Protein 5CXX (pdb70)

Sequence (818 aa):
KLQISSNTTCPDKYRTKQEGVEYPTTAKKKITTYYSKVTETEERKMNVILPVGYDENKKYPVVYYLHGLMSYEDSMLEDDSTLAIPTNLLKEGRAKEMIIVLPDVYAPKKPGTAVTPDFNPEYYKGYDNFINELIEVIMMPYMEEHYSSILTGRENTALCGFSSMGARTSSLYIGYMRSSDLIGYVVGAFAPAPGITPGEDSFSGKHEGLISEDEFRAEIQPIVSLIDCGTNDSVVGQFPKSYHEILTRNNQEHIWFEVPGADHHDWNAISAGFYNFIQTTFGALNMSKLQISSNTTCPDKYRTTKQEGVEYPTTAKKITYYSKVTETEERKMNVILPVGYDENKKYPVVVYYLHGLLMSYEDSMLEDDSTLAIPTNLLKEGRAKEMIIVLPDVYAPKPGTAVTPDFNPEYYKGYDNFINELIEVIMPYMEEHYSILTGRENTALCGFSMGARTSLYIGYMRSDLIGYVGAFAPAPGITPGEDSFSGKHEGLISEDEFRRAEIQQPIVSLIDCGTNDSVVGQFPKKSYHEILTRNNQEHIWFEVPGADHDWNAISAGFYNFIQTTFGALNKLQIISSNTCPDKYRTTKQEGVEYPTTAKKITYYSKVTETERKMNVILPVGYDENKKYPVVVYYLHGLMSYEDSMLEDDSTLAIPTNLLKEGRAKEMIIVLPDVYAPKPGTAVTTPDFNPEYYKGYDNFINELIEVIMPYMEEHYSILTGRENTALCGFSMGARTSLYIGYMRSDLIGYVGAFAPAPGITPGEDSFSGKHEGLISEDEFRRAEIQPIVSLIDCGTNDSVVGQFPKSYHEILTRNNQEHIWFEVPGADHDWNAISAGFYNFIQTTFGALN

InterPro domains:
  IPR000801 Esterase-like [PF00756] (33-182)
  IPR029058 Alpha/Beta hydrolase fold [G3DSA:3.40.50.1820] (1-275)
  IPR029058 Alpha/Beta hydrolase fold [SSF53474] (17-270)
  IPR050583 Mycobacterial A85 antigen [PTHR48098] (16-271)

Radius of gyration: 31.28 Å; Cα contacts (8 Å, |Δi|>4): 1938; chains: 3; bounding box: 72×88×72 Å

Foldseek 3Di:
DADADLWDPPQQQDDDPPFDWWDWDKDWDAFPQQRGIFIKIKTAGVVADQVDAFFEEEEEEAFPDFRCVVPPGSNVGRNQRVCVVVLLFDGHMYMRGGQQRDHPPQDDHTFLEDSSLVSNLSSLCCVPVPVVVVCVVPGRHDFWQLRYAYEYEACSLLSQQLNCAVPVRRHQAGFHQLYAPACAWDADDRYGTRHHPDHLLSSGHPDARNAHEYEYACAAPHRHCRSVVNVVSCVVNVHDYYYDYNYPDYSDVRSVSSRVNSRRSPGNPSVD/DPPFDADLWDDPQQQDDDPPFDWWDWDKDWDAFPQQRGIFIKTKTAGDVADQVDAFFEEEEEEAFPDFRCVVPPGRRVGRNQRSCVVVLLFDGHMYMRGGQQRDHPPQDDHTAPEPSSLVSNLSSLCVVPVPVVVVCVVPGRYDFWQLRYAYEYAACSLLSQQLNCAVPVRGHQAGFHQLYAPACAWDADDRYGTRHHPDHLLSSGHPDARNAAEYEYACAAPHRHCRSVVNVVSCVVNVRDYHYDYNYPDYSDPRSVSSRVNSRRSPGSNSVD/DDDADLWDPPQQQDDDPPDDWWDWDKDWAAFPQQRGIFIKTKTAFVVADQVDAFFEEEEEEAFPDFRCVVPPGSNVGRNQRVCVVVLLFDGHMYMRGGQQRDHPPQDDDGFPEDSSLVSNLSSLCVVPPPVVVVCVVPGRYDFWQLRYAYEYAACSLLSQQLSCAVPVRGHQAGFHQLYAPACAWDADDRYGTRHHPDHLLSSHHPNAHNAHEYEYACAAPHRHCRSVVNVVSCVVNVHDYHYDYNYPDYSDPRSVSSRVNRRRSPGNPSVD

Secondary structure (DSSP, 8-state):
-----SS--HHHHSPPTT-----EEEEEEEETTTTEEEEEEEEPPTT--TTS-B-EEEEE--TT--TTGGGSSTHHHHHHHHHHHTT-S---EEEEE----PPTT----SSSSHHHHHHHHTHHHHIIIIIHHHHHHHS-B--SGGGEEEEEETHHHHHHHHHHHHTTTT-SEEEEESPPS-SSSEEETTTEEE--SS-GGG---SSPPSEEEEEEETT-TTTTTHHHHHHHHHHHTT---EEEEETT--SSHHHHHHHHHHHHTTGGGTT-/-TTS---SS--HHHHSPPTT-----EEEEEEEETTTTEEEEEEEEPPTT--TTS-B-EEEEE--TT--TTGGGSSTHHHHHHHHHHHTT-S---EEEEE----PPTT----SSSSHHHHHHHHTHHHHIIIIIHHHHHHHS-B--SGGGEEEEEETHHHHHHHHHHHHTTTT-SEEEEESPPS-SSSEEETTTEEE--SS-GGG---SS--SEEEEEEETT-TTTTTHHHHHHHHHHHTT---EEEEETT--SSHHHHHHHHHHHHTTGGGTT-/-----SS--HHHHSPPTT-----EEEEEEEETTTTEEEEEEEEPPTT--TTS-B-EEEEE--TT--TTGGGSSTHHHHHHHHHHHTT-S---EEEEE----PPTT----SSSSHHHHHHHHTHHHHIIIIIHHHHHHHS-B--SGGGEEEEEETHHHHHHHHHHHHTTTT-SEEEEESPPTTSSSEEETTTEEE--SS-GGGS--SS--SEEEEEEETT-TTTTTHHHHHHHHHHHTT---EEEEETT--SSHHHHHHHHHHHHTTGGGTT-

CATH classification: 3.40.50.1820

Organism: NCBI:txid994854

Nearest PDB structures (foldseek):
  5cxx-assembly3_C  TM=1.002E+00  e=7.641E-62  Anaeromyces mucronatus
  5cxu-assembly1_A  TM=9.981E-01  e=9.807E-58  Anaeromyces mucronatus
  1jjf-assembly1_A  TM=9.128E-01  e=1.621E-24  Acetivibrio thermocellus
  1jt2-assembly1_A  TM=8.853E-01  e=1.621E-24  Acetivibrio thermocellus
  6mou-assembly1_A  TM=7.798E-01  e=1.838E-18  Bacteroides intestinalis DSM 17393

Structure (mmCIF, N/CA/C/O backbone):
data_5CXX
#
_entry.id   5CXX
#
_cell.length_a   99.790
_cell.length_b   152.650
_cell.length_c   154.120
_cell.angle_alpha   90.00
_cell.angle_beta   90.00
_cell.angle_gamma   90.00
#
_symmetry.spac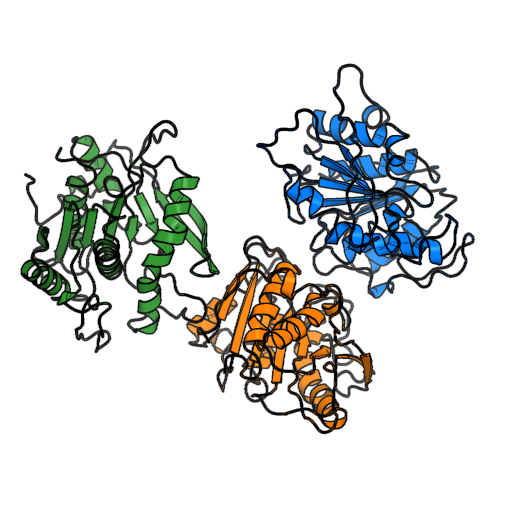e_group_name_H-M   'I 2 2 2'
#
loop_
_entity.id
_entity.type
_entity.pdbx_description
1 polymer 'ferulic acid esterase, AmCE1/Fae1A'
2 non-polymer '3-(4-HYDROXY-3-METHOXYPHENYL)-2-PROPENOIC ACID'
3 non-polymer 'SULFATE ION'
4 non-polymer GLYCEROL
5 water water
#
loop_
_atom_site.group_PDB
_atom_site.id
_atom_site.type_symbol
_atom_site.label_atom_id
_atom_site.label_alt_id
_atom_site.label_comp_id
_atom_site.label_asym_id
_atom_site.label_entity_id
_atom_site.label_seq_id
_atom_site.pdbx_PDB_ins_code
_atom_site.Cartn_x
_atom_site.Cartn_y
_atom_site.Cartn_z
_atom_site.occupancy
_atom_site.B_iso_or_equiv
_atom_site.auth_seq_id
_atom_site.auth_comp_id
_atom_site.auth_asym_id
_atom_site.auth_atom_id
_atom_site.pdbx_PDB_model_num
ATOM 1 N N . LYS A 1 3 ? 112.115 47.177 19.826 1.00 84.37 3 LYS A N 1
ATOM 2 C CA . LYS A 1 3 ? 113.583 46.975 19.829 1.00 77.74 3 LYS A CA 1
ATOM 3 C C . LYS A 1 3 ? 113.952 45.488 19.852 1.00 68.87 3 LYS A C 1
ATOM 4 O O . LYS A 1 3 ? 114.780 45.054 20.652 1.00 69.66 3 LYS A O 1
ATOM 10 N N . LEU A 1 4 ? 113.334 44.731 18.981 1.00 84.90 4 LEU A N 1
ATOM 11 C CA . LEU A 1 4 ? 113.361 43.289 19.019 1.00 75.06 4 LEU A CA 1
ATOM 12 C C . LEU A 1 4 ? 114.673 42.731 18.504 1.00 63.29 4 LEU A C 1
ATOM 13 O O . LEU A 1 4 ? 114.979 42.901 17.366 1.00 63.71 4 LEU A O 1
ATOM 18 N N . GLN A 1 5 ? 115.442 42.055 19.329 1.00 52.26 5 GLN A N 1
ATOM 19 C CA . GLN A 1 5 ? 116.675 41.399 18.837 1.00 47.73 5 GLN A CA 1
ATOM 20 C C . GLN A 1 5 ? 116.648 39.869 19.069 1.00 36.07 5 GLN A C 1
ATOM 21 O O . GLN A 1 5 ? 116.994 39.406 20.127 1.00 43.75 5 GLN A O 1
ATOM 27 N N . ILE A 1 6 ? 116.197 39.128 18.064 1.00 29.67 6 ILE A N 1
ATOM 28 C CA . ILE A 1 6 ? 116.010 37.697 18.224 1.00 24.12 6 ILE A CA 1
ATOM 29 C C . ILE A 1 6 ? 117.372 37.020 18.278 1.00 23.56 6 ILE A C 1
ATOM 30 O O . ILE A 1 6 ? 118.252 37.337 17.438 1.00 27.46 6 ILE A O 1
ATOM 35 N N . SER A 1 7 ? 117.527 36.100 19.236 1.00 23.93 7 SER A N 1
ATOM 36 C CA A SER A 1 7 ? 118.766 35.349 19.310 0.58 26.61 7 SER A CA 1
ATOM 37 C CA B SER A 1 7 ? 118.746 35.325 19.481 0.42 26.87 7 SER A CA 1
ATOM 38 C C . SER A 1 7 ? 118.464 33.880 19.113 1.00 25.48 7 SER A C 1
ATOM 39 O O . SER A 1 7 ? 117.412 33.395 19.492 1.00 28.16 7 SER A O 1
ATOM 44 N N . ASN A 1 8 ? 119.399 33.195 18.483 1.00 22.52 8 ASN A N 1
ATOM 45 C CA . ASN A 1 8 ? 119.095 31.802 18.143 1.00 22.45 8 ASN A CA 1
ATOM 46 C C . ASN A 1 8 ? 119.463 30.821 19.234 1.00 26.69 8 ASN A C 1
ATOM 47 O O . ASN A 1 8 ? 119.311 29.640 19.031 1.00 24.56 8 ASN A O 1
ATOM 52 N N . THR A 1 9 ? 119.917 31.326 20.365 1.00 23.94 9 THR A N 1
ATOM 53 C CA A THR A 1 9 ? 120.092 30.486 21.558 0.64 23.65 9 THR A CA 1
ATOM 54 C CA B THR A 1 9 ? 120.190 30.518 21.554 0.36 23.98 9 THR A CA 1
ATOM 55 C C . THR A 1 9 ? 119.748 31.272 22.812 1.00 24.00 9 THR A C 1
ATOM 56 O O . THR A 1 9 ? 119.678 32.506 22.808 1.00 26.26 9 THR A O 1
ATOM 63 N N . CYS A 1 10 ? 119.506 30.532 23.913 1.00 22.56 10 CYS A N 1
ATOM 64 C CA . CYS A 1 10 ? 119.304 31.176 25.190 1.00 23.47 10 CYS A CA 1
ATOM 65 C C . CYS A 1 10 ? 120.653 31.143 25.944 1.00 25.43 10 CYS A C 1
ATOM 66 O O . CYS A 1 10 ? 121.169 30.064 26.209 1.00 25.39 10 CYS A O 1
ATOM 69 N N . PRO A 1 11 ? 121.207 32.293 26.294 1.00 24.66 11 PRO A N 1
ATOM 70 C CA . PRO A 1 11 ? 122.456 32.278 27.065 1.00 26.04 11 PRO A CA 1
ATOM 71 C C . PRO A 1 11 ? 122.275 31.507 28.354 1.00 26.46 11 PRO A C 1
ATOM 72 O O . PRO A 1 11 ? 121.206 31.546 29.002 1.00 24.34 11 PRO A O 1
ATOM 76 N N . ASP A 1 12 ? 123.316 30.783 28.754 1.00 26.93 12 ASP A N 1
ATOM 77 C CA . ASP A 1 12 ? 123.165 29.994 29.966 1.00 30.21 12 ASP A CA 1
ATOM 78 C C . ASP A 1 12 ? 122.726 30.810 31.158 1.00 27.21 12 ASP A C 1
ATOM 79 O O . ASP A 1 12 ? 121.964 30.331 31.991 1.00 30.77 12 ASP A O 1
ATOM 84 N N . LYS A 1 13 ? 123.184 32.054 31.283 1.00 30.60 13 LYS A N 1
ATOM 85 C CA . LYS A 1 13 ? 122.834 32.782 32.467 1.00 31.22 13 LYS A CA 1
ATOM 86 C C . LYS A 1 13 ? 121.352 33.170 32.591 1.00 35.86 13 LYS A C 1
ATOM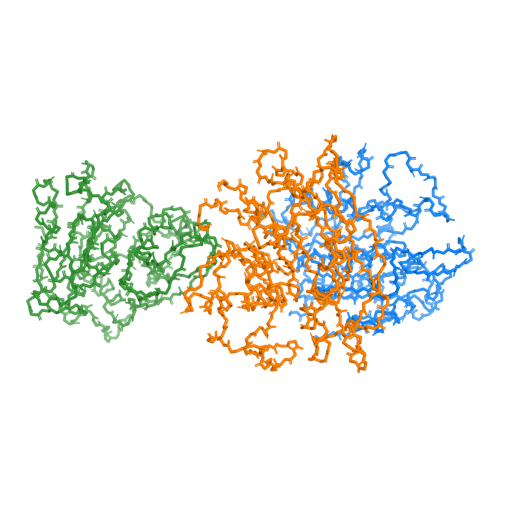 87 O O . LYS A 1 13 ? 120.902 33.500 33.695 1.00 38.09 13 LYS A O 1
ATOM 93 N N . TYR A 1 14 ? 120.569 33.132 31.509 1.00 23.25 14 TYR A N 1
ATOM 94 C CA . TYR A 1 14 ? 119.167 33.434 31.654 1.00 22.33 14 TYR A CA 1
ATOM 95 C C . TYR A 1 14 ? 118.372 32.157 31.952 1.00 21.41 14 TYR A C 1
ATOM 96 O O . TYR A 1 14 ? 117.321 32.234 32.607 1.00 21.83 14 TYR A O 1
ATOM 105 N N . ARG A 1 15 ? 118.849 30.972 31.531 1.00 21.12 15 ARG A N 1
ATOM 106 C CA . ARG A 1 15 ? 118.069 29.756 31.792 1.00 21.69 15 ARG A CA 1
ATOM 107 C C . ARG A 1 15 ? 118.483 29.018 33.061 1.00 20.54 15 ARG A C 1
ATOM 108 O O . ARG A 1 15 ? 117.956 27.954 33.374 1.00 22.43 15 ARG A O 1
ATOM 116 N N . THR A 1 16 ? 119.448 29.600 33.782 1.00 20.39 16 THR A N 1
ATOM 117 C CA . THR A 1 16 ? 120.013 29.036 35.027 1.00 22.17 16 THR A CA 1
ATOM 118 C C . THR A 1 16 ? 119.574 29.917 36.209 1.00 21.02 16 THR A C 1
ATOM 119 O O . THR A 1 16 ? 119.615 31.182 36.112 1.00 21.64 16 THR A O 1
ATOM 123 N N . LYS A 1 17 ? 119.227 29.285 37.335 1.00 21.62 17 LYS A N 1
ATOM 124 C CA . LYS A 1 17 ? 119.025 30.054 38.560 1.00 20.24 17 LYS A CA 1
ATOM 125 C C . LYS A 1 17 ? 120.349 30.621 39.048 1.00 23.84 17 LYS A C 1
ATOM 126 O O . LYS A 1 17 ? 121.327 29.897 39.177 1.00 27.04 17 LYS A O 1
ATOM 132 N N . GLN A 1 18 ? 120.384 31.937 39.240 1.00 20.57 18 GLN A N 1
ATOM 133 C CA . GLN A 1 18 ? 121.578 32.597 39.752 1.00 21.39 18 GLN A CA 1
ATOM 134 C C . GLN A 1 18 ? 121.614 32.692 41.279 1.00 22.16 18 GLN A C 1
ATOM 135 O O . GLN A 1 18 ? 120.581 32.909 41.932 1.00 24.38 18 GLN A O 1
ATOM 141 N N . GLU A 1 19 ? 122.786 32.501 41.854 1.00 23.09 19 GLU A N 1
ATOM 142 C CA . GLU A 1 19 ? 122.910 32.515 43.320 1.00 23.99 19 GLU A CA 1
ATOM 143 C C . GLU A 1 19 ? 122.508 33.892 43.836 1.00 24.46 19 GLU A C 1
ATOM 144 O O . GLU A 1 19 ? 122.903 34.920 43.218 1.00 26.24 19 GLU A O 1
ATOM 150 N N . GLY A 1 20 ? 121.761 33.951 44.938 1.00 24.80 20 GLY A N 1
ATOM 151 C CA . GLY A 1 20 ? 121.398 35.258 45.514 1.00 25.48 20 GLY A CA 1
ATOM 152 C C . GLY A 1 20 ? 120.124 35.874 44.887 1.00 24.67 20 GLY A C 1
ATOM 153 O O . GLY A 1 20 ? 119.703 36.917 45.337 1.00 29.58 20 GLY A O 1
ATOM 154 N N . VAL A 1 21 ? 119.529 35.264 43.864 1.00 23.45 21 VAL A N 1
ATOM 155 C CA . VAL A 1 21 ? 118.294 35.748 43.238 1.00 22.69 21 VAL A CA 1
ATOM 156 C C . VAL A 1 21 ? 117.154 34.847 43.690 1.00 26.90 21 VAL A C 1
ATOM 157 O O . VAL A 1 21 ? 117.315 33.610 43.661 1.00 24.87 21 VAL A O 1
ATOM 161 N N . GLU A 1 22 ? 116.027 35.422 44.112 1.00 25.46 22 GLU A N 1
ATOM 162 C CA . GLU A 1 22 ? 114.831 34.610 44.433 1.00 23.45 22 GLU A CA 1
ATOM 163 C C . GLU A 1 22 ? 114.066 34.205 43.200 1.00 24.44 22 GLU A C 1
ATOM 164 O O . GLU A 1 22 ? 113.830 35.048 42.312 1.00 24.09 22 GLU A O 1
ATOM 170 N N . TYR A 1 23 ? 113.651 32.945 43.155 1.00 23.40 23 TYR A N 1
ATOM 171 C CA . TYR A 1 23 ? 112.807 32.453 42.055 1.00 22.48 23 TYR A CA 1
ATOM 172 C C . TYR A 1 23 ? 111.435 32.049 42.557 1.00 21.64 23 TYR A C 1
ATOM 173 O O . TYR A 1 23 ? 111.280 31.659 43.712 1.00 23.02 23 TYR A O 1
ATOM 182 N N . PRO A 1 24 ? 110.422 32.088 41.672 1.00 21.43 24 PRO A N 1
ATOM 183 C CA . PRO A 1 24 ? 109.094 31.656 42.098 1.00 22.96 24 PRO A CA 1
ATOM 184 C C . PRO A 1 24 ? 109.045 30.153 42.214 1.00 23.58 24 PRO A C 1
ATOM 185 O O . PRO A 1 24 ? 109.945 29.460 41.731 1.00 23.54 24 PRO A O 1
ATOM 189 N N . THR A 1 25 ? 108.034 29.688 42.917 1.00 24.80 25 THR A N 1
ATOM 190 C CA A THR A 1 25 ? 107.810 28.263 43.148 0.22 25.74 25 THR A CA 1
ATOM 191 C CA B THR A 1 25 ? 107.840 28.245 43.063 0.78 25.40 25 THR A CA 1
ATOM 192 C C . THR A 1 25 ? 106.481 27.840 42.524 1.00 24.57 25 THR A C 1
ATOM 193 O O . THR A 1 25 ? 105.526 28.621 42.477 1.00 25.92 25 THR A O 1
ATOM 200 N N . ALA A 1 26 ? 106.401 26.599 42.057 1.00 22.39 26 ALA A N 1
ATOM 201 C CA . ALA A 1 26 ? 105.144 26.073 41.563 1.00 22.64 26 ALA A CA 1
ATOM 202 C C . ALA A 1 26 ? 104.322 25.477 42.700 1.00 23.76 26 ALA A C 1
ATOM 203 O O . ALA A 1 26 ? 104.856 24.851 43.636 1.00 25.52 26 ALA A O 1
ATOM 205 N N . LYS A 1 27 ? 103.008 25.690 42.605 1.00 20.99 27 LYS A N 1
ATOM 206 C CA A LYS A 1 27 ? 102.045 25.045 43.496 0.50 22.01 27 LYS A CA 1
ATOM 207 C CA B LYS A 1 27 ? 102.053 25.040 43.490 0.50 22.01 27 LYS A CA 1
ATOM 208 C C . LYS A 1 27 ? 101.082 24.242 42.653 1.00 20.37 27 LYS A C 1
ATOM 209 O O . LYS A 1 27 ? 100.492 24.798 41.694 1.00 19.38 27 LYS A O 1
ATOM 220 N N . LYS A 1 28 ? 100.899 22.958 42.990 1.00 20.43 28 LYS A N 1
ATOM 221 C CA . LYS A 1 28 ? 99.986 22.151 42.195 1.00 19.83 28 LYS A CA 1
ATOM 222 C C . LYS A 1 28 ? 98.550 22.270 42.686 1.00 20.07 28 LYS A C 1
ATOM 223 O O . LYS A 1 28 ? 98.252 22.074 43.901 1.00 21.92 28 LYS A O 1
ATOM 229 N N . ILE A 1 29 ? 97.701 22.698 41.764 1.00 19.46 29 ILE A N 1
ATOM 230 C CA . ILE A 1 29 ? 96.306 22.946 42.029 1.00 21.73 29 ILE A CA 1
ATOM 231 C C . ILE A 1 29 ? 95.445 21.840 41.449 1.00 21.09 29 ILE A C 1
ATOM 232 O O . ILE A 1 29 ? 95.639 21.425 40.284 1.00 21.44 29 ILE A O 1
ATOM 237 N N . THR A 1 30 ? 94.474 21.344 42.227 1.00 21.39 30 THR A N 1
ATOM 238 C CA A THR A 1 30 ? 93.500 20.355 41.788 0.78 20.14 30 THR A CA 1
ATOM 239 C CA B THR A 1 30 ? 93.505 20.366 41.735 0.22 20.58 30 THR A CA 1
ATOM 240 C C . THR A 1 30 ? 92.167 21.065 41.612 1.00 22.65 30 THR A C 1
ATOM 241 O O . THR A 1 30 ? 91.742 21.804 42.541 1.00 25.34 30 THR A O 1
ATOM 248 N N . TYR A 1 31 ? 91.510 20.867 40.474 1.00 19.91 31 TYR A N 1
ATOM 249 C CA . TYR A 1 31 ? 90.293 21.635 40.174 1.00 19.61 31 TYR A CA 1
ATOM 250 C C . TYR A 1 31 ? 89.372 20.768 39.306 1.00 18.94 31 TYR A C 1
ATOM 251 O O . TYR A 1 31 ? 89.828 19.829 38.601 1.00 21.67 31 TYR A O 1
ATOM 260 N N . TYR A 1 32 ? 88.072 21.019 39.362 1.00 19.58 32 TYR A N 1
ATOM 261 C CA . TYR A 1 32 ? 87.168 20.152 38.595 1.00 19.03 32 TYR A CA 1
ATOM 262 C C . TYR A 1 32 ? 86.916 20.729 37.199 1.00 18.70 32 TYR A C 1
ATOM 263 O O . TYR A 1 32 ? 86.597 21.899 37.107 1.00 20.89 32 TYR A O 1
ATOM 272 N N . SER A 1 33 ? 86.975 19.870 36.189 1.00 19.96 33 SER A N 1
ATOM 273 C CA . SER A 1 33 ? 86.710 20.298 34.787 1.00 20.15 33 SER A CA 1
ATOM 274 C C . SER A 1 33 ? 85.397 19.699 34.274 1.00 17.66 33 SER A C 1
ATOM 275 O O . SER A 1 33 ? 85.254 18.482 34.142 1.00 19.76 33 SER A O 1
ATOM 278 N N . LYS A 1 34 ? 84.458 20.594 33.942 1.00 20.17 34 LYS A N 1
ATOM 279 C CA . LYS A 1 34 ? 83.262 20.140 33.242 1.00 19.46 34 LYS A CA 1
ATOM 280 C C . LYS A 1 34 ? 83.546 19.633 31.802 1.00 20.08 34 LYS A C 1
ATOM 281 O O . LYS A 1 34 ? 82.646 19.035 31.205 1.00 22.31 34 LYS A O 1
ATOM 287 N N . VAL A 1 35 ? 84.728 19.944 31.264 1.00 19.13 35 VAL A N 1
ATOM 288 C CA . VAL A 1 35 ? 85.068 19.524 29.908 1.00 18.50 35 VAL A CA 1
ATOM 289 C C . VAL A 1 35 ? 85.479 18.045 29.906 1.00 21.50 35 VAL A C 1
ATOM 290 O O . VAL A 1 35 ? 84.949 17.246 29.112 1.00 20.31 35 VAL A O 1
ATOM 294 N N . THR A 1 36 ? 86.371 17.689 30.808 1.00 18.60 36 THR A N 1
ATOM 295 C CA . THR A 1 36 ? 86.758 16.244 30.945 1.00 18.71 36 THR A CA 1
ATOM 296 C C . THR A 1 36 ? 85.837 15.467 31.880 1.00 20.91 36 THR A C 1
ATOM 297 O O . THR A 1 36 ? 85.849 14.232 31.920 1.00 19.99 36 THR A O 1
ATOM 301 N N . GLU A 1 37 ? 85.011 16.181 32.618 1.00 19.76 37 GLU A N 1
ATOM 302 C CA . GLU A 1 37 ? 84.164 15.627 33.708 1.00 19.54 37 GLU A CA 1
ATOM 303 C C . GLU A 1 37 ? 85.006 14.891 34.742 1.00 19.61 37 GLU A C 1
ATOM 304 O O . GLU A 1 37 ? 84.559 13.909 35.328 1.00 20.86 37 GLU A O 1
ATOM 310 N N . THR A 1 38 ? 86.182 15.441 35.031 1.00 19.57 38 THR A N 1
ATOM 311 C CA . THR A 1 38 ? 87.053 14.875 36.051 1.00 20.77 38 THR A CA 1
ATOM 312 C C . THR A 1 38 ? 87.795 15.979 36.787 1.00 20.71 38 THR A C 1
ATOM 313 O O . THR A 1 38 ? 87.862 17.107 36.321 1.00 19.92 38 THR A O 1
ATOM 317 N N . GLU A 1 39 ? 88.316 15.584 37.946 1.00 20.82 39 GLU A N 1
ATOM 318 C CA A GLU A 1 39 ? 89.301 16.394 38.634 0.42 19.09 39 GLU A CA 1
ATOM 319 C CA B GLU A 1 39 ? 89.313 16.427 38.630 0.58 18.50 39 GLU A CA 1
ATOM 320 C C . GLU A 1 39 ? 90.644 16.395 37.901 1.00 21.00 39 GLU A C 1
ATOM 321 O O . GLU A 1 39 ? 91.116 15.322 37.494 1.00 23.07 39 GLU A O 1
ATOM 332 N N . ARG A 1 40 ? 91.196 17.576 37.643 1.00 19.52 40 ARG A N 1
ATOM 333 C CA . ARG A 1 40 ? 92.455 17.699 36.918 1.00 17.31 40 ARG A CA 1
ATOM 334 C C . ARG A 1 40 ? 93.475 18.480 37.742 1.00 19.90 40 ARG A C 1
ATOM 335 O O . ARG A 1 40 ? 93.144 19.030 38.791 1.00 20.45 40 ARG A O 1
ATOM 343 N N . LYS A 1 41 ? 94.715 18.525 37.264 1.00 18.07 41 LYS A N 1
ATOM 344 C CA . LYS A 1 41 ? 95.779 19.262 37.965 1.00 20.19 41 LYS A CA 1
ATOM 345 C C . LYS A 1 41 ? 96.448 20.260 37.041 1.00 18.47 41 LYS A C 1
ATOM 346 O O . LYS A 1 41 ? 96.541 20.029 35.827 1.00 18.40 41 LYS A O 1
ATOM 352 N N . MET A 1 42 ? 96.912 21.366 37.635 1.00 19.34 42 MET A N 1
ATOM 353 C CA . MET A 1 42 ? 97.774 22.314 36.895 1.00 16.63 42 MET A CA 1
ATOM 354 C C . MET A 1 42 ? 98.748 22.905 37.927 1.00 18.37 42 MET A C 1
ATOM 355 O O . MET A 1 42 ? 98.421 22.976 39.116 1.00 22.02 42 MET A O 1
ATOM 360 N N . ASN A 1 43 ? 99.935 23.351 37.470 1.00 17.21 43 ASN A N 1
ATOM 361 C CA . ASN A 1 43 ? 100.779 24.151 38.353 1.00 17.06 43 ASN A CA 1
ATOM 362 C C . ASN A 1 43 ? 100.499 25.610 38.139 1.00 18.20 43 ASN A C 1
ATOM 363 O O . ASN A 1 43 ? 100.428 26.103 36.998 1.00 18.46 43 ASN A O 1
ATOM 368 N N . VAL A 1 44 ? 100.377 26.308 39.254 1.00 17.85 44 VAL A N 1
ATOM 369 C CA . VAL A 1 44 ? 100.335 27.760 39.233 1.00 18.12 44 VAL A CA 1
ATOM 370 C C . VAL A 1 44 ? 101.614 28.295 39.878 1.00 18.67 44 VAL A C 1
ATOM 371 O O . VAL A 1 44 ? 101.923 27.960 41.023 1.00 19.62 44 VAL A O 1
ATOM 375 N N . ILE A 1 45 ? 102.293 29.171 39.149 1.00 18.55 45 ILE A N 1
ATOM 376 C CA . ILE A 1 45 ? 103.562 29.757 39.605 1.00 18.60 45 ILE A CA 1
ATOM 377 C C . ILE A 1 45 ? 103.337 31.269 39.760 1.00 19.36 45 ILE A C 1
ATOM 378 O O . ILE A 1 45 ? 103.304 32.008 38.758 1.00 19.14 45 ILE A O 1
ATOM 383 N N . LEU A 1 46 ? 103.122 31.699 40.994 1.00 20.70 46 LEU A N 1
ATOM 384 C CA . LEU A 1 46 ? 102.936 33.130 41.272 1.00 21.37 46 LEU A CA 1
ATOM 385 C C . LEU A 1 46 ? 104.268 33.847 41.278 1.00 21.75 46 LEU A C 1
ATOM 386 O O . LEU A 1 46 ? 105.264 33.267 41.652 1.00 24.93 46 LEU A O 1
ATOM 391 N N . PRO A 1 47 ? 104.275 35.126 40.885 1.00 22.87 47 PRO A N 1
ATOM 392 C CA . PRO A 1 47 ? 105.543 35.853 40.822 1.00 24.36 47 PRO A CA 1
ATOM 393 C C . PRO A 1 47 ? 106.098 36.069 42.236 1.00 26.40 47 PRO A C 1
ATOM 394 O O . PRO A 1 47 ? 105.368 36.048 43.212 1.00 26.30 47 PRO A O 1
ATOM 398 N N . VAL A 1 48 ? 107.401 36.261 42.307 1.00 25.85 48 VAL A N 1
ATOM 399 C CA . VAL A 1 48 ? 108.034 36.600 43.570 1.00 25.98 48 VAL A CA 1
ATOM 400 C C . VAL A 1 48 ? 107.367 37.855 44.112 1.00 28.93 48 VAL A C 1
ATOM 401 O O . VAL A 1 48 ? 107.226 38.831 43.365 1.00 29.35 48 VAL A O 1
ATOM 405 N N . GLY A 1 49 ? 106.983 37.857 45.401 1.00 29.91 49 GLY A N 1
ATOM 406 C CA . GLY A 1 49 ? 106.360 39.045 45.964 1.00 31.75 49 GLY A CA 1
ATOM 407 C C . GLY A 1 49 ? 104.923 39.272 45.546 1.00 34.89 49 GLY A C 1
ATOM 408 O O . GLY A 1 49 ? 104.398 40.364 45.733 1.00 36.04 49 GLY A O 1
ATOM 409 N N . TYR A 1 50 ? 104.285 38.247 44.998 1.00 30.10 50 TYR A N 1
ATOM 410 C CA . TYR A 1 50 ? 102.860 38.298 44.596 1.00 27.95 50 TYR A CA 1
ATOM 411 C C . TYR A 1 50 ? 102.042 39.011 45.645 1.00 32.29 50 TYR A C 1
ATOM 412 O O . TYR A 1 50 ? 102.100 38.661 46.830 1.00 33.22 50 TYR A O 1
ATOM 421 N N . ASP A 1 51 ? 101.309 40.028 45.197 1.00 31.97 51 ASP A N 1
ATOM 422 C CA . ASP A 1 51 ? 100.518 40.914 46.062 1.00 32.76 51 ASP A CA 1
ATOM 423 C C . ASP A 1 51 ? 99.102 40.899 45.516 1.00 35.33 51 ASP A C 1
ATOM 424 O O . ASP A 1 51 ? 98.891 41.265 44.358 1.00 33.13 51 ASP A O 1
ATOM 429 N N . GLU A 1 52 ? 98.159 40.367 46.282 1.00 34.86 52 GLU A N 1
ATOM 430 C CA . GLU A 1 52 ? 96.769 40.244 45.826 1.00 37.74 52 GLU A CA 1
ATOM 431 C C . GLU A 1 52 ? 96.124 41.554 45.467 1.00 37.84 52 GLU A C 1
ATOM 432 O O . GLU A 1 52 ? 95.079 41.570 44.826 1.00 42.63 52 GLU A O 1
ATOM 438 N N . ASN A 1 53 ? 96.700 42.641 45.954 1.00 35.32 53 ASN A N 1
ATOM 439 C CA . ASN A 1 53 ? 96.210 43.972 45.634 1.00 41.23 53 ASN A CA 1
ATOM 440 C C . ASN A 1 53 ? 96.788 44.532 44.333 1.00 41.81 53 ASN A C 1
ATOM 441 O O . ASN A 1 53 ? 96.461 45.666 43.962 1.00 41.68 53 ASN A O 1
ATOM 446 N N . LYS A 1 54 ? 97.682 43.770 43.698 1.00 34.37 54 LYS A N 1
ATOM 447 C CA . LYS A 1 54 ? 98.137 44.058 42.326 1.00 31.56 54 LYS A CA 1
ATOM 448 C C . LYS A 1 54 ? 97.447 43.069 41.389 1.00 31.65 54 LYS A C 1
ATOM 449 O O . LYS A 1 54 ? 96.917 42.069 41.862 1.00 36.22 54 LYS A O 1
ATOM 455 N N . LYS A 1 55 ? 97.504 43.307 40.078 1.00 28.47 55 LYS A N 1
ATOM 456 C CA . LYS A 1 55 ? 97.018 42.315 39.118 1.00 25.90 55 LYS A CA 1
ATOM 457 C C . LYS A 1 55 ? 98.147 41.994 38.129 1.00 23.39 55 LYS A C 1
ATOM 458 O O . LYS A 1 55 ? 98.953 42.911 37.768 1.00 27.62 55 LYS A O 1
ATOM 464 N N . TYR A 1 56 ? 98.194 40.741 37.683 1.00 23.54 56 TYR A N 1
ATOM 465 C CA . TYR A 1 56 ? 99.292 40.277 36.869 1.00 22.34 56 TYR A CA 1
ATOM 466 C C . TYR A 1 56 ? 98.783 39.618 35.577 1.00 22.30 56 TYR A C 1
ATOM 467 O O . TYR A 1 56 ? 97.773 38.917 35.569 1.00 22.13 56 TYR A O 1
ATOM 476 N N . PRO A 1 57 ? 99.549 39.767 34.504 1.00 22.18 57 PRO A N 1
ATOM 477 C CA . PRO A 1 57 ? 99.235 39.053 33.266 1.00 19.75 57 PRO A CA 1
ATOM 478 C C . PRO A 1 57 ? 99.615 37.585 33.436 1.00 20.13 57 PRO A C 1
ATOM 479 O O . PRO A 1 57 ? 100.342 37.215 34.370 1.00 19.80 57 PRO A O 1
ATOM 483 N N . VAL A 1 58 ? 99.089 36.740 32.556 1.00 18.57 58 VAL A N 1
ATOM 484 C CA . VAL A 1 58 ? 99.235 35.270 32.710 1.00 18.57 58 VAL A CA 1
ATOM 485 C C . VAL A 1 58 ? 99.815 34.647 31.435 1.00 19.68 58 VAL A C 1
ATOM 486 O O . VAL A 1 58 ? 99.322 34.965 30.338 1.00 19.39 58 VAL A O 1
ATOM 490 N N . VAL A 1 59 ? 100.827 33.788 31.602 1.00 18.02 59 VAL A N 1
ATOM 491 C CA . VAL A 1 59 ? 101.262 32.916 30.501 1.00 16.85 59 VAL A CA 1
ATOM 492 C C . VAL A 1 59 ? 100.860 31.474 30.795 1.00 16.91 59 VAL A C 1
ATOM 493 O O . VAL A 1 59 ? 101.140 30.966 31.879 1.00 18.13 59 VAL A O 1
ATOM 497 N N . TYR A 1 60 ? 100.141 30.866 29.850 1.00 15.53 60 TYR A N 1
ATOM 498 C CA . TYR A 1 60 ? 99.860 29.422 29.924 1.00 15.35 60 TYR A CA 1
ATOM 499 C C . TYR A 1 60 ? 100.871 28.687 29.079 1.00 17.54 60 TYR A C 1
ATOM 500 O O . TYR A 1 60 ? 101.008 29.030 27.897 1.00 17.01 60 TYR A O 1
ATOM 509 N N . TYR A 1 61 ? 101.607 27.735 29.672 1.00 15.79 61 TYR A N 1
ATOM 510 C CA . TYR A 1 61 ? 102.742 27.077 28.986 1.00 14.89 61 TYR A CA 1
ATOM 511 C C . TYR A 1 61 ? 102.465 25.575 28.906 1.00 15.44 61 TYR A C 1
ATOM 512 O O . TYR A 1 61 ? 102.341 24.915 29.963 1.00 16.40 61 TYR A O 1
ATOM 521 N N . LEU A 1 62 ? 102.345 25.064 27.683 1.00 14.80 62 LEU A N 1
ATOM 522 C CA . LEU A 1 62 ? 101.801 23.725 27.414 1.00 15.30 62 LEU A CA 1
ATOM 523 C C . LEU A 1 62 ? 102.900 22.720 27.101 1.00 16.62 62 LEU A C 1
ATOM 524 O O . LEU A 1 62 ? 103.670 22.905 26.162 1.00 17.70 62 LEU A O 1
ATOM 529 N N . HIS A 1 63 ? 102.927 21.587 27.848 1.00 15.11 63 HIS A N 1
ATOM 530 C CA . HIS A 1 63 ? 103.841 20.511 27.529 1.00 14.14 63 HIS A CA 1
ATOM 531 C C . HIS A 1 63 ? 103.522 19.756 26.257 1.00 16.38 63 HIS A C 1
ATOM 532 O O . HIS A 1 63 ? 102.497 19.980 25.600 1.00 17.49 63 HIS A O 1
ATOM 539 N N . GLY A 1 64 ? 104.408 18.828 25.920 1.00 16.82 64 GLY A N 1
ATOM 540 C CA . GLY A 1 64 ? 104.260 18.033 24.716 1.00 18.38 64 GLY A CA 1
ATOM 541 C C . GLY A 1 64 ? 103.551 16.694 24.908 1.00 19.42 64 GLY A C 1
ATOM 542 O O . GLY A 1 64 ? 102.958 16.383 25.975 1.00 17.55 64 GLY A O 1
ATOM 543 N N . LEU A 1 65 ? 103.596 15.897 23.854 1.00 17.74 65 LEU A N 1
ATOM 544 C CA . LEU A 1 65 ? 102.891 14.635 23.856 1.00 18.97 65 LEU A CA 1
ATOM 545 C C . LEU A 1 65 ? 103.459 13.754 24.969 1.00 21.65 65 LEU A C 1
ATOM 546 O O . LEU A 1 65 ? 104.666 13.743 25.234 1.00 23.57 65 LEU A O 1
ATOM 551 N N . MET A 1 66 ? 102.601 12.986 25.594 1.00 22.51 66 MET A N 1
ATOM 552 C CA . MET A 1 66 ? 103.054 11.978 26.583 1.00 22.86 66 MET A CA 1
ATOM 553 C C . MET A 1 66 ? 103.695 12.586 27.848 1.00 28.15 66 MET A C 1
ATOM 554 O O . MET A 1 66 ? 104.347 11.905 28.628 1.00 27.87 66 MET A O 1
ATOM 559 N N . SER A 1 67 ? 103.491 13.887 28.042 1.00 20.55 67 SER A N 1
ATOM 560 C CA . SER A 1 67 ? 103.981 14.637 29.234 1.00 18.37 67 SER A CA 1
ATOM 561 C C . SER A 1 67 ? 102.810 15.044 30.104 1.00 19.85 67 SER A C 1
ATOM 562 O O . SER A 1 67 ? 101.662 14.652 29.794 1.00 19.08 67 SER A O 1
ATOM 565 N N . TYR A 1 68 ? 103.089 15.833 31.160 1.00 17.64 68 TYR A N 1
ATOM 566 C CA . TYR A 1 68 ? 102.016 16.239 32.089 1.00 16.53 68 TYR A CA 1
ATOM 567 C C . TYR A 1 68 ? 102.430 17.547 32.751 1.00 16.92 68 TYR A C 1
ATOM 568 O O . TYR A 1 68 ? 103.426 18.123 32.348 1.00 17.46 68 TYR A O 1
ATOM 577 N N . GLU A 1 69 ? 101.674 17.966 33.746 1.00 18.65 69 GLU A N 1
ATOM 578 C CA . GLU A 1 69 ? 101.789 19.366 34.196 1.00 17.00 69 GLU A CA 1
ATOM 579 C C . GLU A 1 69 ? 103.133 19.676 34.847 1.00 19.10 69 GLU A C 1
ATOM 580 O O . GLU A 1 69 ? 103.517 20.841 34.886 1.00 18.08 69 GLU A O 1
ATOM 586 N N . ASP A 1 70 ? 103.901 18.661 35.306 1.00 17.53 70 ASP A N 1
ATOM 587 C CA . ASP A 1 70 ? 105.219 18.982 35.853 1.00 17.27 70 ASP A CA 1
ATOM 588 C C . ASP A 1 70 ? 106.341 18.987 34.820 1.00 17.34 70 ASP A C 1
ATOM 589 O O . ASP A 1 70 ? 107.506 19.312 35.155 1.00 18.09 70 ASP A O 1
ATOM 594 N N . SER A 1 71 ? 106.035 18.562 33.572 1.00 17.49 71 SER A N 1
ATOM 595 C CA . SER A 1 71 ? 107.104 18.290 32.654 1.00 18.82 71 SER A CA 1
ATOM 596 C C . SER A 1 71 ? 107.919 19.537 32.268 1.00 18.25 71 SER A C 1
ATOM 597 O O . SER A 1 71 ? 109.138 19.418 32.114 1.00 19.38 71 SER A O 1
ATOM 600 N N . MET A 1 72 ? 107.281 20.706 32.202 1.00 17.15 72 MET A N 1
ATOM 601 C CA . MET A 1 72 ? 108.076 21.890 31.835 1.00 17.17 72 MET A CA 1
ATOM 602 C C . MET A 1 72 ? 108.919 22.406 33.016 1.00 18.28 72 MET A C 1
ATOM 603 O O . MET A 1 72 ? 109.691 23.337 32.829 1.00 19.05 72 MET A O 1
ATOM 608 N N . LEU A 1 73 ? 108.834 21.722 34.173 1.00 17.97 73 LEU A N 1
ATOM 609 C CA . LEU A 1 73 ? 109.698 22.106 35.313 1.00 17.61 73 LEU A CA 1
ATOM 610 C C . LEU A 1 73 ? 110.939 21.247 35.378 1.00 18.69 73 LEU A C 1
ATOM 611 O O . LEU A 1 73 ? 111.783 21.427 36.287 1.00 20.94 73 LEU A O 1
ATOM 616 N N . GLU A 1 74 ? 111.076 20.273 34.458 1.00 18.26 74 GLU A N 1
ATOM 617 C CA . GLU A 1 74 ? 112.232 19.392 34.526 1.00 19.82 74 GLU A CA 1
ATOM 618 C C . GLU A 1 74 ? 113.549 20.001 34.103 1.00 19.56 74 GLU A C 1
ATOM 619 O O . GLU A 1 74 ? 114.594 19.352 34.278 1.00 21.14 74 GLU A O 1
ATOM 625 N N . ASP A 1 75 ? 113.537 21.233 33.571 1.00 18.97 75 ASP A N 1
ATOM 626 C CA . ASP A 1 75 ? 114.740 22.027 33.325 1.00 18.91 75 ASP A CA 1
ATOM 627 C C . ASP A 1 75 ? 114.439 23.393 33.950 1.00 19.29 75 ASP A C 1
ATOM 628 O O . ASP A 1 75 ? 113.288 23.851 33.865 1.00 18.88 75 ASP A O 1
ATOM 633 N N . ASP A 1 76 ? 115.437 24.046 34.509 1.00 19.44 76 ASP A N 1
ATOM 634 C CA . ASP A 1 76 ? 115.175 25.310 35.246 1.00 18.81 76 ASP A CA 1
ATOM 635 C C . ASP A 1 76 ? 114.859 26.497 34.319 1.00 22.18 76 ASP A C 1
ATOM 636 O O . ASP A 1 76 ? 114.552 27.577 34.837 1.00 21.26 76 ASP A O 1
ATOM 641 N N . SER A 1 77 ? 114.899 26.346 32.980 1.00 19.65 77 SER A N 1
ATOM 642 C CA . SER A 1 77 ? 114.612 27.505 32.139 1.00 19.14 77 SER A CA 1
ATOM 643 C C . SER A 1 77 ? 113.231 28.084 32.396 1.00 20.41 77 SER A C 1
ATOM 644 O O . SER A 1 77 ? 113.080 29.284 32.287 1.00 19.04 77 SER A O 1
ATOM 647 N N . THR A 1 78 ? 112.230 27.260 32.709 1.00 18.79 78 THR A N 1
ATOM 648 C CA . THR A 1 78 ? 110.866 27.790 32.811 1.00 19.37 78 THR A CA 1
ATOM 649 C C . THR A 1 78 ? 110.769 28.785 33.953 1.00 18.59 78 THR A C 1
ATOM 650 O O . THR A 1 78 ? 110.171 29.878 33.822 1.00 19.85 78 THR A O 1
ATOM 654 N N . LEU A 1 79 ? 111.282 28.373 35.114 1.00 18.52 79 LEU A N 1
ATOM 655 C CA . LEU A 1 79 ? 111.277 29.276 36.280 1.00 18.58 79 LEU A CA 1
ATOM 656 C C . LEU A 1 79 ? 112.341 30.352 36.198 1.00 22.74 79 LEU A C 1
ATOM 657 O O . LEU A 1 79 ? 112.149 31.430 36.781 1.00 22.22 79 LEU A O 1
ATOM 662 N N . ALA A 1 80 ? 113.472 30.092 35.547 1.00 19.43 80 ALA A N 1
ATOM 663 C CA . ALA A 1 80 ? 114.574 31.080 35.638 1.00 20.02 80 ALA A CA 1
ATOM 664 C C . ALA A 1 80 ? 114.433 32.218 34.637 1.00 19.55 80 ALA A C 1
ATOM 665 O O . ALA A 1 80 ? 114.766 33.361 34.959 1.00 20.84 80 ALA A O 1
ATOM 667 N N . ILE A 1 81 ? 113.988 31.916 33.427 1.00 18.09 81 ILE A N 1
ATOM 668 C CA . ILE A 1 81 ? 114.015 32.934 32.367 1.00 18.93 81 ILE A CA 1
ATOM 669 C C . ILE A 1 81 ? 113.180 34.192 32.668 1.00 19.99 81 ILE A C 1
ATOM 670 O O . ILE A 1 81 ? 113.707 35.322 32.530 1.00 20.62 81 ILE A O 1
ATOM 675 N N . PRO A 1 82 ? 111.916 34.032 33.122 1.00 19.61 82 PRO A N 1
ATOM 676 C CA . PRO A 1 82 ? 111.162 35.301 33.317 1.00 22.15 82 PRO A CA 1
ATOM 677 C C . PRO A 1 82 ? 111.723 36.133 34.462 1.00 20.97 82 PRO A C 1
ATOM 678 O O . PRO A 1 82 ? 111.776 37.369 34.328 1.00 21.20 82 PRO A O 1
ATOM 682 N N . THR A 1 83 ? 112.198 35.504 35.540 1.00 21.16 83 THR A N 1
ATOM 683 C CA . THR A 1 83 ? 112.843 36.261 36.639 1.00 22.12 83 THR A CA 1
ATOM 684 C C . THR A 1 83 ? 114.140 36.921 36.207 1.00 20.73 83 THR A C 1
ATOM 685 O O . THR A 1 83 ? 114.408 38.071 36.512 1.00 23.79 83 THR A O 1
ATOM 689 N N . ASN A 1 84 ? 114.957 36.169 35.484 1.00 21.57 84 ASN A N 1
ATOM 690 C CA . ASN A 1 84 ? 116.255 36.698 35.093 1.00 22.25 84 ASN A CA 1
ATOM 691 C C . ASN A 1 84 ? 116.073 37.844 34.101 1.00 23.74 84 ASN A C 1
ATOM 692 O O . ASN A 1 84 ? 116.852 38.804 34.143 1.00 26.25 84 ASN A O 1
ATOM 697 N N . LEU A 1 85 ? 115.060 37.747 33.231 1.00 21.71 85 LEU A N 1
ATOM 698 C CA . LEU A 1 85 ? 114.770 38.900 32.341 1.00 21.28 85 LEU A CA 1
ATOM 699 C C . LEU A 1 85 ? 114.197 40.056 33.135 1.00 25.46 85 LEU A C 1
ATOM 700 O O . LEU A 1 85 ? 114.539 41.233 32.877 1.00 27.02 85 LEU A O 1
ATOM 705 N N . LEU A 1 86 ? 113.318 39.751 34.092 1.00 23.73 86 LEU A N 1
ATOM 706 C CA . LEU A 1 86 ? 112.718 40.830 34.914 1.00 24.99 86 LEU A CA 1
ATOM 707 C C . LEU A 1 86 ? 113.784 41.669 35.612 1.00 29.22 86 LEU A C 1
ATOM 708 O O . LEU A 1 86 ? 113.698 42.916 35.717 1.00 30.09 86 LEU A O 1
ATOM 713 N N . LYS A 1 87 ? 114.799 40.989 36.115 1.00 28.55 87 LYS A N 1
ATOM 714 C CA . LYS A 1 87 ? 115.869 41.649 36.897 1.00 31.68 87 LYS A CA 1
ATOM 715 C C . LYS A 1 87 ? 116.648 42.639 36.030 1.00 32.60 87 LYS A C 1
ATOM 716 O O . LYS A 1 87 ? 117.250 43.582 36.558 1.00 34.63 87 LYS A O 1
ATOM 722 N N . GLU A 1 88 ? 116.621 42.446 34.709 1.00 31.48 88 GLU A N 1
ATOM 723 C CA . GLU A 1 88 ? 117.276 43.352 33.767 1.00 31.26 88 GLU A CA 1
ATOM 724 C C . GLU A 1 88 ? 116.281 44.319 33.112 1.00 31.65 88 GLU A C 1
ATOM 725 O O . GLU A 1 88 ? 116.640 45.128 32.224 1.00 34.09 88 GLU A O 1
ATOM 731 N N . GLY A 1 89 ? 115.058 44.335 33.627 1.00 32.60 89 GLY A N 1
ATOM 732 C CA . GLY A 1 89 ? 114.030 45.188 33.064 1.00 33.06 89 GLY A CA 1
ATOM 733 C C . GLY A 1 89 ? 113.598 44.751 31.676 1.00 31.78 89 GLY A C 1
ATOM 734 O O . GLY A 1 89 ? 113.064 45.586 30.936 1.00 31.57 89 GLY A O 1
ATOM 735 N N . ARG A 1 90 ? 113.744 43.447 31.362 1.00 27.70 90 ARG A N 1
ATOM 736 C CA . ARG A 1 90 ? 113.423 42.936 30.030 1.00 28.41 90 ARG A CA 1
ATOM 737 C C . ARG A 1 90 ? 112.194 42.025 29.978 1.00 24.69 90 ARG A C 1
ATOM 738 O O . ARG A 1 90 ? 111.933 41.429 28.946 1.00 27.40 90 ARG A O 1
ATOM 746 N N . ALA A 1 91 ? 111.484 41.902 31.099 1.00 25.49 91 ALA A N 1
ATOM 747 C CA . ALA A 1 91 ? 110.218 41.195 31.107 1.00 23.35 91 ALA A CA 1
ATOM 748 C C . ALA A 1 91 ? 109.343 41.830 32.153 1.00 25.57 91 ALA A C 1
ATOM 749 O O . ALA A 1 91 ? 109.864 42.542 33.027 1.00 27.68 91 ALA A O 1
ATOM 751 N N . LYS A 1 92 ? 108.036 41.570 32.060 1.00 24.08 92 LYS A N 1
ATOM 752 C CA . LYS A 1 92 ? 107.091 42.016 33.087 1.00 25.05 92 LYS A CA 1
ATOM 753 C C . LYS A 1 92 ? 106.916 40.934 34.156 1.00 23.76 92 LYS A C 1
ATOM 754 O O . LYS A 1 92 ? 107.070 39.721 33.852 1.00 24.66 92 LYS A O 1
ATOM 760 N N . GLU A 1 93 ? 106.537 41.354 35.371 1.00 25.21 93 GLU A N 1
ATOM 761 C CA . GLU A 1 93 ? 106.061 40.368 36.367 1.00 23.64 93 GLU A CA 1
ATOM 762 C C . GLU A 1 93 ? 104.847 39.624 35.857 1.00 22.46 93 GLU A C 1
ATOM 763 O O . GLU A 1 93 ? 103.975 40.216 35.238 1.00 23.65 93 GLU A O 1
ATOM 769 N N . MET A 1 94 ? 104.797 38.320 36.072 1.00 20.73 94 MET A N 1
ATOM 770 C CA . MET A 1 94 ? 103.691 37.583 35.504 1.00 19.21 94 MET A CA 1
ATOM 771 C C . MET A 1 94 ? 103.401 36.347 36.337 1.00 21.39 94 MET A C 1
ATOM 772 O O . MET A 1 94 ? 104.214 35.929 37.131 1.00 20.43 94 MET A O 1
ATOM 777 N N . ILE A 1 95 ? 102.216 35.770 36.097 1.00 18.34 95 ILE A N 1
ATOM 778 C CA . ILE A 1 95 ? 101.832 34.445 36.626 1.00 17.31 95 ILE A CA 1
ATOM 779 C C . ILE A 1 95 ? 102.054 33.409 35.522 1.00 19.76 95 ILE A C 1
ATOM 780 O O . ILE A 1 95 ? 101.679 33.678 34.365 1.00 19.62 95 ILE A O 1
ATOM 785 N N . ILE A 1 96 ? 102.667 32.275 35.840 1.00 17.62 96 ILE A N 1
ATOM 786 C CA . ILE A 1 96 ? 102.873 31.218 34.848 1.00 16.34 96 ILE A CA 1
ATOM 787 C C . ILE A 1 96 ? 102.010 30.020 35.257 1.00 15.42 96 ILE A C 1
ATOM 788 O O . ILE A 1 96 ? 102.021 29.594 36.430 1.00 16.94 96 ILE A O 1
ATOM 793 N N . VAL A 1 97 ? 101.223 29.511 34.310 1.00 15.42 97 VAL A N 1
ATOM 794 C CA . VAL A 1 97 ? 100.375 28.327 34.552 1.00 16.01 97 VAL A CA 1
ATOM 795 C C . VAL A 1 97 ? 100.846 27.188 33.658 1.00 16.41 97 VAL A C 1
ATOM 796 O O . VAL A 1 97 ? 100.989 27.368 32.449 1.00 16.00 97 VAL A O 1
ATOM 800 N N . LEU A 1 98 ? 101.079 26.026 34.256 1.00 16.63 98 LEU A N 1
ATOM 801 C CA . LEU A 1 98 ? 101.463 24.803 33.491 1.00 15.64 98 LEU A CA 1
ATOM 802 C C . LEU A 1 98 ? 100.295 23.827 33.583 1.00 15.36 98 LEU A C 1
ATOM 803 O O . LEU A 1 98 ? 100.113 23.120 34.598 1.00 16.30 98 LEU A O 1
ATOM 808 N N . PRO A 1 99 ? 99.461 23.770 32.542 1.00 15.62 99 PRO A N 1
ATOM 809 C CA . PRO A 1 99 ? 98.333 22.825 32.568 1.00 16.10 99 PRO A CA 1
ATOM 810 C C . PRO A 1 99 ? 98.785 21.397 32.248 1.00 15.58 99 PRO A C 1
ATOM 811 O O . PRO A 1 99 ? 99.876 21.157 31.753 1.00 17.67 99 PRO A O 1
ATOM 815 N N . ASP A 1 100 ? 97.864 20.478 32.565 1.00 16.01 100 ASP A N 1
ATOM 816 C CA . ASP A 1 100 ? 97.873 19.159 31.920 1.00 15.05 100 ASP A CA 1
ATOM 817 C C . ASP A 1 100 ? 97.089 19.292 30.628 1.00 16.45 100 ASP A C 1
ATOM 818 O O . ASP A 1 100 ? 95.887 19.628 30.655 1.00 17.09 100 ASP A O 1
ATOM 823 N N . VAL A 1 101 ? 97.778 19.187 29.497 1.00 15.52 101 VAL A N 1
ATOM 824 C CA . VAL A 1 101 ? 97.191 19.539 28.197 1.00 15.79 101 VAL A CA 1
ATOM 825 C C . VAL A 1 101 ? 96.339 18.397 27.625 1.00 18.30 101 VAL A C 1
ATOM 826 O O . VAL A 1 101 ? 95.543 18.621 26.710 1.00 18.48 101 VAL A O 1
ATOM 830 N N . TYR A 1 102 ? 96.459 17.205 28.213 1.00 17.15 102 TYR A N 1
ATOM 831 C CA . TYR A 1 102 ? 95.691 16.068 27.646 1.00 18.26 102 TYR A CA 1
ATOM 832 C C . TYR A 1 102 ? 94.329 16.059 28.322 1.00 17.45 102 TYR A C 1
ATOM 833 O O . TYR A 1 102 ? 94.164 15.603 29.462 1.00 16.82 102 TYR A O 1
ATOM 842 N N . ALA A 1 103 ? 93.326 16.596 27.601 1.00 17.47 103 ALA A N 1
ATOM 843 C CA . ALA A 1 103 ? 91.998 16.810 28.183 1.00 17.53 103 ALA A CA 1
ATOM 844 C C . ALA A 1 103 ? 90.893 16.149 27.375 1.00 18.25 103 ALA A C 1
ATOM 845 O O . ALA A 1 103 ? 90.029 16.810 26.824 1.00 18.70 103 ALA A O 1
ATOM 847 N N . PRO A 1 104 ? 90.880 14.829 27.289 1.00 20.15 104 PRO A N 1
ATOM 848 C CA . PRO A 1 104 ? 89.869 14.115 26.501 1.00 19.97 104 PRO A CA 1
ATOM 849 C C . PRO A 1 104 ? 88.482 14.202 27.112 1.00 20.41 104 PRO A C 1
ATOM 850 O O . PRO A 1 104 ? 88.306 14.155 28.361 1.00 20.30 104 PRO A O 1
ATOM 854 N N . LYS A 1 105 ? 87.471 14.251 26.232 1.00 22.16 105 LYS A N 1
ATOM 855 C CA A LYS A 1 105 ? 86.120 14.123 26.784 0.45 21.90 105 LYS A CA 1
ATOM 856 C CA B LYS A 1 105 ? 86.073 14.058 26.621 0.55 21.75 105 LYS A CA 1
ATOM 857 C C . LYS A 1 105 ? 85.909 12.669 27.259 1.00 22.15 105 LYS A C 1
ATOM 858 O O . LYS A 1 105 ? 86.581 11.762 26.806 1.00 22.15 105 LYS A O 1
ATOM 869 N N . PRO A 1 106 ? 84.986 12.464 28.203 1.00 23.01 106 PRO A N 1
ATOM 870 C CA . PRO A 1 106 ? 84.804 11.077 28.704 1.00 22.67 106 PRO A CA 1
ATOM 871 C C . PRO A 1 106 ? 84.488 10.090 27.620 1.00 25.28 106 PRO A C 1
ATOM 872 O O . PRO A 1 106 ? 83.754 10.406 26.654 1.00 26.91 106 PRO A O 1
ATOM 876 N N . GLY A 1 107 ? 85.053 8.894 27.761 1.00 24.33 107 GLY A N 1
ATOM 877 C CA . GLY A 1 107 ? 84.867 7.827 26.800 1.00 26.44 107 GLY A CA 1
ATOM 878 C C . GLY A 1 107 ? 85.985 7.879 25.758 1.00 27.75 107 GLY A C 1
ATOM 879 O O . GLY A 1 107 ? 86.116 6.897 24.988 1.00 31.49 107 GLY A O 1
ATOM 880 N N . THR A 1 108 ? 86.820 8.922 25.751 1.00 23.58 108 THR A N 1
ATOM 881 C CA . THR A 1 108 ? 87.838 8.994 24.707 1.00 22.98 108 THR A CA 1
ATOM 882 C C . THR A 1 108 ? 89.240 9.021 25.233 1.00 26.93 108 THR A C 1
ATOM 883 O O . THR A 1 108 ? 90.182 9.150 24.435 1.00 27.04 108 THR A O 1
ATOM 887 N N . ALA A 1 109 ? 89.434 8.771 26.526 1.00 24.13 109 ALA A N 1
ATOM 888 C CA . ALA A 1 109 ? 90.799 8.769 27.056 1.00 23.95 109 ALA A CA 1
ATOM 889 C C . ALA A 1 109 ? 91.492 7.463 26.664 1.00 27.07 109 ALA A C 1
ATOM 890 O O . ALA A 1 109 ? 90.898 6.342 26.811 1.00 29.03 109 ALA A O 1
ATOM 892 N N . VAL A 1 110 ? 92.703 7.580 26.107 1.00 22.86 110 VAL A N 1
ATOM 893 C CA . VAL A 1 110 ? 93.453 6.419 25.697 1.00 22.48 110 VAL A CA 1
ATOM 894 C C . VAL A 1 110 ? 94.909 6.600 26.153 1.00 22.40 110 VAL A C 1
ATOM 895 O O . VAL A 1 110 ? 95.327 7.694 26.573 1.00 25.71 110 VAL A O 1
ATOM 899 N N . THR A 1 111 ? 95.645 5.495 26.077 1.00 26.47 111 THR A N 1
ATOM 900 C CA . THR A 1 111 ? 97.009 5.527 26.553 1.00 29.45 111 THR A CA 1
ATOM 901 C C . THR A 1 111 ? 97.907 6.320 25.584 1.00 29.08 111 THR A C 1
ATOM 902 O O . THR A 1 111 ? 97.609 6.394 24.384 1.00 29.04 111 THR A O 1
ATOM 906 N N . PRO A 1 112 ? 98.925 7.029 26.112 1.00 26.75 112 PRO A N 1
ATOM 907 C CA . PRO A 1 112 ? 99.730 7.856 25.195 1.00 25.12 112 PRO A CA 1
ATOM 908 C C . PRO A 1 112 ? 100.395 7.029 24.093 1.00 27.97 112 PRO A C 1
ATOM 909 O O . PRO A 1 112 ? 100.901 5.950 24.341 1.00 31.01 112 PRO A O 1
ATOM 913 N N . ASP A 1 113 ? 100.405 7.588 22.877 1.00 26.97 113 ASP A N 1
ATOM 914 C CA . ASP A 1 113 ? 101.027 6.898 21.763 1.00 25.70 113 ASP A CA 1
ATOM 915 C C . ASP A 1 113 ? 100.856 7.904 20.603 1.00 26.17 113 ASP A C 1
ATOM 916 O O . ASP A 1 113 ? 100.131 8.903 20.721 1.00 25.66 113 ASP A O 1
ATOM 921 N N . PHE A 1 114 ? 101.580 7.624 19.525 1.00 28.18 114 PHE A N 1
ATOM 922 C CA . PHE A 1 114 ? 101.424 8.397 18.284 1.00 26.56 114 PHE A CA 1
ATOM 923 C C . PHE A 1 114 ? 100.210 7.846 17.509 1.00 28.32 114 PHE A C 1
ATOM 924 O O . PHE A 1 114 ? 100.341 7.046 16.557 1.00 28.91 114 PHE A O 1
ATOM 932 N N . ASN A 1 115 ? 99.014 8.264 17.929 1.00 27.23 115 ASN A N 1
ATOM 933 C CA . ASN A 1 115 ? 97.843 7.912 17.154 1.00 31.67 115 ASN A CA 1
ATOM 934 C C . ASN A 1 115 ? 96.792 8.984 17.299 1.00 28.00 115 ASN A C 1
ATOM 935 O O . ASN A 1 115 ? 96.752 9.746 18.299 1.00 24.06 115 ASN A O 1
ATOM 940 N N . PRO A 1 116 ? 95.937 9.067 16.297 1.00 25.10 116 PRO A N 1
ATOM 941 C CA . PRO A 1 116 ? 94.976 10.144 16.196 1.00 25.20 116 PRO A CA 1
ATOM 942 C C . PRO A 1 116 ? 94.055 10.204 17.375 1.00 24.79 116 PRO A C 1
ATOM 943 O O . PRO A 1 116 ? 93.629 11.284 17.717 1.00 23.99 116 PRO A O 1
ATOM 947 N N . GLU A 1 117 ? 93.664 9.054 17.916 1.00 23.79 117 GLU A N 1
ATOM 948 C CA . GLU A 1 117 ? 92.753 9.127 19.046 1.00 23.78 117 GLU A CA 1
ATOM 949 C C . GLU A 1 117 ? 93.387 9.793 20.235 1.00 23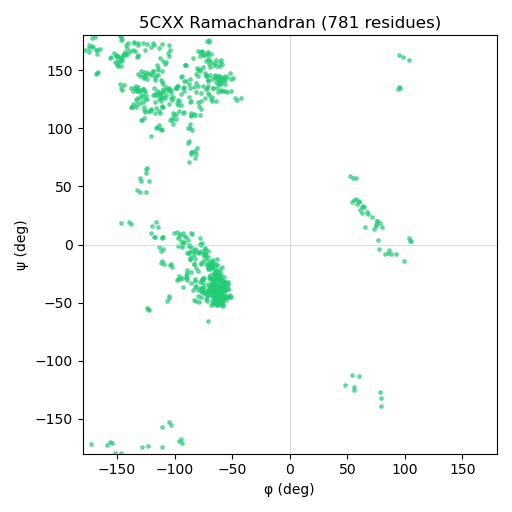.10 117 GLU A C 1
ATOM 950 O O . GLU A 1 117 ? 92.731 10.560 20.924 1.00 24.73 117 GLU A O 1
ATOM 956 N N . TYR A 1 118 ? 94.668 9.538 20.487 1.00 22.50 118 TYR A N 1
ATOM 957 C CA . TYR A 1 118 ? 95.314 10.238 21.611 1.00 20.81 118 TYR A CA 1
ATOM 958 C C . TYR A 1 118 ? 95.440 11.765 21.334 1.00 20.16 118 TYR A C 1
ATOM 959 O O . TYR A 1 118 ? 95.233 12.625 22.209 1.00 19.38 118 TYR A O 1
ATOM 968 N N . TYR A 1 119 ? 95.755 12.129 20.069 1.00 19.17 119 TYR A N 1
ATOM 969 C CA . TYR A 1 119 ? 95.837 13.549 19.771 1.00 17.99 119 TYR A CA 1
ATOM 970 C C . TYR A 1 119 ? 94.568 14.325 20.054 1.00 18.97 119 TYR A C 1
ATOM 971 O O . TYR A 1 119 ? 94.672 15.531 20.370 1.00 19.01 119 TYR A O 1
ATOM 980 N N . LYS A 1 120 ? 93.404 13.688 19.859 1.00 19.98 120 LYS A N 1
ATOM 981 C CA . LYS A 1 120 ? 92.120 14.404 20.065 1.00 21.50 120 LYS A CA 1
ATOM 982 C C . LYS A 1 120 ? 92.028 15.057 21.453 1.00 19.01 120 LYS A C 1
ATOM 983 O O . LYS A 1 120 ? 91.399 16.099 21.622 1.00 19.39 120 LYS A O 1
ATOM 989 N N . GLY A 1 121 ? 92.627 14.416 22.463 1.00 20.52 121 GLY A N 1
ATOM 990 C CA . GLY A 1 121 ? 92.621 14.987 23.811 1.00 18.64 121 GLY A CA 1
ATOM 991 C C . GLY A 1 121 ? 93.404 16.279 23.945 1.00 18.80 121 GLY A C 1
ATOM 992 O O . GLY A 1 121 ? 92.999 17.176 24.718 1.00 18.57 121 GLY A O 1
ATOM 993 N N . TYR A 1 122 ? 94.447 16.431 23.144 1.00 18.33 122 TYR A N 1
ATOM 994 C CA . TYR A 1 122 ? 95.162 17.684 23.088 1.00 18.47 122 TYR A CA 1
ATOM 995 C C . TYR A 1 122 ? 94.346 18.732 22.329 1.00 18.54 122 TYR A C 1
ATOM 996 O O . TYR A 1 122 ? 94.314 19.925 22.698 1.00 18.85 122 TYR A O 1
ATOM 1005 N N . ASP A 1 123 ? 93.712 18.288 21.242 1.00 18.29 123 ASP A N 1
ATOM 1006 C CA . ASP A 1 123 ? 92.847 19.229 20.500 1.00 19.90 123 ASP A CA 1
ATOM 1007 C C . ASP A 1 123 ? 91.757 19.777 21.396 1.00 22.82 123 ASP A C 1
ATOM 1008 O O . ASP A 1 123 ? 91.386 20.968 21.319 1.00 20.25 123 ASP A O 1
ATOM 1013 N N . ASN A 1 124 ? 91.235 18.947 22.304 1.00 18.44 124 ASN A N 1
ATOM 1014 C CA . ASN A 1 124 ? 90.137 19.368 23.140 1.00 17.90 124 ASN A CA 1
ATOM 1015 C C . ASN A 1 124 ? 90.557 20.352 24.211 1.00 18.03 124 ASN A C 1
ATOM 1016 O O . ASN A 1 124 ? 89.701 20.944 24.899 1.00 18.03 124 ASN A O 1
ATOM 1021 N N . PHE A 1 125 ? 91.863 20.547 24.368 1.00 16.96 125 PHE A N 1
ATOM 1022 C CA . PHE A 1 125 ? 92.375 21.490 25.334 1.00 16.78 125 PHE A CA 1
ATOM 1023 C C . PHE A 1 125 ? 91.892 22.926 25.047 1.00 16.04 125 PHE A C 1
ATOM 1024 O O . PHE A 1 125 ? 91.790 23.709 25.997 1.00 17.72 125 PHE A O 1
ATOM 1032 N N . ILE A 1 126 ? 91.525 23.224 23.798 1.00 15.91 126 ILE A N 1
ATOM 1033 C CA . ILE A 1 126 ? 90.942 24.558 23.550 1.00 16.65 126 ILE A CA 1
ATOM 1034 C C . ILE A 1 126 ? 89.705 24.780 24.430 1.00 18.61 126 ILE A C 1
ATOM 1035 O O . ILE A 1 126 ? 89.525 25.851 24.998 1.00 17.63 126 ILE A O 1
ATOM 1040 N N . ASN A 1 127 ? 88.911 23.747 24.670 1.00 16.86 127 ASN A N 1
ATOM 1041 C CA . ASN A 1 127 ? 87.749 23.863 25.510 1.00 17.36 127 ASN A CA 1
ATOM 1042 C C . ASN A 1 127 ? 88.124 23.905 27.016 1.00 18.26 127 ASN A C 1
ATOM 1043 O O . ASN A 1 127 ? 87.566 24.707 27.777 1.00 17.64 127 ASN A O 1
ATOM 1048 N N . GLU A 1 128 ? 89.100 23.074 27.401 1.00 17.86 128 GLU A N 1
ATOM 1049 C CA . GLU A 1 128 ? 89.603 23.079 28.805 1.00 17.46 128 GLU A CA 1
ATOM 1050 C C . GLU A 1 128 ? 90.142 24.454 29.169 1.00 16.81 128 GLU A C 1
ATOM 1051 O O . GLU A 1 128 ? 89.790 24.995 30.218 1.00 16.55 128 GLU A O 1
ATOM 1057 N N . LEU A 1 129 ? 90.918 25.039 28.255 1.00 15.95 129 LEU A N 1
ATOM 1058 C CA . LEU A 1 129 ? 91.544 26.331 28.583 1.00 15.78 129 LEU A CA 1
ATOM 1059 C C . LEU A 1 129 ? 90.450 27.423 28.719 1.00 16.35 129 LEU A C 1
ATOM 1060 O O . LEU A 1 129 ? 90.425 28.188 29.685 1.00 17.31 129 LEU A O 1
ATOM 1065 N N . ILE A 1 130 ? 89.575 27.512 27.700 1.00 17.10 130 ILE A N 1
ATOM 1066 C CA . ILE A 1 130 ? 88.659 28.675 27.615 1.00 17.03 130 ILE A CA 1
ATOM 1067 C C . ILE A 1 130 ? 87.485 28.540 28.569 1.00 17.82 130 ILE A C 1
ATOM 1068 O O . ILE A 1 130 ? 87.075 29.532 29.200 1.00 19.82 130 ILE A O 1
ATOM 1073 N N . GLU A 1 131 ? 86.973 27.299 28.720 1.00 18.67 131 GLU A N 1
ATOM 1074 C CA . GLU A 1 131 ? 85.774 27.084 29.534 1.00 19.60 131 GLU A CA 1
ATOM 1075 C C . GLU A 1 131 ? 86.077 26.828 31.014 1.00 18.36 131 GLU A C 1
ATOM 1076 O O . GLU A 1 131 ? 85.188 27.023 31.844 1.00 21.37 131 GLU A O 1
ATOM 1082 N N . VAL A 1 132 ? 87.283 26.337 31.318 1.00 19.36 132 VAL A N 1
ATOM 1083 C CA . VAL A 1 132 ? 87.557 25.888 32.707 1.00 18.74 132 VAL A CA 1
ATOM 1084 C C . VAL A 1 132 ? 88.753 26.612 33.308 1.00 19.18 132 VAL A C 1
ATOM 1085 O O . VAL A 1 132 ? 88.602 27.205 34.396 1.00 19.14 132 VAL A O 1
ATOM 1089 N N . ILE A 1 133 ? 89.910 26.557 32.657 1.00 17.28 133 ILE A N 1
ATOM 1090 C CA . ILE A 1 133 ? 91.108 27.087 33.305 1.00 17.30 133 ILE A CA 1
ATOM 1091 C C . ILE A 1 133 ? 91.123 28.618 33.385 1.00 19.41 133 ILE A C 1
ATOM 1092 O O . ILE A 1 133 ? 91.405 29.198 34.462 1.00 18.55 133 ILE A O 1
ATOM 1097 N N . MET A 1 134 ? 90.782 29.282 32.312 1.00 17.95 134 MET A N 1
ATOM 1098 C CA A MET A 1 134 ? 90.852 30.729 32.355 0.27 17.53 134 MET A CA 1
ATOM 1099 C CA B MET A 1 134 ? 90.781 30.739 32.347 0.73 17.06 134 MET A CA 1
ATOM 1100 C C . MET A 1 134 ? 89.794 31.291 33.365 1.00 21.16 134 MET A C 1
ATOM 1101 O O . MET A 1 134 ? 90.140 32.180 34.163 1.00 21.62 134 MET A O 1
ATOM 1110 N N . PRO A 1 135 ? 88.539 30.753 33.418 1.00 19.15 135 PRO A N 1
ATOM 1111 C CA . PRO A 1 135 ? 87.652 31.238 34.498 1.00 22.17 135 PRO A CA 1
ATOM 1112 C C . PRO A 1 135 ? 88.191 30.892 35.900 1.00 20.99 135 PRO A C 1
ATOM 1113 O O . PRO A 1 135 ? 88.040 31.681 36.835 1.00 23.37 135 PRO A O 1
ATOM 1117 N N . TYR A 1 136 ? 88.817 29.725 36.065 1.00 20.10 136 TYR A N 1
ATOM 1118 C CA . TYR A 1 136 ? 89.370 29.396 37.384 1.00 22.33 136 TYR A CA 1
ATOM 1119 C C . TYR A 1 136 ? 90.393 30.456 37.816 1.00 21.13 136 TYR A C 1
ATOM 1120 O O . TYR A 1 136 ? 90.400 30.939 38.940 1.00 20.73 136 TYR A O 1
ATOM 1129 N N . MET A 1 137 ? 91.293 30.784 36.891 1.00 20.28 137 MET A N 1
ATOM 1130 C CA . MET A 1 137 ? 92.346 31.759 37.217 1.00 20.62 137 MET A CA 1
ATOM 1131 C C . MET A 1 137 ? 91.747 33.087 37.582 1.00 23.54 137 MET A C 1
ATOM 1132 O O . MET A 1 137 ? 92.228 33.722 38.532 1.00 23.41 137 MET A O 1
ATOM 1137 N N . GLU A 1 138 ? 90.714 33.504 36.837 1.00 21.06 138 GLU A N 1
ATOM 1138 C CA . GLU A 1 138 ? 90.058 34.824 37.134 1.00 22.40 138 GLU A CA 1
ATOM 1139 C C . GLU A 1 138 ? 89.391 34.819 38.509 1.00 24.63 138 GLU A C 1
ATOM 1140 O O . GLU A 1 138 ? 89.402 35.819 39.259 1.00 27.17 138 GLU A O 1
ATOM 1146 N N . GLU A 1 139 ? 88.835 33.675 38.885 1.00 22.23 139 GLU A N 1
ATOM 1147 C CA . GLU A 1 139 ? 88.132 33.585 40.173 1.00 24.41 139 GLU A CA 1
ATOM 1148 C C . GLU A 1 139 ? 89.075 33.495 41.364 1.00 26.37 139 GLU A C 1
ATOM 1149 O O . GLU A 1 139 ? 88.715 33.946 42.470 1.00 32.34 139 GLU A O 1
ATOM 1155 N N . HIS A 1 140 ? 90.262 32.909 41.187 1.00 23.25 140 HIS A N 1
ATOM 1156 C CA . HIS A 1 140 ? 91.089 32.515 42.331 1.00 22.94 140 HIS A CA 1
ATOM 1157 C C . HIS A 1 140 ? 92.361 33.323 42.497 1.00 25.35 140 HIS A C 1
ATOM 1158 O O . HIS A 1 140 ? 92.979 33.234 43.566 1.00 26.68 140 HIS A O 1
ATOM 1165 N N . TYR A 1 141 ? 92.746 34.072 41.463 1.00 22.11 141 TYR A N 1
ATOM 1166 C CA . TYR A 1 141 ? 93.998 34.831 41.499 1.00 24.13 141 TYR A CA 1
ATOM 1167 C C . TYR A 1 141 ? 93.785 36.246 41.032 1.00 24.14 141 TYR A C 1
ATOM 1168 O O . TYR A 1 141 ? 92.786 36.562 40.374 1.00 26.40 141 TYR A O 1
ATOM 1177 N N . SER A 1 142 ? 94.726 37.114 41.382 1.00 23.26 142 SER A N 1
ATOM 1178 C CA A SER A 1 142 ? 94.582 38.525 41.009 0.59 22.63 142 SER A CA 1
ATOM 1179 C CA B SER A 1 142 ? 94.625 38.532 41.009 0.41 23.08 142 SER A CA 1
ATOM 1180 C C . SER A 1 142 ? 95.240 38.731 39.644 1.00 24.15 142 SER A C 1
ATOM 1181 O O . SER A 1 142 ? 96.411 39.080 39.532 1.00 25.21 142 SER A O 1
ATOM 1186 N N . ILE A 1 143 ? 94.472 38.466 38.603 1.00 23.60 143 ILE A N 1
ATOM 1187 C CA . ILE A 1 143 ? 95.001 38.520 37.243 1.00 22.21 143 ILE A CA 1
ATOM 1188 C C . ILE A 1 143 ? 94.492 39.745 36.479 1.00 26.22 143 ILE A C 1
ATOM 1189 O O . ILE A 1 143 ? 93.469 40.343 36.808 1.00 27.19 143 ILE A O 1
ATOM 1194 N N . LEU A 1 144 ? 95.260 40.118 35.470 1.00 23.08 144 LEU A N 1
ATOM 1195 C CA . LEU A 1 144 ? 94.809 41.041 34.426 1.00 25.87 144 LEU A CA 1
ATOM 1196 C C . LEU A 1 144 ? 94.124 40.202 33.363 1.00 24.31 144 LEU A C 1
ATOM 1197 O O . LEU A 1 144 ? 94.620 39.150 32.981 1.00 25.97 144 LEU A O 1
ATOM 1202 N N . THR A 1 145 ? 92.968 40.658 32.906 1.00 26.32 145 THR A N 1
ATOM 1203 C CA . THR A 1 145 ? 92.276 39.925 31.842 1.00 25.25 145 THR A CA 1
ATOM 1204 C C . THR A 1 145 ? 92.438 40.685 30.520 1.00 24.70 145 THR A C 1
ATOM 1205 O O . THR A 1 145 ? 92.908 41.824 30.488 1.00 27.70 145 THR A O 1
ATOM 1209 N N . GLY A 1 146 ? 92.002 40.027 29.452 1.00 25.95 146 GLY A N 1
ATOM 1210 C CA . GLY A 1 146 ? 92.043 40.662 28.134 1.00 25.11 146 GLY A CA 1
ATOM 1211 C C . GLY A 1 146 ? 93.219 40.082 27.346 1.00 23.00 146 GLY A C 1
ATOM 1212 O O . GLY A 1 146 ? 94.223 39.628 27.916 1.00 22.57 146 GLY A O 1
ATOM 1213 N N . ARG A 1 147 ? 93.164 40.198 26.013 1.00 22.23 147 ARG A N 1
ATOM 1214 C CA . ARG A 1 147 ? 94.192 39.530 25.209 1.00 21.30 147 ARG A CA 1
ATOM 1215 C C . ARG A 1 147 ? 95.603 40.153 25.421 1.00 22.03 147 ARG A C 1
ATOM 1216 O O . ARG A 1 147 ? 96.610 39.438 25.311 1.00 21.73 147 ARG A O 1
ATOM 1224 N N . GLU A 1 148 ? 95.688 41.422 25.734 1.00 21.37 148 GLU A N 1
ATOM 1225 C CA . GLU A 1 148 ? 96.965 42.031 25.952 1.00 21.86 148 GLU A CA 1
ATOM 1226 C C . GLU A 1 148 ? 97.688 41.510 27.181 1.00 21.31 148 GLU A C 1
ATOM 1227 O O . GLU A 1 148 ? 98.822 41.758 27.365 1.00 23.10 148 GLU A O 1
ATOM 1233 N N . ASN A 1 149 ? 96.960 40.802 28.016 1.00 20.95 149 ASN A N 1
ATOM 1234 C CA . ASN A 1 149 ? 97.456 40.250 29.304 1.00 21.79 149 ASN A CA 1
ATOM 1235 C C . ASN A 1 149 ? 97.477 38.764 29.305 1.00 20.16 149 ASN A C 1
ATOM 1236 O O . ASN A 1 149 ? 97.606 38.167 30.363 1.00 20.36 149 ASN A O 1
ATOM 1241 N N . THR A 1 150 ? 97.374 38.136 28.140 1.00 18.52 150 THR A N 1
ATOM 1242 C CA . THR A 1 150 ? 97.208 36.679 28.077 1.00 17.72 150 THR A CA 1
ATOM 1243 C C . THR A 1 150 ? 98.171 36.102 27.032 1.00 18.74 150 THR A C 1
ATOM 1244 O O . THR A 1 150 ? 98.079 36.438 25.833 1.00 20.11 150 THR A O 1
ATOM 1248 N N . ALA A 1 151 ? 99.102 35.237 27.458 1.00 17.87 151 ALA A N 1
ATOM 1249 C CA . ALA A 1 151 ? 100.028 34.550 26.538 1.00 16.74 151 ALA A CA 1
ATOM 1250 C C . ALA A 1 151 ? 99.846 33.061 26.596 1.00 16.92 151 ALA A C 1
ATOM 1251 O O . ALA A 1 151 ? 99.438 32.508 27.629 1.00 17.77 151 ALA A O 1
ATOM 1253 N N . LEU A 1 152 ? 100.110 32.413 25.454 1.00 15.90 152 LEU A N 1
ATOM 1254 C CA . LEU A 1 152 ? 99.939 30.959 25.351 1.00 15.41 152 LEU A CA 1
ATOM 1255 C C . LEU A 1 152 ? 101.120 30.422 24.582 1.00 18.33 152 LEU A C 1
ATOM 1256 O O . LEU A 1 152 ? 101.347 30.848 23.415 1.00 17.59 152 LEU A O 1
ATOM 1261 N N . CYS A 1 153 ? 101.923 29.549 25.208 1.00 15.91 153 CYS A N 1
ATOM 1262 C CA . CYS A 1 153 ? 103.050 28.992 24.493 1.00 15.28 153 CYS A CA 1
ATOM 1263 C C . CYS A 1 153 ? 103.218 27.513 24.876 1.00 16.65 153 CYS A C 1
ATOM 1264 O O . CYS A 1 153 ? 102.524 27.027 25.749 1.00 17.11 153 CYS A O 1
ATOM 1267 N N . GLY A 1 154 ? 104.074 26.818 24.132 1.00 15.75 154 GLY A N 1
ATOM 1268 C CA . GLY A 1 154 ? 104.142 25.375 24.358 1.00 15.72 154 GLY A CA 1
ATOM 1269 C C . GLY A 1 154 ? 105.304 24.752 23.608 1.00 15.19 154 GLY A C 1
ATOM 1270 O O . GLY A 1 154 ? 105.927 25.390 22.768 1.00 16.06 154 GLY A O 1
ATOM 1271 N N . PHE A 1 155 ? 105.544 23.482 23.945 1.00 17.01 155 PHE A N 1
ATOM 1272 C CA . PHE A 1 155 ? 106.535 22.691 23.261 1.00 15.87 155 PHE A CA 1
ATOM 1273 C C . PHE A 1 155 ? 105.884 21.535 22.518 1.00 16.52 155 PHE A C 1
ATOM 1274 O O . PHE A 1 155 ? 105.040 20.853 23.088 1.00 16.41 155 PHE A O 1
ATOM 1282 N N . SER A 1 156 ? 106.276 21.369 21.252 1.00 16.14 156 SER A N 1
ATOM 1283 C CA A SER A 1 156 ? 105.952 20.183 20.431 0.57 15.77 156 SER A CA 1
ATOM 1284 C CA B SER A 1 156 ? 105.958 20.165 20.458 0.43 16.79 156 SER A CA 1
ATOM 1285 C C . SER A 1 156 ? 104.444 20.048 20.348 1.00 16.09 156 SER A C 1
ATOM 1286 O O . SER A 1 156 ? 103.807 20.942 19.748 1.00 16.45 156 SER A O 1
ATOM 1291 N N . MET A 1 157 ? 103.826 18.965 20.840 1.00 17.46 157 MET A N 1
ATOM 1292 C CA . MET A 1 157 ? 102.385 18.949 20.723 1.00 16.25 157 MET A CA 1
ATOM 1293 C C . MET A 1 157 ? 101.732 20.174 21.398 1.00 17.62 157 MET A C 1
ATOM 1294 O O . MET A 1 157 ? 100.683 20.652 20.965 1.00 16.68 157 MET A O 1
ATOM 1299 N N . GLY A 1 158 ? 102.332 20.646 22.491 1.00 15.46 158 GLY A N 1
ATOM 1300 C CA . GLY A 1 158 ? 101.794 21.826 23.211 1.00 15.35 158 GLY A CA 1
ATOM 1301 C C . GLY A 1 158 ? 101.984 23.103 22.371 1.00 15.63 158 GLY A C 1
ATOM 1302 O O . GLY A 1 158 ? 101.205 24.049 22.530 1.00 15.97 158 GLY A O 1
ATOM 1303 N N . ALA A 1 159 ? 102.982 23.094 21.500 1.00 15.92 159 ALA A N 1
ATOM 1304 C CA . ALA A 1 159 ? 103.205 24.215 20.580 1.00 15.29 159 ALA A CA 1
ATOM 1305 C C . ALA A 1 159 ? 102.195 24.173 19.393 1.00 16.05 159 ALA A C 1
ATOM 1306 O O . ALA A 1 159 ? 101.730 25.228 18.940 1.00 17.95 159 ALA A O 1
ATOM 1308 N N . ARG A 1 160 ? 101.909 22.982 18.875 1.00 15.95 160 ARG A N 1
ATOM 1309 C CA . ARG A 1 160 ? 100.814 22.830 17.935 1.00 16.38 160 ARG A CA 1
ATOM 1310 C C . ARG A 1 160 ? 99.512 23.345 18.542 1.00 16.17 160 ARG A C 1
ATOM 1311 O O . ARG A 1 160 ? 98.753 24.102 17.897 1.00 17.05 160 ARG A O 1
ATOM 1319 N N . THR A 1 161 ? 99.283 22.979 19.817 1.00 16.26 161 THR A N 1
ATOM 1320 C CA . THR A 1 161 ? 98.029 23.347 20.438 1.00 15.42 161 THR A CA 1
ATOM 1321 C C . THR A 1 161 ? 98.007 24.859 20.683 1.00 15.47 161 THR A C 1
ATOM 1322 O O . THR A 1 161 ? 96.960 25.512 20.505 1.00 17.11 161 THR A O 1
ATOM 1326 N N . SER A 1 162 ? 99.148 25.430 21.067 1.00 15.60 162 SER A N 1
ATOM 1327 C CA A SER A 1 162 ? 99.219 26.895 21.268 0.77 16.22 162 SER A CA 1
ATOM 1328 C CA B SER A 1 162 ? 99.197 26.883 21.281 0.23 16.29 162 SER A CA 1
ATOM 1329 C C . SER A 1 162 ? 98.935 27.659 19.980 1.00 17.84 162 SER A C 1
ATOM 1330 O O . SER A 1 162 ? 98.230 28.679 19.990 1.00 17.62 162 SER A O 1
ATOM 1335 N N . LEU A 1 163 ? 99.481 27.178 18.852 1.00 15.45 163 LEU A N 1
ATOM 1336 C CA . LEU A 1 163 ? 99.237 27.883 17.592 1.00 17.20 163 LEU A CA 1
ATOM 1337 C C . LEU A 1 163 ? 97.767 27.759 17.166 1.00 16.82 163 LEU A C 1
ATOM 1338 O O . LEU A 1 163 ? 97.165 28.728 16.689 1.00 18.69 163 LEU A O 1
ATOM 1343 N N . TYR A 1 164 ? 97.202 26.558 17.356 1.00 17.42 164 TYR A N 1
ATOM 1344 C CA . TYR A 1 164 ? 95.805 26.345 16.977 1.00 18.24 164 TYR A CA 1
ATOM 1345 C C . TYR A 1 164 ? 94.902 27.297 17.773 1.00 19.17 164 TYR A C 1
ATOM 1346 O O . TYR A 1 164 ? 94.020 27.975 17.220 1.00 18.68 164 TYR A O 1
ATOM 1355 N N . ILE A 1 165 ? 95.084 27.288 19.098 1.00 16.74 165 ILE A N 1
ATOM 1356 C CA . ILE A 1 165 ? 94.210 28.104 19.924 1.00 17.70 165 ILE A CA 1
ATOM 1357 C C . ILE A 1 165 ? 94.483 29.578 19.675 1.00 19.56 165 ILE A C 1
ATOM 1358 O O . ILE A 1 165 ? 93.558 30.429 19.596 1.00 19.36 165 ILE A O 1
ATOM 1363 N N . GLY A 1 166 ? 95.767 29.953 19.586 1.00 16.84 166 GLY A N 1
ATOM 1364 C CA . GLY A 1 166 ? 96.153 31.368 19.428 1.00 16.95 166 GLY A CA 1
ATOM 1365 C C . GLY A 1 166 ? 95.646 31.960 18.118 1.00 17.82 166 GLY A C 1
ATOM 1366 O O . GLY A 1 166 ? 95.401 33.186 18.079 1.00 22.65 166 GLY A O 1
ATOM 1367 N N . TYR A 1 167 ? 95.500 31.140 17.066 1.00 18.00 167 TYR A N 1
ATOM 1368 C CA . TYR A 1 167 ? 94.976 31.697 15.825 1.00 20.61 167 TYR A CA 1
ATOM 1369 C C . TYR A 1 167 ? 93.454 31.540 15.768 1.00 22.81 167 TYR A C 1
ATOM 1370 O O . TYR A 1 167 ? 92.774 32.512 15.296 1.00 26.63 167 TYR A O 1
ATOM 1379 N N . MET A 1 168 ? 92.892 30.443 16.279 1.00 19.01 168 MET A N 1
ATOM 1380 C CA . MET A 1 168 ? 91.428 30.333 16.154 1.00 19.41 168 MET A CA 1
ATOM 1381 C C . MET A 1 168 ? 90.738 31.272 17.136 1.00 20.38 168 MET A C 1
ATOM 1382 O O . MET A 1 168 ? 89.596 31.702 16.827 1.00 22.85 168 MET A O 1
ATOM 1387 N N . ARG A 1 169 ? 91.403 31.558 18.268 1.00 17.83 169 ARG A N 1
ATOM 1388 C CA . ARG A 1 169 ? 90.819 32.443 19.289 1.00 15.64 169 ARG A CA 1
ATOM 1389 C C . ARG A 1 169 ? 91.829 33.529 19.648 1.00 17.93 169 ARG A C 1
ATOM 1390 O O . ARG A 1 169 ? 92.112 33.800 20.853 1.00 18.21 169 ARG A O 1
ATOM 1398 N N . SER A 1 170 ? 92.273 34.216 18.600 1.00 18.09 170 SER A N 1
ATOM 1399 C CA A SER A 1 170 ? 93.195 35.329 18.761 0.77 17.83 170 SER A CA 1
ATOM 1400 C CA B SER A 1 170 ? 93.202 35.317 18.788 0.23 17.96 170 SER A CA 1
ATOM 1401 C C . SER A 1 170 ? 92.542 36.484 19.523 1.00 18.70 170 SER A C 1
ATOM 1402 O O . SER A 1 170 ? 93.223 37.374 20.013 1.00 21.20 170 SER A O 1
ATOM 1407 N N . ASP A 1 171 ? 91.211 36.478 19.582 1.00 17.24 171 ASP A N 1
ATOM 1408 C CA . ASP A 1 171 ? 90.534 37.496 20.421 1.00 17.73 171 ASP A CA 1
ATOM 1409 C C . ASP A 1 171 ? 90.826 37.333 21.912 1.00 17.61 171 ASP A C 1
ATOM 1410 O O . ASP A 1 171 ? 90.708 38.337 22.656 1.00 19.13 171 ASP A O 1
ATOM 1415 N N . LEU A 1 172 ? 91.171 36.102 22.358 1.00 16.88 172 LEU A N 1
ATOM 1416 C CA . LEU A 1 172 ? 91.482 35.848 23.770 1.00 16.89 172 LEU A CA 1
ATOM 1417 C C . LEU A 1 172 ? 92.980 35.874 24.070 1.00 19.32 172 LEU A C 1
ATOM 1418 O O . LEU A 1 172 ? 93.374 36.160 25.236 1.00 21.42 172 LEU A O 1
ATOM 1423 N N . ILE A 1 173 ? 93.798 35.512 23.067 1.00 18.66 173 ILE A N 1
ATOM 1424 C CA . ILE A 1 173 ? 95.224 35.257 23.253 1.00 19.33 173 ILE A CA 1
ATOM 1425 C C . ILE A 1 173 ? 96.013 36.339 22.521 1.00 21.85 173 ILE A C 1
ATOM 1426 O O . ILE A 1 173 ? 96.011 36.365 21.268 1.00 20.22 173 ILE A O 1
ATOM 1431 N N . GLY A 1 174 ? 96.714 37.181 23.265 1.00 20.10 174 GLY A N 1
ATOM 1432 C CA . GLY A 1 174 ? 97.484 38.285 22.640 1.00 20.37 174 GLY A CA 1
ATOM 1433 C C . GLY A 1 174 ? 98.845 37.794 22.120 1.00 22.07 174 GLY A C 1
ATOM 1434 O O . GLY A 1 174 ? 99.359 38.338 21.150 1.00 21.62 174 GLY A O 1
ATOM 1435 N N . TYR A 1 175 ? 99.466 36.789 22.760 1.00 20.38 175 TYR A N 1
ATOM 1436 C CA . TYR A 1 175 ? 100.858 36.413 22.492 1.00 18.57 175 TYR A CA 1
ATOM 1437 C C . TYR A 1 175 ? 100.904 34.905 22.341 1.00 19.15 175 TYR A C 1
ATOM 1438 O O . TYR A 1 175 ? 100.436 34.200 23.268 1.00 18.79 175 TYR A O 1
ATOM 1447 N N . VAL A 1 176 ? 101.445 34.394 21.236 1.00 17.08 176 VAL A N 1
ATOM 1448 C CA A VAL A 1 176 ? 101.491 32.978 20.938 0.75 16.27 176 VAL A CA 1
ATOM 1449 C CA B VAL A 1 176 ? 101.505 32.962 21.023 0.25 16.41 176 VAL A CA 1
ATOM 1450 C C . VAL A 1 176 ? 102.926 32.541 20.720 1.00 18.00 176 VAL A C 1
ATOM 1451 O O . VAL A 1 176 ? 103.621 33.143 19.903 1.00 19.63 176 VAL A O 1
ATOM 1458 N N . GLY A 1 177 ? 103.365 31.479 21.412 1.00 17.83 177 GLY A N 1
ATOM 1459 C CA . GLY A 1 177 ? 104.726 30.997 21.287 1.00 18.83 177 GLY A CA 1
ATOM 1460 C C . GLY A 1 177 ? 104.713 29.516 21.009 1.00 19.52 177 GLY A C 1
ATOM 1461 O O . GLY A 1 177 ? 104.121 28.706 21.730 1.00 19.37 177 GLY A O 1
ATOM 1462 N N . ALA A 1 178 ? 105.431 29.105 19.976 1.00 15.64 178 ALA A N 1
ATOM 1463 C CA . ALA A 1 178 ? 105.376 27.714 19.563 1.00 15.74 178 ALA A CA 1
ATOM 1464 C C . ALA A 1 178 ? 106.797 27.193 19.437 1.00 16.67 178 ALA A C 1
ATOM 1465 O O . ALA A 1 178 ? 107.498 27.564 18.463 1.00 17.00 178 ALA A O 1
ATOM 1467 N N . PHE A 1 179 ? 107.242 26.349 20.374 1.00 16.92 179 PHE A N 1
ATOM 1468 C CA . PHE A 1 179 ? 108.621 25.850 20.341 1.00 16.35 179 PHE A CA 1
ATOM 1469 C C . PHE A 1 179 ? 108.593 24.440 19.804 1.00 16.57 179 PHE A C 1
ATOM 1470 O O . PHE A 1 179 ? 108.077 23.527 20.464 1.00 17.24 179 PHE A O 1
ATOM 1478 N N . ALA A 1 180 ? 109.065 24.301 18.562 1.00 16.65 180 ALA A N 1
ATOM 1479 C CA . ALA A 1 180 ? 109.100 23.016 17.834 1.00 16.50 180 ALA A CA 1
ATOM 1480 C C . ALA A 1 180 ? 107.715 22.391 17.715 1.00 17.20 180 ALA A C 1
ATOM 1481 O O . ALA A 1 180 ? 107.533 21.220 18.089 1.00 18.21 180 ALA A O 1
ATOM 1483 N N . PRO A 1 181 ? 106.749 23.104 17.136 1.00 17.00 181 PRO A N 1
ATOM 1484 C CA . PRO A 1 181 ? 105.388 22.550 17.033 1.00 17.56 181 PRO A CA 1
ATOM 1485 C C . PRO A 1 181 ? 105.268 21.276 16.166 1.00 20.93 181 PRO A C 1
ATOM 1486 O O . PRO A 1 181 ? 105.924 21.083 15.147 1.00 19.88 181 PRO A O 1
ATOM 1490 N N . ALA A 1 182 ? 104.403 20.386 16.659 1.00 17.54 182 ALA A N 1
ATOM 1491 C CA . ALA A 1 182 ? 104.147 19.090 16.048 1.00 17.49 182 ALA A CA 1
ATOM 1492 C C . ALA A 1 182 ? 103.364 19.202 14.729 1.00 17.11 182 ALA A C 1
ATOM 1493 O O . ALA A 1 182 ? 102.614 20.185 14.538 1.00 18.89 182 ALA A O 1
ATOM 1495 N N . PRO A 1 183 ? 103.440 18.166 13.894 1.00 19.03 183 PRO A N 1
ATOM 1496 C CA . PRO A 1 183 ? 102.612 18.126 12.675 1.00 19.36 183 PRO A CA 1
ATOM 1497 C C . PRO A 1 183 ? 101.136 18.073 12.981 1.00 19.76 183 PRO A C 1
ATOM 1498 O O . PRO A 1 183 ? 100.712 17.643 14.071 1.00 19.45 183 PRO A O 1
ATOM 1502 N N . GLY A 1 184 ? 100.342 18.483 11.986 1.00 18.89 184 GLY A N 1
ATOM 1503 C CA . GLY A 1 184 ? 98.910 18.240 11.971 1.00 19.35 184 GLY A CA 1
ATOM 1504 C C . GLY A 1 184 ? 98.010 19.420 12.287 1.00 20.37 184 GLY A C 1
ATOM 1505 O O . GLY A 1 184 ? 96.757 19.240 12.329 1.00 21.28 184 GLY A O 1
ATOM 1506 N N . ILE A 1 185 ? 98.577 20.612 12.489 1.00 18.07 185 ILE A N 1
ATOM 1507 C CA . ILE A 1 185 ? 97.657 21.768 12.564 1.00 20.05 185 ILE A CA 1
ATOM 1508 C C . ILE A 1 185 ? 96.895 21.800 11.228 1.00 21.10 185 ILE A C 1
ATOM 1509 O O . ILE A 1 185 ? 95.675 21.992 11.181 1.00 20.57 185 ILE A O 1
ATOM 1514 N N . THR A 1 186 ? 97.664 21.651 10.156 1.00 19.94 186 THR A N 1
ATOM 1515 C CA . THR A 1 186 ? 97.146 21.639 8.775 1.00 18.80 186 THR A CA 1
ATOM 1516 C C . THR A 1 186 ? 97.490 20.234 8.192 1.00 20.34 186 THR A C 1
ATOM 1517 O O . THR A 1 186 ? 98.180 19.435 8.859 1.00 22.15 186 THR A O 1
ATOM 1521 N N . PRO A 1 187 ? 96.992 19.881 7.015 1.00 22.19 187 PRO A N 1
ATOM 1522 C CA . PRO A 1 187 ? 97.231 18.512 6.537 1.00 23.54 187 PRO A CA 1
ATOM 1523 C C . PRO A 1 187 ? 98.698 18.213 6.342 1.00 23.89 187 PRO A C 1
ATOM 1524 O O . PRO A 1 187 ? 99.491 19.052 5.848 1.00 25.87 187 PRO A O 1
ATOM 1528 N N . GLY A 1 188 ? 99.054 16.957 6.633 1.00 24.25 188 GLY A N 1
ATOM 1529 C CA . GLY A 1 188 ? 100.463 16.580 6.481 1.00 26.83 188 GLY A CA 1
ATOM 1530 C C . GLY A 1 188 ? 100.632 15.081 6.653 1.00 28.19 188 GLY A C 1
ATOM 1531 O O . GLY A 1 188 ? 99.659 14.372 6.833 1.00 30.52 188 GLY A O 1
ATOM 1532 N N . GLU A 1 189 ? 101.864 14.600 6.493 1.00 25.00 189 GLU A N 1
ATOM 1533 C CA . GLU A 1 189 ? 102.137 13.155 6.571 1.00 24.10 189 GLU A CA 1
ATOM 1534 C C . GLU A 1 189 ? 103.496 12.987 7.243 1.00 25.62 189 GLU A C 1
ATOM 1535 O O . GLU A 1 189 ? 104.413 13.737 6.948 1.00 25.84 189 GLU A O 1
ATOM 1541 N N . ASP A 1 190 ? 103.639 12.035 8.172 1.00 23.15 190 ASP A N 1
ATOM 1542 C CA . ASP A 1 190 ? 104.974 11.792 8.747 1.00 23.27 190 ASP A CA 1
ATOM 1543 C C . ASP A 1 190 ? 105.168 10.337 9.110 1.00 26.20 190 ASP A C 1
ATOM 1544 O O . ASP A 1 190 ? 104.284 9.492 8.921 1.00 27.71 190 ASP A O 1
ATOM 1549 N N . SER A 1 191 ? 106.357 10.040 9.633 1.00 24.63 191 SER A N 1
ATOM 1550 C CA . SER A 1 191 ? 106.724 8.659 9.894 1.00 29.17 191 SER A CA 1
ATOM 1551 C C . SER A 1 191 ? 106.147 8.127 11.222 1.00 29.68 191 SER A C 1
ATOM 1552 O O . SER A 1 191 ? 106.098 6.940 11.426 1.00 32.23 191 SER A O 1
ATOM 1555 N N . PHE A 1 192 ? 105.783 9.009 12.129 1.00 27.96 192 PHE A N 1
ATOM 1556 C CA . PHE A 1 192 ? 105.258 8.590 13.435 1.00 25.97 192 PHE A CA 1
ATOM 1557 C C . PHE A 1 192 ? 103.821 8.127 13.364 1.00 28.34 192 PHE A C 1
ATOM 1558 O O . PHE A 1 192 ? 103.467 7.111 13.998 1.00 30.05 192 PHE A O 1
ATOM 1566 N N . SER A 1 193 ? 102.948 8.877 12.663 1.00 25.15 193 SER A N 1
ATOM 1567 C CA . SER A 1 193 ? 101.577 8.369 12.567 1.00 25.73 193 SER A CA 1
ATOM 1568 C C . SER A 1 193 ? 100.922 8.533 11.191 1.00 26.77 193 SER A C 1
ATOM 1569 O O . SER A 1 193 ? 99.706 8.365 11.061 1.00 28.54 193 SER A O 1
ATOM 1572 N N . GLY A 1 194 ? 101.722 8.721 10.158 1.00 26.77 194 GLY A N 1
ATOM 1573 C CA . GLY A 1 194 ? 101.110 8.603 8.836 1.00 24.79 194 GLY A CA 1
ATOM 1574 C C . GLY A 1 194 ? 100.355 9.874 8.497 1.00 26.95 194 GLY A C 1
ATOM 1575 O O . GLY A 1 194 ? 100.857 10.980 8.724 1.00 26.69 194 GLY A O 1
ATOM 1576 N N . LYS A 1 195 ? 99.171 9.712 7.900 1.00 26.09 195 LYS A N 1
ATOM 1577 C CA . LYS A 1 195 ? 98.373 10.871 7.474 1.00 27.93 195 LYS A CA 1
ATOM 1578 C C . LYS A 1 195 ? 97.899 11.660 8.654 1.00 26.14 195 LYS A C 1
ATOM 1579 O O . LYS A 1 195 ? 97.425 11.052 9.630 1.00 28.55 195 LYS A O 1
ATOM 1585 N N . HIS A 1 196 ? 98.024 12.990 8.576 1.00 23.02 196 HIS A N 1
ATOM 1586 C CA . HIS A 1 196 ? 97.391 13.896 9.511 1.00 21.83 196 HIS A CA 1
ATOM 1587 C C . HIS A 1 196 ? 96.346 14.677 8.722 1.00 25.00 196 HIS A C 1
ATOM 1588 O O . HIS A 1 196 ? 96.733 15.393 7.803 1.00 26.32 196 HIS A O 1
ATOM 1595 N N . GLU A 1 197 ? 95.058 14.521 9.010 1.00 22.53 197 GLU A N 1
ATOM 1596 C CA . GLU A 1 197 ? 94.058 15.209 8.191 1.00 27.84 197 GLU A CA 1
ATOM 1597 C C . GLU A 1 197 ? 94.105 16.731 8.292 1.00 23.76 197 GLU A C 1
ATOM 1598 O O . GLU A 1 197 ? 93.694 17.425 7.317 1.00 25.50 197 GLU A O 1
ATOM 1604 N N . GLY A 1 198 ? 94.621 17.230 9.419 1.00 25.09 198 GLY A N 1
ATOM 1605 C CA . GLY A 1 198 ? 94.702 18.660 9.665 1.00 23.05 198 GLY A CA 1
ATOM 1606 C C . GLY A 1 198 ? 93.493 19.117 10.497 1.00 23.56 198 GLY A C 1
ATOM 1607 O O . GLY A 1 198 ? 92.339 18.746 10.197 1.00 25.83 198 GLY A O 1
ATOM 1608 N N . LEU A 1 199 ? 93.747 19.938 11.515 1.00 21.53 199 LEU A N 1
ATOM 1609 C CA . LEU A 1 199 ? 92.642 20.566 12.190 1.00 21.38 199 LEU A CA 1
ATOM 1610 C C . LEU A 1 199 ? 91.907 21.569 11.325 1.00 23.67 199 LEU A C 1
ATOM 1611 O O . LEU A 1 199 ? 90.693 21.752 11.453 1.00 23.79 199 LEU A O 1
ATOM 1616 N N . ILE A 1 200 ? 92.673 22.228 10.454 1.00 21.54 200 ILE A N 1
ATOM 1617 C CA . ILE A 1 200 ? 92.160 23.263 9.574 1.00 20.07 200 ILE A CA 1
ATOM 1618 C C . ILE A 1 200 ? 92.894 23.116 8.242 1.00 23.26 200 ILE A C 1
ATOM 1619 O O . ILE A 1 200 ? 93.948 22.474 8.198 1.00 22.42 200 ILE A O 1
ATOM 1624 N N . SER A 1 201 ? 92.400 23.762 7.189 1.00 21.66 201 SER A N 1
ATOM 1625 C CA . SER A 1 201 ? 93.182 23.830 5.971 1.00 24.06 201 SER A CA 1
ATOM 1626 C C . SER A 1 201 ? 94.321 24.871 6.106 1.00 22.76 201 SER A C 1
ATOM 1627 O O . SER A 1 201 ? 94.299 25.739 6.973 1.00 21.79 201 SER A O 1
ATOM 1630 N N . GLU A 1 202 ? 95.283 24.834 5.194 1.00 22.76 202 GLU A N 1
ATOM 1631 C CA . GLU A 1 202 ? 96.319 25.851 5.206 1.00 21.40 202 GLU A CA 1
ATOM 1632 C C . GLU A 1 202 ? 95.745 27.280 5.063 1.00 24.47 202 GLU A C 1
ATOM 1633 O O . GLU A 1 202 ? 96.142 28.169 5.780 1.00 22.98 202 GLU A O 1
ATOM 1639 N N . ASP A 1 203 ? 94.797 27.478 4.138 1.00 24.26 203 ASP A N 1
ATOM 1640 C CA . ASP A 1 203 ? 94.220 28.830 3.948 1.00 25.54 203 ASP A CA 1
ATOM 1641 C C . ASP A 1 203 ? 93.492 29.320 5.179 1.00 24.04 203 ASP A C 1
ATOM 1642 O O . ASP A 1 203 ? 93.339 30.542 5.360 1.00 27.88 203 ASP A O 1
ATOM 1647 N N . GLU A 1 204 ? 93.051 28.395 6.033 1.00 20.84 204 GLU A N 1
ATOM 1648 C CA . GLU A 1 204 ? 92.342 28.746 7.268 1.00 21.06 204 GLU A CA 1
ATOM 1649 C C . GLU A 1 204 ? 93.287 29.057 8.411 1.00 23.12 204 GLU A C 1
ATOM 1650 O O . GLU A 1 204 ? 92.814 29.470 9.492 1.00 24.28 204 GLU A O 1
ATOM 1656 N N . PHE A 1 205 ? 94.600 28.867 8.209 1.00 21.97 205 PHE A N 1
ATOM 1657 C CA . PHE A 1 205 ? 95.564 29.049 9.330 1.00 21.88 205 PHE A CA 1
ATOM 1658 C C . PHE A 1 205 ? 95.909 30.547 9.370 1.00 20.37 205 PHE A C 1
ATOM 1659 O O . PHE A 1 205 ? 96.926 31.001 8.807 1.00 22.81 205 PHE A O 1
ATOM 1667 N N . ARG A 1 206 ? 95.012 31.325 9.964 1.00 23.09 206 ARG A N 1
ATOM 1668 C CA . ARG A 1 206 ? 95.082 32.797 9.977 1.00 21.47 206 ARG A CA 1
ATOM 1669 C C . ARG A 1 206 ? 94.107 33.289 11.070 1.00 23.10 206 ARG A C 1
ATOM 1670 O O . ARG A 1 206 ? 93.276 32.513 11.583 1.00 22.52 206 ARG A O 1
ATOM 1678 N N . ALA A 1 207 ? 94.189 34.558 11.409 1.00 24.07 207 ALA A N 1
ATOM 1679 C CA . ALA A 1 207 ? 93.336 35.145 12.443 1.00 24.77 207 ALA A CA 1
ATOM 1680 C C . ALA A 1 207 ? 92.762 36.405 11.898 1.00 28.14 207 ALA A C 1
ATOM 1681 O O . ALA A 1 207 ? 93.447 37.108 11.154 1.00 30.78 207 ALA A O 1
ATOM 1683 N N . GLU A 1 208 ? 91.546 36.729 12.294 1.00 35.98 208 GLU A N 1
ATOM 1684 C CA . GLU A 1 208 ? 91.027 38.018 11.919 1.00 38.00 208 GLU A CA 1
ATOM 1685 C C . GLU A 1 208 ? 91.796 39.071 12.722 1.00 39.86 208 GLU A C 1
ATOM 1686 O O . GLU A 1 208 ? 92.555 39.805 12.060 1.00 45.19 208 GLU A O 1
ATOM 1692 N N . ILE A 1 209 ? 91.673 39.136 14.073 1.00 31.33 209 ILE A N 1
ATOM 1693 C CA . ILE A 1 209 ? 92.528 40.051 14.891 1.00 26.76 209 ILE A CA 1
ATOM 1694 C C . ILE A 1 209 ? 93.903 39.427 15.088 1.00 25.28 209 ILE A C 1
ATOM 1695 O O . ILE A 1 209 ? 93.997 38.276 15.544 1.00 26.80 209 ILE A O 1
ATOM 1700 N N . GLN A 1 210 ? 94.970 40.129 14.670 1.00 26.54 210 GLN A N 1
ATOM 1701 C CA . GLN A 1 210 ? 96.313 39.514 14.636 1.00 27.91 210 GLN A CA 1
ATOM 1702 C C . GLN A 1 210 ? 96.863 39.309 16.038 1.00 23.72 210 GLN A C 1
ATOM 1703 O O . GLN A 1 210 ? 96.711 40.204 16.880 1.00 25.90 210 GLN A O 1
ATOM 1709 N N . PRO A 1 211 ? 97.554 38.176 16.285 1.00 24.10 211 PRO A N 1
ATOM 1710 C CA . PRO A 1 211 ? 98.348 38.142 17.524 1.00 23.15 211 PRO A CA 1
ATOM 1711 C C . PRO A 1 211 ?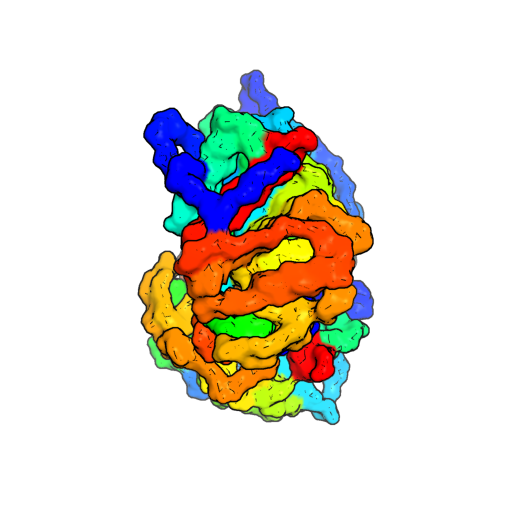 99.216 39.370 17.678 1.00 24.14 211 PRO A C 1
ATOM 1712 O O . PRO A 1 211 ? 99.781 39.923 16.684 1.00 25.63 211 PRO A O 1
ATOM 1716 N N . ILE A 1 212 ? 99.375 39.854 18.909 1.00 22.37 212 ILE A N 1
ATOM 1717 C CA . ILE A 1 212 ? 100.309 40.934 19.166 1.00 22.54 212 ILE A CA 1
ATOM 1718 C C . ILE A 1 212 ? 101.749 40.454 18.861 1.00 24.29 212 ILE A C 1
ATOM 1719 O O . ILE A 1 212 ? 102.555 41.177 18.274 1.00 25.20 212 ILE A O 1
ATOM 1724 N N . VAL A 1 213 ? 102.047 39.229 19.294 1.00 23.19 213 VAL A N 1
ATOM 1725 C CA . VAL A 1 213 ? 103.305 38.549 18.952 1.00 20.70 213 VAL A CA 1
ATOM 1726 C C . VAL A 1 213 ? 102.949 37.095 18.624 1.00 23.85 213 VAL A C 1
ATOM 1727 O O . VAL A 1 213 ? 102.144 36.443 19.357 1.00 22.41 213 VAL A O 1
ATOM 1731 N N . SER A 1 214 ? 103.494 36.548 17.529 1.00 19.04 214 SER A N 1
ATOM 1732 C CA . SER A 1 214 ? 103.399 35.122 17.184 1.00 19.08 214 SER A CA 1
ATOM 1733 C C . SER A 1 214 ? 104.821 34.695 16.947 1.00 19.44 214 SER A C 1
ATOM 1734 O O . SER A 1 214 ? 105.514 35.347 16.161 1.00 22.13 214 SER A O 1
ATOM 1737 N N . LEU A 1 215 ? 105.314 33.686 17.683 1.00 18.77 215 LEU A N 1
ATOM 1738 C CA . LEU A 1 215 ? 106.728 33.316 17.544 1.00 18.19 215 LEU A CA 1
ATOM 1739 C C . LEU A 1 215 ? 106.819 31.838 17.413 1.00 20.57 215 LEU A C 1
ATOM 1740 O O . LEU A 1 215 ? 106.200 31.120 18.209 1.00 19.86 215 LEU A O 1
ATOM 1745 N N . ILE A 1 216 ? 107.650 31.368 16.487 1.00 18.15 216 ILE A N 1
ATOM 1746 C CA . ILE A 1 216 ? 107.832 29.942 16.261 1.00 17.28 216 ILE A CA 1
ATOM 1747 C C . ILE A 1 216 ? 109.331 29.682 16.168 1.00 18.41 216 ILE A C 1
ATOM 1748 O O . ILE A 1 216 ? 110.058 30.441 15.489 1.00 18.18 216 ILE A O 1
ATOM 1753 N N . ASP A 1 217 ? 109.814 28.626 16.868 1.00 18.47 217 ASP A N 1
ATOM 1754 C CA . ASP A 1 217 ? 111.198 28.187 16.629 1.00 18.64 217 ASP A CA 1
ATOM 1755 C C . ASP A 1 217 ? 111.277 26.692 16.503 1.00 18.46 217 ASP A C 1
ATOM 1756 O O . ASP A 1 217 ? 110.264 25.964 16.676 1.00 18.07 217 ASP A O 1
ATOM 1761 N N . CYS A 1 218 ? 112.468 26.244 16.145 1.00 18.22 218 CYS A N 1
ATOM 1762 C CA . CYS A 1 218 ? 112.741 24.804 16.064 1.00 18.11 218 CYS A CA 1
ATOM 1763 C C . CYS A 1 218 ? 114.231 24.591 15.926 1.00 18.15 218 CYS A C 1
ATOM 1764 O O . CYS A 1 218 ? 114.906 25.415 15.294 1.00 19.42 218 CYS A O 1
ATOM 1767 N N . GLY A 1 219 ? 114.774 23.496 16.489 1.00 19.78 219 GLY A N 1
ATOM 1768 C CA . GLY A 1 219 ? 116.119 23.078 16.156 1.00 19.99 219 GLY A CA 1
ATOM 1769 C C . GLY A 1 219 ? 116.250 22.796 14.649 1.00 23.58 219 GLY A C 1
ATOM 1770 O O . GLY A 1 219 ? 115.293 22.403 13.973 1.00 22.30 219 GLY A O 1
ATOM 1771 N N . THR A 1 220 ? 117.459 22.903 14.127 1.00 21.05 220 THR A N 1
ATOM 1772 C CA . THR A 1 220 ? 117.685 22.560 12.699 1.00 21.47 220 THR A CA 1
ATOM 1773 C C . THR A 1 220 ? 117.673 21.021 12.522 1.00 25.54 220 THR A C 1
ATOM 1774 O O . THR A 1 220 ? 117.531 20.532 11.412 1.00 27.68 220 THR A O 1
ATOM 1778 N N . ASN A 1 221 ? 117.762 20.272 13.629 1.00 23.77 221 ASN A N 1
ATOM 1779 C CA . ASN A 1 221 ? 117.945 18.817 13.537 1.00 23.37 221 ASN A CA 1
ATOM 1780 C C . ASN A 1 221 ? 116.973 18.119 14.471 1.00 21.91 221 ASN A C 1
ATOM 1781 O O . ASN A 1 221 ? 117.363 17.215 15.221 1.00 25.18 221 ASN A O 1
ATOM 1786 N N . ASP A 1 222 ? 115.711 18.552 14.417 1.00 21.01 222 ASP A N 1
ATOM 1787 C CA . ASP A 1 222 ? 114.700 18.008 15.325 1.00 21.31 222 ASP A CA 1
ATOM 1788 C C . ASP A 1 222 ? 114.198 16.694 14.697 1.00 24.80 222 ASP A C 1
ATOM 1789 O O . ASP A 1 222 ? 113.492 16.717 13.684 1.00 23.61 222 ASP A O 1
ATOM 1794 N N . SER A 1 223 ? 114.528 15.585 15.365 1.00 22.29 223 SER A N 1
ATOM 1795 C CA . SER A 1 223 ? 114.240 14.236 14.876 1.00 26.28 223 SER A CA 1
ATOM 1796 C C . SER A 1 223 ? 112.752 13.834 15.125 1.00 25.98 223 SER A C 1
ATOM 1797 O O . SER A 1 223 ? 112.299 12.770 14.599 1.00 29.45 223 SER A O 1
ATOM 1800 N N . VAL A 1 224 ? 111.990 14.659 15.840 1.00 22.37 224 VAL A N 1
ATOM 1801 C CA . VAL A 1 224 ? 110.620 14.290 16.214 1.00 20.47 224 VAL A CA 1
ATOM 1802 C C . VAL A 1 224 ? 109.612 15.069 15.353 1.00 22.63 224 VAL A C 1
ATOM 1803 O O . VAL A 1 224 ? 108.666 14.435 14.841 1.00 23.15 224 VAL A O 1
ATOM 1807 N N . VAL A 1 225 ? 109.820 16.387 15.195 1.00 19.20 225 VAL A N 1
ATOM 1808 C CA . VAL A 1 225 ? 108.854 17.141 14.389 1.00 20.72 225 VAL A CA 1
ATOM 1809 C C . VAL A 1 225 ? 109.451 17.638 13.058 1.00 22.49 225 VAL A C 1
ATOM 1810 O O . VAL A 1 225 ? 108.730 18.211 12.277 1.00 19.65 225 VAL A O 1
ATOM 1814 N N . GLY A 1 226 ? 110.753 17.436 12.837 1.00 20.67 226 GLY A N 1
ATOM 1815 C CA . GLY A 1 226 ? 111.353 17.643 11.517 1.00 19.71 226 GLY A CA 1
ATOM 1816 C C . GLY A 1 226 ? 111.123 19.028 10.955 1.00 22.62 226 GLY A C 1
ATOM 1817 O O . GLY A 1 226 ? 111.428 20.031 11.619 1.00 21.27 226 GLY A O 1
ATOM 1818 N N . GLN A 1 227 ? 110.505 19.037 9.768 1.00 21.28 227 GLN A N 1
ATOM 1819 C CA . GLN A 1 227 ? 110.298 20.284 9.029 1.00 22.79 227 GLN A CA 1
ATOM 1820 C C . GLN A 1 227 ? 108.913 20.831 9.257 1.00 19.73 227 GLN A C 1
ATOM 1821 O O . GLN A 1 227 ? 108.515 21.802 8.544 1.00 21.08 227 GLN A O 1
ATOM 1827 N N . PHE A 1 228 ? 108.158 20.291 10.205 1.00 19.01 228 PHE A N 1
ATOM 1828 C CA . PHE A 1 228 ? 106.801 20.841 10.378 1.00 19.52 228 PHE A CA 1
ATOM 1829 C C . PHE A 1 228 ? 106.780 22.263 10.898 1.00 19.90 228 PHE A C 1
ATOM 1830 O O . PHE A 1 228 ? 106.002 23.065 10.368 1.00 20.32 228 PHE A O 1
ATOM 1838 N N . PRO A 1 229 ? 107.631 22.632 11.849 1.00 19.63 229 PRO A N 1
ATOM 1839 C CA . PRO A 1 229 ? 107.604 24.054 12.254 1.00 17.77 229 PRO A CA 1
ATOM 1840 C C . PRO A 1 229 ? 107.918 24.976 11.085 1.00 18.38 229 PRO A C 1
ATOM 1841 O O . PRO A 1 229 ? 107.252 25.998 10.910 1.00 20.00 229 PRO A O 1
ATOM 1845 N N . LYS A 1 230 ? 108.916 24.616 10.284 1.00 18.04 230 LYS A N 1
ATOM 1846 C CA . LYS A 1 230 ? 109.195 25.415 9.090 1.00 19.73 230 LYS A CA 1
ATOM 1847 C C . LYS A 1 230 ? 107.966 25.485 8.148 1.00 20.89 230 LYS A C 1
ATOM 1848 O O . LYS A 1 230 ? 107.697 26.550 7.549 1.00 21.24 230 LYS A O 1
ATOM 1854 N N . SER A 1 231 ? 107.242 24.384 8.029 1.00 21.99 231 SER A N 1
ATOM 1855 C CA . SER A 1 231 ? 106.033 24.394 7.180 1.00 22.08 231 SER A CA 1
ATOM 1856 C C . SER A 1 231 ? 105.005 25.405 7.709 1.00 23.85 231 SER A C 1
ATOM 1857 O O . SER A 1 231 ? 104.385 26.118 6.895 1.00 21.39 231 SER A O 1
ATOM 1860 N N . TYR A 1 232 ? 104.873 25.503 9.026 1.00 19.89 232 TYR A N 1
ATOM 1861 C CA . TYR A 1 232 ? 103.935 26.485 9.606 1.00 18.58 232 TYR A CA 1
ATOM 1862 C C . TYR A 1 232 ? 104.420 27.908 9.329 1.00 21.21 232 TYR A C 1
ATOM 1863 O O . TYR A 1 232 ? 103.605 28.803 9.045 1.00 21.41 232 TYR A O 1
ATOM 1872 N N . HIS A 1 233 ? 105.724 28.133 9.488 1.00 19.96 233 HIS A N 1
ATOM 1873 C CA . HIS A 1 233 ? 106.279 29.456 9.112 1.00 20.31 233 HIS A CA 1
ATOM 1874 C C . HIS A 1 233 ? 105.891 29.803 7.684 1.00 22.16 233 HIS A C 1
ATOM 1875 O O . HIS A 1 233 ? 105.496 30.942 7.369 1.00 23.21 233 HIS A O 1
ATOM 1882 N N . GLU A 1 234 ? 106.039 28.833 6.815 1.00 20.66 234 GLU A N 1
ATOM 1883 C CA . GLU A 1 234 ? 105.767 29.090 5.404 1.00 22.51 234 GLU A CA 1
ATOM 1884 C C . GLU A 1 234 ? 104.281 29.389 5.128 1.00 22.54 234 GLU A C 1
ATOM 1885 O O . GLU A 1 234 ? 103.959 30.261 4.341 1.00 25.43 234 GLU A O 1
ATOM 1891 N N . ILE A 1 235 ? 103.383 28.643 5.771 1.00 21.82 235 ILE A N 1
ATOM 1892 C CA . ILE A 1 235 ? 101.959 28.845 5.574 1.00 22.45 235 ILE A CA 1
ATOM 1893 C C . ILE A 1 235 ? 101.531 30.201 6.149 1.00 21.10 235 ILE A C 1
ATOM 1894 O O . ILE A 1 235 ? 100.864 30.933 5.480 1.00 21.49 235 ILE A O 1
ATOM 1899 N N . LEU A 1 236 ? 102.009 30.540 7.350 1.00 21.94 236 LEU A N 1
ATOM 1900 C CA . LEU A 1 236 ? 101.656 31.835 7.980 1.00 21.13 236 LEU A CA 1
ATOM 1901 C C . LEU A 1 236 ? 102.147 32.964 7.093 1.00 22.71 236 LEU A C 1
ATOM 1902 O O . LEU A 1 236 ? 101.451 33.988 6.889 1.00 23.11 236 LEU A O 1
ATOM 1907 N N . THR A 1 237 ? 103.352 32.794 6.536 1.00 20.66 237 THR A N 1
ATOM 1908 C CA . THR A 1 237 ? 103.912 33.821 5.650 1.00 21.06 237 THR A CA 1
ATOM 1909 C C . THR A 1 237 ? 103.050 33.984 4.401 1.00 25.92 237 THR A C 1
ATOM 1910 O O . THR A 1 237 ? 102.724 35.097 3.979 1.00 25.61 237 THR A O 1
ATOM 1914 N N . ARG A 1 238 ? 102.685 32.877 3.777 1.00 24.41 238 ARG A N 1
ATOM 1915 C CA . ARG A 1 238 ? 101.791 32.883 2.576 1.00 25.50 238 ARG A CA 1
ATOM 1916 C C . ARG A 1 238 ? 100.461 33.589 2.918 1.00 25.53 238 ARG A C 1
ATOM 1917 O O . ARG A 1 238 ? 99.855 34.297 2.046 1.00 26.99 238 ARG A O 1
ATOM 1925 N N . ASN A 1 239 ? 100.038 33.452 4.174 1.00 23.77 239 ASN A N 1
ATOM 1926 C CA . ASN A 1 239 ? 98.752 33.984 4.595 1.00 21.14 239 ASN A CA 1
ATOM 1927 C C . ASN A 1 239 ? 98.848 35.365 5.155 1.00 24.81 239 ASN A C 1
ATOM 1928 O O . ASN A 1 239 ? 97.885 35.853 5.694 1.00 25.32 239 ASN A O 1
ATOM 1933 N N . ASN A 1 240 ? 100.017 36.003 5.015 1.00 24.48 240 ASN A N 1
ATOM 1934 C CA . ASN A 1 240 ? 100.208 37.368 5.495 1.00 25.25 240 ASN A CA 1
ATOM 1935 C C . ASN A 1 240 ? 99.996 37.545 6.982 1.00 22.36 240 ASN A C 1
ATOM 1936 O O . ASN A 1 240 ? 99.444 38.582 7.425 1.00 25.82 240 ASN A O 1
ATOM 1941 N N . GLN A 1 241 ? 100.399 36.542 7.760 1.00 21.53 241 GLN A N 1
ATOM 1942 C CA . GLN A 1 241 ? 100.240 36.573 9.221 1.00 18.69 241 GLN A CA 1
ATOM 1943 C C . GLN A 1 241 ? 101.604 36.945 9.785 1.00 23.72 241 GLN A C 1
ATOM 1944 O O . GLN A 1 241 ? 102.542 36.144 9.642 1.00 27.43 241 GLN A O 1
ATOM 1950 N N . GLU A 1 242 ? 101.732 38.116 10.395 1.00 25.61 242 GLU A N 1
ATOM 1951 C CA . GLU A 1 242 ? 103.032 38.570 10.925 1.00 29.84 242 GLU A CA 1
ATOM 1952 C C . GLU A 1 242 ? 103.458 37.670 12.081 1.00 25.31 242 GLU A C 1
ATOM 1953 O O . GLU A 1 242 ? 102.638 37.331 12.952 1.00 24.94 242 GLU A O 1
ATOM 1959 N N . HIS A 1 243 ? 104.732 37.265 12.066 1.00 24.43 243 HIS A N 1
ATOM 1960 C CA . HIS A 1 243 ? 105.253 36.378 13.096 1.00 22.11 243 HIS A CA 1
ATOM 1961 C C . HIS A 1 243 ? 106.756 36.343 13.019 1.00 20.76 243 HIS A C 1
ATOM 1962 O O . HIS A 1 243 ? 107.401 36.879 12.063 1.00 24.19 243 HIS A O 1
ATOM 1969 N N . ILE A 1 244 ? 107.349 35.788 14.054 1.00 22.55 244 ILE A N 1
ATOM 1970 C CA . ILE A 1 244 ? 108.769 35.615 14.134 1.00 20.15 244 ILE A CA 1
ATOM 1971 C C . ILE A 1 244 ? 109.097 34.149 13.956 1.00 21.48 244 ILE A C 1
ATOM 1972 O O . ILE A 1 244 ? 108.428 33.308 14.597 1.00 20.88 244 ILE A O 1
ATOM 1977 N N . TRP A 1 245 ? 110.111 33.855 13.156 1.00 24.04 245 TRP A N 1
ATOM 1978 C CA . TRP A 1 245 ? 110.552 32.484 12.962 1.00 18.79 245 TRP A CA 1
ATOM 1979 C C . TRP A 1 245 ? 112.075 32.426 13.032 1.00 17.84 245 TRP A C 1
ATOM 1980 O O . TRP A 1 245 ? 112.730 33.285 12.418 1.00 22.27 245 TRP A O 1
ATOM 1991 N N . PHE A 1 246 ? 112.593 31.421 13.785 1.00 19.30 246 PHE A N 1
ATOM 1992 C CA . PHE A 1 246 ? 114.040 31.202 13.717 1.00 20.61 246 PHE A CA 1
ATOM 1993 C C . PHE A 1 246 ? 114.368 29.773 14.074 1.00 20.67 246 PHE A C 1
ATOM 1994 O O . PHE A 1 246 ? 113.550 29.076 14.698 1.00 20.48 246 PHE A O 1
ATOM 2002 N N . GLU A 1 247 ? 115.577 29.364 13.684 1.00 19.09 247 GLU A N 1
ATOM 2003 C CA . GLU A 1 247 ? 116.029 27.963 13.946 1.00 19.58 247 GLU A CA 1
ATOM 2004 C C . GLU A 1 247 ? 117.221 27.971 14.862 1.00 21.64 247 GLU A C 1
ATOM 2005 O O . GLU A 1 247 ? 118.095 28.820 14.772 1.00 21.85 247 GLU A O 1
ATOM 2011 N N . VAL A 1 248 ? 117.276 26.979 15.751 1.00 19.61 248 VAL A N 1
ATOM 2012 C CA . VAL A 1 248 ? 118.361 26.893 16.720 1.00 19.68 248 VAL A CA 1
ATOM 2013 C C . VAL A 1 248 ? 119.406 25.945 16.169 1.00 22.37 248 VAL A C 1
ATOM 2014 O O . VAL A 1 248 ? 119.096 24.773 15.916 1.00 21.99 248 VAL A O 1
ATOM 2018 N N . PRO A 1 249 ? 120.617 26.446 15.870 1.00 22.46 249 PRO A N 1
ATOM 2019 C CA . PRO A 1 249 ? 121.535 25.634 15.070 1.00 21.37 249 PRO A CA 1
ATOM 2020 C C . PRO A 1 249 ? 122.046 24.364 15.801 1.00 23.19 249 PRO A C 1
ATOM 2021 O O . PRO A 1 249 ? 122.530 24.501 16.936 1.00 25.39 249 PRO A O 1
ATOM 2025 N N . GLY A 1 250 ? 121.890 23.211 15.146 1.00 25.78 250 GLY A N 1
ATOM 2026 C CA . GLY A 1 250 ? 122.322 21.937 15.679 1.00 27.37 250 GLY A CA 1
ATOM 2027 C C . GLY A 1 250 ? 121.394 21.361 16.745 1.00 27.12 250 GLY A C 1
ATOM 2028 O O . GLY A 1 250 ? 121.634 20.240 17.198 1.00 28.88 250 GLY A O 1
ATOM 2029 N N . ALA A 1 251 ? 120.344 22.084 17.147 1.00 22.42 251 ALA A N 1
ATOM 2030 C CA . ALA A 1 251 ? 119.454 21.565 18.177 1.00 21.95 251 ALA A CA 1
ATOM 2031 C C . ALA A 1 251 ? 118.448 20.547 17.677 1.00 21.33 251 ALA A C 1
ATOM 2032 O O . ALA A 1 251 ? 118.065 20.505 16.515 1.00 22.98 251 ALA A O 1
ATOM 2034 N N . ASP A 1 252 ? 118.090 19.655 18.596 1.00 23.68 252 ASP A N 1
ATOM 2035 C CA . ASP A 1 252 ? 117.141 18.582 18.328 1.00 24.15 252 ASP A CA 1
ATOM 2036 C C . ASP A 1 252 ? 115.876 18.903 19.124 1.00 21.06 252 ASP A C 1
ATOM 2037 O O . ASP A 1 252 ? 115.619 20.061 19.471 1.00 22.40 252 ASP A O 1
ATOM 2042 N N . HIS A 1 253 ? 115.073 17.875 19.417 1.00 20.45 253 HIS A N 1
ATOM 2043 C CA A HIS A 1 253 ? 113.840 18.013 20.203 0.57 21.38 253 HIS A CA 1
ATOM 2044 C CA B HIS A 1 253 ? 113.831 18.015 20.210 0.43 21.28 253 HIS A CA 1
ATOM 2045 C C . HIS A 1 253 ? 114.267 18.100 21.688 1.00 21.44 253 HIS A C 1
ATOM 2046 O O . HIS A 1 253 ? 114.254 17.104 22.425 1.00 26.54 253 HIS A O 1
ATOM 2059 N N . ASP A 1 254 ? 114.740 19.278 22.096 1.00 19.84 254 ASP A N 1
ATOM 2060 C CA . ASP A 1 254 ? 115.467 19.339 23.365 1.00 22.88 254 ASP A CA 1
ATOM 2061 C C . ASP A 1 254 ? 115.354 20.702 24.050 1.00 20.12 254 ASP A C 1
ATOM 2062 O O . ASP A 1 254 ? 114.692 21.648 23.544 1.00 19.88 254 ASP A O 1
ATOM 2067 N N . TRP A 1 255 ? 116.028 20.790 25.205 1.00 20.12 255 TRP A N 1
ATOM 2068 C CA . TRP A 1 255 ? 115.857 21.982 26.029 1.00 19.09 255 TRP A CA 1
ATOM 2069 C C . TRP A 1 255 ? 116.640 23.168 25.469 1.00 19.97 255 TRP A C 1
ATOM 2070 O O . TRP A 1 255 ? 116.368 24.305 25.877 1.00 19.46 255 TRP A O 1
ATOM 2081 N N . ASN A 1 256 ? 117.614 22.922 24.570 1.00 19.89 256 ASN A N 1
ATOM 2082 C CA . ASN A 1 256 ? 118.207 24.071 23.855 1.00 20.55 256 ASN A CA 1
ATOM 2083 C C . ASN A 1 256 ? 117.165 24.756 22.971 1.00 21.83 256 ASN A C 1
ATOM 2084 O O . ASN A 1 256 ? 117.098 26.003 22.980 1.00 21.24 256 ASN A O 1
ATOM 2089 N N . ALA A 1 257 ? 116.366 23.977 22.228 1.00 19.46 257 ALA A N 1
ATOM 2090 C CA . ALA A 1 257 ? 115.337 24.582 21.354 1.00 18.85 257 ALA A CA 1
ATOM 2091 C C . ALA A 1 257 ? 114.240 25.229 22.207 1.00 18.77 257 ALA A C 1
ATOM 2092 O O . ALA A 1 257 ? 113.775 26.335 21.894 1.00 20.04 257 ALA A O 1
ATOM 2094 N N . ILE A 1 258 ? 113.864 24.573 23.310 1.00 17.53 258 ILE A N 1
ATOM 2095 C CA . ILE A 1 258 ? 112.831 25.127 24.164 1.00 16.46 258 ILE A CA 1
ATOM 2096 C C . ILE A 1 258 ? 113.294 26.409 24.816 1.00 17.10 258 ILE A C 1
ATOM 2097 O O . ILE A 1 258 ? 112.574 27.409 24.747 1.00 18.83 258 ILE A O 1
ATOM 2102 N N . SER A 1 259 ? 114.488 26.376 25.442 1.00 17.64 259 SER A N 1
ATOM 2103 C CA . SER A 1 259 ? 114.922 27.585 26.191 1.00 17.60 259 SER A CA 1
ATOM 2104 C C . SER A 1 259 ? 115.136 28.754 25.227 1.00 18.04 259 SER A C 1
ATOM 2105 O O . SER A 1 259 ? 114.792 29.902 25.573 1.00 19.46 259 SER A O 1
ATOM 2108 N N . ALA A 1 260 ? 115.630 28.477 24.002 1.00 17.05 260 ALA A N 1
ATOM 2109 C CA . ALA A 1 260 ? 115.783 29.604 23.058 1.00 18.45 260 ALA A CA 1
ATOM 2110 C C . ALA A 1 260 ? 114.420 30.226 22.738 1.00 18.39 260 ALA A C 1
ATOM 2111 O O . ALA A 1 260 ? 114.280 31.477 22.648 1.00 19.83 260 ALA A O 1
ATOM 2113 N N . GLY A 1 261 ? 113.410 29.365 22.563 1.00 18.93 261 GLY A N 1
ATOM 2114 C CA . GLY A 1 261 ? 112.087 29.871 22.237 1.00 21.24 261 GLY A CA 1
ATOM 2115 C C . GLY A 1 261 ? 111.512 30.707 23.390 1.00 18.13 261 GLY A C 1
ATOM 2116 O O . GLY A 1 261 ? 111.038 31.806 23.203 1.00 19.24 261 GLY A O 1
ATOM 2117 N N . PHE A 1 262 ? 111.548 30.138 24.598 1.00 17.28 262 PHE A N 1
ATOM 2118 C CA . PHE A 1 262 ? 110.945 30.835 25.739 1.00 16.73 262 PHE A CA 1
ATOM 2119 C C . PHE A 1 262 ? 111.660 32.136 26.076 1.00 17.75 262 PHE A C 1
ATOM 2120 O O . PHE A 1 262 ? 111.047 33.171 26.427 1.00 19.54 262 PHE A O 1
ATOM 2128 N N . TYR A 1 263 ? 112.996 32.117 25.973 1.00 17.89 263 TYR A N 1
ATOM 2129 C CA . TYR A 1 263 ? 113.800 33.330 26.193 1.00 20.78 263 TYR A CA 1
ATOM 2130 C C . TYR A 1 263 ? 113.404 34.456 25.236 1.00 19.09 263 TYR A C 1
ATOM 2131 O O . TYR A 1 263 ? 113.189 35.607 25.674 1.00 19.87 263 TYR A O 1
ATOM 2140 N N . ASN A 1 264 ? 113.321 34.164 23.924 1.00 18.81 264 ASN A N 1
ATOM 2141 C CA . ASN A 1 264 ? 112.870 35.234 23.031 1.00 18.65 264 ASN A CA 1
ATOM 2142 C C . ASN A 1 264 ? 111.408 35.615 23.253 1.00 18.27 264 ASN A C 1
ATOM 2143 O O . ASN A 1 264 ? 111.051 36.812 23.212 1.00 21.43 264 ASN A O 1
ATOM 2148 N N . PHE A 1 265 ? 110.556 34.628 23.513 1.00 18.85 265 PHE A N 1
ATOM 2149 C CA . PHE A 1 265 ? 109.155 34.926 23.689 1.00 18.71 265 PHE A CA 1
ATOM 2150 C C . PHE A 1 265 ? 108.871 35.853 24.868 1.00 18.49 265 PHE A C 1
ATOM 2151 O O . PHE A 1 265 ? 108.098 36.806 24.778 1.00 20.58 265 PHE A O 1
ATOM 2159 N N . ILE A 1 266 ? 109.490 35.550 26.017 1.00 19.36 266 ILE A N 1
ATOM 2160 C CA . ILE A 1 266 ? 109.166 36.301 27.245 1.00 18.23 266 ILE A CA 1
ATOM 2161 C C . ILE A 1 266 ? 109.713 37.730 27.185 1.00 22.24 266 ILE A C 1
ATOM 2162 O O . ILE A 1 266 ? 109.250 38.627 27.879 1.00 24.17 266 ILE A O 1
ATOM 2167 N N . GLN A 1 267 ? 110.702 37.947 26.309 1.00 20.26 267 GLN A N 1
ATOM 2168 C CA . GLN A 1 267 ? 111.135 39.311 26.066 1.00 22.60 267 GLN A CA 1
ATOM 2169 C C . GLN A 1 267 ? 110.083 40.155 25.344 1.00 24.12 267 GLN A C 1
ATOM 2170 O O . GLN A 1 267 ? 110.201 41.394 25.319 1.00 25.25 267 GLN A O 1
ATOM 2176 N N . THR A 1 268 ? 109.098 39.505 24.734 1.00 23.59 268 THR A N 1
ATOM 2177 C CA . THR A 1 268 ? 108.094 40.268 23.964 1.00 23.44 268 THR A CA 1
ATOM 2178 C C . THR A 1 268 ? 106.751 40.400 24.681 1.00 24.33 268 THR A C 1
ATOM 2179 O O . THR A 1 268 ? 105.914 41.215 24.294 1.00 27.87 268 THR A O 1
ATOM 2183 N N . THR A 1 269 ? 106.515 39.567 25.681 1.00 23.13 269 THR A N 1
ATOM 2184 C CA . THR A 1 269 ? 105.147 39.498 26.196 1.00 23.08 269 THR A CA 1
ATOM 2185 C C . THR A 1 269 ? 104.779 40.718 27.026 1.00 26.11 269 THR A C 1
ATOM 2186 O O . THR A 1 269 ? 105.618 41.307 27.744 1.00 24.91 269 THR A O 1
ATOM 2190 N N . PHE A 1 270 ? 103.491 41.085 26.964 1.00 23.72 270 PHE A N 1
ATOM 2191 C CA . PHE A 1 270 ? 102.896 42.063 27.867 1.00 21.78 270 PHE A CA 1
ATOM 2192 C C . PHE A 1 270 ? 103.553 43.441 27.804 1.00 24.94 270 PHE A C 1
ATOM 2193 O O . PHE A 1 270 ? 103.650 44.131 28.804 1.00 27.16 270 PHE A O 1
ATOM 2201 N N . GLY A 1 271 ? 103.942 43.846 26.608 1.00 28.52 271 GLY A N 1
ATOM 2202 C CA . GLY A 1 271 ? 104.449 45.184 26.429 1.00 31.44 271 GLY A CA 1
ATOM 2203 C C . GLY A 1 271 ? 105.863 45.414 26.948 1.00 33.99 271 GLY A C 1
ATOM 2204 O O . GLY A 1 271 ? 106.275 46.564 27.114 1.00 35.21 271 GLY A O 1
ATOM 2205 N N . ALA A 1 272 ? 106.619 44.341 27.177 1.00 30.00 272 ALA A N 1
ATOM 2206 C CA . ALA A 1 272 ? 107.985 44.464 27.727 1.00 32.91 272 ALA A CA 1
ATOM 2207 C C . ALA A 1 272 ? 108.911 45.286 26.867 1.00 37.60 272 ALA A C 1
ATOM 2208 O O . ALA A 1 272 ? 109.870 45.850 27.397 1.00 37.09 272 ALA A O 1
ATOM 2210 N N . LEU A 1 273 ? 108.644 45.344 25.562 1.00 34.84 273 LEU A N 1
ATOM 2211 C CA . LEU A 1 273 ? 109.452 46.162 24.667 1.00 37.34 273 LEU A CA 1
ATOM 2212 C C . LEU A 1 273 ? 108.928 47.591 24.613 1.00 43.70 273 LEU A C 1
ATOM 2213 O O . LEU A 1 273 ? 109.521 48.420 23.913 1.00 49.68 273 LEU A O 1
ATOM 2218 N N . ASN A 1 274 ? 107.843 47.842 25.363 1.00 46.22 274 ASN A N 1
ATOM 2219 C CA . ASN A 1 274 ? 107.074 49.104 25.495 1.00 57.89 274 ASN A CA 1
ATOM 2220 C C . ASN A 1 274 ? 106.122 49.313 24.334 1.00 57.27 274 ASN A C 1
ATOM 2221 O O . ASN A 1 274 ? 105.149 48.555 24.206 1.00 58.40 274 ASN A O 1
ATOM 2226 N N . MET B 1 1 ? 62.145 51.147 18.795 1.00 49.28 1 MET B N 1
ATOM 2227 C CA . MET B 1 1 ? 63.357 50.318 18.910 1.00 54.23 1 MET B CA 1
ATOM 2228 C C . MET B 1 1 ? 63.833 50.343 20.337 1.00 53.36 1 MET B C 1
ATOM 2229 O O . MET B 1 1 ? 64.440 49.391 20.814 1.00 50.52 1 MET B O 1
ATOM 2234 N N . SER B 1 2 ? 63.550 51.431 21.041 1.00 56.94 2 SER B N 1
ATOM 2235 C CA . SER B 1 2 ? 64.109 51.567 22.383 1.00 51.55 2 SER B CA 1
ATOM 2236 C C . SER B 1 2 ? 63.419 50.703 23.460 1.00 54.16 2 SER B C 1
ATOM 2237 O O . SER B 1 2 ? 63.913 50.654 24.613 1.00 48.75 2 SER B O 1
ATOM 2240 N N . LYS B 1 3 ? 62.323 50.013 23.102 1.00 53.46 3 LYS B N 1
ATOM 2241 C CA . LYS B 1 3 ? 61.638 49.122 24.073 1.00 58.57 3 LYS B CA 1
ATOM 2242 C C . LYS B 1 3 ? 62.518 47.973 24.627 1.00 51.75 3 LYS B C 1
ATOM 2243 O O . LYS B 1 3 ? 62.401 47.575 25.777 1.00 53.87 3 LYS B O 1
ATOM 2249 N N . LEU B 1 4 ? 63.375 47.406 23.798 1.00 41.40 4 LEU B N 1
ATOM 2250 C CA . LEU B 1 4 ? 64.263 46.364 24.258 1.00 34.32 4 LEU B CA 1
ATOM 2251 C C . LEU B 1 4 ? 65.032 46.800 25.545 1.00 38.86 4 LEU B C 1
ATOM 2252 O O . LEU B 1 4 ? 65.388 47.954 25.639 1.00 40.50 4 LEU B O 1
ATOM 2257 N N . GLN B 1 5 ? 65.281 45.930 26.528 1.00 31.51 5 GLN B N 1
ATOM 2258 C CA . GLN B 1 5 ? 66.191 46.338 27.622 1.00 29.54 5 GLN B CA 1
ATOM 2259 C C . GLN B 1 5 ? 67.589 45.883 27.206 1.00 27.31 5 GLN B C 1
ATOM 2260 O O . GLN B 1 5 ? 67.830 44.674 27.161 1.00 27.59 5 GLN B O 1
ATOM 2266 N N . ILE B 1 6 ? 68.525 46.810 26.942 1.00 26.76 6 ILE B N 1
ATOM 2267 C CA . ILE B 1 6 ? 69.840 46.385 26.453 1.00 24.99 6 ILE B CA 1
ATOM 2268 C C . ILE B 1 6 ? 70.647 45.701 27.532 1.00 24.20 6 ILE B C 1
ATOM 2269 O O . ILE B 1 6 ? 70.599 46.126 28.707 1.00 25.00 6 ILE B O 1
ATOM 2274 N N . SER B 1 7 ? 71.361 44.663 27.123 1.00 25.37 7 SER B N 1
ATOM 2275 C CA A SER B 1 7 ? 72.409 44.132 27.969 0.55 22.34 7 SER B CA 1
ATOM 2276 C CA B SER B 1 7 ? 72.392 44.007 27.921 0.45 22.92 7 SER B CA 1
ATOM 2277 C C . SER B 1 7 ? 73.752 44.357 27.297 1.00 22.29 7 SER B C 1
ATOM 2278 O O . SER B 1 7 ? 73.981 43.971 26.154 1.00 23.24 7 SER B O 1
ATOM 2283 N N . ASN B 1 8 ? 74.654 45.036 27.999 1.00 22.98 8 ASN B N 1
ATOM 2284 C CA . ASN B 1 8 ? 75.896 45.393 27.270 1.00 21.09 8 ASN B CA 1
ATOM 2285 C C . ASN B 1 8 ? 76.852 44.237 27.068 1.00 21.09 8 ASN B C 1
ATOM 2286 O O . ASN B 1 8 ? 77.789 44.369 26.292 1.00 22.17 8 ASN B O 1
ATOM 2291 N N . THR B 1 9 ? 76.521 43.124 27.718 1.00 21.03 9 THR B N 1
ATOM 2292 C CA A THR B 1 9 ? 77.296 41.892 27.603 0.92 21.29 9 THR B CA 1
ATOM 2293 C CA B THR B 1 9 ? 77.268 41.891 27.535 0.08 22.83 9 THR B CA 1
ATOM 2294 C C . THR B 1 9 ? 76.285 40.739 27.530 1.00 23.23 9 THR B C 1
ATOM 2295 O O . THR B 1 9 ? 75.269 40.757 28.196 1.00 27.34 9 THR B O 1
ATOM 2302 N N . CYS B 1 10 ? 76.555 39.729 26.695 1.00 19.66 10 CYS B N 1
ATOM 2303 C CA . CYS B 1 10 ? 75.633 38.596 26.646 1.00 21.80 10 CYS B CA 1
ATOM 2304 C C . CYS B 1 10 ? 75.845 37.694 27.844 1.00 22.76 10 CYS B C 1
ATOM 2305 O O . CYS B 1 10 ? 76.964 37.247 28.064 1.00 24.16 10 CYS B O 1
ATOM 2308 N N . PRO B 1 11 ? 74.809 37.432 28.651 1.00 22.29 11 PRO B N 1
ATOM 2309 C CA . PRO B 1 11 ? 75.029 36.516 29.776 1.00 23.87 11 PRO B CA 1
ATOM 2310 C C . PRO B 1 11 ? 75.498 35.143 29.287 1.00 22.53 11 PRO B C 1
ATOM 2311 O O . PRO B 1 11 ? 75.059 34.701 28.226 1.00 23.88 11 PRO B O 1
ATOM 2315 N N . ASP B 1 12 ? 76.380 34.539 30.068 1.00 27.30 12 ASP B N 1
ATOM 2316 C CA . ASP B 1 12 ? 76.926 33.239 29.680 1.00 29.28 12 ASP B CA 1
ATOM 2317 C C . ASP B 1 12 ? 75.875 32.226 29.386 1.00 29.19 12 ASP B C 1
ATOM 2318 O O . ASP B 1 12 ? 76.070 31.456 28.457 1.00 29.68 12 ASP B O 1
ATOM 2323 N N . LYS B 1 13 ? 74.776 32.210 30.140 1.00 27.62 13 LYS B N 1
ATOM 2324 C CA . LYS B 1 13 ? 73.762 31.166 29.932 1.00 35.83 13 LYS B CA 1
ATOM 2325 C C . LYS B 1 13 ? 73.123 31.257 28.554 1.00 34.58 13 LYS B C 1
ATOM 2326 O O . LYS B 1 13 ? 72.620 30.258 28.075 1.00 39.71 13 LYS B O 1
ATOM 2332 N N . TYR B 1 14 ? 73.112 32.421 27.906 1.00 25.05 14 TYR B N 1
ATOM 2333 C CA . TYR B 1 14 ? 72.498 32.472 26.594 1.00 24.45 14 TYR B CA 1
ATOM 2334 C C . TYR B 1 14 ? 73.489 32.165 25.466 1.00 25.26 14 TYR B C 1
ATOM 2335 O O . TYR B 1 14 ? 73.078 31.697 24.430 1.00 24.79 14 TYR B O 1
ATOM 2344 N N . ARG B 1 15 ? 74.774 32.453 25.671 1.00 25.58 15 ARG B N 1
ATOM 2345 C CA . ARG B 1 15 ? 75.730 32.183 24.587 1.00 25.25 15 ARG B CA 1
ATOM 2346 C C . ARG B 1 15 ? 76.379 30.818 24.695 1.00 26.56 15 ARG B C 1
ATOM 2347 O O . ARG B 1 15 ? 77.199 30.476 23.832 1.00 29.66 15 ARG B O 1
ATOM 2355 N N . THR B 1 16 ? 76.027 30.016 25.693 1.00 26.54 16 THR B N 1
ATOM 2356 C CA A THR B 1 16 ? 76.601 28.696 25.959 0.45 29.41 16 THR B CA 1
ATOM 2357 C CA B THR B 1 16 ? 76.647 28.709 25.750 0.55 29.26 16 THR B CA 1
ATOM 2358 C C . THR B 1 16 ? 75.567 27.644 25.630 1.00 33.01 16 THR B C 1
ATOM 2359 O O . THR B 1 16 ? 74.395 27.860 25.952 1.00 30.69 16 THR B O 1
ATOM 2366 N N . LYS B 1 17 ? 75.959 26.505 25.074 1.00 30.74 17 LYS B N 1
ATOM 2367 C CA . LYS B 1 17 ? 75.014 25.400 24.990 1.00 31.54 17 LYS B CA 1
ATOM 2368 C C . LYS B 1 17 ? 74.733 24.774 26.354 1.00 37.84 17 LYS B C 1
ATOM 2369 O O . LYS B 1 17 ? 75.641 24.423 27.074 1.00 39.87 17 LYS B O 1
ATOM 2375 N N . GLN B 1 18 ? 73.465 24.614 26.681 1.00 34.59 18 GLN B N 1
ATOM 2376 C CA . GLN B 1 18 ? 73.046 24.119 27.979 1.00 36.90 18 GLN B CA 1
ATOM 2377 C C . GLN B 1 18 ? 72.838 22.600 27.954 1.00 41.19 18 GLN B C 1
ATOM 2378 O O . GLN B 1 18 ? 72.416 22.031 26.932 1.00 39.98 18 GLN B O 1
ATOM 2384 N N . GLU B 1 19 ? 73.156 21.939 29.066 1.00 42.18 19 GLU B N 1
ATOM 2385 C CA . GLU B 1 19 ? 73.093 20.489 29.092 1.00 44.01 19 GLU B CA 1
ATOM 2386 C C . GLU B 1 19 ? 71.639 20.075 28.886 1.00 46.15 19 GLU B C 1
ATOM 2387 O O . GLU B 1 19 ? 70.723 20.757 29.363 1.00 47.59 19 GLU B O 1
ATOM 2393 N N . GLY B 1 20 ? 71.442 19.017 28.097 1.00 50.03 20 GLY B N 1
ATOM 2394 C CA . GLY B 1 20 ? 70.117 18.463 27.843 1.00 53.31 20 GLY B CA 1
ATOM 2395 C C . GLY B 1 20 ? 69.245 19.251 26.861 1.00 52.63 20 GLY B C 1
ATOM 2396 O O . GLY B 1 20 ? 68.071 18.914 26.642 1.00 54.37 20 GLY B O 1
ATOM 2397 N N . VAL B 1 21 ? 69.803 20.306 26.275 1.00 44.99 21 VAL B N 1
ATOM 2398 C CA . VAL B 1 21 ? 69.055 21.117 25.321 1.00 43.75 21 VAL B CA 1
ATOM 2399 C C . VAL B 1 21 ? 69.519 20.759 23.906 1.00 41.31 21 VAL B C 1
ATOM 2400 O O . VAL B 1 21 ? 70.721 20.658 23.654 1.00 39.80 21 VAL B O 1
ATOM 2404 N N . GLU B 1 22 ? 68.573 20.534 23.008 1.00 37.46 22 GLU B N 1
ATOM 2405 C CA . GLU B 1 22 ? 68.931 20.291 21.608 1.00 38.01 22 GLU B CA 1
ATOM 2406 C C . GLU B 1 22 ? 69.193 21.606 20.853 1.00 36.71 22 GLU B C 1
ATOM 2407 O O . GLU B 1 22 ? 68.391 22.545 20.903 1.00 34.26 22 GLU B O 1
ATOM 2413 N N . TYR B 1 23 ? 70.324 21.676 20.133 1.00 29.56 23 TYR B N 1
ATOM 2414 C CA . TYR B 1 23 ? 70.656 22.886 19.341 1.00 27.73 23 TYR B CA 1
ATOM 2415 C C . TYR B 1 23 ? 70.633 22.508 17.853 1.00 30.25 23 TYR B C 1
ATOM 2416 O O . TYR B 1 23 ? 70.871 21.358 17.488 1.00 32.32 23 TYR B O 1
ATOM 2425 N N . PRO B 1 24 ? 70.336 23.474 16.985 1.00 29.28 24 PRO B N 1
ATOM 2426 C CA . PRO B 1 24 ? 70.349 23.126 15.553 1.00 29.75 24 PRO B CA 1
ATOM 2427 C C . PRO B 1 24 ? 71.758 22.891 15.056 1.00 33.10 24 PRO B C 1
ATOM 2428 O O . PRO B 1 24 ? 72.729 23.250 15.732 1.00 30.31 24 PRO B O 1
ATOM 2432 N N . THR B 1 25 ? 71.859 22.288 13.877 1.00 30.86 25 THR B N 1
ATOM 2433 C CA A THR B 1 25 ? 73.183 22.145 13.303 0.69 31.58 25 THR B CA 1
ATOM 2434 C CA B THR B 1 25 ? 73.129 21.970 13.230 0.31 31.65 25 THR B CA 1
ATOM 2435 C C . THR B 1 25 ? 73.300 22.775 11.930 1.00 32.80 25 THR B C 1
ATOM 2436 O O . THR B 1 25 ? 72.311 22.970 11.217 1.00 34.74 25 THR B O 1
ATOM 2443 N N . ALA B 1 26 ? 74.544 23.090 11.575 1.00 28.49 26 ALA B N 1
ATOM 2444 C CA . ALA B 1 26 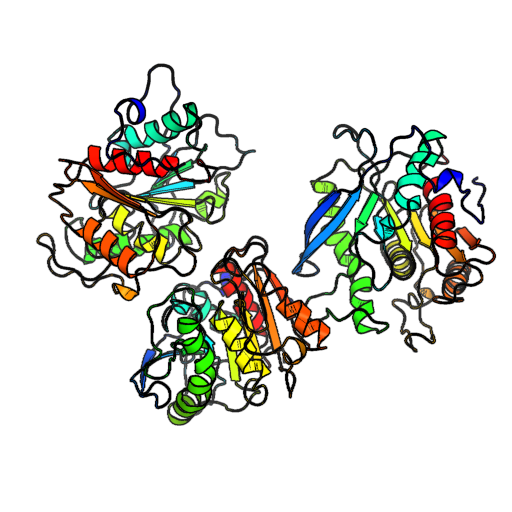? 74.866 23.637 10.264 1.00 28.08 26 ALA B CA 1
ATOM 2445 C C . ALA B 1 26 ? 75.016 22.551 9.224 1.00 28.58 26 ALA B C 1
ATOM 2446 O O . ALA B 1 26 ? 75.594 21.477 9.489 1.00 31.84 26 ALA B O 1
ATOM 2448 N N . LYS B 1 27 ? 74.427 22.770 8.042 1.00 24.92 27 LYS B N 1
ATOM 2449 C CA . LYS B 1 27 ? 74.677 21.881 6.910 1.00 27.10 27 LYS B CA 1
ATOM 2450 C C . LYS B 1 27 ? 75.302 22.736 5.803 1.00 27.02 27 LYS B C 1
ATOM 2451 O O . LYS B 1 27 ? 74.790 23.789 5.478 1.00 24.87 27 LYS B O 1
ATOM 2457 N N . LYS B 1 28 ? 76.425 22.290 5.263 1.00 23.21 28 LYS B N 1
ATOM 2458 C CA . LYS B 1 28 ? 77.128 23.097 4.248 1.00 23.78 28 LYS B CA 1
ATOM 2459 C C . LYS B 1 28 ? 76.520 22.798 2.879 1.00 22.90 28 LYS B C 1
ATOM 2460 O O . LYS B 1 28 ? 76.439 21.622 2.455 1.00 27.71 28 LYS B O 1
ATOM 2466 N N . ILE B 1 29 ? 76.056 23.855 2.217 1.00 22.04 29 ILE B N 1
ATOM 2467 C CA . ILE B 1 29 ? 75.429 23.762 0.894 1.00 24.38 29 ILE B CA 1
ATOM 2468 C C . ILE B 1 29 ? 76.384 24.280 -0.154 1.00 23.60 29 ILE B C 1
ATOM 2469 O O . ILE B 1 29 ? 76.954 25.373 0.025 1.00 25.21 29 ILE B O 1
ATOM 2474 N N . THR B 1 30 ? 76.517 23.526 -1.263 1.00 24.69 30 THR B N 1
ATOM 2475 C CA . THR B 1 30 ? 77.298 24.013 -2.402 1.00 26.21 30 THR B CA 1
ATOM 2476 C C . THR B 1 30 ? 76.315 24.404 -3.503 1.00 26.07 30 THR B C 1
ATOM 2477 O O . THR B 1 30 ? 75.363 23.649 -3.796 1.00 27.74 30 THR B O 1
ATOM 2481 N N . TYR B 1 31 ? 76.502 25.581 -4.087 1.00 24.01 31 TYR B N 1
ATOM 2482 C CA . TYR B 1 31 ? 75.555 26.080 -5.121 1.00 24.35 31 TYR B CA 1
ATOM 2483 C C . TYR B 1 31 ? 76.291 26.934 -6.126 1.00 24.35 31 TYR B C 1
ATOM 2484 O O . TYR B 1 31 ? 77.370 27.445 -5.803 1.00 24.70 31 TYR B O 1
ATOM 2493 N N . TYR B 1 32 ? 75.742 27.074 -7.337 1.00 25.00 32 TYR B N 1
ATOM 2494 C CA . TYR B 1 32 ? 76.434 27.824 -8.388 1.00 24.58 32 TYR B CA 1
ATOM 2495 C C . TYR B 1 32 ? 75.958 29.262 -8.391 1.00 25.25 32 TYR B C 1
ATOM 2496 O O . TYR B 1 32 ? 74.747 29.529 -8.364 1.00 25.36 32 TYR B O 1
ATOM 2505 N N . SER B 1 33 ? 76.918 30.191 -8.368 1.00 23.24 33 SER B N 1
ATOM 2506 C CA . SER B 1 33 ? 76.603 31.619 -8.412 1.00 23.87 33 SER B CA 1
ATOM 2507 C C . SER B 1 33 ? 76.883 32.246 -9.752 1.00 25.49 33 SER B C 1
ATOM 2508 O O . SER B 1 33 ? 78.042 32.271 -10.203 1.00 23.96 33 SER B O 1
ATOM 2511 N N . LYS B 1 34 ? 75.854 32.819 -10.379 1.00 24.59 34 LYS B N 1
ATOM 2512 C CA . LYS B 1 34 ? 76.056 33.579 -11.615 1.00 28.50 34 LYS B CA 1
ATOM 2513 C C . LYS B 1 34 ? 76.736 34.943 -11.390 1.00 27.27 34 LYS B C 1
ATOM 2514 O O . LYS B 1 34 ? 77.178 35.587 -12.393 1.00 29.73 34 LYS B O 1
ATOM 2520 N N . VAL B 1 35 ? 76.824 35.375 -10.128 1.00 25.13 35 VAL B N 1
ATOM 2521 C CA . VAL B 1 35 ? 77.508 36.618 -9.797 1.00 22.86 35 VAL B CA 1
ATOM 2522 C C . VAL B 1 35 ? 79.027 36.425 -9.723 1.00 24.75 35 VAL B C 1
ATOM 2523 O O . VAL B 1 35 ? 79.789 37.201 -10.336 1.00 26.84 35 VAL B O 1
ATOM 2527 N N . THR B 1 36 ? 79.478 35.392 -8.998 1.00 24.59 36 THR B N 1
ATOM 2528 C CA . THR B 1 36 ? 80.916 35.091 -9.017 1.00 22.49 36 THR B CA 1
ATOM 2529 C C . THR B 1 36 ? 81.346 34.165 -10.165 1.00 23.30 36 THR B C 1
ATOM 2530 O O . THR B 1 36 ? 82.536 34.040 -10.468 1.00 23.61 36 THR B O 1
ATOM 2534 N N . GLU B 1 37 ? 80.363 33.558 -10.826 1.00 24.08 37 GLU B N 1
ATOM 2535 C CA . GLU B 1 37 ? 80.576 32.593 -11.896 1.00 22.86 37 GLU B CA 1
ATOM 2536 C C . GLU B 1 37 ? 81.399 31.435 -11.374 1.00 22.58 37 GLU B C 1
ATOM 2537 O O . GLU B 1 37 ? 82.208 30.867 -12.128 1.00 23.47 37 GLU B O 1
ATOM 2543 N N . THR B 1 38 ? 81.179 31.090 -10.112 1.00 23.90 38 THR B N 1
ATOM 2544 C CA . THR B 1 38 ? 81.811 29.901 -9.549 1.00 24.25 38 THR B CA 1
ATOM 2545 C C . THR B 1 38 ? 80.842 29.166 -8.633 1.00 21.93 38 THR B C 1
ATOM 2546 O O . THR B 1 38 ? 79.797 29.726 -8.227 1.00 24.47 38 THR B O 1
ATOM 2550 N N . GLU B 1 39 ? 81.195 27.918 -8.325 1.00 23.07 39 GLU B N 1
ATOM 2551 C CA A GLU B 1 39 ? 80.556 27.194 -7.236 0.40 22.75 39 GLU B CA 1
ATOM 2552 C CA B GLU B 1 39 ? 80.543 27.189 -7.214 0.60 22.48 39 GLU B CA 1
ATOM 2553 C C . GLU B 1 39 ? 80.970 27.782 -5.880 1.00 23.85 39 GLU B C 1
ATOM 2554 O O . GLU B 1 39 ? 82.158 27.980 -5.653 1.00 25.09 39 GLU B O 1
ATOM 2565 N N . ARG B 1 40 ? 80.000 28.044 -5.015 1.00 22.22 40 ARG B N 1
ATOM 2566 C CA . ARG B 1 40 ? 80.210 28.674 -3.722 1.00 19.26 40 ARG B CA 1
ATOM 2567 C C . ARG B 1 40 ? 79.618 27.827 -2.596 1.00 21.58 40 ARG B C 1
ATOM 2568 O O . ARG B 1 40 ? 78.873 26.935 -2.842 1.00 23.96 40 ARG B O 1
ATOM 2576 N N . LYS B 1 41 ? 79.970 28.158 -1.358 1.00 21.77 41 LYS B N 1
ATOM 2577 C CA . LYS B 1 41 ? 79.468 27.432 -0.177 1.00 20.65 41 LYS B CA 1
ATOM 2578 C C . LYS B 1 41 ? 78.725 28.401 0.740 1.00 20.53 41 LYS B C 1
ATOM 2579 O O . LYS B 1 41 ? 79.098 29.570 0.861 1.00 20.70 41 LYS B O 1
ATOM 2585 N N . MET B 1 42 ? 77.690 27.875 1.408 1.00 20.66 42 MET B N 1
ATOM 2586 C CA . MET B 1 42 ? 77.119 28.579 2.575 1.00 19.39 42 MET B CA 1
ATOM 2587 C C . MET B 1 42 ? 76.658 27.537 3.571 1.00 21.48 42 MET B C 1
ATOM 2588 O O . MET B 1 42 ? 76.402 26.400 3.206 1.00 23.11 42 MET B O 1
ATOM 2593 N N . ASN B 1 43 ? 76.529 27.934 4.827 1.00 20.39 43 ASN B N 1
ATOM 2594 C CA . ASN B 1 43 ? 75.889 27.027 5.786 1.00 20.05 43 ASN B CA 1
ATOM 2595 C C . ASN B 1 43 ? 74.457 27.396 5.962 1.00 23.38 43 ASN B C 1
ATOM 2596 O O . ASN B 1 43 ? 74.127 28.586 6.075 1.00 23.45 43 ASN B O 1
ATOM 2601 N N . VAL B 1 44 ? 73.613 26.369 5.972 1.00 21.98 44 VAL B N 1
ATOM 2602 C CA . VAL B 1 44 ? 72.193 26.578 6.299 1.00 22.23 44 VAL B CA 1
ATOM 2603 C C . VAL B 1 44 ? 71.926 25.863 7.619 1.00 23.12 44 VAL B C 1
ATOM 2604 O O . VAL B 1 44 ? 72.233 24.664 7.749 1.00 26.36 44 VAL B O 1
ATOM 2608 N N . ILE B 1 45 ? 71.388 26.613 8.594 1.00 22.69 45 ILE B N 1
ATOM 2609 C CA . ILE B 1 45 ? 71.067 26.080 9.912 1.00 22.45 45 ILE B CA 1
ATOM 2610 C C . ILE B 1 45 ? 69.567 26.117 10.079 1.00 24.20 45 ILE B C 1
ATOM 2611 O O . ILE B 1 45 ? 68.975 27.178 10.316 1.00 25.06 45 ILE B O 1
ATOM 2616 N N . LEU B 1 46 ? 68.966 24.948 9.932 1.00 24.01 46 LEU B N 1
ATOM 2617 C CA . LEU B 1 46 ? 67.520 24.817 10.080 1.00 24.63 46 LEU B CA 1
ATOM 2618 C C . LEU B 1 46 ? 67.131 24.728 11.551 1.00 30.01 46 LEU B C 1
ATOM 2619 O O . LEU B 1 46 ? 67.889 24.189 12.392 1.00 30.06 46 LEU B O 1
ATOM 2624 N N . PRO B 1 47 ? 65.956 25.272 11.889 1.00 27.87 47 PRO B N 1
ATOM 2625 C CA . PRO B 1 47 ? 65.577 25.193 13.314 1.00 29.33 47 PRO B CA 1
ATOM 2626 C C . PRO B 1 47 ? 65.336 23.765 13.784 1.00 33.54 47 PRO B C 1
ATOM 2627 O O . PRO B 1 47 ? 65.001 22.863 13.006 1.00 31.94 47 PRO B O 1
ATOM 2631 N N . VAL B 1 48 ? 65.518 23.558 15.081 1.00 31.97 48 VAL B N 1
ATOM 2632 C CA . VAL B 1 48 ? 65.168 22.281 15.684 1.00 34.18 48 VAL B CA 1
ATOM 2633 C C . VAL B 1 48 ? 63.710 21.944 15.371 1.00 37.74 48 VAL B C 1
ATOM 2634 O O . VAL B 1 48 ? 62.842 22.787 15.538 1.00 41.11 48 VAL B O 1
ATOM 2638 N N . GLY B 1 49 ? 63.432 20.735 14.898 1.00 39.53 49 GLY B N 1
ATOM 2639 C CA . GLY B 1 49 ? 62.063 20.382 14.578 1.00 40.31 49 GLY B CA 1
ATOM 2640 C C . GLY B 1 49 ? 61.555 21.002 13.274 1.00 40.64 49 GLY B C 1
ATOM 2641 O O . GLY B 1 49 ? 60.341 21.088 13.058 1.00 44.33 49 GLY B O 1
ATOM 2642 N N . TYR B 1 50 ? 62.471 21.416 12.407 1.00 39.24 50 TYR B N 1
ATOM 2643 C CA . TYR B 1 50 ? 62.107 21.987 11.109 1.00 37.19 50 TYR B CA 1
ATOM 2644 C C . TYR B 1 50 ? 61.045 21.176 10.392 1.00 39.04 50 TYR B C 1
ATOM 2645 O O . TYR B 1 50 ? 61.215 19.981 10.153 1.00 42.21 50 TYR B O 1
ATOM 2654 N N . ASP B 1 51 ? 59.953 21.847 10.042 1.00 40.31 51 ASP B N 1
ATOM 2655 C CA . ASP B 1 51 ? 58.768 21.236 9.434 1.00 44.21 51 ASP B CA 1
ATOM 2656 C C . ASP B 1 51 ? 58.519 21.948 8.121 1.00 43.92 51 ASP B C 1
ATOM 2657 O O . ASP B 1 51 ? 58.244 23.144 8.119 1.00 42.03 51 ASP B O 1
ATOM 2662 N N . GLU B 1 52 ? 58.651 21.229 7.006 1.00 43.11 52 GLU B N 1
ATOM 2663 C CA . GLU B 1 52 ? 58.453 21.789 5.668 1.00 47.81 52 GLU B CA 1
ATOM 2664 C C . GLU B 1 52 ? 57.030 22.335 5.444 1.00 47.66 52 GLU B C 1
ATOM 2665 O O . GLU B 1 52 ? 56.810 23.128 4.536 1.00 49.10 52 GLU B O 1
ATOM 2671 N N . ASN B 1 53 ? 56.068 21.879 6.244 1.00 46.58 53 ASN B N 1
ATOM 2672 C CA . ASN B 1 53 ? 54.705 22.442 6.246 1.00 50.43 53 ASN B CA 1
ATOM 2673 C C . ASN B 1 53 ? 54.553 23.733 7.032 1.00 48.77 53 ASN B C 1
ATOM 2674 O O . ASN B 1 53 ? 53.446 24.273 7.095 1.00 53.60 53 ASN B O 1
ATOM 2679 N N . LYS B 1 54 ? 55.607 24.153 7.728 1.00 42.05 54 LYS B N 1
ATOM 2680 C CA . LYS B 1 54 ? 55.622 25.475 8.379 1.00 43.33 54 LYS B CA 1
ATOM 2681 C C . LYS B 1 54 ? 56.519 26.379 7.536 1.00 43.37 54 LYS B C 1
ATOM 2682 O O . LYS B 1 54 ? 57.275 25.873 6.721 1.00 47.18 54 LYS B O 1
ATOM 2688 N N . LYS B 1 55 ? 56.423 27.696 7.703 1.00 37.20 55 LYS B N 1
ATOM 2689 C CA . LYS B 1 55 ? 57.373 28.600 7.043 1.00 33.58 55 LYS B CA 1
ATOM 2690 C C . LYS B 1 55 ? 58.103 29.391 8.101 1.00 31.09 55 LYS B C 1
ATOM 2691 O O . LYS B 1 55 ? 57.521 29.744 9.123 1.00 36.03 55 LYS B O 1
ATOM 2697 N N . TYR B 1 56 ? 59.381 29.679 7.828 1.00 30.77 56 TYR B N 1
ATOM 2698 C CA . TYR B 1 56 ? 60.227 30.299 8.832 1.00 32.47 56 TYR B CA 1
ATOM 2699 C C . TYR B 1 56 ? 60.884 31.564 8.309 1.00 28.38 56 TYR B C 1
ATOM 2700 O O . TYR B 1 56 ? 61.333 31.615 7.152 1.00 30.33 56 TYR B O 1
ATOM 2709 N N . PRO B 1 57 ? 61.040 32.578 9.188 1.00 28.83 57 PRO B N 1
ATOM 2710 C CA . PRO B 1 57 ? 61.828 33.740 8.785 1.00 26.48 57 PRO B CA 1
ATOM 2711 C C . PRO B 1 57 ? 63.308 33.413 8.717 1.00 26.27 57 PRO B C 1
ATOM 2712 O O . PRO B 1 57 ? 63.727 32.394 9.272 1.00 28.32 57 PRO B O 1
ATOM 2716 N N . VAL B 1 58 ? 64.100 34.267 8.067 1.00 24.45 58 VAL B N 1
ATOM 2717 C CA . VAL B 1 58 ? 65.493 33.940 7.811 1.00 23.24 58 VAL B CA 1
ATOM 2718 C C . VAL B 1 58 ? 66.418 35.053 8.289 1.00 25.98 58 VAL B C 1
ATOM 2719 O O . VAL B 1 58 ? 66.139 36.222 8.041 1.00 24.91 58 VAL B O 1
ATOM 2723 N N . VAL B 1 59 ? 67.501 34.695 8.996 1.00 23.33 59 VAL B N 1
ATOM 2724 C CA A VAL B 1 59 ? 68.590 35.609 9.319 0.52 22.61 59 VAL B CA 1
ATOM 2725 C CA B VAL B 1 59 ? 68.550 35.668 9.264 0.48 22.10 59 VAL B CA 1
ATOM 2726 C C . VAL B 1 59 ? 69.820 35.245 8.517 1.00 22.83 59 VAL B C 1
ATOM 2727 O O . VAL B 1 59 ? 70.260 34.082 8.588 1.00 22.34 59 VAL B O 1
ATOM 2734 N N . TYR B 1 60 ? 70.357 36.209 7.771 1.00 20.31 60 TYR B N 1
ATOM 2735 C CA . TYR B 1 60 ? 71.645 36.044 7.074 1.00 20.14 60 TYR B CA 1
ATOM 2736 C C . TYR B 1 60 ? 72.712 36.676 7.923 1.00 20.71 60 TYR B C 1
ATOM 2737 O O . TYR B 1 60 ? 72.588 37.835 8.238 1.00 21.41 60 TYR B O 1
ATOM 2746 N N . TYR B 1 61 ? 73.723 35.911 8.315 1.00 20.31 61 TYR B N 1
ATOM 2747 C CA . TYR B 1 61 ? 74.702 36.369 9.330 1.00 18.80 61 TYR B CA 1
ATOM 2748 C C . TYR B 1 61 ? 76.074 36.335 8.681 1.00 19.09 61 TYR B C 1
ATOM 2749 O O . TYR B 1 61 ? 76.555 35.227 8.288 1.00 20.45 61 TYR B O 1
ATOM 2758 N N . LEU B 1 62 ? 76.671 37.512 8.530 1.00 17.23 62 LEU B N 1
ATOM 2759 C CA . LEU B 1 62 ? 77.862 37.728 7.665 1.00 16.84 62 LEU B CA 1
ATOM 2760 C C . LEU B 1 62 ? 79.167 37.830 8.431 1.00 19.73 62 LEU B C 1
ATOM 2761 O O . LEU B 1 62 ? 79.316 38.678 9.304 1.00 19.38 62 LEU B O 1
ATOM 2766 N N . HIS B 1 63 ? 80.144 36.995 8.082 1.00 16.91 63 HIS B N 1
ATOM 2767 C CA . HIS B 1 63 ? 81.478 37.053 8.682 1.00 17.75 63 HIS B CA 1
ATOM 2768 C C . HIS B 1 63 ? 82.298 38.303 8.262 1.00 16.92 63 HIS B C 1
ATOM 2769 O O . HIS B 1 63 ? 81.921 39.062 7.371 1.00 19.47 63 HIS B O 1
ATOM 2776 N N . GLY B 1 64 ? 83.441 38.420 8.895 1.00 19.02 64 GLY B N 1
ATOM 2777 C CA . GLY B 1 64 ? 84.297 39.550 8.646 1.00 19.50 64 GLY B CA 1
ATOM 2778 C C . GLY B 1 64 ? 85.358 39.272 7.583 1.00 20.12 64 GLY B C 1
ATOM 2779 O O . GLY B 1 64 ? 85.300 38.263 6.836 1.00 20.30 64 GLY B O 1
ATOM 2780 N N . LEU B 1 65 ? 86.328 40.159 7.495 1.00 19.29 65 LEU B N 1
ATOM 2781 C CA A LEU B 1 65 ? 87.367 40.042 6.463 0.57 18.50 65 LEU B CA 1
ATOM 2782 C CA B LEU B 1 65 ? 87.440 40.046 6.528 0.43 20.32 65 LEU B CA 1
ATOM 2783 C C . LEU B 1 65 ? 88.184 38.784 6.778 1.00 24.23 65 LEU B C 1
ATOM 2784 O O . LEU B 1 65 ? 88.330 38.390 7.912 1.00 27.09 65 LEU B O 1
ATOM 2793 N N . MET B 1 66 ? 88.654 38.134 5.727 1.00 29.14 66 MET B N 1
ATOM 2794 C CA . MET B 1 66 ? 89.547 36.963 5.958 1.00 38.02 66 MET B CA 1
ATOM 2795 C C . MET B 1 66 ? 88.893 35.802 6.761 1.00 36.04 66 MET B C 1
ATOM 2796 O O . MET B 1 66 ? 89.588 35.003 7.508 1.00 32.54 66 MET B O 1
ATOM 2801 N N . SER B 1 67 ? 87.608 35.706 6.592 1.00 25.87 67 SER B N 1
ATOM 2802 C CA . SER B 1 67 ? 86.875 34.647 7.215 1.00 22.73 67 SER B CA 1
ATOM 2803 C C . SER B 1 67 ? 86.080 34.007 6.098 1.00 20.26 67 SER B C 1
ATOM 2804 O O . SER B 1 67 ? 86.246 34.351 4.887 1.00 21.66 67 SER B O 1
ATOM 2807 N N . TYR B 1 68 ? 85.231 33.061 6.476 1.00 21.35 68 TYR B N 1
ATOM 2808 C CA . TYR B 1 68 ? 84.517 32.282 5.459 1.00 20.03 68 TYR B CA 1
ATOM 2809 C C . TYR B 1 68 ? 83.268 31.688 6.121 1.00 21.05 68 TYR B C 1
ATOM 2810 O O . TYR B 1 68 ? 82.979 32.015 7.281 1.00 20.09 68 TYR B O 1
ATOM 2819 N N . GLU B 1 69 ? 82.543 30.818 5.416 1.00 20.91 69 GLU B N 1
ATOM 2820 C CA . GLU B 1 69 ? 81.190 30.493 5.889 1.00 19.92 69 GLU B CA 1
ATOM 2821 C C . GLU B 1 69 ? 81.139 29.775 7.234 1.00 19.11 69 GLU B C 1
ATOM 2822 O O . GLU B 1 69 ? 80.086 29.791 7.877 1.00 21.55 69 GLU B O 1
ATOM 2828 N N . ASP B 1 70 ? 82.220 29.108 7.639 1.00 20.52 70 ASP B N 1
ATOM 2829 C CA . ASP B 1 70 ? 82.233 28.416 8.968 1.00 19.26 70 ASP B CA 1
ATOM 2830 C C . ASP B 1 70 ? 82.670 29.331 10.121 1.00 20.79 70 ASP B C 1
ATOM 2831 O O . ASP B 1 70 ? 82.615 28.918 11.278 1.00 21.46 70 ASP B O 1
ATOM 2836 N N . SER B 1 71 ? 83.099 30.558 9.821 1.00 19.14 71 SER B N 1
ATOM 2837 C CA . SER B 1 71 ? 83.764 31.391 10.848 1.00 19.46 71 SER B CA 1
ATOM 2838 C C . SER B 1 71 ? 82.837 31.747 11.987 1.00 20.30 71 SER B C 1
ATOM 2839 O O . SER B 1 71 ? 83.299 31.776 13.140 1.00 20.04 71 SER B O 1
ATOM 2842 N N . MET B 1 72 ? 81.567 31.992 11.713 1.00 17.81 72 MET B N 1
ATOM 2843 C CA . MET B 1 72 ? 80.679 32.394 12.815 1.00 19.55 72 MET B CA 1
ATOM 2844 C C . MET B 1 72 ? 80.267 31.219 13.691 1.00 20.35 72 MET B C 1
ATOM 2845 O O . MET B 1 72 ? 79.527 31.410 14.659 1.00 21.37 72 MET B O 1
ATOM 2850 N N . LEU B 1 73 ? 80.732 30.024 13.359 1.00 20.91 73 LEU B N 1
ATOM 2851 C CA . LEU B 1 73 ? 80.500 28.865 14.219 1.00 20.36 73 LEU B CA 1
ATOM 2852 C C . LEU B 1 73 ? 81.633 28.623 15.193 1.00 22.24 73 LEU B C 1
ATOM 2853 O O . LEU B 1 73 ? 81.573 27.656 15.987 1.00 23.78 73 LEU B O 1
ATOM 2858 N N . GLU B 1 74 ? 82.684 29.446 15.158 1.00 19.24 74 GLU B N 1
ATOM 2859 C CA . GLU B 1 74 ? 83.844 29.123 15.981 1.00 21.49 74 GLU B CA 1
ATOM 2860 C C . GLU B 1 74 ? 83.514 29.221 17.477 1.00 20.63 74 GLU B C 1
ATOM 2861 O O . GLU B 1 74 ? 84.099 28.541 18.287 1.00 25.11 74 GLU B O 1
ATOM 2867 N N . ASP B 1 75 ? 82.608 30.102 17.817 1.00 22.00 75 ASP B N 1
ATOM 2868 C CA . ASP B 1 75 ? 82.131 30.248 19.175 1.00 19.88 75 ASP B CA 1
ATOM 2869 C C . ASP B 1 75 ? 80.671 29.844 19.153 1.00 21.38 75 ASP B C 1
ATOM 2870 O O . ASP B 1 75 ? 79.966 30.085 18.157 1.00 21.94 75 ASP B O 1
ATOM 2875 N N . ASP B 1 76 ? 80.196 29.222 20.243 1.00 22.39 76 ASP B N 1
ATOM 2876 C CA . ASP B 1 76 ? 78.844 28.653 20.231 1.00 22.18 76 ASP B CA 1
ATOM 2877 C C . ASP B 1 76 ? 77.712 29.696 20.302 1.00 22.22 76 ASP B C 1
ATOM 2878 O O . ASP B 1 76 ? 76.520 29.288 20.245 1.00 22.27 76 ASP B O 1
ATOM 2883 N N . SER B 1 77 ? 78.051 30.983 20.443 1.00 21.71 77 SER B N 1
ATOM 2884 C CA . SER B 1 77 ? 76.966 31.951 20.572 1.00 22.21 77 SER B CA 1
ATOM 2885 C C . SER B 1 77 ? 75.999 31.933 19.383 1.00 21.98 77 SER B C 1
ATOM 2886 O O . SER B 1 77 ? 74.793 32.179 19.547 1.00 20.85 77 SER B O 1
ATOM 2889 N N . THR B 1 78 ? 76.504 31.703 18.174 1.00 18.80 78 THR B N 1
ATOM 2890 C CA . THR B 1 78 ? 75.633 31.736 16.978 1.00 20.61 78 TH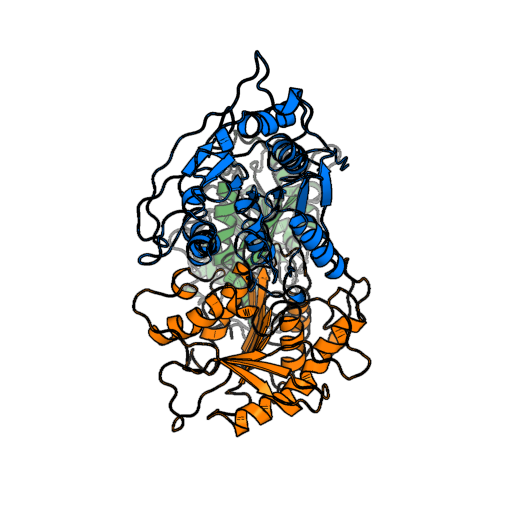R B CA 1
ATOM 2891 C C . THR B 1 78 ? 74.530 30.704 17.067 1.00 23.81 78 THR B C 1
ATOM 2892 O O . THR B 1 78 ? 73.346 31.011 16.834 1.00 21.09 78 THR B O 1
ATOM 2896 N N . LEU B 1 79 ? 74.912 29.465 17.382 1.00 20.28 79 LEU B N 1
ATOM 2897 C CA . LEU B 1 79 ? 73.909 28.395 17.507 1.00 21.85 79 LEU B CA 1
ATOM 2898 C C . LEU B 1 79 ? 73.117 28.494 18.800 1.00 24.74 79 LEU B C 1
ATOM 2899 O O . LEU B 1 79 ? 71.918 28.088 18.839 1.00 25.80 79 LEU B O 1
ATOM 2904 N N . ALA B 1 80 ? 73.755 28.943 19.881 1.00 21.89 80 ALA B N 1
ATOM 2905 C CA . ALA B 1 80 ? 73.101 28.842 21.196 1.00 23.82 80 ALA B CA 1
ATOM 2906 C C . ALA B 1 80 ? 72.104 29.975 21.458 1.00 25.98 80 ALA B C 1
ATOM 2907 O O . ALA B 1 80 ? 71.060 29.742 22.063 1.00 26.50 80 ALA B O 1
ATOM 2909 N N . ILE B 1 81 ? 72.409 31.191 20.985 1.00 22.55 81 ILE B N 1
ATOM 2910 C CA . ILE B 1 81 ? 71.597 32.307 21.421 1.00 23.81 81 ILE B CA 1
ATOM 2911 C C . ILE B 1 81 ? 70.114 32.182 20.954 1.00 23.75 81 ILE B C 1
ATOM 2912 O O . ILE B 1 81 ? 69.193 32.376 21.769 1.00 25.71 81 ILE B O 1
ATOM 2917 N N . PRO B 1 82 ? 69.869 31.878 19.656 1.00 22.57 82 PRO B N 1
ATOM 2918 C CA . PRO B 1 82 ? 68.459 31.882 19.248 1.00 23.46 82 PRO B CA 1
ATOM 2919 C C . PRO B 1 82 ? 67.663 30.763 19.918 1.00 24.03 82 PRO B C 1
ATOM 2920 O O . PRO B 1 82 ? 66.521 30.963 20.333 1.00 27.75 82 PRO B O 1
ATOM 2924 N N . THR B 1 83 ? 68.256 29.577 20.080 1.00 25.18 83 THR B N 1
ATOM 2925 C CA . THR B 1 83 ? 67.603 28.498 20.845 1.00 26.61 83 THR B CA 1
ATOM 2926 C C . THR B 1 83 ? 67.368 28.853 22.301 1.00 28.08 83 THR B C 1
ATOM 2927 O O . THR B 1 83 ? 66.310 28.589 22.865 1.00 29.87 83 THR B O 1
ATOM 2931 N N . ASN B 1 84 ? 68.370 29.458 22.920 1.00 26.66 84 ASN B N 1
ATOM 2932 C CA . ASN B 1 84 ? 68.244 29.706 24.343 1.00 31.15 84 ASN B CA 1
ATOM 2933 C C . ASN B 1 84 ? 67.210 30.792 24.623 1.00 28.61 84 ASN B C 1
ATOM 2934 O O . ASN B 1 84 ? 66.508 30.712 25.631 1.00 31.08 84 ASN B O 1
ATOM 2939 N N . LEU B 1 85 ? 67.112 31.779 23.717 1.00 27.18 85 LEU B N 1
ATOM 2940 C CA . LEU B 1 85 ? 66.028 32.794 23.824 1.00 28.69 85 LEU B CA 1
ATOM 2941 C C . LEU B 1 85 ? 64.649 32.186 23.520 1.00 30.45 85 LEU B C 1
ATOM 2942 O O . LEU B 1 85 ? 63.685 32.505 24.181 1.00 30.57 85 LEU B O 1
ATOM 2947 N N . LEU B 1 86 ? 64.575 31.324 22.507 1.00 30.64 86 LEU B N 1
ATOM 2948 C CA . LEU B 1 86 ? 63.322 30.674 22.135 1.00 30.46 86 LEU B CA 1
ATOM 2949 C C . LEU B 1 86 ? 62.750 29.886 23.303 1.00 32.62 86 LEU B C 1
ATOM 2950 O O . LEU B 1 86 ? 61.535 29.910 23.568 1.00 33.75 86 LEU B O 1
ATOM 2955 N N . LYS B 1 87 ? 63.635 29.223 24.037 1.00 34.51 87 LYS B N 1
ATOM 2956 C CA . LYS B 1 87 ? 63.225 28.477 25.253 1.00 37.37 87 LYS B CA 1
ATOM 2957 C C . LYS B 1 87 ? 62.445 29.326 26.253 1.00 38.57 87 LYS B C 1
ATOM 2958 O O . LYS B 1 87 ? 61.571 28.820 26.953 1.00 38.80 87 LYS B O 1
ATOM 2964 N N . GLU B 1 88 ? 62.768 30.613 26.309 1.00 36.64 88 GLU B N 1
ATOM 2965 C CA . GLU B 1 88 ? 62.136 31.555 27.209 1.00 39.27 88 GLU B CA 1
ATOM 2966 C C . GLU B 1 88 ? 61.025 32.341 26.559 1.00 35.63 88 GLU B C 1
ATOM 2967 O O . GLU B 1 88 ? 60.467 33.244 27.175 1.00 38.51 88 GLU B O 1
ATOM 2973 N N . GLY B 1 89 ? 60.699 31.994 25.319 1.00 37.63 89 GLY B N 1
ATOM 2974 C CA . GLY B 1 89 ? 59.695 32.734 24.578 1.00 38.12 89 GLY B CA 1
ATOM 2975 C C . GLY B 1 89 ? 60.162 34.105 24.152 1.00 39.12 89 GLY B C 1
ATOM 2976 O O . GLY B 1 89 ? 59.340 34.985 23.874 1.00 38.35 89 GLY B O 1
ATOM 2977 N N . ARG B 1 90 ? 61.486 34.289 24.047 1.00 31.77 90 ARG B N 1
ATOM 2978 C CA . ARG B 1 90 ? 62.064 35.593 23.741 1.00 30.17 90 ARG B CA 1
ATOM 2979 C C . ARG B 1 90 ? 62.692 35.698 22.347 1.00 30.72 90 ARG B C 1
ATOM 2980 O O . ARG B 1 90 ? 63.395 36.669 22.049 1.00 30.49 90 ARG B O 1
ATOM 2988 N N . ALA B 1 91 ? 62.514 34.654 21.538 1.00 29.58 91 ALA B N 1
ATOM 2989 C CA . ALA B 1 91 ? 62.845 34.695 20.112 1.00 29.91 91 ALA B CA 1
ATOM 2990 C C . ALA B 1 91 ? 61.887 33.857 19.330 1.00 30.93 91 ALA B C 1
ATOM 2991 O O . ALA B 1 91 ? 61.249 32.960 19.874 1.00 31.61 91 ALA B O 1
ATOM 2993 N N . LYS B 1 92 ? 61.835 34.122 18.022 1.00 28.72 92 LYS B N 1
ATOM 2994 C CA . LYS B 1 92 ? 61.037 33.289 17.114 1.00 33.07 92 LYS B CA 1
ATOM 2995 C C . LYS B 1 92 ? 61.880 32.156 16.572 1.00 28.24 92 LYS B C 1
ATOM 2996 O O . LYS B 1 92 ? 63.111 32.298 16.477 1.00 30.45 92 LYS B O 1
ATOM 3002 N N . GLU B 1 93 ? 61.218 31.061 16.190 1.00 31.69 93 GLU B N 1
ATOM 3003 C CA . GLU B 1 93 ? 61.916 30.038 15.410 1.00 30.26 93 GLU B CA 1
ATOM 3004 C C . GLU B 1 93 ? 62.402 30.624 14.086 1.00 32.41 93 GLU B C 1
ATOM 3005 O O . GLU B 1 93 ? 61.670 31.364 13.442 1.00 30.88 93 GLU B O 1
ATOM 3011 N N . MET B 1 94 ? 63.622 30.285 13.668 1.00 26.87 94 MET B N 1
ATOM 3012 C CA . MET B 1 94 ? 64.137 30.909 12.463 1.00 26.84 94 MET B CA 1
ATOM 3013 C C . MET B 1 94 ? 65.123 29.983 11.748 1.00 25.81 94 MET B C 1
ATOM 3014 O O . MET B 1 94 ? 65.616 28.996 12.356 1.00 27.03 94 MET B O 1
ATOM 3019 N N . ILE B 1 95 ? 65.383 30.299 10.477 1.00 25.53 95 ILE B N 1
ATOM 3020 C CA . ILE B 1 95 ? 66.470 29.698 9.729 1.00 24.82 95 ILE B CA 1
ATOM 3021 C C . ILE B 1 95 ? 67.618 30.668 9.756 1.00 26.19 95 ILE B C 1
ATOM 3022 O O . ILE B 1 95 ? 67.416 31.863 9.546 1.00 24.97 95 ILE B O 1
ATOM 3027 N N . ILE B 1 96 ? 68.838 30.171 10.028 1.00 22.53 96 ILE B N 1
ATOM 3028 C CA . ILE B 1 96 ? 70.049 31.008 10.019 1.00 22.05 96 ILE B CA 1
ATOM 3029 C C . ILE B 1 96 ? 70.943 30.572 8.856 1.00 21.36 96 ILE B C 1
ATOM 3030 O O . ILE B 1 96 ? 71.228 29.383 8.711 1.00 23.24 96 ILE B O 1
ATOM 3035 N N . VAL B 1 97 ? 71.371 31.549 8.049 1.00 20.36 97 VAL B N 1
ATOM 3036 C CA . VAL B 1 97 ? 72.218 31.253 6.861 1.00 19.54 97 VAL B CA 1
ATOM 3037 C C . VAL B 1 97 ? 73.554 31.963 7.104 1.00 21.45 97 VAL B C 1
ATOM 3038 O O . VAL B 1 97 ? 73.575 33.178 7.463 1.00 20.35 97 VAL B O 1
ATOM 3042 N N . LEU B 1 98 ? 74.661 31.221 6.977 1.00 18.80 98 LEU B N 1
ATOM 3043 C CA . LEU B 1 98 ? 76.006 31.806 7.101 1.00 19.08 98 LEU B CA 1
ATOM 3044 C C . LEU B 1 98 ? 76.649 31.754 5.702 1.00 18.64 98 LEU B C 1
ATOM 3045 O O . LEU B 1 98 ? 77.189 30.691 5.275 1.00 19.89 98 LEU B O 1
ATOM 3050 N N . PRO B 1 99 ? 76.615 32.874 4.979 1.00 19.28 99 PRO B N 1
ATOM 3051 C CA . PRO B 1 99 ? 77.203 32.853 3.631 1.00 19.45 99 PRO B CA 1
ATOM 3052 C C . PRO B 1 99 ? 78.689 32.981 3.704 1.00 18.40 99 PRO B C 1
ATOM 3053 O O . PRO B 1 99 ? 79.297 33.318 4.722 1.00 19.54 99 PRO B O 1
ATOM 3057 N N . ASP B 1 100 ? 79.307 32.679 2.555 1.00 18.58 100 ASP B N 1
ATOM 3058 C CA . ASP B 1 100 ? 80.673 33.136 2.276 1.00 18.30 100 ASP B CA 1
ATOM 3059 C C . ASP B 1 100 ? 80.450 34.540 1.689 1.00 20.41 100 ASP B C 1
ATOM 3060 O O . ASP B 1 100 ? 79.859 34.665 0.598 1.00 20.45 100 ASP B O 1
ATOM 3065 N N . VAL B 1 101 ? 80.835 35.580 2.427 1.00 20.28 101 VAL B N 1
ATOM 3066 C CA . VAL B 1 101 ? 80.601 36.959 2.021 1.00 18.99 101 VAL B CA 1
ATOM 3067 C C . VAL B 1 101 ? 81.538 37.491 0.962 1.00 20.82 101 VAL B C 1
ATOM 3068 O O . VAL B 1 101 ? 81.249 38.571 0.339 1.00 21.03 101 VAL B O 1
ATOM 3072 N N . TYR B 1 102 ? 82.671 36.804 0.733 1.00 20.40 102 TYR B N 1
ATOM 3073 C CA . TYR B 1 102 ? 83.631 37.343 -0.228 1.00 20.76 102 TYR B CA 1
ATOM 3074 C C . TYR B 1 102 ? 83.211 36.842 -1.619 1.00 22.30 102 TYR B C 1
ATOM 3075 O O . TYR B 1 102 ? 83.500 35.689 -1.975 1.00 21.78 102 TYR B O 1
ATOM 3084 N N . ALA B 1 103 ? 82.547 37.703 -2.387 1.00 21.63 103 ALA B N 1
ATOM 3085 C CA . ALA B 1 103 ? 81.914 37.283 -3.631 1.00 21.93 103 ALA B CA 1
ATOM 3086 C C . ALA B 1 103 ? 82.424 38.138 -4.805 1.00 23.78 103 ALA B C 1
ATOM 3087 O O . ALA B 1 103 ? 81.638 38.860 -5.453 1.00 25.25 103 ALA B O 1
ATOM 3089 N N . PRO B 1 104 ? 83.735 38.065 -5.065 1.00 22.92 104 PRO B N 1
ATOM 3090 C CA . PRO B 1 104 ? 84.267 38.871 -6.171 1.00 25.01 104 PRO B CA 1
ATOM 3091 C C . PRO B 1 104 ? 83.744 38.473 -7.553 1.00 25.88 104 PRO B C 1
ATOM 3092 O O . PRO B 1 104 ? 83.622 37.292 -7.882 1.00 26.11 104 PRO B O 1
ATOM 3096 N N . LYS B 1 105 ? 83.548 39.475 -8.409 1.00 26.89 105 LYS B N 1
ATOM 3097 C CA . LYS B 1 105 ? 83.359 39.079 -9.837 1.00 29.22 105 LYS B CA 1
ATOM 3098 C C . LYS B 1 105 ? 84.645 38.555 -10.449 1.00 28.09 105 LYS B C 1
ATOM 3099 O O . LYS B 1 105 ? 85.736 38.904 -9.992 1.00 29.90 105 LYS B O 1
ATOM 3105 N N . PRO B 1 106 ? 84.542 37.720 -11.496 1.00 29.38 106 PRO B N 1
ATOM 3106 C CA . PRO B 1 106 ? 85.783 37.150 -12.071 1.00 28.09 106 PRO B CA 1
ATOM 3107 C C . PRO B 1 106 ? 86.773 38.214 -12.506 1.00 33.38 106 PRO B C 1
ATOM 3108 O O . PRO B 1 106 ? 86.323 39.232 -13.067 1.00 34.72 106 PRO B O 1
ATOM 3112 N N . GLY B 1 107 ? 88.069 38.004 -12.233 1.00 31.25 107 GLY B N 1
ATOM 3113 C CA . GLY B 1 107 ? 89.142 38.955 -12.568 1.00 31.01 107 GLY B CA 1
ATOM 3114 C C . GLY B 1 107 ? 89.518 39.791 -11.322 1.00 35.53 107 GLY B C 1
ATOM 3115 O O . GLY B 1 107 ? 90.545 40.507 -11.319 1.00 38.90 107 GLY B O 1
ATOM 3116 N N . THR B 1 108 ? 88.684 39.763 -10.292 1.00 30.85 108 THR B N 1
ATOM 3117 C CA . THR B 1 108 ? 88.930 40.653 -9.097 1.00 31.48 108 THR B CA 1
ATOM 3118 C C . THR B 1 108 ? 89.178 39.874 -7.796 1.00 31.24 108 THR B C 1
ATOM 3119 O O . THR B 1 108 ? 89.322 40.481 -6.693 1.00 33.34 108 THR B O 1
ATOM 3123 N N . ALA B 1 109 ? 89.271 38.552 -7.908 1.00 29.67 109 ALA B N 1
ATOM 3124 C CA . ALA B 1 109 ? 89.456 37.734 -6.720 1.00 31.88 109 ALA B CA 1
ATOM 3125 C C . ALA B 1 109 ? 90.946 37.804 -6.288 1.00 34.30 109 ALA B C 1
ATOM 3126 O O . ALA B 1 109 ? 91.866 37.494 -7.088 1.00 35.61 109 ALA B O 1
ATOM 3128 N N . VAL B 1 110 ? 91.200 38.295 -5.068 1.00 30.21 110 VAL B N 1
ATOM 3129 C CA . VAL B 1 110 ? 92.567 38.358 -4.573 1.00 26.67 110 VAL B CA 1
ATOM 3130 C C . VAL B 1 110 ? 92.659 37.699 -3.208 1.00 28.09 110 VAL B C 1
ATOM 3131 O O . VAL B 1 110 ? 91.651 37.367 -2.624 1.00 29.58 110 VAL B O 1
ATOM 3135 N N . THR B 1 111 ? 93.900 37.562 -2.698 1.00 26.58 111 THR B N 1
ATOM 3136 C CA . THR B 1 111 ? 94.066 36.880 -1.392 1.00 31.10 111 THR B CA 1
ATOM 3137 C C . THR B 1 111 ? 93.617 37.828 -0.291 1.00 26.56 111 THR B C 1
ATOM 3138 O O . THR B 1 111 ? 93.707 39.042 -0.470 1.00 31.47 111 THR B O 1
ATOM 3142 N N . PRO B 1 112 ? 93.154 37.293 0.873 1.00 30.30 112 PRO B N 1
ATOM 3143 C CA . PRO B 1 112 ? 92.678 38.197 1.902 1.00 28.15 112 PRO B CA 1
ATOM 3144 C C . PRO B 1 112 ? 93.757 39.152 2.431 1.00 30.46 112 PRO B C 1
ATOM 3145 O O . PRO B 1 112 ? 94.868 38.721 2.740 1.00 34.51 112 PRO B O 1
ATOM 3149 N N . ASP B 1 113 ? 93.463 40.458 2.511 1.00 26.09 113 ASP B N 1
ATOM 3150 C CA . ASP B 1 113 ? 94.448 41.406 3.015 1.00 29.12 113 ASP B CA 1
ATOM 3151 C C . ASP B 1 113 ? 93.746 42.746 3.106 1.00 28.91 113 ASP B C 1
ATOM 3152 O O . ASP B 1 113 ? 92.647 42.898 2.598 1.00 26.51 113 ASP B O 1
ATOM 3157 N N . PHE B 1 114 ? 94.343 43.702 3.810 1.00 26.60 114 PHE B N 1
ATOM 3158 C CA . PHE B 1 114 ? 93.695 45.022 3.903 1.00 28.31 114 PHE B CA 1
ATOM 3159 C C . PHE B 1 114 ? 93.957 45.888 2.666 1.00 29.12 114 PHE B C 1
ATOM 3160 O O . PHE B 1 114 ? 94.910 46.685 2.626 1.00 33.01 114 PHE B O 1
ATOM 3168 N N . ASN B 1 115 ? 93.174 45.693 1.614 1.00 27.51 115 ASN B N 1
ATOM 3169 C CA . ASN B 1 115 ? 93.342 46.574 0.458 1.00 31.64 115 ASN B CA 1
ATOM 3170 C C . ASN B 1 115 ? 92.051 46.707 -0.309 1.00 31.33 115 ASN B C 1
ATOM 3171 O O . ASN B 1 115 ? 91.124 45.865 -0.155 1.00 27.61 115 ASN B O 1
ATOM 3176 N N . PRO B 1 116 ? 91.930 47.801 -1.069 1.00 29.48 116 PRO B N 1
ATOM 3177 C CA . PRO B 1 116 ? 90.630 48.087 -1.670 1.00 29.96 116 PRO B CA 1
ATOM 3178 C C . PRO B 1 116 ? 90.216 47.003 -2.656 1.00 28.40 116 PRO B C 1
ATOM 3179 O O . PRO B 1 116 ? 88.988 46.812 -2.781 1.00 29.92 116 PRO B O 1
ATOM 3183 N N . GLU B 1 117 ? 91.158 46.303 -3.299 1.00 30.48 117 GLU B N 1
ATOM 3184 C CA . GLU B 1 117 ? 90.715 45.305 -4.230 1.00 30.38 117 GLU B CA 1
ATOM 3185 C C . GLU B 1 117 ? 89.974 44.184 -3.525 1.00 30.33 117 GLU B C 1
ATOM 3186 O O . GLU B 1 117 ? 88.928 43.737 -3.995 1.00 28.45 117 GLU B O 1
ATOM 3192 N N . TYR B 1 118 ? 90.511 43.723 -2.397 1.00 26.38 118 TYR B N 1
ATOM 3193 C CA . TYR B 1 118 ? 89.872 42.652 -1.675 1.00 23.58 118 TYR B CA 1
ATOM 3194 C C . TYR B 1 118 ? 88.519 43.127 -1.177 1.00 25.30 118 TYR B C 1
ATOM 3195 O O . TYR B 1 118 ? 87.554 42.380 -1.195 1.00 23.65 118 TYR B O 1
ATOM 3204 N N . TYR B 1 119 ? 88.421 44.383 -0.703 1.00 23.31 119 TYR B N 1
ATOM 3205 C CA . TYR B 1 119 ? 87.128 44.811 -0.199 1.00 22.62 119 TYR B CA 1
ATOM 3206 C C . TYR B 1 119 ? 86.012 44.772 -1.242 1.00 22.97 119 TYR B C 1
ATOM 3207 O O . TYR B 1 119 ? 84.853 44.576 -0.853 1.00 22.88 119 TYR B O 1
ATOM 3216 N N . LYS B 1 120 ? 86.354 44.936 -2.524 1.00 25.70 120 LYS B N 1
ATOM 3217 C CA . LYS B 1 120 ? 85.332 44.950 -3.584 1.00 29.06 120 LYS B CA 1
ATOM 3218 C C . LYS B 1 120 ? 84.484 43.674 -3.595 1.00 24.84 120 LYS B C 1
ATOM 3219 O O . LYS B 1 120 ? 83.281 43.719 -3.875 1.00 26.23 120 LYS B O 1
ATOM 3225 N N . GLY B 1 121 ? 85.079 42.535 -3.231 1.00 25.38 121 GLY B N 1
ATOM 3226 C CA . GLY B 1 121 ? 84.326 41.312 -3.202 1.00 22.58 121 GLY B CA 1
ATOM 3227 C C . GLY B 1 121 ? 83.274 41.250 -2.110 1.00 22.67 121 GLY B C 1
ATOM 3228 O O . GLY B 1 121 ? 82.211 40.603 -2.273 1.00 23.40 121 GLY B O 1
ATOM 3229 N N . TYR B 1 122 ? 83.536 41.943 -0.987 1.00 21.43 122 TYR B N 1
ATOM 3230 C CA . TYR B 1 122 ? 82.499 42.093 0.005 1.00 20.03 122 TYR B CA 1
ATOM 3231 C C . TYR B 1 122 ? 81.409 43.074 -0.473 1.00 21.70 122 TYR B C 1
ATOM 3232 O O . TYR B 1 122 ? 80.231 42.849 -0.226 1.00 21.86 122 TYR B O 1
ATOM 3241 N N . ASP B 1 123 ? 81.811 44.163 -1.119 1.00 23.88 123 ASP B N 1
ATOM 3242 C CA . ASP B 1 123 ? 80.817 45.101 -1.629 1.00 25.55 123 ASP B CA 1
ATOM 3243 C C . ASP B 1 123 ? 79.899 44.376 -2.639 1.00 26.44 123 ASP B C 1
ATOM 3244 O O . ASP B 1 123 ? 78.670 44.586 -2.689 1.00 27.11 123 ASP B O 1
ATOM 3249 N N . ASN B 1 124 ? 80.479 43.448 -3.382 1.00 21.90 124 ASN B N 1
ATOM 3250 C CA . ASN B 1 124 ? 79.708 42.761 -4.416 1.00 24.30 124 ASN B CA 1
ATOM 3251 C C . ASN B 1 124 ? 78.721 41.738 -3.807 1.00 22.57 124 ASN B C 1
ATOM 3252 O O . ASN B 1 124 ? 77.881 41.154 -4.505 1.00 23.31 124 ASN B O 1
ATOM 3257 N N . PHE B 1 125 ? 78.845 41.488 -2.505 1.00 22.37 125 PHE B N 1
ATOM 3258 C CA . PHE B 1 125 ? 77.940 40.542 -1.874 1.00 20.96 125 PHE B CA 1
ATOM 3259 C C . PHE B 1 125 ? 76.491 40.993 -1.975 1.00 23.25 125 PHE B C 1
ATOM 3260 O O . PHE B 1 125 ? 75.584 40.170 -1.947 1.00 23.63 125 PHE B O 1
ATOM 3268 N N . ILE B 1 126 ? 76.257 42.305 -2.113 1.00 21.87 126 ILE B N 1
ATOM 3269 C CA . ILE B 1 126 ? 74.848 42.722 -2.267 1.00 24.05 126 ILE B CA 1
ATOM 3270 C C . ILE B 1 126 ? 74.214 41.978 -3.468 1.00 26.26 126 ILE B C 1
ATOM 3271 O O . ILE B 1 126 ? 73.061 41.533 -3.397 1.00 26.31 126 ILE B O 1
ATOM 3276 N N . ASN B 1 127 ? 74.973 41.797 -4.562 1.00 22.20 127 ASN B N 1
ATOM 3277 C CA . ASN B 1 127 ? 74.458 41.078 -5.709 1.00 24.06 127 ASN B CA 1
ATOM 3278 C C . ASN B 1 127 ? 74.340 39.606 -5.457 1.00 25.19 127 ASN B C 1
ATOM 3279 O O . ASN B 1 127 ? 73.366 38.989 -5.834 1.00 25.39 127 ASN B O 1
ATOM 3284 N N . GLU B 1 128 ? 75.351 39.031 -4.812 1.00 23.48 128 GLU B N 1
ATOM 3285 C CA . GLU B 1 128 ? 75.278 37.605 -4.434 1.00 23.20 128 GLU B CA 1
ATOM 3286 C C . GLU B 1 128 ? 74.065 37.293 -3.575 1.00 24.30 128 GLU B C 1
ATOM 3287 O O . GLU B 1 128 ? 73.314 36.305 -3.838 1.00 23.64 128 GLU B O 1
ATOM 3293 N N . LEU B 1 129 ? 73.836 38.135 -2.567 1.00 21.97 129 LEU B N 1
ATOM 3294 C CA . LEU B 1 129 ? 72.702 37.879 -1.672 1.00 21.27 129 LEU B CA 1
ATOM 3295 C C . LEU B 1 129 ? 71.372 37.963 -2.422 1.00 25.31 129 LEU B C 1
ATOM 3296 O O . LEU B 1 129 ? 70.516 37.061 -2.342 1.00 23.69 129 LEU B O 1
ATOM 3301 N N . ILE B 1 130 ? 71.187 39.073 -3.134 1.00 24.49 130 ILE B N 1
ATOM 3302 C CA . ILE B 1 130 ? 69.881 39.337 -3.724 1.00 25.76 130 ILE B CA 1
ATOM 3303 C C . ILE B 1 130 ? 69.614 38.510 -4.963 1.00 29.29 130 ILE B C 1
ATOM 3304 O O . ILE B 1 130 ? 68.475 38.014 -5.160 1.00 29.35 130 ILE B O 1
ATOM 3309 N N . GLU B 1 131 ? 70.634 38.345 -5.818 1.00 26.94 131 GLU B N 1
ATOM 3310 C CA . GLU B 1 131 ? 70.433 37.644 -7.081 1.00 28.55 131 GLU B CA 1
ATOM 3311 C C . GLU B 1 131 ? 70.575 36.134 -6.980 1.00 28.74 131 GLU B C 1
ATOM 3312 O O . GLU B 1 131 ? 70.043 35.427 -7.816 1.00 30.96 131 GLU B O 1
ATOM 3318 N N . VAL B 1 132 ? 71.305 35.638 -5.966 1.00 25.70 132 VAL B N 1
ATOM 3319 C CA . VAL B 1 132 ? 71.606 34.199 -5.961 1.00 25.25 132 VAL B CA 1
ATOM 3320 C C . VAL B 1 132 ? 71.137 33.503 -4.677 1.00 23.23 132 VAL B C 1
ATOM 3321 O O . VAL B 1 132 ? 70.408 32.503 -4.765 1.00 26.37 132 VAL B O 1
ATOM 3325 N N . ILE B 1 133 ? 71.568 34.009 -3.513 1.00 23.26 133 ILE B N 1
ATOM 3326 C CA . ILE B 1 133 ? 71.279 33.300 -2.275 1.00 20.98 133 ILE B CA 1
ATOM 3327 C C . ILE B 1 133 ? 69.803 33.403 -1.897 1.00 27.23 133 ILE B C 1
ATOM 3328 O O . ILE B 1 133 ? 69.193 32.385 -1.557 1.00 24.35 133 ILE B O 1
ATOM 3333 N N . MET B 1 134 ? 69.242 34.615 -1.928 1.00 26.67 134 MET B N 1
ATOM 3334 C CA . MET B 1 134 ? 67.826 34.731 -1.566 1.00 28.59 134 MET B CA 1
ATOM 3335 C C . MET B 1 134 ? 66.920 33.854 -2.471 1.00 28.50 134 MET B C 1
ATOM 3336 O O . MET B 1 134 ? 66.059 33.152 -1.938 1.00 26.98 134 MET B O 1
ATOM 3341 N N . PRO B 1 135 ? 67.120 33.851 -3.813 1.00 27.14 135 PRO B N 1
ATOM 3342 C CA . PRO B 1 135 ? 66.257 32.961 -4.607 1.00 28.57 135 PRO B CA 1
ATOM 3343 C C . PRO B 1 135 ? 66.547 31.493 -4.303 1.00 27.97 135 PRO B C 1
ATOM 3344 O O . PRO B 1 135 ? 65.614 30.662 -4.309 1.00 30.90 135 PRO B O 1
ATOM 3348 N N . TYR B 1 136 ? 67.808 31.163 -4.031 1.00 27.77 136 TYR B N 1
ATOM 3349 C CA . TYR B 1 136 ? 68.147 29.776 -3.660 1.00 26.47 136 TYR B CA 1
ATOM 3350 C C . TYR B 1 136 ? 67.342 29.345 -2.415 1.00 28.19 136 TYR B C 1
ATOM 3351 O O . TYR B 1 136 ? 66.742 28.253 -2.376 1.00 29.02 136 TYR B O 1
ATOM 3360 N N . MET B 1 137 ? 67.290 30.218 -1.417 1.00 24.02 137 MET B N 1
ATOM 3361 C CA . MET B 1 137 ? 66.606 29.857 -0.182 1.00 24.30 137 MET B CA 1
ATOM 3362 C C . MET B 1 137 ? 65.106 29.684 -0.391 1.00 27.34 137 MET B C 1
ATOM 3363 O O . MET B 1 137 ? 64.490 28.740 0.124 1.00 28.74 137 MET B O 1
ATOM 3368 N N . GLU B 1 138 ? 64.519 30.557 -1.197 1.00 28.62 138 GLU B N 1
ATOM 3369 C CA . GLU B 1 138 ? 63.101 30.481 -1.449 1.00 31.08 138 GLU B CA 1
ATOM 3370 C C . GLU B 1 138 ? 62.775 29.200 -2.247 1.00 34.40 138 GLU B C 1
ATOM 3371 O O . GLU B 1 138 ? 61.736 28.551 -2.043 1.00 37.30 138 GLU B O 1
ATOM 3377 N N . GLU B 1 139 ? 63.675 28.794 -3.135 1.00 29.16 139 GLU B N 1
ATOM 3378 C CA . GLU B 1 139 ? 63.420 27.608 -3.922 1.00 34.57 139 GLU B CA 1
ATOM 3379 C C . GLU B 1 139 ? 63.601 26.285 -3.140 1.00 34.25 139 GLU B C 1
ATOM 3380 O O . GLU B 1 139 ? 62.919 25.315 -3.458 1.00 38.80 139 GLU B O 1
ATOM 3386 N N . HIS B 1 140 ? 64.486 26.238 -2.143 1.00 29.26 140 HIS B N 1
ATOM 3387 C CA . HIS B 1 140 ? 64.928 24.978 -1.523 1.00 32.54 140 HIS B CA 1
ATOM 3388 C C . HIS B 1 140 ? 64.461 24.777 -0.080 1.00 33.79 140 HIS B C 1
ATOM 3389 O O . HIS B 1 140 ? 64.521 23.662 0.432 1.00 36.82 140 HIS B O 1
ATOM 3396 N N . TYR B 1 141 ? 64.002 25.837 0.579 1.00 31.95 141 TYR B N 1
ATOM 3397 C CA . TYR B 1 141 ? 63.533 25.722 1.963 1.00 32.21 141 TYR B CA 1
ATOM 3398 C C . TYR B 1 141 ? 62.197 26.395 2.158 1.00 36.08 141 TYR B C 1
ATOM 3399 O O . TYR B 1 141 ? 61.764 27.201 1.336 1.00 32.65 141 TYR B O 1
ATOM 3408 N N . SER B 1 142 ? 61.531 26.055 3.257 1.00 31.84 142 SER B N 1
ATOM 3409 C CA . SER B 1 142 ? 60.220 26.621 3.498 1.00 36.35 142 SER B CA 1
ATOM 3410 C C . SER B 1 142 ? 60.351 27.958 4.248 1.00 35.95 142 SER B C 1
ATOM 3411 O O . SER B 1 142 ? 60.369 28.001 5.509 1.00 33.73 142 SER B O 1
ATOM 3414 N N . ILE B 1 143 ? 60.481 29.062 3.502 1.00 32.15 143 ILE B N 1
ATOM 3415 C CA . ILE B 1 143 ? 60.776 30.321 4.197 1.00 30.13 143 ILE B CA 1
ATOM 3416 C C . ILE B 1 143 ? 59.629 31.287 4.105 1.00 28.47 143 ILE B C 1
ATOM 3417 O O . ILE B 1 143 ? 58.757 31.155 3.231 1.00 33.41 143 ILE B O 1
ATOM 3422 N N . LEU B 1 144 ? 59.630 32.256 5.020 1.00 30.97 144 LEU B N 1
ATOM 3423 C CA . LEU B 1 144 ? 58.765 33.419 4.920 1.00 31.26 144 LEU B CA 1
ATOM 3424 C C . LEU B 1 144 ? 59.557 34.497 4.183 1.00 32.71 144 LEU B C 1
ATOM 3425 O O . LEU B 1 144 ? 60.735 34.664 4.449 1.00 34.25 144 LEU B O 1
ATOM 3430 N N . THR B 1 145 ? 58.905 35.245 3.296 1.00 34.62 145 THR B N 1
ATOM 3431 C CA . THR B 1 145 ? 59.623 36.259 2.540 1.00 33.67 145 THR B CA 1
ATOM 3432 C C . THR B 1 145 ? 59.171 37.658 2.893 1.00 32.62 145 THR B C 1
ATOM 3433 O O . THR B 1 145 ? 58.179 37.856 3.599 1.00 35.79 145 THR B O 1
ATOM 3437 N N . GLY B 1 146 ? 59.934 38.641 2.419 1.00 32.41 146 GLY B N 1
ATOM 3438 C CA . GLY B 1 146 ? 59.569 40.020 2.623 1.00 33.03 146 GLY B CA 1
ATOM 3439 C C . GLY B 1 146 ? 60.335 40.582 3.805 1.00 32.46 146 GLY B C 1
ATOM 3440 O O . GLY B 1 146 ? 60.878 39.839 4.617 1.00 30.34 146 GLY B O 1
ATOM 3441 N N . ARG B 1 147 ? 60.399 41.892 3.882 1.00 32.47 147 ARG B N 1
ATOM 3442 C CA . ARG B 1 147 ? 61.295 42.513 4.859 1.00 29.92 147 ARG B CA 1
ATOM 3443 C C . ARG B 1 147 ? 60.932 42.170 6.313 1.00 31.54 147 ARG B C 1
ATOM 3444 O O . ARG B 1 147 ? 61.831 42.076 7.154 1.00 29.18 147 ARG B O 1
ATOM 3452 N N . GLU B 1 148 ? 59.655 41.951 6.604 1.00 30.81 148 GLU B N 1
ATOM 3453 C CA . GLU B 1 148 ? 59.255 41.646 7.983 1.00 34.22 148 GLU B CA 1
ATOM 3454 C C . GLU B 1 148 ? 59.796 40.294 8.433 1.00 29.97 148 GLU B C 1
ATOM 3455 O O . GLU B 1 148 ? 59.828 39.998 9.650 1.00 31.94 148 GLU B O 1
ATOM 3461 N N . ASN B 1 149 ? 60.224 39.477 7.457 1.00 29.56 149 ASN B N 1
ATOM 3462 C CA . ASN B 1 149 ? 60.746 38.140 7.712 1.00 28.19 149 ASN B CA 1
ATOM 3463 C C . ASN B 1 149 ? 62.212 37.908 7.337 1.00 28.35 149 ASN B C 1
ATOM 3464 O O . ASN B 1 149 ? 62.678 36.753 7.201 1.00 28.32 149 ASN B O 1
ATOM 3469 N N . THR B 1 150 ? 62.965 38.997 7.201 1.00 26.44 150 THR B N 1
ATOM 3470 C CA . THR B 1 150 ? 64.326 38.898 6.686 1.00 24.97 150 THR B CA 1
ATOM 3471 C C . THR B 1 150 ? 65.234 39.782 7.521 1.00 24.90 150 THR B C 1
ATOM 3472 O O . THR B 1 150 ? 65.023 40.992 7.597 1.00 25.48 150 THR B O 1
ATOM 3476 N N . ALA B 1 151 ? 66.211 39.166 8.163 1.00 21.69 151 ALA B N 1
ATOM 3477 C CA . ALA B 1 151 ? 67.195 39.877 8.955 1.00 21.09 151 ALA B CA 1
ATOM 3478 C C . ALA B 1 151 ? 68.572 39.703 8.359 1.00 21.49 151 ALA B C 1
ATOM 3479 O O . ALA B 1 151 ? 68.896 38.672 7.749 1.00 21.55 151 ALA B O 1
ATOM 3481 N N . LEU B 1 152 ? 69.378 40.754 8.488 1.00 21.09 152 LEU B N 1
ATOM 3482 C CA . LEU B 1 152 ? 70.724 40.711 7.993 1.00 19.98 152 LEU B CA 1
ATOM 3483 C C . LEU B 1 152 ? 71.671 41.253 9.078 1.00 20.56 152 LEU B C 1
ATOM 3484 O O . LEU B 1 152 ? 71.510 42.438 9.464 1.00 21.19 152 LEU B O 1
ATOM 3489 N N . CYS B 1 153 ? 72.633 40.465 9.535 1.00 19.72 153 CYS B N 1
ATOM 3490 C CA . CYS B 1 153 ? 73.554 41.007 10.546 1.00 19.36 153 CYS B CA 1
ATOM 3491 C C . CYS B 1 153 ? 74.930 40.460 10.249 1.00 18.38 153 CYS B C 1
ATOM 3492 O O . CYS B 1 153 ? 75.106 39.601 9.369 1.00 19.10 153 CYS B O 1
ATOM 3495 N N . GLY B 1 154 ? 75.912 40.976 10.945 1.00 18.74 154 GLY B N 1
ATOM 3496 C CA . GLY B 1 154 ? 77.268 40.549 10.606 1.00 18.76 154 GLY B CA 1
ATOM 3497 C C . GLY B 1 154 ? 78.270 41.116 11.577 1.00 18.22 154 GLY B C 1
ATOM 3498 O O . GLY B 1 154 ? 77.906 41.991 12.433 1.00 18.18 154 GLY B O 1
ATOM 3499 N N . PHE B 1 155 ? 79.526 40.643 11.457 1.00 17.81 155 PHE B N 1
ATOM 3500 C CA . PHE B 1 155 ? 80.642 41.120 12.225 1.00 16.58 155 PHE B CA 1
ATOM 3501 C C . PHE B 1 155 ? 81.632 41.820 11.316 1.00 18.45 155 PHE B C 1
ATOM 3502 O O . PHE B 1 155 ? 81.971 41.280 10.270 1.00 18.87 155 PHE B O 1
ATOM 3510 N N . SER B 1 156 ? 82.047 43.014 11.710 1.00 18.72 156 SER B N 1
ATOM 3511 C CA . SER B 1 156 ? 83.187 43.740 11.115 1.00 17.02 156 SER B CA 1
ATOM 3512 C C . SER B 1 156 ? 82.967 44.017 9.647 1.00 17.53 156 SER B C 1
ATOM 3513 O O . SER B 1 156 ? 82.057 44.744 9.346 1.00 18.93 156 SER B O 1
ATOM 3516 N N . MET B 1 157 ? 83.731 43.428 8.738 1.00 18.90 157 MET B N 1
ATOM 3517 C CA . MET B 1 157 ? 83.434 43.722 7.315 1.00 20.54 157 MET B CA 1
ATOM 3518 C C . MET B 1 157 ? 82.012 43.266 6.995 1.00 17.64 157 MET B C 1
ATOM 3519 O O . MET B 1 157 ? 81.337 43.917 6.201 1.00 20.27 157 MET B O 1
ATOM 3524 N N . GLY B 1 158 ? 81.570 42.138 7.619 1.00 18.16 158 GLY B N 1
ATOM 3525 C CA . GLY B 1 158 ? 80.210 41.663 7.436 1.00 18.65 158 GLY B CA 1
ATOM 3526 C C . GLY B 1 158 ? 79.152 42.586 8.007 1.00 19.34 158 GLY B C 1
ATOM 3527 O O . GLY B 1 158 ? 78.050 42.610 7.534 1.00 19.81 158 GLY B O 1
ATOM 3528 N N . ALA B 1 159 ? 79.507 43.332 9.057 1.00 18.83 159 ALA B N 1
ATOM 3529 C CA . ALA B 1 159 ? 78.625 44.349 9.632 1.00 18.96 159 ALA B CA 1
ATOM 3530 C C . ALA B 1 159 ? 78.572 45.627 8.764 1.00 18.05 159 ALA B C 1
ATOM 3531 O O . ALA B 1 159 ? 77.496 46.239 8.593 1.00 19.76 159 ALA B O 1
ATOM 3533 N N . ARG B 1 160 ? 79.710 46.016 8.186 1.00 18.03 160 ARG B N 1
ATOM 3534 C CA . ARG B 1 160 ? 79.694 47.108 7.179 1.00 19.19 160 ARG B CA 1
ATOM 3535 C C . ARG B 1 160 ? 78.770 46.670 6.011 1.00 20.47 160 ARG B C 1
ATOM 3536 O O . ARG B 1 160 ? 77.957 47.441 5.531 1.00 21.18 160 ARG B O 1
ATOM 3544 N N . THR B 1 161 ? 78.900 45.405 5.575 1.00 19.98 161 THR B N 1
ATOM 3545 C CA . THR B 1 161 ? 78.118 44.940 4.455 1.00 20.34 161 THR B CA 1
ATOM 3546 C C . THR B 1 161 ? 76.628 44.863 4.826 1.00 19.39 161 THR B C 1
ATOM 3547 O O . THR B 1 161 ? 75.763 45.199 4.004 1.00 22.07 161 THR B O 1
ATOM 3551 N N . SER B 1 162 ? 76.333 44.466 6.068 1.00 18.93 162 SER B N 1
ATOM 3552 C CA . SER B 1 162 ? 74.943 44.428 6.521 1.00 21.18 162 SER B CA 1
ATOM 3553 C C . SER B 1 162 ? 74.327 45.806 6.542 1.00 22.28 162 SER B C 1
ATOM 3554 O O . SER B 1 162 ? 73.175 45.965 6.149 1.00 24.07 162 SER B O 1
ATOM 3557 N N . LEU B 1 163 ? 75.058 46.805 7.043 1.00 21.56 163 LEU B N 1
ATOM 3558 C CA . LEU B 1 163 ? 74.526 48.166 7.027 1.00 22.59 163 LEU B CA 1
ATOM 3559 C C . LEU B 1 163 ? 74.315 48.688 5.622 1.00 22.75 163 LEU B C 1
ATOM 3560 O O . LEU B 1 163 ? 73.269 49.297 5.298 1.00 22.75 163 LEU B O 1
ATOM 3565 N N . TYR B 1 164 ? 75.291 48.441 4.746 1.00 21.71 164 TYR B N 1
ATOM 3566 C CA . TYR B 1 164 ? 75.171 48.895 3.387 1.00 23.98 164 TYR B CA 1
ATOM 3567 C C . TYR B 1 164 ? 73.933 48.299 2.715 1.00 24.57 164 TYR B C 1
ATOM 3568 O O . TYR B 1 164 ? 73.098 49.013 2.122 1.00 25.43 164 TYR B O 1
ATOM 3577 N N . ILE B 1 165 ? 73.803 46.975 2.789 1.00 23.78 165 ILE B N 1
ATOM 3578 C CA . ILE B 1 165 ? 72.679 46.339 2.110 1.00 25.16 165 ILE B CA 1
ATOM 3579 C C . ILE B 1 165 ? 71.368 46.706 2.817 1.00 26.71 165 ILE B C 1
ATOM 3580 O O . ILE B 1 165 ? 70.339 46.972 2.170 1.00 24.79 165 ILE B O 1
ATOM 3585 N N . GLY B 1 166 ? 71.391 46.716 4.145 1.00 24.49 166 GLY B N 1
ATOM 3586 C CA . GLY B 1 166 ? 70.160 46.996 4.869 1.00 23.52 166 GLY B CA 1
ATOM 3587 C C . GLY B 1 166 ? 69.615 48.394 4.636 1.00 25.33 166 GLY B C 1
ATOM 3588 O O . GLY B 1 166 ? 68.391 48.587 4.592 1.00 28.03 166 GLY B O 1
ATOM 3589 N N . TYR B 1 167 ? 70.517 49.368 4.457 1.00 26.05 167 TYR B N 1
ATOM 3590 C CA . TYR B 1 167 ? 70.045 50.735 4.168 1.00 27.47 167 TYR B CA 1
ATOM 3591 C C . TYR B 1 167 ? 69.782 50.989 2.690 1.00 29.82 167 TYR B C 1
ATOM 3592 O O . TYR B 1 167 ? 68.848 51.702 2.363 1.00 31.58 167 TYR B O 1
ATOM 3601 N N . MET B 1 168 ? 70.551 50.358 1.789 1.00 25.79 168 MET B N 1
ATOM 3602 C CA . MET B 1 168 ? 70.363 50.635 0.369 1.00 27.84 168 MET B CA 1
ATOM 3603 C C . MET B 1 168 ? 69.205 49.827 -0.199 1.00 26.06 168 MET B C 1
ATOM 3604 O O . MET B 1 168 ? 68.539 50.243 -1.180 1.00 30.70 168 MET B O 1
ATOM 3609 N N . ARG B 1 169 ? 68.970 48.645 0.382 1.00 27.62 169 ARG B N 1
ATOM 3610 C CA . ARG B 1 169 ? 67.817 47.848 -0.030 1.00 30.07 169 ARG B CA 1
ATOM 3611 C C . ARG B 1 169 ? 66.904 47.556 1.159 1.00 31.27 169 ARG B C 1
ATOM 3612 O O . ARG B 1 169 ? 66.597 46.393 1.508 1.00 28.15 169 ARG B O 1
ATOM 3620 N N . SER B 1 170 ? 66.504 48.638 1.826 1.00 28.54 170 SER B N 1
ATOM 3621 C CA . SER B 1 170 ? 65.619 48.550 2.987 1.00 30.14 170 SER B CA 1
ATOM 3622 C C . SER B 1 170 ? 64.251 47.980 2.606 1.00 34.36 170 SER B C 1
ATOM 3623 O O . SER B 1 170 ? 63.463 47.624 3.498 1.00 34.71 170 SER B O 1
ATOM 3626 N N . ASP B 1 171 ? 63.950 47.891 1.295 1.00 32.14 171 ASP B N 1
ATOM 3627 C CA . ASP B 1 171 ? 62.710 47.247 0.885 1.00 30.31 171 ASP B CA 1
ATOM 3628 C C . ASP B 1 171 ? 62.756 45.742 1.120 1.00 32.80 171 ASP B C 1
ATOM 3629 O O . ASP B 1 171 ? 61.710 45.103 1.245 1.00 33.98 171 ASP B O 1
ATOM 3634 N N . LEU B 1 172 ? 63.951 45.163 1.091 1.00 29.06 172 LEU B N 1
ATOM 3635 C CA . LEU B 1 172 ? 64.093 43.713 1.267 1.00 28.27 172 LEU B CA 1
ATOM 3636 C C . LEU B 1 172 ? 64.400 43.265 2.704 1.00 28.62 172 LEU B C 1
ATOM 3637 O O . LEU B 1 172 ? 64.132 42.117 3.067 1.00 28.20 172 LEU B O 1
ATOM 3642 N N . ILE B 1 173 ? 65.073 44.129 3.447 1.00 27.88 173 ILE B N 1
ATOM 3643 C CA . ILE B 1 173 ? 65.652 43.753 4.744 1.00 27.44 173 ILE B CA 1
ATOM 3644 C C . ILE B 1 173 ? 64.893 44.495 5.840 1.00 29.26 173 ILE B C 1
ATOM 3645 O O . ILE B 1 173 ? 64.850 45.703 5.819 1.00 28.32 173 ILE B O 1
ATOM 3650 N N . GLY B 1 174 ? 64.315 43.796 6.820 1.00 25.00 174 GLY B N 1
ATOM 3651 C CA . GLY B 1 174 ? 63.566 44.503 7.867 1.00 27.25 174 GLY B CA 1
ATOM 3652 C C . GLY B 1 174 ? 64.423 44.751 9.122 1.00 25.28 174 GLY B C 1
ATOM 3653 O O . GLY B 1 174 ? 64.157 45.695 9.851 1.00 26.61 174 GLY B O 1
ATOM 3654 N N . TYR B 1 175 ? 65.430 43.906 9.369 1.00 24.77 175 TYR B N 1
ATOM 3655 C CA . TYR B 1 175 ? 66.183 43.956 10.626 1.00 22.38 175 TYR B CA 1
ATOM 3656 C C . TYR B 1 175 ? 67.667 43.971 10.276 1.00 22.74 175 TYR B C 1
ATOM 3657 O O . TYR B 1 175 ? 68.129 43.106 9.553 1.00 24.64 175 TYR B O 1
ATOM 3666 N N . VAL B 1 176 ? 68.401 44.954 10.789 1.00 22.59 176 VAL B N 1
ATOM 3667 C CA . VAL B 1 176 ? 69.805 45.121 10.418 1.00 21.32 176 VAL B CA 1
ATOM 3668 C C . VAL B 1 176 ? 70.622 45.119 11.702 1.00 20.47 176 VAL B C 1
ATOM 3669 O O . VAL B 1 176 ? 70.334 45.902 12.618 1.00 22.10 176 VAL B O 1
ATOM 3673 N N . GLY B 1 177 ? 71.665 44.292 11.752 1.00 19.30 177 GLY B N 1
ATOM 3674 C CA . GLY B 1 177 ? 72.471 44.118 12.961 1.00 18.90 177 GLY B CA 1
ATOM 3675 C C . GLY B 1 177 ? 73.935 44.264 12.585 1.00 20.82 177 GLY B C 1
ATOM 3676 O O . GLY B 1 177 ? 74.448 43.587 11.660 1.00 24.74 177 GLY B O 1
ATOM 3677 N N . ALA B 1 178 ? 74.615 45.208 13.202 1.00 18.38 178 ALA B N 1
ATOM 3678 C CA . ALA B 1 178 ? 75.988 45.473 12.779 1.00 17.51 178 ALA B CA 1
ATOM 3679 C C . ALA B 1 178 ? 76.908 45.389 14.016 1.00 17.01 178 ALA B C 1
ATOM 3680 O O . ALA B 1 178 ? 76.869 46.303 14.885 1.00 18.59 178 ALA B O 1
ATOM 3682 N N . PHE B 1 179 ? 77.726 44.354 14.112 1.00 18.51 179 PHE B N 1
ATOM 3683 C CA . PHE B 1 179 ? 78.551 44.145 15.309 1.00 17.29 179 PHE B CA 1
ATOM 3684 C C . PHE B 1 179 ? 79.962 44.551 14.918 1.00 18.31 179 PHE B C 1
ATOM 3685 O O . PHE B 1 179 ? 80.615 43.848 14.119 1.00 18.12 179 PHE B O 1
ATOM 3693 N N . ALA B 1 180 ? 80.409 45.694 15.432 1.00 17.92 180 ALA B N 1
ATOM 3694 C CA . ALA B 1 180 ? 81.746 46.294 15.169 1.00 18.98 180 ALA B CA 1
ATOM 3695 C C . ALA B 1 180 ? 82.006 46.477 13.665 1.00 18.25 180 ALA B C 1
ATOM 3696 O O . ALA B 1 180 ? 83.042 46.008 13.172 1.00 18.13 180 ALA B O 1
ATOM 3698 N N . PRO B 1 181 ? 81.108 47.218 13.003 1.00 19.47 181 PRO B N 1
ATOM 3699 C CA . PRO B 1 181 ? 81.315 47.401 11.559 1.00 18.58 181 PRO B CA 1
ATOM 3700 C C . PRO B 1 181 ? 82.619 48.101 11.177 1.00 19.19 181 PRO B C 1
ATOM 3701 O O . PRO B 1 181 ? 83.109 49.042 11.837 1.00 20.41 181 PRO B O 1
ATOM 3705 N N . ALA B 1 182 ? 83.165 47.640 10.027 1.00 18.22 182 ALA B N 1
ATOM 3706 C CA . ALA B 1 182 ? 84.409 48.167 9.481 1.00 18.66 182 ALA B CA 1
ATOM 3707 C C . ALA B 1 182 ? 84.287 49.564 8.873 1.00 18.23 182 ALA B C 1
ATOM 3708 O O . ALA B 1 182 ? 83.203 49.945 8.447 1.00 20.48 182 ALA B O 1
ATOM 3710 N N . PRO B 1 183 ? 85.402 50.271 8.777 1.00 20.35 183 PRO B N 1
ATOM 3711 C CA . PRO B 1 183 ? 85.392 51.559 8.048 1.00 19.67 183 PRO B CA 1
ATOM 3712 C C . PRO B 1 183 ? 84.983 51.420 6.600 1.00 21.77 183 PRO B C 1
ATOM 3713 O O . PRO B 1 183 ? 85.151 50.350 6.002 1.00 21.73 183 PRO B O 1
ATOM 3717 N N . GLY B 1 184 ? 84.527 52.542 6.038 1.00 21.40 184 GLY B N 1
ATOM 3718 C CA . GLY B 1 184 ? 84.428 52.686 4.596 1.00 23.84 184 GLY B CA 1
ATOM 3719 C C . GLY B 1 184 ? 83.044 52.561 4.029 1.00 22.04 184 GLY B C 1
ATOM 3720 O O . GLY B 1 184 ? 82.918 52.643 2.808 1.00 23.95 184 GLY B O 1
ATOM 3721 N N . ILE B 1 185 ? 81.996 52.442 4.863 1.00 24.07 185 ILE B N 1
ATOM 3722 C CA . ILE B 1 185 ? 80.630 52.597 4.298 1.00 22.32 185 ILE B CA 1
ATOM 3723 C C . ILE B 1 185 ? 80.545 54.015 3.671 1.00 23.56 185 ILE B C 1
ATOM 3724 O O . ILE B 1 185 ? 80.059 54.188 2.544 1.00 26.73 185 ILE B O 1
ATOM 3729 N N . THR B 1 186 ? 81.076 54.992 4.412 1.00 25.50 186 THR B N 1
ATOM 3730 C CA . THR B 1 186 ? 81.157 56.403 4.038 1.00 24.66 186 THR B CA 1
ATOM 3731 C C . THR B 1 186 ? 82.656 56.754 4.051 1.00 26.01 186 THR B C 1
ATOM 3732 O O . THR B 1 186 ? 83.506 55.927 4.466 1.00 25.32 186 THR B O 1
ATOM 3736 N N . PRO B 1 187 ? 83.032 57.904 3.561 1.00 26.70 187 PRO B N 1
ATOM 3737 C CA . PRO B 1 187 ? 84.459 58.245 3.459 1.00 30.24 187 PRO B CA 1
ATOM 3738 C C . PRO B 1 187 ? 85.184 58.281 4.780 1.00 27.44 187 PRO B C 1
ATOM 3739 O O . PRO B 1 187 ? 84.617 58.667 5.810 1.00 30.30 187 PRO B O 1
ATOM 3743 N N . GLY B 1 188 ? 86.423 57.796 4.787 1.00 32.34 188 GLY B N 1
ATOM 3744 C CA . GLY B 1 188 ? 87.179 57.742 6.031 1.00 31.59 188 GLY B CA 1
ATOM 3745 C C . GLY B 1 188 ? 88.634 57.420 5.782 1.00 33.99 188 GLY B C 1
ATOM 3746 O O . GLY B 1 188 ? 89.042 57.234 4.645 1.00 35.44 188 GLY B O 1
ATOM 3747 N N . GLU B 1 189 ? 89.421 57.382 6.843 1.00 30.42 189 GLU B N 1
ATOM 3748 C CA . GLU B 1 189 ? 90.854 57.163 6.738 1.00 32.26 189 GLU B CA 1
ATOM 3749 C C . GLU B 1 189 ? 91.292 56.365 7.939 1.00 30.63 189 GLU B C 1
ATOM 3750 O O . GLU B 1 189 ? 90.866 56.676 9.059 1.00 30.52 189 GLU B O 1
ATOM 3756 N N . ASP B 1 190 ? 92.082 55.311 7.724 1.00 28.67 190 ASP B N 1
ATOM 3757 C CA . ASP B 1 190 ? 92.603 54.561 8.866 1.00 26.77 190 ASP B CA 1
ATOM 3758 C C . ASP B 1 190 ? 94.008 53.991 8.618 1.00 29.38 190 ASP B C 1
ATOM 3759 O O . ASP B 1 190 ? 94.618 54.180 7.542 1.00 27.85 190 ASP B O 1
ATOM 3764 N N . SER B 1 191 ? 94.515 53.313 9.639 1.00 30.55 191 SER B N 1
ATOM 3765 C CA . SER B 1 191 ? 95.881 52.844 9.637 1.00 31.91 191 SER B CA 1
ATOM 3766 C C . SER B 1 191 ? 96.028 51.554 8.799 1.00 30.25 191 SER B C 1
ATOM 3767 O O . SER B 1 191 ? 97.117 51.241 8.379 1.00 33.01 191 SER B O 1
ATOM 3770 N N . PHE B 1 192 ? 94.950 50.810 8.598 1.00 25.97 192 PHE B N 1
ATOM 3771 C CA . PHE B 1 192 ? 95.036 49.498 7.929 1.00 25.34 192 PHE B CA 1
ATOM 3772 C C . PHE B 1 192 ? 95.127 49.655 6.431 1.00 27.71 192 PHE B C 1
ATOM 3773 O O . PHE B 1 192 ? 95.896 48.979 5.805 1.00 29.52 192 PHE B O 1
ATOM 3781 N N . SER B 1 193 ? 94.381 50.602 5.851 1.00 26.60 193 SER B N 1
ATOM 3782 C CA . SER B 1 193 ? 94.535 50.762 4.411 1.00 27.24 193 SER B CA 1
ATOM 3783 C C . SER B 1 193 ? 94.370 52.197 3.951 1.00 27.49 193 SER B C 1
ATOM 3784 O O . SER B 1 193 ? 94.233 52.466 2.770 1.00 28.68 193 SER B O 1
ATOM 3787 N N . GLY B 1 194 ? 94.498 53.151 4.864 1.00 27.83 194 GLY B N 1
ATOM 3788 C CA . GLY B 1 194 ? 94.642 54.548 4.411 1.00 28.86 194 GLY B CA 1
ATOM 3789 C C . GLY B 1 194 ? 93.293 55.109 4.024 1.00 27.55 194 GLY B C 1
ATOM 3790 O O . GLY B 1 194 ? 92.308 54.918 4.760 1.00 28.97 194 GLY B O 1
ATOM 3791 N N . LYS B 1 195 ? 93.222 55.748 2.857 1.00 30.82 195 LYS B N 1
ATOM 3792 C CA . LYS B 1 195 ? 91.988 56.367 2.433 1.00 32.33 195 LYS B CA 1
ATOM 3793 C C . LYS B 1 195 ? 90.914 55.338 2.043 1.00 30.81 195 LYS B C 1
ATOM 3794 O O . LYS B 1 195 ? 91.203 54.343 1.324 1.00 32.91 195 LYS B O 1
ATOM 3800 N N . HIS B 1 196 ? 89.693 55.602 2.498 1.00 30.58 196 HIS B N 1
ATOM 3801 C CA . HIS B 1 196 ? 88.504 54.849 2.121 1.00 29.59 196 HIS B CA 1
ATOM 3802 C C . HIS B 1 196 ? 87.606 55.831 1.414 1.00 30.22 196 HIS B C 1
ATOM 3803 O O . HIS B 1 196 ? 87.119 56.767 2.035 1.00 30.36 196 HIS B O 1
ATOM 3810 N N . GLU B 1 197 ? 87.383 55.636 0.124 1.00 28.41 197 GLU B N 1
ATOM 3811 C CA . GLU B 1 197 ? 86.584 56.565 -0.651 1.00 31.62 197 GLU B CA 1
ATOM 3812 C C . GLU B 1 197 ? 85.140 56.637 -0.183 1.00 31.25 197 GLU B C 1
ATOM 3813 O O . GLU B 1 197 ? 84.467 57.658 -0.365 1.00 33.60 197 GLU B O 1
ATOM 3819 N N . GLY B 1 198 ? 84.654 55.537 0.390 1.00 30.80 198 GLY B N 1
ATOM 3820 C CA . GLY B 1 198 ? 83.274 55.436 0.798 1.00 32.66 198 GLY B CA 1
ATOM 3821 C C . GLY B 1 198 ? 82.406 54.771 -0.269 1.00 30.18 198 GLY B C 1
ATOM 3822 O O . GLY B 1 198 ? 82.479 55.123 -1.437 1.00 34.04 198 GLY B O 1
ATOM 3823 N N . LEU B 1 199 ? 81.536 53.844 0.150 1.00 28.12 199 LEU B N 1
ATOM 3824 C CA . LEU B 1 199 ? 80.552 53.281 -0.775 1.00 29.44 199 LEU B CA 1
ATOM 3825 C C . LEU B 1 199 ? 79.526 54.345 -1.170 1.00 26.48 199 LEU B C 1
ATOM 3826 O O . LEU B 1 199 ? 79.045 54.362 -2.311 1.00 31.85 199 LEU B O 1
ATOM 3831 N N . ILE B 1 200 ? 79.175 55.144 -0.139 1.00 27.56 200 ILE B N 1
ATOM 3832 C CA . ILE B 1 200 ? 78.180 56.217 -0.309 1.00 31.34 200 ILE B CA 1
ATOM 3833 C C . ILE B 1 200 ? 78.677 57.448 0.466 1.00 31.46 200 ILE B C 1
ATOM 3834 O O . ILE B 1 200 ? 79.594 57.320 1.273 1.00 29.39 200 ILE B O 1
ATOM 3839 N N . SER B 1 201 ? 78.086 58.626 0.233 1.00 30.70 201 SER B N 1
ATOM 3840 C CA . SER B 1 201 ? 78.399 59.773 1.081 1.00 30.36 201 SER B CA 1
ATOM 3841 C C . SER B 1 201 ? 77.708 59.656 2.424 1.00 30.60 201 SER B C 1
ATOM 3842 O O . SER B 1 201 ? 76.777 58.864 2.557 1.00 29.05 201 SER B O 1
ATOM 3845 N N . GLU B 1 202 ? 78.150 60.439 3.406 1.00 30.94 202 GLU B N 1
ATOM 3846 C CA . GLU B 1 202 ? 77.431 60.456 4.691 1.00 31.27 202 GLU B CA 1
ATOM 3847 C C . GLU B 1 202 ? 75.968 60.805 4.513 1.00 29.23 202 GLU B C 1
ATOM 3848 O O . GLU B 1 202 ? 75.112 60.139 5.123 1.00 30.27 202 GLU B O 1
ATOM 3854 N N . ASP B 1 203 ? 75.662 61.821 3.693 1.00 31.92 203 ASP B N 1
ATOM 3855 C CA . ASP B 1 203 ? 74.277 62.247 3.521 1.00 34.84 203 ASP B CA 1
ATOM 3856 C C . ASP B 1 203 ? 73.429 61.136 2.919 1.00 38.21 203 ASP B C 1
ATOM 3857 O O . ASP B 1 203 ? 72.217 61.117 3.104 1.00 37.48 203 ASP B O 1
ATOM 3862 N N . GLU B 1 204 ? 74.054 60.240 2.137 1.00 33.40 204 GLU B N 1
ATOM 3863 C CA . GLU B 1 204 ? 73.313 59.157 1.531 1.00 31.77 204 GLU B CA 1
ATOM 3864 C C . GLU B 1 204 ? 73.095 57.961 2.465 1.00 33.27 204 GLU B C 1
ATOM 3865 O O . GLU B 1 204 ? 72.377 57.023 2.090 1.00 31.56 204 GLU B O 1
ATOM 3871 N N . PHE B 1 205 ? 73.677 57.993 3.670 1.00 29.64 205 PHE B N 1
ATOM 3872 C CA . PHE B 1 205 ? 73.576 56.847 4.584 1.00 29.18 205 PHE B CA 1
ATOM 3873 C C . PHE B 1 205 ? 72.235 56.904 5.308 1.00 29.79 205 PHE B C 1
ATOM 3874 O O . PHE B 1 205 ? 72.102 57.401 6.452 1.00 28.39 205 PHE B O 1
ATOM 3882 N N . ARG B 1 206 ? 71.205 56.504 4.583 1.00 27.83 206 ARG B N 1
ATOM 3883 C CA A ARG B 1 206 ? 69.815 56.639 5.014 0.50 30.83 206 ARG B CA 1
ATOM 3884 C CA B ARG B 1 206 ? 69.835 56.572 5.082 0.50 31.13 206 ARG B CA 1
ATOM 3885 C C . ARG B 1 206 ? 68.980 55.610 4.259 1.00 32.47 206 ARG B C 1
ATOM 3886 O O . ARG B 1 206 ? 69.388 55.154 3.160 1.00 33.59 206 ARG B O 1
ATOM 3901 N N . ALA B 1 207 ? 67.819 55.262 4.796 1.00 34.33 207 ALA B N 1
ATOM 3902 C CA . ALA B 1 207 ? 66.962 54.180 4.262 1.00 33.10 207 ALA B CA 1
ATOM 3903 C C . ALA B 1 207 ? 65.711 54.742 3.700 1.00 36.36 207 ALA B C 1
ATOM 3904 O O . ALA B 1 207 ? 65.091 55.681 4.280 1.00 36.25 207 ALA B O 1
ATOM 3906 N N . GLU B 1 208 ? 65.277 54.153 2.588 1.00 40.99 208 GLU B N 1
ATOM 3907 C CA . GLU B 1 208 ? 64.032 54.609 1.988 1.00 43.01 208 GLU B CA 1
ATOM 3908 C C . GLU B 1 208 ? 62.860 54.311 2.950 1.00 40.95 208 GLU B C 1
ATOM 3909 O O . GLU B 1 208 ? 62.032 55.146 3.194 1.00 42.34 208 GLU B O 1
ATOM 3915 N N . ILE B 1 209 ? 62.842 53.108 3.496 1.00 43.96 209 ILE B N 1
ATOM 3916 C CA . ILE B 1 209 ? 61.866 52.632 4.446 1.00 42.08 209 ILE B CA 1
ATOM 3917 C C . ILE B 1 209 ? 62.693 52.369 5.679 1.00 36.79 209 ILE B C 1
ATOM 3918 O O . ILE B 1 209 ? 63.653 51.580 5.627 1.00 36.01 209 ILE B O 1
ATOM 3923 N N . GLN B 1 210 ? 62.379 52.982 6.813 1.00 34.65 210 GLN B N 1
ATOM 3924 C CA A GLN B 1 210 ? 63.246 52.741 7.966 0.42 35.80 210 GLN B CA 1
ATOM 3925 C CA B GLN B 1 210 ? 63.211 52.756 8.007 0.58 36.08 210 GLN B CA 1
ATOM 3926 C C . GLN B 1 210 ? 63.253 51.262 8.352 1.00 32.97 210 GLN B C 1
ATOM 3927 O O . GLN B 1 210 ? 62.239 50.571 8.262 1.00 35.16 210 GLN B O 1
ATOM 3938 N N . PRO B 1 211 ? 64.422 50.748 8.745 1.00 29.58 211 PRO B N 1
ATOM 3939 C CA . PRO B 1 211 ? 64.457 49.376 9.258 1.00 29.61 211 PRO B CA 1
ATOM 3940 C C . PRO B 1 211 ? 63.479 49.197 10.407 1.00 27.84 211 PRO B C 1
ATOM 3941 O O . PRO B 1 211 ? 63.265 50.127 11.228 1.00 31.70 211 PRO B O 1
ATOM 3945 N N . ILE B 1 212 ? 62.861 48.033 10.494 1.00 29.58 212 ILE B N 1
ATOM 3946 C CA . ILE B 1 212 ? 62.068 47.709 11.659 1.00 29.79 212 ILE B CA 1
ATOM 3947 C C . ILE B 1 212 ? 62.973 47.816 12.915 1.00 29.58 212 ILE B C 1
ATOM 3948 O O . ILE B 1 212 ? 62.616 48.405 13.928 1.00 31.31 212 ILE B O 1
ATOM 3953 N N . VAL B 1 213 ? 64.156 47.248 12.809 1.00 25.53 213 VAL B N 1
ATOM 3954 C CA . VAL B 1 213 ? 65.227 47.362 13.808 1.00 24.73 213 VAL B CA 1
ATOM 3955 C C . VAL B 1 213 ? 66.545 47.608 13.131 1.00 27.42 213 VAL B C 1
ATOM 3956 O O . VAL B 1 213 ? 66.880 46.901 12.154 1.00 24.50 213 VAL B O 1
ATOM 3960 N N . SER B 1 214 ? 67.297 48.595 13.617 1.00 23.34 214 SER B N 1
ATOM 3961 C CA . SER B 1 214 ? 68.684 48.811 13.245 1.00 22.52 214 SER B CA 1
ATOM 3962 C C . SER B 1 214 ? 69.523 48.881 14.486 1.00 23.59 214 SER B C 1
ATOM 3963 O O . SER B 1 214 ? 69.307 49.775 15.330 1.00 25.93 214 SER B O 1
ATOM 3966 N N . LEU B 1 215 ? 70.469 47.965 14.634 1.00 20.39 215 LEU B N 1
ATOM 3967 C CA . LEU B 1 215 ? 71.228 47.872 15.877 1.00 19.34 215 LEU B CA 1
ATOM 3968 C C . LEU B 1 215 ? 72.701 47.807 15.512 1.00 23.87 215 LEU B C 1
ATOM 3969 O O . LEU B 1 215 ? 73.144 46.992 14.659 1.00 21.64 215 LEU B O 1
ATOM 3974 N N . ILE B 1 216 ? 73.488 48.615 16.202 1.00 19.13 216 ILE B N 1
ATOM 3975 C CA . ILE B 1 216 ? 74.929 48.672 16.044 1.00 17.76 216 ILE B CA 1
ATOM 3976 C C . ILE B 1 216 ? 75.600 48.574 17.402 1.00 19.18 216 ILE B C 1
ATOM 3977 O O . ILE B 1 216 ? 75.189 49.265 18.365 1.00 19.88 216 ILE B O 1
ATOM 3982 N N . ASP B 1 217 ? 76.628 47.703 17.536 1.00 18.50 217 ASP B N 1
ATOM 3983 C CA . ASP B 1 217 ? 77.432 47.723 18.748 1.00 17.64 217 ASP B CA 1
ATOM 3984 C C . ASP B 1 217 ? 78.927 47.734 18.393 1.00 18.68 217 ASP B C 1
ATOM 3985 O O . ASP B 1 217 ? 79.322 47.604 17.229 1.00 19.50 217 ASP B O 1
ATOM 3990 N N . CYS B 1 218 ? 79.744 47.897 19.418 1.00 18.41 218 CYS B N 1
ATOM 3991 C CA . CYS B 1 218 ? 81.186 47.798 19.270 1.00 17.16 218 CYS B CA 1
ATOM 3992 C C . CYS B 1 218 ? 81.764 47.699 20.668 1.00 17.63 218 CYS B C 1
ATOM 3993 O O . CYS B 1 218 ? 81.192 48.336 21.621 1.00 18.99 218 CYS B O 1
ATOM 3996 N N . GLY B 1 219 ? 82.885 46.990 20.802 1.00 18.92 219 GLY B N 1
ATOM 3997 C CA . GLY B 1 219 ? 83.627 47.137 22.062 1.00 17.08 219 GLY B CA 1
ATOM 3998 C C . GLY B 1 219 ? 84.142 48.570 22.261 1.00 19.53 219 GLY B C 1
ATOM 3999 O O . GLY B 1 219 ? 84.375 49.335 21.282 1.00 20.89 219 GLY B O 1
ATOM 4000 N N . THR B 1 220 ? 84.332 48.959 23.509 1.00 21.01 220 THR B N 1
ATOM 4001 C CA . THR B 1 220 ? 84.927 50.272 23.762 1.00 19.42 220 THR B CA 1
ATOM 4002 C C . THR B 1 220 ? 86.394 50.325 23.386 1.00 22.27 220 THR B C 1
ATOM 4003 O O . THR B 1 220 ? 86.965 51.392 23.284 1.00 24.66 220 THR B O 1
ATOM 4007 N N . ASN B 1 221 ? 87.014 49.147 23.194 1.00 21.19 221 ASN B N 1
ATOM 4008 C CA . ASN B 1 221 ? 88.464 49.065 22.959 1.00 21.37 221 ASN B CA 1
ATOM 4009 C C . ASN B 1 221 ? 88.775 48.224 21.752 1.00 22.19 221 ASN B C 1
ATOM 4010 O O . ASN B 1 221 ? 89.676 47.375 21.749 1.00 22.25 221 ASN B O 1
ATOM 4015 N N . ASP B 1 222 ? 88.019 48.472 20.692 1.00 19.83 222 ASP B N 1
ATOM 4016 C CA . ASP B 1 222 ? 88.238 47.720 19.455 1.00 19.94 222 ASP B CA 1
ATOM 4017 C C . ASP B 1 222 ? 89.457 48.239 18.678 1.00 21.61 222 ASP B C 1
ATOM 4018 O O . ASP B 1 222 ? 89.469 49.345 18.096 1.00 21.58 222 ASP B O 1
ATOM 4023 N N . SER B 1 223 ? 90.510 47.401 18.641 1.00 20.50 223 SER B N 1
ATOM 4024 C CA . SER B 1 223 ? 91.786 47.745 18.027 1.00 21.13 223 SER B CA 1
ATOM 4025 C C . SER B 1 223 ? 91.821 47.649 16.491 1.00 23.48 223 SER B C 1
ATOM 4026 O O . SER B 1 223 ? 92.799 48.083 15.877 1.00 24.31 223 SER B O 1
ATOM 4029 N N . VAL B 1 224 ? 90.759 47.136 15.904 1.00 19.56 224 VAL B N 1
ATOM 4030 C CA . VAL B 1 224 ? 90.759 46.895 14.461 1.00 19.87 224 VAL B CA 1
ATOM 4031 C C . VAL B 1 224 ? 89.869 47.959 13.798 1.00 21.48 224 VAL B C 1
ATOM 4032 O O . VAL B 1 224 ? 90.269 48.535 12.786 1.00 24.38 224 VAL B O 1
ATOM 4036 N N . VAL B 1 225 ? 88.665 48.168 14.320 1.00 20.00 225 VAL B N 1
ATOM 4037 C CA . VAL B 1 225 ? 87.785 49.166 13.658 1.00 19.29 225 VAL B CA 1
ATOM 4038 C C . VAL B 1 225 ? 87.605 50.419 14.515 1.00 21.42 225 VAL B C 1
ATOM 4039 O O . VAL B 1 225 ? 86.934 51.377 14.057 1.00 19.95 225 VAL B O 1
ATOM 4043 N N . GLY B 1 226 ? 88.164 50.442 15.732 1.00 19.79 226 GLY B N 1
ATOM 4044 C CA . GLY B 1 226 ? 88.260 51.730 16.442 1.00 22.33 226 GLY B CA 1
ATOM 4045 C C . GLY B 1 226 ? 86.945 52.458 16.627 1.00 21.98 226 GLY B C 1
ATOM 4046 O O . GLY B 1 226 ? 85.954 51.883 17.159 1.00 21.98 226 GLY B O 1
ATOM 4047 N N . GLN B 1 227 ? 86.939 53.719 16.156 1.00 21.95 227 GLN B N 1
ATOM 4048 C CA . GLN B 1 227 ? 85.796 54.603 16.286 1.00 22.30 227 GLN B CA 1
ATOM 4049 C C . GLN B 1 227 ? 84.847 54.558 15.095 1.00 21.86 227 GLN B C 1
ATOM 4050 O O . GLN B 1 227 ? 83.883 55.346 15.070 1.00 22.56 227 GLN B O 1
ATOM 4056 N N . PHE B 1 228 ? 85.042 53.640 14.143 1.00 20.25 228 PHE B N 1
ATOM 4057 C CA . PHE B 1 228 ? 84.190 53.707 12.961 1.00 22.67 228 PHE B CA 1
ATOM 4058 C C . PHE B 1 228 ? 82.749 53.321 13.277 1.00 20.83 228 PHE B C 1
ATOM 4059 O O . PHE B 1 228 ? 81.838 54.018 12.801 1.00 21.17 228 PHE B O 1
ATOM 4067 N N . PRO B 1 229 ? 82.503 52.298 14.122 1.00 21.11 229 PRO B N 1
ATOM 4068 C CA . PRO B 1 229 ? 81.084 52.092 14.482 1.00 20.06 229 PRO B CA 1
ATOM 4069 C C . PRO B 1 229 ? 80.437 53.297 15.139 1.00 20.95 229 PRO B C 1
ATOM 4070 O O . PRO B 1 229 ? 79.317 53.664 14.775 1.00 21.08 229 PRO B O 1
ATOM 4074 N N . LYS B 1 230 ? 81.112 53.943 16.078 1.00 19.78 230 LYS B N 1
ATOM 4075 C CA A LYS B 1 230 ? 80.573 55.171 16.687 0.65 18.71 230 LYS B CA 1
ATOM 4076 C CA B LYS B 1 230 ? 80.571 55.164 16.673 0.35 19.55 230 LYS B CA 1
ATOM 4077 C C . LYS B 1 230 ? 80.334 56.240 15.590 1.00 22.32 230 LYS B C 1
ATOM 4078 O O . LYS B 1 230 ? 79.342 56.947 15.644 1.00 23.06 230 LYS B O 1
ATOM 4089 N N . SER 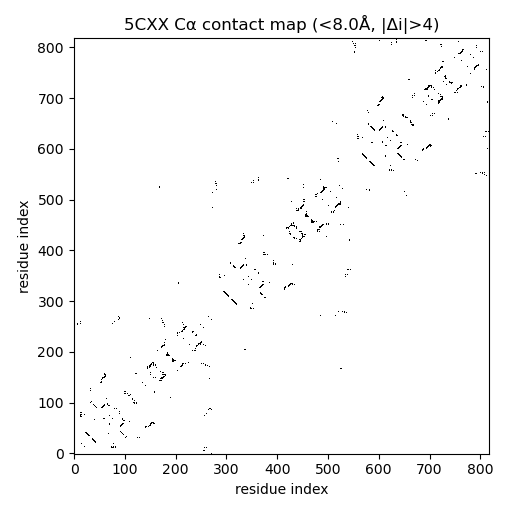B 1 231 ? 81.260 56.351 14.639 1.00 21.85 231 SER B N 1
ATOM 4090 C CA . SER B 1 231 ? 81.046 57.326 13.591 1.00 24.05 231 SER B CA 1
ATOM 4091 C C . SER B 1 231 ? 79.751 57.033 12.837 1.00 23.59 231 SER B C 1
ATOM 4092 O O . SER B 1 231 ? 79.031 57.957 12.417 1.00 23.10 231 SER B O 1
ATOM 4095 N N . TYR B 1 232 ? 79.467 55.759 12.594 1.00 22.39 232 TYR B N 1
ATOM 4096 C CA . TYR B 1 232 ? 78.208 55.441 11.917 1.00 21.59 232 TYR B CA 1
ATOM 4097 C C . TYR B 1 232 ? 76.991 55.773 12.752 1.00 23.39 232 TYR B C 1
ATOM 4098 O O . TYR B 1 232 ? 75.995 56.273 12.233 1.00 23.73 232 TYR B O 1
ATOM 4107 N N . HIS B 1 233 ? 77.050 55.489 14.055 1.00 21.20 233 HIS B N 1
ATOM 4108 C CA . HIS B 1 233 ? 76.018 55.968 14.951 1.00 21.74 233 HIS B CA 1
ATOM 4109 C C . HIS B 1 233 ? 75.806 57.462 14.799 1.00 24.79 233 HIS B C 1
ATOM 4110 O O . HIS B 1 233 ? 74.674 57.945 14.706 1.00 23.72 233 HIS B O 1
ATOM 4117 N N . GLU B 1 234 ? 76.907 58.211 14.711 1.00 22.78 234 GLU B N 1
ATOM 4118 C CA . GLU B 1 234 ? 76.762 59.656 14.627 1.00 24.23 234 GLU B CA 1
ATOM 4119 C C . GLU B 1 234 ? 76.160 60.137 13.301 1.00 25.12 234 GLU B C 1
ATOM 4120 O O . GLU B 1 234 ? 75.356 61.056 13.299 1.00 26.35 234 GLU B O 1
ATOM 4126 N N . ILE B 1 235 ? 76.576 59.493 12.198 1.00 25.20 235 ILE B N 1
ATOM 4127 C CA . ILE B 1 235 ? 76.040 59.815 10.862 1.00 25.75 235 ILE B CA 1
ATOM 4128 C C . ILE B 1 235 ? 74.547 59.452 10.790 1.00 25.98 235 ILE B C 1
ATOM 4129 O O . ILE B 1 235 ? 73.736 60.274 10.333 1.00 26.02 235 ILE B O 1
ATOM 4134 N N . LEU B 1 236 ? 74.183 58.233 11.270 1.00 24.53 236 LEU B N 1
ATOM 4135 C CA . LEU B 1 236 ? 72.755 57.877 11.278 1.00 25.72 236 LEU B CA 1
ATOM 4136 C C . LEU B 1 236 ? 71.894 58.845 12.122 1.00 27.29 236 LEU B C 1
ATOM 4137 O O . LEU B 1 236 ? 70.788 59.239 11.723 1.00 27.68 236 LEU B O 1
ATOM 4142 N N . THR B 1 237 ? 72.412 59.234 13.278 1.00 24.72 237 THR B N 1
ATOM 4143 C CA . THR B 1 237 ? 71.732 60.215 14.126 1.00 24.37 237 THR B CA 1
ATOM 4144 C C . THR B 1 237 ? 71.502 61.538 13.363 1.00 27.59 237 THR B C 1
ATOM 4145 O O . THR B 1 237 ? 70.373 62.046 13.308 1.00 29.50 237 THR B O 1
ATOM 4149 N N . ARG B 1 238 ? 72.568 62.054 12.766 1.00 27.00 238 ARG B N 1
ATOM 4150 C CA . ARG B 1 238 ? 72.501 63.291 11.997 1.00 31.23 238 ARG B CA 1
ATOM 4151 C C . ARG B 1 238 ? 71.452 63.186 10.860 1.00 30.78 238 ARG B C 1
ATOM 4152 O O . ARG B 1 238 ? 70.736 64.186 10.567 1.00 31.00 238 ARG B O 1
ATOM 4160 N N . ASN B 1 239 ? 71.362 61.996 10.248 1.00 30.11 239 ASN B N 1
ATOM 4161 C CA . ASN B 1 239 ? 70.409 61.757 9.166 1.00 29.72 239 ASN B CA 1
ATOM 4162 C C . ASN B 1 239 ? 69.008 61.359 9.664 1.00 30.50 239 ASN B C 1
ATOM 4163 O O . ASN B 1 239 ? 68.174 60.951 8.870 1.00 31.77 239 ASN B O 1
ATOM 4168 N N . ASN B 1 240 ? 68.767 61.463 10.973 1.00 28.93 240 ASN B N 1
ATOM 4169 C CA . ASN B 1 240 ? 67.467 61.147 11.563 1.00 30.08 240 ASN B CA 1
ATOM 4170 C C . ASN B 1 240 ? 67.053 59.710 11.259 1.00 29.10 240 ASN B C 1
ATOM 4171 O O . ASN B 1 240 ? 65.880 59.446 11.010 1.00 32.58 240 ASN B O 1
ATOM 4176 N N . GLN B 1 241 ? 68.019 58.793 11.298 1.00 27.67 241 GLN B N 1
ATOM 4177 C CA . GLN B 1 241 ? 67.761 57.382 11.045 1.00 27.41 241 GLN B CA 1
ATOM 4178 C C . GLN B 1 241 ? 67.630 56.642 12.400 1.00 28.59 241 GLN B C 1
ATOM 4179 O O . GLN B 1 241 ? 68.634 56.482 13.067 1.00 29.09 241 GLN B O 1
ATOM 4185 N N . GLU B 1 242 ? 66.424 56.224 12.784 1.00 27.29 242 GLU B N 1
ATOM 4186 C CA . GLU B 1 242 ? 66.220 55.530 14.078 1.00 25.52 242 GLU B CA 1
ATOM 4187 C C . GLU B 1 242 ? 67.072 54.268 14.210 1.00 25.70 242 GLU B C 1
ATOM 4188 O O . GLU B 1 242 ? 67.094 53.443 13.298 1.00 26.75 242 GLU B O 1
ATOM 4194 N N . HIS B 1 243 ? 67.763 54.085 15.345 1.00 26.16 243 HIS B N 1
ATOM 4195 C CA . HIS B 1 243 ? 68.629 52.918 15.477 1.00 23.10 243 HIS B CA 1
ATOM 4196 C C . HIS B 1 243 ? 69.032 52.808 16.946 1.00 23.56 243 HIS B C 1
ATOM 4197 O O . HIS B 1 243 ? 68.843 53.785 17.755 1.00 25.94 243 HIS B O 1
ATOM 4204 N N . ILE B 1 244 ? 69.536 51.629 17.281 1.00 23.10 244 ILE B N 1
ATOM 4205 C CA . ILE B 1 244 ? 70.078 51.363 18.625 1.00 21.80 244 ILE B CA 1
ATOM 4206 C C . ILE B 1 244 ? 71.568 51.282 18.532 1.00 23.87 244 ILE B C 1
ATOM 4207 O O . ILE B 1 244 ? 72.063 50.587 17.668 1.00 23.69 244 ILE B O 1
ATOM 4212 N N . TRP B 1 245 ? 72.264 52.023 19.373 1.00 20.68 245 TRP B N 1
ATOM 4213 C CA . TRP B 1 245 ? 73.719 51.963 19.480 1.00 18.32 245 TRP B CA 1
ATOM 4214 C C . TRP B 1 245 ? 74.124 51.686 20.928 1.00 20.39 245 TRP B C 1
ATOM 4215 O O . TRP B 1 245 ? 73.613 52.355 21.852 1.00 22.15 245 TRP B O 1
ATOM 4226 N N . PHE B 1 246 ? 75.022 50.723 21.131 1.00 20.03 246 PHE B N 1
ATOM 4227 C CA . PHE B 1 246 ? 75.611 50.586 22.467 1.00 20.47 246 PHE B CA 1
ATOM 4228 C C . PHE B 1 246 ? 77.000 50.042 22.328 1.00 20.86 246 PHE B C 1
ATOM 4229 O O . PHE B 1 246 ? 77.381 49.453 21.284 1.00 21.10 246 PHE B O 1
ATOM 4237 N N . GLU B 1 247 ? 77.769 50.215 23.380 1.00 19.73 247 GLU B N 1
ATOM 4238 C CA . GLU B 1 247 ? 79.139 49.732 23.427 1.00 19.18 247 GLU B CA 1
ATOM 4239 C C . GLU B 1 247 ? 79.268 48.632 24.496 1.00 18.94 247 GLU B C 1
ATOM 4240 O O . GLU B 1 247 ? 78.575 48.633 25.500 1.00 20.65 247 GLU B O 1
ATOM 4246 N N . VAL B 1 248 ? 80.203 47.727 24.246 1.00 18.73 248 VAL B N 1
ATOM 4247 C CA . VAL B 1 248 ? 80.491 46.581 25.136 1.00 18.70 248 VAL B CA 1
ATOM 4248 C C . VAL B 1 248 ? 81.723 46.881 25.971 1.00 20.71 248 VAL B C 1
ATOM 4249 O O . VAL B 1 248 ? 82.824 47.072 25.431 1.00 19.62 248 VAL B O 1
ATOM 4253 N N . PRO B 1 249 ? 81.539 47.062 27.280 1.00 21.16 249 PRO B N 1
ATOM 4254 C CA . PRO B 1 249 ? 82.610 47.634 28.097 1.00 18.71 249 PRO B CA 1
ATOM 4255 C C . PRO B 1 249 ? 83.861 46.737 28.154 1.00 22.23 249 PRO B C 1
ATOM 4256 O O . PRO B 1 249 ? 83.773 45.547 28.504 1.00 24.75 249 PRO B O 1
ATOM 4260 N N . GLY B 1 250 ? 84.974 47.338 27.756 1.00 21.55 250 GLY B N 1
ATOM 4261 C CA . GLY B 1 250 ? 86.284 46.690 27.788 1.00 24.21 250 GLY B CA 1
ATOM 4262 C C . GLY B 1 250 ? 86.550 45.799 26.578 1.00 24.45 250 GLY B C 1
ATOM 4263 O O . GLY B 1 250 ? 87.653 45.263 26.437 1.00 25.44 250 GLY B O 1
ATOM 4264 N N . ALA B 1 251 ? 85.549 45.571 25.737 1.00 19.58 251 ALA B N 1
ATOM 4265 C CA . ALA B 1 251 ? 85.755 44.554 24.669 1.00 19.45 251 ALA B CA 1
ATOM 4266 C C . ALA B 1 251 ? 86.605 45.119 23.525 1.00 20.59 251 ALA B C 1
ATOM 4267 O O . ALA B 1 251 ? 86.580 46.329 23.217 1.00 20.74 251 ALA B O 1
ATOM 4269 N N . ASP B 1 252 ? 87.329 44.194 22.878 1.00 19.31 252 ASP B N 1
ATOM 4270 C CA . ASP B 1 252 ? 88.108 44.459 21.665 1.00 19.56 252 ASP B CA 1
ATOM 4271 C C . ASP B 1 252 ? 87.303 43.893 20.490 1.00 20.14 252 ASP B C 1
ATOM 4272 O O . ASP B 1 252 ? 86.074 43.774 20.525 1.00 19.41 252 ASP B O 1
ATOM 4277 N N . HIS B 1 253 ? 87.980 43.569 19.407 1.00 18.01 253 HIS B N 1
ATOM 4278 C CA . HIS B 1 253 ? 87.368 43.096 18.161 1.00 18.91 253 HIS B CA 1
ATOM 4279 C C . HIS B 1 253 ? 87.107 41.595 18.343 1.00 19.62 253 HIS B C 1
ATOM 4280 O O . HIS B 1 253 ? 87.848 40.765 17.816 1.00 21.16 253 HIS B O 1
ATOM 4287 N N . ASP B 1 254 ? 86.085 41.265 19.144 1.00 18.72 254 ASP B N 1
ATOM 4288 C CA . ASP B 1 254 ? 86.109 39.920 19.733 1.00 18.03 254 ASP B CA 1
ATOM 4289 C C . ASP B 1 254 ? 84.726 39.294 19.915 1.00 19.10 254 ASP B C 1
ATOM 4290 O O . ASP B 1 254 ? 83.710 39.887 19.568 1.00 17.94 254 ASP B O 1
ATOM 4295 N N . TRP B 1 255 ? 84.693 38.040 20.363 1.00 17.75 255 TRP B N 1
ATOM 4296 C CA . TRP B 1 255 ? 83.427 37.329 20.557 1.00 18.10 255 TRP B CA 1
ATOM 4297 C C . TRP B 1 255 ? 82.552 37.878 21.671 1.00 19.27 255 TRP B C 1
ATOM 4298 O O . TRP B 1 255 ? 81.350 37.627 21.660 1.00 20.01 255 TRP B O 1
ATOM 4309 N N . ASN B 1 256 ? 83.124 38.629 22.607 1.00 17.88 256 ASN B N 1
ATOM 4310 C CA . ASN B 1 256 ? 82.303 39.323 23.610 1.00 20.23 256 ASN B CA 1
ATOM 4311 C C . ASN B 1 256 ? 81.435 40.360 22.848 1.00 19.21 256 ASN B C 1
ATOM 4312 O O . ASN B 1 256 ? 80.203 40.391 22.987 1.00 20.57 256 ASN B O 1
ATOM 4317 N N . ALA B 1 257 ? 82.072 41.186 22.000 1.00 17.68 257 ALA B N 1
ATOM 4318 C CA . ALA B 1 257 ? 81.306 42.201 21.260 1.00 18.85 257 ALA B CA 1
ATOM 4319 C C . ALA B 1 257 ? 80.302 41.557 20.290 1.00 18.66 257 ALA B C 1
ATOM 4320 O O . ALA B 1 257 ? 79.167 41.996 20.197 1.00 19.27 257 ALA B O 1
ATOM 4322 N N . ILE B 1 258 ? 80.692 40.437 19.672 1.00 17.32 258 ILE B N 1
ATOM 4323 C CA . ILE B 1 258 ? 79.797 39.781 18.721 1.00 17.85 258 ILE B CA 1
ATOM 4324 C C . ILE B 1 258 ? 78.604 39.199 19.477 1.00 18.35 258 ILE B C 1
ATOM 4325 O O . ILE B 1 258 ? 77.457 39.383 19.068 1.00 18.63 258 ILE B O 1
ATOM 4330 N N . SER B 1 259 ? 78.851 38.413 20.525 1.00 17.20 259 SER B N 1
ATOM 4331 C CA . SER B 1 259 ? 77.741 37.777 21.224 1.00 17.81 259 SER B CA 1
ATOM 4332 C C . SER B 1 259 ? 76.821 38.802 21.885 1.00 20.23 259 SER B C 1
ATOM 4333 O O . SER B 1 259 ? 75.628 38.572 21.930 1.00 19.85 259 SER B O 1
ATOM 4336 N N . ALA B 1 260 ? 77.352 39.903 22.415 1.00 17.62 260 ALA B N 1
ATOM 4337 C CA . ALA B 1 260 ? 76.458 40.923 22.971 1.00 18.79 260 ALA B CA 1
ATOM 4338 C C . ALA B 1 260 ? 75.555 41.445 21.872 1.00 19.45 260 ALA B C 1
ATOM 4339 O O . ALA B 1 260 ? 74.356 41.667 22.056 1.00 19.63 260 ALA B O 1
ATOM 4341 N N . GLY B 1 261 ? 76.125 41.716 20.712 1.00 18.99 261 GLY B N 1
ATOM 4342 C CA . GLY B 1 261 ? 75.328 42.216 19.608 1.00 19.06 261 GLY B CA 1
ATOM 4343 C C . GLY B 1 261 ? 74.218 41.264 19.171 1.00 20.80 261 GLY B C 1
ATOM 4344 O O . GLY B 1 261 ? 73.056 41.626 19.054 1.00 20.11 261 GLY B O 1
ATOM 4345 N N . PHE B 1 262 ? 74.578 39.999 18.988 1.00 18.00 262 PHE B N 1
ATOM 4346 C CA . PHE B 1 262 ? 73.625 39.030 18.463 1.00 20.49 262 PHE B CA 1
ATOM 4347 C C . PHE B 1 262 ? 72.558 38.739 19.522 1.00 20.51 262 PHE B C 1
ATOM 4348 O O . PHE B 1 262 ? 71.394 38.560 19.193 1.00 19.94 262 PHE B O 1
ATOM 4356 N N . TYR B 1 263 ? 72.926 38.720 20.816 1.00 20.39 263 TYR B N 1
ATOM 4357 C CA . TYR B 1 263 ? 71.965 38.479 21.863 1.00 20.14 263 TYR B CA 1
ATOM 4358 C C . TYR B 1 263 ? 70.890 39.576 21.882 1.00 21.12 263 TYR B C 1
ATOM 4359 O O . TYR B 1 263 ? 69.692 39.298 22.025 1.00 22.50 263 TYR B O 1
ATOM 4368 N N . ASN B 1 264 ? 71.306 40.840 21.763 1.00 20.15 264 ASN B N 1
ATOM 4369 C CA . ASN B 1 264 ? 70.287 41.902 21.806 1.00 21.75 264 ASN B CA 1
ATOM 4370 C C . ASN B 1 264 ? 69.513 41.908 20.458 1.00 22.32 264 ASN B C 1
ATOM 4371 O O . ASN B 1 264 ? 68.293 42.107 20.448 1.00 23.04 264 ASN B O 1
ATOM 4376 N N . PHE B 1 265 ? 70.189 41.641 19.356 1.00 20.42 265 PHE B N 1
ATOM 4377 C CA . PHE B 1 265 ? 69.522 41.664 18.055 1.00 19.75 265 PHE B CA 1
ATOM 4378 C C . PHE B 1 265 ? 68.426 40.604 17.946 1.00 21.60 265 PHE B C 1
ATOM 4379 O O . PHE B 1 265 ? 67.272 40.910 17.511 1.00 21.79 265 PHE B O 1
ATOM 4387 N N . ILE B 1 266 ? 68.730 39.358 18.331 1.00 21.74 266 ILE B N 1
ATOM 4388 C CA . ILE B 1 266 ? 67.776 38.271 18.165 1.00 24.83 266 ILE B CA 1
ATOM 4389 C C . ILE B 1 266 ? 66.557 38.388 19.101 1.00 26.38 266 ILE B C 1
ATOM 4390 O O . ILE B 1 266 ? 65.484 37.823 18.790 1.00 27.77 266 ILE B O 1
ATOM 4395 N N . GLN B 1 267 ? 66.665 39.141 20.212 1.00 23.06 267 GLN B N 1
ATOM 4396 C CA . GLN B 1 267 ? 65.481 39.454 20.960 1.00 24.72 267 GLN B CA 1
ATOM 4397 C C . GLN B 1 267 ? 64.489 40.337 20.202 1.00 26.11 267 GLN B C 1
ATOM 4398 O O . GLN B 1 267 ? 63.313 40.426 20.599 1.00 28.55 267 GLN B O 1
ATOM 4404 N N . THR B 1 268 ? 64.962 41.032 19.151 1.00 24.56 268 THR B N 1
ATOM 4405 C CA . THR B 1 268 ? 64.071 41.959 18.447 1.00 26.15 268 THR B CA 1
ATOM 4406 C C . THR B 1 268 ? 63.557 41.405 17.104 1.00 24.89 268 THR B C 1
ATOM 4407 O O . THR B 1 268 ? 62.498 41.901 16.605 1.00 27.68 268 THR B O 1
ATOM 4411 N N . THR B 1 269 ? 64.216 40.353 16.584 1.00 24.12 269 THR B N 1
ATOM 4412 C CA . THR B 1 269 ? 63.901 39.999 15.194 1.00 27.80 269 THR B CA 1
ATOM 4413 C C . THR B 1 269 ? 62.509 39.376 15.109 1.00 27.67 269 THR B C 1
ATOM 4414 O O . THR B 1 269 ? 62.075 38.698 16.045 1.00 28.36 269 THR B O 1
ATOM 4418 N N . PHE B 1 270 ? 61.802 39.652 13.992 1.00 29.39 270 PHE B N 1
ATOM 4419 C CA . PHE B 1 270 ? 60.594 38.931 13.604 1.00 30.08 270 PHE B CA 1
ATOM 4420 C C . PHE B 1 270 ? 59.472 39.120 14.628 1.00 33.87 270 PHE B C 1
ATOM 4421 O O . PHE B 1 270 ? 58.634 38.238 14.825 1.00 33.34 270 PHE B O 1
ATOM 4429 N N . GLY B 1 271 ? 59.458 40.308 15.236 1.00 31.05 271 GLY B N 1
ATOM 4430 C CA . GLY B 1 271 ? 58.388 40.705 16.151 1.00 33.32 271 GLY B CA 1
ATOM 4431 C C . GLY B 1 271 ? 58.451 40.072 17.536 1.00 32.99 271 GLY B C 1
ATOM 4432 O O . GLY B 1 271 ? 57.443 40.031 18.217 1.00 35.08 271 GLY B O 1
ATOM 4433 N N . ALA B 1 272 ? 59.612 39.580 17.945 1.00 32.07 272 ALA B N 1
ATOM 4434 C CA . ALA B 1 272 ? 59.725 38.806 19.188 1.00 33.76 272 ALA B CA 1
ATOM 4435 C C . ALA B 1 272 ? 59.390 39.636 20.411 1.00 39.38 272 ALA B C 1
ATOM 4436 O O . ALA B 1 272 ? 58.945 39.077 21.405 1.00 40.41 272 ALA B O 1
ATOM 4438 N N . LEU B 1 273 ? 59.612 40.943 20.348 1.00 37.59 273 LEU B N 1
ATOM 4439 C CA . LEU B 1 273 ? 59.137 41.852 21.425 1.00 44.18 273 LEU B CA 1
ATOM 4440 C C . LEU B 1 273 ? 57.639 42.156 21.347 1.00 52.23 273 LEU B C 1
ATOM 4441 O O . LEU B 1 273 ? 57.121 42.985 22.111 1.00 57.60 273 LEU B O 1
ATOM 4446 N N . ASN B 1 274 ? 56.966 41.493 20.415 1.00 55.79 274 ASN B N 1
ATOM 4447 C CA . ASN B 1 274 ? 55.552 41.687 20.107 1.00 63.97 274 ASN B CA 1
ATOM 4448 C C . ASN B 1 274 ? 55.312 43.046 19.481 1.00 65.90 274 ASN B C 1
ATOM 4449 O O . ASN B 1 274 ? 55.611 43.211 18.282 1.00 65.32 274 ASN B O 1
ATOM 4454 N N . LYS C 1 3 ? 70.848 86.395 57.318 1.00 72.45 3 LYS C N 1
ATOM 4455 C CA . LYS C 1 3 ? 71.835 85.359 57.019 1.00 76.55 3 LYS C CA 1
ATOM 4456 C C . LYS C 1 3 ? 72.905 85.808 56.000 1.00 78.74 3 LYS C C 1
ATOM 4457 O O . LYS C 1 3 ? 73.997 86.262 56.375 1.00 84.94 3 LYS C O 1
ATOM 4463 N N . LEU C 1 4 ? 72.569 85.651 54.722 1.00 70.44 4 LEU C N 1
ATOM 4464 C CA . LEU C 1 4 ? 73.409 86.013 53.571 1.00 64.39 4 LEU C CA 1
ATOM 4465 C C . LEU C 1 4 ? 72.858 87.238 52.853 1.00 54.12 4 LEU C C 1
ATOM 4466 O O . LEU C 1 4 ? 71.677 87.533 52.945 1.00 49.85 4 LEU C O 1
ATOM 4471 N N . GLN C 1 5 ? 73.704 87.968 52.149 1.00 49.96 5 GLN C N 1
ATOM 4472 C CA . GLN C 1 5 ? 73.198 89.100 51.396 1.00 47.87 5 GLN C CA 1
ATOM 4473 C C . GLN C 1 5 ? 73.092 88.698 49.924 1.00 37.61 5 GLN C C 1
ATOM 4474 O O . GLN C 1 5 ? 74.102 88.595 49.221 1.00 42.68 5 GLN C O 1
ATOM 4480 N N . ILE C 1 6 ? 71.877 88.439 49.462 1.00 29.72 6 ILE C N 1
ATOM 4481 C CA A ILE C 1 6 ? 71.659 88.067 48.063 0.65 27.26 6 ILE C CA 1
ATOM 4482 C CA B ILE C 1 6 ? 71.677 88.063 48.067 0.35 26.96 6 ILE C CA 1
ATOM 4483 C C . ILE C 1 6 ? 71.914 89.270 47.158 1.00 24.21 6 ILE C C 1
ATOM 4484 O O . ILE C 1 6 ? 71.413 90.396 47.427 1.00 27.09 6 ILE C O 1
ATOM 4493 N N . SER C 1 7 ? 72.699 89.053 46.103 1.00 24.43 7 SER C N 1
ATOM 4494 C CA A SER C 1 7 ? 73.012 90.115 45.164 0.67 25.38 7 SER C CA 1
ATOM 4495 C CA B SER C 1 7 ? 73.065 90.084 45.149 0.33 27.03 7 SER C CA 1
ATOM 4496 C C . SER C 1 7 ? 72.530 89.737 43.761 1.00 23.02 7 SER C C 1
ATOM 4497 O O . SER C 1 7 ? 72.589 88.567 43.334 1.00 24.44 7 SER C O 1
ATOM 4502 N N . ASN C 1 8 ? 72.036 90.745 43.041 1.00 26.00 8 ASN C N 1
ATOM 4503 C CA . ASN C 1 8 ? 71.422 90.441 41.755 1.00 24.23 8 ASN C CA 1
ATOM 4504 C C . ASN C 1 8 ? 72.424 90.491 40.608 1.00 26.31 8 ASN C C 1
ATOM 4505 O O . ASN C 1 8 ? 72.029 90.327 39.472 1.00 26.40 8 ASN C O 1
ATOM 4510 N N . THR C 1 9 ? 73.697 90.659 40.940 1.00 25.13 9 THR C N 1
ATOM 4511 C CA . THR C 1 9 ? 74.767 90.448 39.959 1.00 28.80 9 THR C CA 1
ATOM 4512 C C . THR C 1 9 ? 75.958 89.806 40.638 1.00 29.35 9 THR C C 1
ATOM 4513 O O . THR C 1 9 ? 76.103 89.832 41.840 1.00 30.96 9 THR C O 1
ATOM 4517 N N . CYS C 1 10 ? 76.841 89.239 39.824 1.00 27.36 10 CYS C N 1
ATOM 4518 C CA . CYS C 1 10 ? 78.155 88.836 40.308 1.00 28.85 10 CYS C CA 1
ATOM 4519 C C . CYS C 1 10 ? 79.183 89.930 40.062 1.00 31.15 10 CYS C C 1
ATOM 4520 O O . CYS C 1 10 ? 79.441 90.239 38.927 1.00 30.14 10 CYS C O 1
ATOM 4523 N N . PRO C 1 11 ? 79.836 90.472 41.108 1.00 30.37 11 PRO C N 1
ATOM 4524 C CA . PRO C 1 11 ? 80.907 91.447 40.845 1.00 32.66 11 PRO C CA 1
ATOM 4525 C C . PRO C 1 11 ? 81.993 90.882 39.930 1.00 33.13 11 PRO C C 1
ATOM 4526 O O . PRO C 1 11 ? 82.348 89.694 40.022 1.00 33.33 11 PRO C O 1
ATOM 4530 N N . ASP C 1 12 ? 82.550 91.733 39.079 1.00 36.59 12 ASP C N 1
ATOM 4531 C CA . ASP C 1 12 ? 83.535 91.226 38.131 1.00 41.82 12 ASP C CA 1
ATOM 4532 C C . ASP C 1 12 ? 84.694 90.571 38.841 1.00 40.04 12 ASP C C 1
ATOM 4533 O O . ASP C 1 12 ? 85.235 89.592 38.360 1.00 39.71 12 ASP C O 1
ATOM 4538 N N . LYS C 1 13 ? 85.027 91.054 40.019 1.00 40.28 13 LYS C N 1
ATOM 4539 C CA . LYS C 1 13 ? 86.192 90.535 40.702 1.00 43.98 13 LYS C CA 1
ATOM 4540 C C . LYS C 1 13 ? 85.995 89.102 41.222 1.00 46.22 13 LYS C C 1
ATOM 4541 O O . LYS C 1 13 ? 86.992 88.429 41.495 1.00 47.64 13 LYS C O 1
ATOM 4547 N N . TYR C 1 14 ? 84.753 88.610 41.365 1.00 32.87 14 TYR C N 1
ATOM 4548 C CA . TYR C 1 14 ? 84.614 87.208 41.755 1.00 31.93 14 TYR C CA 1
ATOM 4549 C C . TYR C 1 14 ? 84.564 86.295 40.534 1.00 31.26 14 TYR C C 1
ATOM 4550 O O . TYR C 1 14 ? 84.938 85.128 40.647 1.00 30.87 14 TYR C O 1
ATOM 4559 N N . ARG C 1 15 ? 84.048 86.770 39.396 1.00 33.72 15 ARG C N 1
ATOM 4560 C CA . ARG C 1 15 ? 83.884 85.833 38.230 1.00 31.13 15 ARG C CA 1
ATOM 4561 C C . ARG C 1 15 ? 85.094 85.837 37.300 1.00 35.83 15 ARG C C 1
ATOM 4562 O O . ARG C 1 15 ? 85.105 85.127 36.275 1.00 37.82 15 ARG C O 1
ATOM 4570 N N . THR C 1 16 ? 86.108 86.611 37.659 1.00 36.63 16 THR C N 1
ATOM 4571 C CA A THR C 1 16 ? 87.341 86.766 36.874 0.43 41.76 16 THR C CA 1
ATOM 4572 C CA B THR C 1 16 ? 87.311 86.613 36.837 0.57 42.24 16 THR C CA 1
ATOM 4573 C C . THR C 1 16 ? 88.535 86.164 37.611 1.00 42.43 16 THR C C 1
ATOM 4574 O O . THR C 1 16 ? 88.607 86.275 38.818 1.00 41.33 16 THR C O 1
ATOM 4581 N N . LYS C 1 17 ? 89.484 85.567 36.886 1.00 40.28 17 LYS C N 1
ATOM 4582 C CA . LYS C 1 17 ? 90.732 85.138 37.502 1.00 43.14 17 LYS C CA 1
ATOM 4583 C C . LYS C 1 17 ? 91.578 86.351 37.873 1.00 48.69 17 LYS C C 1
ATOM 4584 O O . LYS C 1 17 ? 91.802 87.256 37.064 1.00 51.24 17 LYS C O 1
ATOM 4590 N N . GLN C 1 18 ? 92.016 86.383 39.122 1.00 48.01 18 GLN C N 1
ATOM 4591 C CA . GLN C 1 18 ? 92.767 87.506 39.638 1.00 46.59 18 GLN C CA 1
ATOM 4592 C C . GLN C 1 18 ? 94.247 87.233 39.500 1.00 52.64 18 GLN C C 1
ATOM 4593 O O . GLN C 1 18 ? 94.699 86.100 39.629 1.00 50.50 18 GLN C O 1
ATOM 4599 N N . GLU C 1 19 ? 94.987 88.293 39.210 1.00 58.24 19 GLU C N 1
ATOM 4600 C CA . GLU C 1 19 ? 96.440 88.244 39.139 1.00 66.80 19 GLU C CA 1
ATOM 4601 C C . GLU C 1 19 ? 97.019 87.610 40.382 1.00 59.13 19 GLU C C 1
ATOM 4602 O O . GLU C 1 19 ? 96.632 87.969 41.500 1.00 59.31 19 GLU C O 1
ATOM 4608 N N . GLY C 1 20 ? 97.929 86.671 40.187 1.00 55.15 20 GLY C N 1
ATOM 4609 C CA . GLY C 1 20 ? 98.641 86.067 41.293 1.00 60.99 20 GLY C CA 1
ATOM 4610 C C . GLY C 1 20 ? 97.832 85.114 42.145 1.00 64.32 20 GLY C C 1
ATOM 4611 O O . GLY C 1 20 ? 98.236 84.767 43.252 1.00 69.56 20 GLY C O 1
ATOM 4612 N N . VAL C 1 21 ? 96.669 84.709 41.656 1.00 54.85 21 VAL C N 1
ATOM 4613 C CA . VAL C 1 21 ? 95.900 83.704 42.344 1.00 51.09 21 VAL C CA 1
ATOM 4614 C C . VAL C 1 21 ? 95.931 82.422 41.522 1.00 49.60 21 VAL C C 1
ATOM 4615 O O . VAL C 1 21 ? 95.794 82.451 40.280 1.00 49.06 21 VAL C O 1
ATOM 4619 N N . GLU C 1 22 ? 96.092 81.287 42.201 1.00 45.84 22 GLU C N 1
ATOM 4620 C CA . GLU C 1 22 ? 96.005 80.031 41.512 1.00 44.21 22 GLU C CA 1
ATOM 4621 C C . GLU C 1 22 ? 94.585 79.449 41.516 1.00 46.04 22 GLU C C 1
ATOM 4622 O O . GLU C 1 22 ? 93.908 79.375 42.567 1.00 42.36 22 GLU C O 1
ATOM 4628 N N . TYR C 1 23 ? 94.156 79.035 40.324 1.00 39.46 23 TYR C N 1
ATOM 4629 C CA . TYR C 1 23 ? 92.848 78.418 40.104 1.00 37.87 23 TYR C CA 1
ATOM 4630 C C . TYR C 1 23 ? 92.967 76.927 39.750 1.00 38.04 23 TYR C C 1
ATOM 4631 O O . TYR C 1 23 ? 93.969 76.485 39.169 1.00 41.74 23 TYR C O 1
ATOM 4640 N N . PRO C 1 24 ? 91.951 76.128 40.134 1.00 36.34 24 PRO C N 1
ATOM 4641 C CA . PRO C 1 24 ? 92.000 74.711 39.793 1.00 36.67 24 PRO C CA 1
ATOM 4642 C C . PRO C 1 24 ? 91.845 74.469 38.287 1.00 38.63 24 PRO C C 1
ATOM 4643 O O . PRO C 1 24 ? 91.433 75.383 37.559 1.00 37.39 24 PRO C O 1
ATOM 4647 N N . THR C 1 25 ? 92.200 73.259 37.850 1.00 37.15 25 THR C N 1
ATOM 4648 C CA A THR C 1 25 ? 92.054 72.919 36.442 0.76 37.79 25 THR C CA 1
ATOM 4649 C CA B THR C 1 25 ? 92.178 72.834 36.450 0.24 38.15 25 THR C CA 1
ATOM 4650 C C . THR C 1 25 ? 91.142 71.722 36.236 1.00 38.52 25 THR C C 1
ATOM 4651 O O . THR C 1 25 ? 91.011 70.849 37.110 1.00 39.31 25 THR C O 1
ATOM 4658 N N . ALA C 1 26 ? 90.485 71.703 35.073 1.00 34.80 26 ALA C N 1
ATOM 4659 C CA . ALA C 1 26 ? 89.636 70.563 34.696 1.00 33.19 26 ALA C CA 1
ATOM 4660 C C . ALA C 1 26 ? 90.477 69.439 34.125 1.00 31.71 26 ALA C C 1
ATOM 4661 O O . ALA C 1 26 ? 91.390 69.683 33.334 1.00 37.04 26 ALA C O 1
ATOM 4663 N N . LYS C 1 27 ? 90.141 68.214 34.513 1.00 32.28 27 LYS C N 1
ATOM 4664 C CA . LYS C 1 27 ? 90.671 67.033 33.822 1.00 33.57 27 LYS C CA 1
ATOM 4665 C C . LYS C 1 27 ? 89.499 66.277 33.219 1.00 30.69 27 LYS C C 1
ATOM 4666 O O . LYS C 1 27 ? 88.486 66.031 33.887 1.00 29.88 27 LYS C O 1
ATOM 4672 N N . LYS C 1 28 ? 89.650 65.858 31.961 1.00 31.01 28 LYS C N 1
ATOM 4673 C CA . LYS C 1 28 ? 88.558 65.119 31.348 1.00 29.68 28 LYS C CA 1
ATOM 4674 C C . LYS C 1 28 ? 88.713 63.630 31.664 1.00 27.77 28 LYS C C 1
ATOM 4675 O O . LYS C 1 28 ? 89.744 63.014 31.397 1.00 29.32 28 LYS C O 1
ATOM 4681 N N . ILE C 1 29 ? 87.652 63.068 32.192 1.00 27.48 29 ILE C N 1
ATOM 4682 C CA . ILE C 1 29 ? 87.596 61.677 32.611 1.00 27.89 29 ILE C CA 1
ATOM 4683 C C . ILE C 1 29 ? 86.686 60.923 31.651 1.00 25.15 29 ILE C C 1
ATOM 4684 O O . ILE C 1 29 ? 85.547 61.351 31.410 1.00 27.10 29 ILE C O 1
ATOM 4689 N N . THR C 1 30 ? 87.139 59.751 31.192 1.00 26.60 30 THR C N 1
ATOM 4690 C CA . THR C 1 30 ? 86.354 58.904 30.302 1.00 28.05 30 THR C CA 1
ATOM 4691 C C . THR C 1 30 ? 85.942 57.676 31.104 1.00 28.00 30 THR C C 1
ATOM 4692 O O . THR C 1 30 ? 86.792 57.036 31.721 1.00 31.54 30 THR C O 1
ATOM 4696 N N . TYR C 1 31 ? 84.648 57.366 31.130 1.00 23.63 31 TYR C N 1
ATOM 4697 C CA . TYR C 1 31 ? 84.156 56.284 32.002 1.00 25.72 31 TYR C CA 1
ATOM 4698 C C . TYR C 1 31 ? 82.979 55.578 31.306 1.00 24.09 31 TYR C C 1
ATOM 4699 O O . TYR C 1 31 ? 82.370 56.146 30.379 1.00 23.33 31 TYR C O 1
ATOM 4708 N N . TYR C 1 32 ? 82.657 54.357 31.728 1.00 22.95 32 TYR C N 1
ATOM 4709 C CA . TYR C 1 32 ? 81.569 53.625 31.055 1.00 20.79 32 TYR C CA 1
ATOM 4710 C C . TYR C 1 32 ? 80.270 53.788 31.833 1.00 21.38 32 TYR C C 1
ATOM 4711 O O . TYR C 1 32 ? 80.272 53.646 33.074 1.00 22.65 32 TYR C O 1
ATOM 4720 N N . SER C 1 33 ? 79.187 54.035 31.106 1.00 21.54 33 SER C N 1
ATOM 4721 C CA . SER C 1 33 ? 77.864 54.178 31.724 1.00 22.06 33 SER C CA 1
ATOM 4722 C C . SER C 1 33 ? 76.947 53.010 31.375 1.00 21.47 33 SER C C 1
ATOM 4723 O O . SER C 1 33 ? 76.586 52.857 30.209 1.00 22.08 33 SER C O 1
ATOM 4726 N N . LYS C 1 34 ? 76.492 52.271 32.371 1.00 20.95 34 LYS C N 1
ATOM 4727 C CA . LYS C 1 34 ? 75.452 51.262 32.139 1.00 22.69 34 LYS C CA 1
ATOM 4728 C C . LYS C 1 34 ? 74.093 51.915 31.851 1.00 22.15 34 LYS C C 1
ATOM 4729 O O . LYS C 1 34 ? 73.160 51.212 31.461 1.00 22.66 34 LYS C O 1
ATOM 4735 N N . VAL C 1 35 ? 73.945 53.240 32.054 1.00 19.22 35 VAL C N 1
ATOM 4736 C CA . VAL C 1 35 ? 72.659 53.886 31.808 1.00 19.26 35 VAL C CA 1
ATOM 4737 C C . VAL C 1 35 ? 72.524 54.215 30.330 1.00 22.49 35 VAL C C 1
ATOM 4738 O O . VAL C 1 35 ? 71.483 53.894 29.686 1.00 21.60 35 VAL C O 1
ATOM 4742 N N . THR C 1 36 ? 73.568 54.809 29.764 1.00 19.55 36 THR C N 1
ATOM 4743 C CA . THR C 1 36 ? 73.543 55.024 28.268 1.00 20.18 36 THR C CA 1
ATOM 4744 C C . THR C 1 36 ? 74.061 53.796 27.506 1.00 20.66 36 THR C C 1
ATOM 4745 O O . THR C 1 36 ? 73.931 53.711 26.273 1.00 20.61 36 THR C O 1
ATOM 4749 N N . GLU C 1 37 ? 74.645 52.837 28.231 1.00 19.38 37 GLU C N 1
ATOM 4750 C CA . GLU C 1 37 ? 75.374 51.695 27.654 1.00 19.72 37 GLU C CA 1
ATOM 4751 C C . GLU C 1 37 ? 76.464 52.130 26.689 1.00 21.24 37 GLU C C 1
ATOM 4752 O O . GLU C 1 37 ? 76.686 51.490 25.662 1.00 20.49 37 GLU C O 1
ATOM 4758 N N . THR C 1 38 ? 77.131 53.230 26.995 1.00 21.86 38 THR C N 1
ATOM 4759 C CA . THR C 1 38 ? 78.216 53.750 26.178 1.00 22.82 38 THR C CA 1
ATOM 4760 C C . THR C 1 38 ? 79.297 54.372 27.069 1.00 22.27 38 THR C C 1
ATOM 4761 O O . THR C 1 38 ? 79.047 54.664 28.250 1.00 21.31 38 THR C O 1
ATOM 4765 N N . GLU C 1 39 ? 80.468 54.576 26.481 1.00 21.48 39 GLU C N 1
ATOM 4766 C CA . GLU C 1 39 ? 81.539 55.311 27.129 1.00 22.42 39 GLU C CA 1
ATOM 4767 C C . GLU C 1 39 ? 81.205 56.797 27.086 1.00 22.66 39 GLU C C 1
ATOM 4768 O O . GLU C 1 39 ? 80.765 57.308 26.053 1.00 23.55 39 GLU C O 1
ATOM 4774 N N . ARG C 1 40 ? 81.427 57.487 28.204 1.00 22.02 40 ARG C N 1
ATOM 4775 C CA . ARG C 1 40 ? 81.017 58.896 28.333 1.00 22.83 40 ARG C CA 1
ATOM 4776 C C . ARG C 1 40 ? 82.166 59.699 28.890 1.00 22.44 40 ARG C C 1
ATOM 4777 O O . ARG C 1 40 ? 83.200 59.119 29.295 1.00 25.50 40 ARG C O 1
ATOM 4785 N N . LYS C 1 41 ? 81.985 61.032 28.892 1.00 22.91 41 LYS C N 1
ATOM 4786 C CA . LYS C 1 41 ? 83.013 61.914 29.430 1.00 25.41 41 LYS C CA 1
ATOM 4787 C C . LYS C 1 41 ? 82.441 62.883 30.433 1.00 21.19 41 LYS C C 1
ATOM 4788 O O . LYS C 1 41 ? 81.276 63.261 30.323 1.00 22.89 41 LYS C O 1
ATOM 4794 N N . MET C 1 42 ? 83.260 63.264 31.392 1.00 23.52 42 MET C N 1
ATOM 4795 C CA . MET C 1 42 ? 82.920 64.391 32.314 1.00 22.67 42 MET C CA 1
ATOM 4796 C C . MET C 1 42 ? 84.221 65.112 32.672 1.00 24.55 42 MET C C 1
ATOM 4797 O O . MET C 1 42 ? 85.301 64.549 32.603 1.00 26.74 42 MET C O 1
ATOM 4802 N N . ASN C 1 43 ? 84.126 66.365 33.090 1.00 22.53 43 ASN C N 1
ATOM 4803 C CA . ASN C 1 43 ? 85.306 67.016 33.648 1.00 25.30 43 ASN C CA 1
ATOM 4804 C C . ASN C 1 43 ? 85.260 66.963 35.169 1.00 25.63 43 ASN C C 1
ATOM 4805 O O . ASN C 1 43 ? 84.219 67.195 35.788 1.00 26.63 43 ASN C O 1
ATOM 4810 N N . VAL C 1 44 ? 86.398 66.622 35.752 1.00 24.98 44 VAL C N 1
ATOM 4811 C CA . VAL C 1 44 ? 86.565 66.672 37.202 1.00 25.73 44 VAL C CA 1
ATOM 4812 C C . VAL C 1 44 ? 87.541 67.771 37.508 1.00 27.41 44 VAL C C 1
ATOM 4813 O O . VAL C 1 44 ? 88.653 67.804 36.972 1.00 29.05 44 VAL C O 1
ATOM 4817 N N . ILE C 1 45 ? 87.113 68.683 38.387 1.00 28.60 45 ILE C N 1
ATOM 4818 C CA . ILE C 1 45 ? 87.946 69.815 38.771 1.00 29.85 45 ILE C CA 1
ATOM 4819 C C . ILE C 1 45 ? 88.282 69.678 40.249 1.00 31.11 45 ILE C C 1
ATOM 4820 O O . ILE C 1 45 ? 87.428 69.953 41.117 1.00 29.05 45 ILE C O 1
ATOM 4825 N N . LEU C 1 46 ? 89.502 69.210 40.533 1.00 32.99 46 LEU C N 1
ATOM 4826 C CA . LEU C 1 46 ? 89.941 69.086 41.917 1.00 31.11 46 LEU C CA 1
ATOM 4827 C C . LEU C 1 46 ? 90.403 70.425 42.512 1.00 34.15 46 LEU C C 1
ATOM 4828 O O . LEU C 1 46 ? 91.017 71.245 41.815 1.00 36.63 46 LEU C O 1
ATOM 4833 N N . PRO C 1 47 ? 90.136 70.627 43.811 1.00 33.78 47 PRO C N 1
ATOM 4834 C CA . PRO C 1 47 ? 90.565 71.874 44.457 1.00 37.57 47 PRO C CA 1
ATOM 4835 C C . PRO C 1 47 ? 92.084 72.054 44.417 1.00 39.01 47 PRO C C 1
ATOM 4836 O O . PRO C 1 47 ? 92.839 71.090 44.358 1.00 40.22 47 PRO C O 1
ATOM 4840 N N . VAL C 1 48 ? 92.524 73.303 44.452 1.00 39.11 48 VAL C N 1
ATOM 4841 C CA . VAL C 1 48 ? 93.953 73.575 44.506 1.00 43.79 48 VAL C CA 1
ATOM 4842 C C . VAL C 1 48 ? 94.494 72.930 45.772 1.00 43.98 48 VAL C C 1
ATOM 4843 O O . VAL C 1 48 ? 93.897 73.067 46.830 1.00 43.92 48 VAL C O 1
ATOM 4847 N N . GLY C 1 49 ? 95.599 72.216 45.676 1.00 46.97 49 GLY C N 1
ATOM 4848 C CA . GLY C 1 49 ? 96.182 71.613 46.859 1.00 48.27 49 GLY C CA 1
ATOM 4849 C C . GLY C 1 49 ? 95.461 70.345 47.285 1.00 51.32 49 GLY C C 1
ATOM 4850 O O . GLY C 1 49 ? 95.586 69.907 48.434 1.00 51.95 49 GLY C O 1
ATOM 4851 N N . TYR C 1 50 ? 94.690 69.763 46.358 1.00 46.58 50 TYR C N 1
ATOM 4852 C CA . TYR C 1 50 ? 93.942 68.551 46.633 1.00 44.02 50 TYR C CA 1
ATOM 4853 C C . TYR C 1 50 ? 94.793 67.495 47.316 1.00 45.42 50 TYR C C 1
ATOM 4854 O O . TYR C 1 50 ? 95.859 67.138 46.853 1.00 47.65 50 TYR C O 1
ATOM 4863 N N . ASP C 1 51 ? 94.290 67.028 48.446 1.00 47.32 51 ASP C N 1
ATOM 4864 C CA . ASP C 1 51 ? 95.002 66.118 49.317 1.00 48.97 51 ASP C CA 1
ATOM 4865 C C . ASP C 1 51 ? 94.133 64.915 49.575 1.00 48.65 51 ASP C C 1
ATOM 4866 O O . ASP C 1 51 ? 93.082 65.019 50.193 1.00 49.87 51 ASP C O 1
ATOM 4871 N N . GLU C 1 52 ? 94.603 63.770 49.118 1.00 48.05 52 GLU C N 1
ATOM 4872 C CA . GLU C 1 52 ? 93.850 62.529 49.150 1.00 50.99 52 GLU C CA 1
ATOM 4873 C C . GLU C 1 52 ? 93.547 62.079 50.557 1.00 48.53 52 GLU C C 1
ATOM 4874 O O . GLU C 1 52 ? 92.705 61.229 50.761 1.00 52.93 52 GLU C O 1
ATOM 4880 N N . ASN C 1 53 ? 94.272 62.631 51.513 1.00 48.17 53 ASN C N 1
ATOM 4881 C CA . ASN C 1 53 ? 94.055 62.337 52.927 1.00 51.56 53 ASN C CA 1
ATOM 4882 C C . ASN C 1 53 ? 92.945 63.172 53.533 1.00 48.71 53 ASN C C 1
ATOM 4883 O O . ASN C 1 53 ? 92.543 62.921 54.661 1.00 51.19 53 ASN C O 1
ATOM 4888 N N . LYS C 1 54 ? 92.455 64.164 52.782 1.00 43.43 54 LYS C N 1
ATOM 4889 C CA . LYS C 1 54 ? 91.337 64.987 53.217 1.00 43.26 54 LYS C CA 1
ATOM 4890 C C . LYS C 1 54 ? 90.120 64.547 52.413 1.00 44.60 54 LYS C C 1
ATOM 4891 O O . LYS C 1 54 ? 90.273 63.847 51.424 1.00 46.59 54 LYS C O 1
ATOM 4897 N N . LYS C 1 55 ? 88.917 64.924 52.829 1.00 41.07 55 LYS C N 1
ATOM 4898 C CA . LYS C 1 55 ? 87.757 64.631 51.993 1.00 39.29 55 LYS C CA 1
ATOM 4899 C C . LYS C 1 55 ? 87.046 65.917 51.685 1.00 37.16 55 LYS C C 1
ATOM 4900 O O . LYS C 1 55 ? 87.044 66.834 52.528 1.00 37.99 55 LYS C O 1
ATOM 4906 N N . TYR C 1 56 ? 86.457 65.975 50.503 1.00 34.39 56 TYR C N 1
ATOM 4907 C CA . TYR C 1 56 ? 85.844 67.193 49.982 1.00 32.74 56 TYR C CA 1
ATOM 4908 C C . TYR C 1 56 ? 84.414 66.991 49.554 1.00 30.11 56 TYR C C 1
ATOM 4909 O O . TYR C 1 56 ? 84.081 65.978 48.941 1.00 31.22 56 TYR C O 1
ATOM 4918 N N . PRO C 1 57 ? 83.574 67.996 49.793 1.00 29.14 57 PRO C N 1
ATOM 4919 C CA . PRO C 1 57 ? 82.227 67.980 49.232 1.00 27.12 57 PRO C CA 1
ATOM 4920 C C . PRO C 1 57 ? 82.274 68.203 47.719 1.00 27.39 57 PRO C C 1
ATOM 4921 O O . PRO C 1 57 ? 83.300 68.665 47.190 1.00 28.28 57 PRO C O 1
ATOM 4925 N N . VAL C 1 58 ? 81.178 67.873 47.025 1.00 25.25 58 VAL C N 1
ATOM 4926 C CA . VAL C 1 58 ? 81.161 67.827 45.566 1.00 23.86 58 VAL C CA 1
ATOM 4927 C C . VAL C 1 58 ? 79.989 68.670 45.050 1.00 24.43 58 VAL C C 1
ATOM 4928 O O . VAL C 1 58 ? 78.866 68.553 45.560 1.00 24.46 58 VAL C O 1
ATOM 4932 N N . VAL C 1 59 ? 80.243 69.509 44.045 1.00 23.62 59 VAL C N 1
ATOM 4933 C CA A VAL C 1 59 ? 79.205 70.184 43.265 0.33 22.64 59 VAL C CA 1
ATOM 4934 C CA B VAL C 1 59 ? 79.129 70.133 43.312 0.67 22.19 59 VAL C CA 1
ATOM 4935 C C . VAL C 1 59 ? 79.145 69.587 41.898 1.00 20.70 59 VAL C C 1
ATOM 4936 O O . VAL C 1 59 ? 80.166 69.581 41.226 1.00 25.03 59 VAL C O 1
ATOM 4943 N N . TYR C 1 60 ? 77.979 69.114 41.487 1.00 20.31 60 TYR C N 1
ATOM 4944 C CA . TYR C 1 60 ? 77.791 68.698 40.083 1.00 20.90 60 TYR C CA 1
ATOM 4945 C C . TYR C 1 60 ? 77.140 69.852 39.353 1.00 21.44 60 TYR C C 1
ATOM 4946 O O . TYR C 1 60 ? 76.073 70.316 39.794 1.00 22.27 60 TYR C O 1
ATOM 4955 N N . TYR C 1 61 ? 77.747 70.322 38.271 1.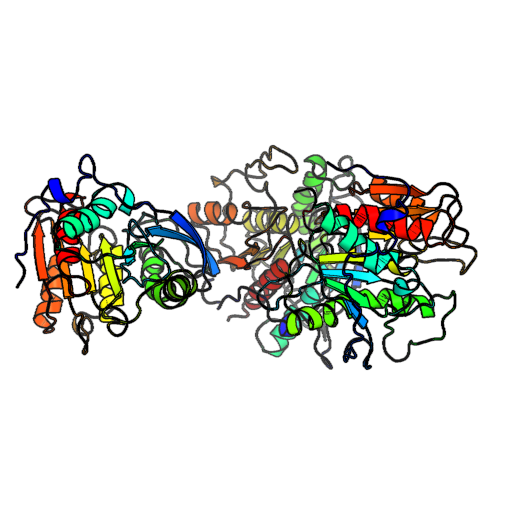00 19.97 61 TYR C N 1
ATOM 4956 C CA . TYR C 1 61 ? 77.288 71.552 37.595 1.00 21.48 61 TYR C CA 1
ATOM 4957 C C . TYR C 1 61 ? 76.918 71.192 36.145 1.00 19.47 61 TYR C C 1
ATOM 4958 O O . TYR C 1 61 ? 77.815 70.819 35.347 1.00 20.60 61 TYR C O 1
ATOM 4967 N N . LEU C 1 62 ? 75.635 71.361 35.848 1.00 19.80 62 LEU C N 1
ATOM 4968 C CA . LEU C 1 62 ? 75.028 70.807 34.611 1.00 20.45 62 LEU C CA 1
ATOM 4969 C C . LEU C 1 62 ? 74.843 71.884 33.512 1.00 19.10 62 LEU C C 1
ATOM 4970 O O . LEU C 1 62 ? 74.213 72.890 33.734 1.00 20.35 62 LEU C O 1
ATOM 4975 N N . HIS C 1 63 ? 75.371 71.606 32.310 1.00 19.43 63 HIS C N 1
ATOM 4976 C CA . HIS C 1 63 ? 75.220 72.498 31.171 1.00 18.97 63 HIS C CA 1
ATOM 4977 C C . HIS C 1 63 ? 73.795 72.488 30.615 1.00 19.52 63 HIS C C 1
ATOM 4978 O O . HIS C 1 63 ? 72.939 71.667 31.047 1.00 20.67 63 HIS C O 1
ATOM 4985 N N . GLY C 1 64 ? 73.568 73.355 29.630 1.00 21.21 64 GLY C N 1
ATOM 4986 C CA . GLY C 1 64 ? 72.240 73.474 29.028 1.00 23.14 64 GLY C CA 1
ATOM 4987 C C . GLY C 1 64 ? 72.034 72.659 27.740 1.00 21.52 64 GLY C C 1
ATOM 4988 O O . GLY C 1 64 ? 72.848 71.819 27.355 1.00 22.35 64 GLY C O 1
ATOM 4989 N N . LEU C 1 65 ? 70.920 72.944 27.072 1.00 21.48 65 LEU C N 1
ATOM 4990 C CA . LEU C 1 65 ? 70.591 72.254 25.867 1.00 22.98 65 LEU C CA 1
ATOM 4991 C C . LEU C 1 65 ? 71.664 72.479 24.824 1.00 23.98 65 LEU C C 1
ATOM 4992 O O . LEU C 1 65 ? 72.207 73.561 24.710 1.00 25.84 65 LEU C O 1
ATOM 4997 N N . MET C 1 66 ? 71.971 71.445 24.048 1.00 25.06 66 MET C N 1
ATOM 4998 C CA . MET C 1 66 ? 72.918 71.570 22.937 1.00 28.90 66 MET C CA 1
ATOM 4999 C C . MET C 1 66 ? 74.339 71.947 23.365 1.00 31.39 66 MET C C 1
ATOM 5000 O O . MET C 1 66 ? 75.087 72.551 22.597 1.00 39.36 66 MET C O 1
ATOM 5005 N N . SER C 1 67 ? 74.702 71.582 24.589 1.00 23.33 67 SER C N 1
ATOM 5006 C CA . SER C 1 67 ? 76.052 71.801 25.115 1.00 23.41 67 SER C CA 1
ATOM 5007 C C . SER C 1 67 ? 76.614 70.473 25.546 1.00 26.72 67 SER C C 1
ATOM 5008 O O . SER C 1 67 ? 76.021 69.417 25.282 1.00 24.19 67 SER C O 1
ATOM 5011 N N . TYR C 1 68 ? 77.781 70.500 26.169 1.00 24.76 68 TYR C N 1
ATOM 5012 C CA . TYR C 1 68 ? 78.436 69.228 26.560 1.00 25.16 68 TYR C CA 1
ATOM 5013 C C . TYR C 1 68 ? 79.365 69.530 27.721 1.00 23.92 68 TYR C C 1
ATOM 5014 O O . TYR C 1 68 ? 79.319 70.669 28.255 1.00 24.05 68 TYR C O 1
ATOM 5023 N N . GLU C 1 69 ? 80.209 68.561 28.096 1.00 25.33 69 GLU C N 1
ATOM 5024 C CA . GLU C 1 69 ? 80.851 68.663 29.424 1.00 24.91 69 GLU C CA 1
ATOM 5025 C C . GLU C 1 69 ? 81.844 69.819 29.521 1.00 26.18 69 GLU C C 1
ATOM 5026 O O . GLU C 1 69 ? 82.157 70.264 30.638 1.00 25.60 69 GLU C O 1
ATOM 5032 N N . ASP C 1 70 ? 82.312 70.337 28.392 1.00 25.38 70 ASP C N 1
ATOM 5033 C CA . ASP C 1 70 ? 83.236 71.490 28.441 1.00 26.79 70 ASP C CA 1
ATOM 5034 C C . ASP C 1 70 ? 82.548 72.848 28.468 1.00 28.76 70 ASP C C 1
ATOM 5035 O O . ASP C 1 70 ? 83.212 73.880 28.636 1.00 27.91 70 ASP C O 1
ATOM 5040 N N . SER C 1 71 ? 81.227 72.870 28.289 1.00 25.88 71 SER C N 1
ATOM 5041 C CA . SER C 1 71 ? 80.569 74.136 27.977 1.00 26.63 71 SER C CA 1
ATOM 5042 C C . SER C 1 71 ? 80.610 75.105 29.172 1.00 26.24 71 SER C C 1
ATOM 5043 O O . SER C 1 71 ? 80.730 76.310 28.974 1.00 26.68 71 SER C O 1
ATOM 5046 N N . MET C 1 72 ? 80.524 74.596 30.394 1.00 26.45 72 MET C N 1
ATOM 5047 C CA . MET C 1 72 ? 80.517 75.554 31.512 1.00 26.11 72 MET C CA 1
ATOM 5048 C C . MET C 1 72 ? 81.916 76.109 31.791 1.00 28.49 72 MET C C 1
ATOM 5049 O O . MET C 1 72 ? 82.075 76.990 32.645 1.00 28.24 72 MET C O 1
ATOM 5054 N N . LEU C 1 73 ? 82.907 75.703 31.020 1.00 28.17 73 LEU C N 1
ATOM 5055 C CA . LEU C 1 73 ? 84.249 76.272 31.137 1.00 29.18 73 LEU C CA 1
ATOM 5056 C C . LEU C 1 73 ? 84.471 77.434 30.151 1.00 29.88 73 LEU C C 1
ATOM 5057 O O . LEU C 1 73 ? 85.545 78.064 30.131 1.00 32.43 73 LEU C O 1
ATOM 5062 N N . GLU C 1 74 ? 83.466 77.720 29.327 1.00 29.37 74 GLU C N 1
ATOM 5063 C CA . GLU C 1 74 ? 83.636 78.739 28.294 1.00 29.28 74 GLU C CA 1
ATOM 5064 C C . GLU C 1 74 ? 83.730 80.125 28.866 1.00 30.87 74 GLU C C 1
ATOM 5065 O O . GLU C 1 74 ? 84.186 81.031 28.194 1.00 36.34 74 GLU C O 1
ATOM 5071 N N . ASP C 1 75 ? 83.293 80.293 30.115 1.00 28.93 75 ASP C N 1
ATOM 5072 C CA . ASP C 1 75 ? 83.454 81.531 30.862 1.00 27.69 75 ASP C CA 1
ATOM 5073 C C . ASP C 1 75 ? 84.184 81.212 32.153 1.00 31.89 75 ASP C C 1
ATOM 5074 O O . ASP C 1 75 ? 83.937 80.158 32.765 1.00 30.72 75 ASP C O 1
ATOM 5079 N N . ASP C 1 76 ? 85.074 82.107 32.589 1.00 29.92 76 ASP C N 1
ATOM 5080 C CA . ASP C 1 76 ? 85.900 81.797 33.763 1.00 31.09 76 ASP C CA 1
ATOM 5081 C C . ASP C 1 76 ? 85.144 81.785 35.112 1.00 31.79 76 ASP C C 1
ATOM 5082 O O . ASP C 1 76 ? 85.720 81.442 36.147 1.00 33.02 76 ASP C O 1
ATOM 5087 N N . SER C 1 77 ? 83.871 82.165 35.123 1.00 29.63 77 SER C N 1
ATOM 5088 C CA . SER C 1 77 ? 83.151 82.248 36.406 1.00 27.56 77 SER C CA 1
ATOM 5089 C C . SER C 1 77 ? 83.105 80.873 37.094 1.00 27.49 77 SER C C 1
ATOM 5090 O O . SER C 1 77 ? 83.089 80.825 38.304 1.00 29.47 77 SER C O 1
ATOM 5093 N N . THR C 1 78 ? 83.087 79.773 36.328 1.00 27.61 78 THR C N 1
ATOM 5094 C CA . THR C 1 78 ? 82.970 78.443 36.929 1.00 28.09 78 THR C CA 1
ATOM 5095 C C . THR C 1 78 ? 84.205 78.135 37.766 1.00 29.87 78 THR C C 1
ATOM 5096 O O . THR C 1 78 ? 84.106 77.666 38.899 1.00 28.72 78 THR C O 1
ATOM 5100 N N . LEU C 1 79 ? 85.382 78.350 37.190 1.00 30.81 79 LEU C N 1
ATOM 5101 C CA . LEU C 1 79 ? 86.615 78.108 37.929 1.00 29.47 79 LEU C CA 1
ATOM 5102 C C . LEU C 1 79 ? 86.933 79.234 38.913 1.00 31.87 79 LEU C C 1
ATOM 5103 O O . LEU C 1 79 ? 87.528 78.984 39.944 1.00 33.50 79 LEU C O 1
ATOM 5108 N N . ALA C 1 80 ? 86.556 80.468 38.585 1.00 29.45 80 ALA C N 1
ATOM 5109 C CA . ALA C 1 80 ? 87.018 81.589 39.392 1.00 30.80 80 ALA C CA 1
ATOM 5110 C C . ALA C 1 80 ? 86.166 81.798 40.665 1.00 30.79 80 ALA C C 1
ATOM 5111 O O . ALA C 1 80 ? 86.702 82.151 41.700 1.00 33.40 80 ALA C O 1
ATOM 5113 N N . ILE C 1 81 ? 84.845 81.581 40.602 1.00 30.92 81 ILE C N 1
ATOM 5114 C CA . ILE C 1 81 ? 84.010 81.979 41.734 1.00 30.64 81 ILE C CA 1
ATOM 5115 C C . ILE C 1 81 ? 84.321 81.202 43.021 1.00 28.19 81 ILE C C 1
ATOM 5116 O O . ILE C 1 81 ? 84.478 81.790 44.090 1.00 29.34 81 ILE C O 1
ATOM 5121 N N . PRO C 1 82 ? 84.444 79.867 42.944 1.00 27.72 82 PRO C N 1
ATOM 5122 C CA . PRO C 1 82 ? 84.652 79.195 44.231 1.00 28.89 82 PRO C CA 1
ATOM 5123 C C . PRO C 1 82 ? 86.017 79.497 44.858 1.00 31.76 82 PRO C C 1
ATOM 5124 O O . PRO C 1 82 ? 86.096 79.628 46.072 1.00 33.01 82 PRO C O 1
ATOM 5128 N N . THR C 1 83 ? 87.081 79.629 44.064 1.00 32.55 83 THR C N 1
ATOM 5129 C CA . THR C 1 83 ? 88.390 80.003 44.596 1.00 34.39 83 THR C CA 1
ATOM 5130 C C . THR C 1 83 ? 88.377 81.421 45.140 1.00 35.68 83 THR C C 1
ATOM 5131 O O . THR C 1 83 ? 88.909 81.711 46.254 1.00 36.58 83 THR C O 1
ATOM 5135 N N . ASN C 1 84 ? 87.754 82.326 44.384 1.00 33.89 84 ASN C N 1
ATOM 5136 C CA . ASN C 1 84 ? 87.734 83.733 44.821 1.00 33.62 84 ASN C CA 1
ATOM 5137 C C . ASN C 1 84 ? 86.909 83.917 46.084 1.00 34.77 84 ASN C C 1
ATOM 5138 O O . ASN C 1 84 ? 87.277 84.727 46.948 1.00 38.81 84 ASN C O 1
ATOM 5143 N N . LEU C 1 85 ? 85.818 83.159 46.240 1.00 33.94 85 LEU C N 1
ATOM 5144 C CA . LEU C 1 85 ? 85.083 83.203 47.525 1.00 31.49 85 LEU C CA 1
ATOM 5145 C C . LEU C 1 85 ? 85.868 82.552 48.666 1.00 32.69 85 LEU C C 1
ATOM 5146 O O . LEU C 1 85 ? 85.926 83.064 49.778 1.00 35.73 85 LEU C O 1
ATOM 5151 N N . LEU C 1 86 ? 86.466 81.401 48.373 1.00 33.20 86 LEU C N 1
ATOM 5152 C CA . LEU C 1 86 ? 87.326 80.718 49.313 1.00 36.84 86 LEU C CA 1
ATOM 5153 C C . LEU C 1 86 ? 88.409 81.635 49.903 1.00 40.43 86 LEU C C 1
ATOM 5154 O O . LEU C 1 86 ? 88.662 81.616 51.115 1.00 42.21 86 LEU C O 1
ATOM 5159 N N . LYS C 1 87 ? 89.057 82.422 49.051 1.00 40.95 87 LYS C N 1
ATOM 5160 C CA . LYS C 1 87 ? 90.121 83.328 49.486 1.00 41.74 87 LYS C CA 1
ATOM 5161 C C . LYS C 1 87 ? 89.629 84.265 50.601 1.00 42.94 87 LYS C C 1
ATOM 5162 O O . LYS C 1 87 ? 90.379 84.632 51.496 1.00 45.81 87 LYS C O 1
ATOM 5168 N N . GLU C 1 88 ? 88.353 84.618 50.549 1.00 41.14 88 GLU C N 1
ATOM 5169 C CA . GLU C 1 88 ? 87.762 85.520 51.528 1.00 46.48 88 GLU C CA 1
ATOM 5170 C C . GLU C 1 88 ? 87.064 84.785 52.674 1.00 45.11 88 GLU C C 1
ATOM 5171 O O . GLU C 1 88 ? 86.407 85.414 53.519 1.00 45.76 88 GLU C O 1
ATOM 5177 N N . GLY C 1 89 ? 87.248 83.469 52.730 1.00 42.24 89 GLY C N 1
ATOM 5178 C CA . GLY C 1 89 ? 86.572 82.643 53.709 1.00 43.25 89 GLY C CA 1
ATOM 5179 C C . GLY C 1 89 ? 85.073 82.566 53.493 1.00 41.98 89 GLY C C 1
ATOM 5180 O O . GLY C 1 89 ? 84.313 82.346 54.431 1.00 43.03 89 GLY C O 1
ATOM 5181 N N . ARG C 1 90 ? 84.631 82.722 52.248 1.00 37.01 90 ARG C N 1
ATOM 5182 C CA . ARG C 1 90 ? 83.203 82.760 51.976 1.00 34.65 90 ARG C CA 1
ATOM 5183 C C . ARG C 1 90 ? 82.695 81.545 51.205 1.00 33.56 90 ARG C C 1
ATOM 5184 O O . ARG C 1 90 ? 81.536 81.494 50.784 1.00 33.10 90 ARG C O 1
ATOM 5192 N N . ALA C 1 91 ? 83.576 80.582 51.001 1.00 34.80 91 ALA C N 1
ATOM 5193 C CA . ALA C 1 91 ? 83.168 79.320 50.412 1.00 32.06 91 ALA C CA 1
ATOM 5194 C C . ALA C 1 91 ? 84.078 78.217 50.968 1.00 31.23 91 ALA C C 1
ATOM 5195 O O . ALA C 1 91 ? 85.150 78.502 51.508 1.00 36.22 91 ALA C O 1
ATOM 5197 N N . LYS C 1 92 ? 83.605 76.979 50.872 1.00 31.41 92 LYS C N 1
ATOM 5198 C CA . LYS C 1 92 ? 84.397 75.832 51.288 1.00 32.67 92 LYS C CA 1
ATOM 5199 C C . LYS C 1 92 ? 85.206 75.309 50.100 1.00 34.05 92 LYS C C 1
ATOM 5200 O O . LYS C 1 92 ? 84.810 75.499 48.931 1.00 34.18 92 LYS C O 1
ATOM 5206 N N . GLU C 1 93 ? 86.331 74.653 50.392 1.00 34.33 93 GLU C N 1
ATOM 5207 C CA . GLU C 1 93 ? 87.053 73.850 49.371 1.00 33.80 93 GLU C CA 1
ATOM 5208 C C . GLU C 1 93 ? 86.127 72.753 48.874 1.00 33.36 93 GLU C C 1
ATOM 5209 O O . GLU C 1 93 ? 85.441 72.133 49.681 1.00 32.15 93 GLU C O 1
ATOM 5215 N N . MET C 1 94 ? 86.158 72.479 47.580 1.00 29.76 94 MET C N 1
ATOM 5216 C CA . MET C 1 94 ? 85.175 71.553 46.988 1.00 28.31 94 MET C CA 1
ATOM 5217 C C . MET C 1 94 ? 85.752 70.964 45.706 1.00 32.22 94 MET C C 1
ATOM 5218 O O . MET C 1 94 ? 86.687 71.504 45.123 1.00 30.25 94 MET C O 1
ATOM 5223 N N . ILE C 1 95 ? 85.170 69.851 45.294 1.00 27.73 95 ILE C N 1
ATOM 5224 C CA . ILE C 1 95 ? 85.420 69.269 43.970 1.00 26.94 95 ILE C CA 1
ATOM 5225 C C . ILE C 1 95 ? 84.262 69.699 43.072 1.00 28.02 95 ILE C C 1
ATOM 5226 O O . ILE C 1 95 ? 83.122 69.597 43.462 1.00 28.31 95 ILE C O 1
ATOM 5231 N N . ILE C 1 96 ? 84.565 70.147 41.858 1.00 26.24 96 ILE C N 1
ATOM 5232 C CA . ILE C 1 96 ? 83.509 70.507 40.908 1.00 25.54 96 ILE C CA 1
ATOM 5233 C C . ILE C 1 96 ? 83.503 69.456 39.791 1.00 24.11 96 ILE C C 1
ATOM 5234 O O . ILE C 1 96 ? 84.565 69.152 39.200 1.00 25.99 96 ILE C O 1
ATOM 5239 N N . VAL C 1 97 ? 82.325 68.916 39.467 1.00 23.02 97 VAL C N 1
ATOM 5240 C CA . VAL C 1 97 ? 82.189 67.930 38.357 1.00 23.41 97 VAL C CA 1
ATOM 5241 C C . VAL C 1 97 ? 81.293 68.527 37.293 1.00 24.24 97 VAL C C 1
ATOM 5242 O O . VAL C 1 97 ? 80.195 69.001 37.580 1.00 23.13 97 VAL C O 1
ATOM 5246 N N . LEU C 1 98 ? 81.742 68.508 36.032 1.00 21.11 98 LEU C N 1
ATOM 5247 C CA . LEU C 1 98 ? 80.912 68.971 34.924 1.00 23.02 98 LEU C CA 1
ATOM 5248 C C . LEU C 1 98 ? 80.569 67.745 34.043 1.00 22.15 98 LEU C C 1
ATOM 5249 O O . LEU C 1 98 ? 81.390 67.304 33.225 1.00 22.75 98 LEU C O 1
ATOM 5254 N N . PRO C 1 99 ? 79.363 67.208 34.233 1.00 21.47 99 PRO C N 1
ATOM 5255 C CA . PRO C 1 99 ? 78.981 66.066 33.395 1.00 19.74 99 PRO C CA 1
ATOM 5256 C C . PRO C 1 99 ? 78.592 66.451 31.970 1.00 22.41 99 PRO C C 1
ATOM 5257 O O . PRO C 1 99 ? 78.307 67.627 31.665 1.00 21.59 99 PRO C O 1
ATOM 5261 N N . ASP C 1 100 ? 78.521 65.415 31.117 1.00 20.70 100 ASP C N 1
ATOM 5262 C CA . ASP C 1 100 ? 77.745 65.513 29.886 1.00 20.28 100 ASP C CA 1
ATOM 5263 C C . ASP C 1 100 ? 76.319 65.134 30.294 1.00 20.77 100 ASP C C 1
ATOM 5264 O O . ASP C 1 100 ? 76.074 63.977 30.745 1.00 21.10 100 ASP C O 1
ATOM 5269 N N . VAL C 1 101 ? 75.374 66.089 30.233 1.00 19.24 101 VAL C N 1
ATOM 5270 C CA . VAL C 1 101 ? 74.060 65.888 30.821 1.00 19.46 101 VAL C CA 1
ATOM 5271 C C . VAL C 1 101 ? 73.157 65.101 29.848 1.00 20.24 101 VAL C C 1
ATOM 5272 O O . VAL C 1 101 ? 72.082 64.623 30.255 1.00 20.02 101 VAL C O 1
ATOM 5276 N N . TYR C 1 102 ? 73.535 65.037 28.550 1.00 19.82 102 TYR C N 1
ATOM 5277 C CA . TYR C 1 102 ? 72.671 64.383 27.605 1.00 20.58 102 TYR C CA 1
ATOM 5278 C C . TYR C 1 102 ? 72.955 62.868 27.639 1.00 19.62 102 TYR C C 1
ATOM 5279 O O . TYR C 1 102 ? 73.940 62.416 27.021 1.00 21.33 102 TYR C O 1
ATOM 5288 N N . ALA C 1 103 ? 72.100 62.149 28.380 1.00 20.57 103 ALA C N 1
ATOM 5289 C CA . ALA C 1 103 ? 72.343 60.721 28.680 1.00 19.10 103 ALA C CA 1
ATOM 5290 C C . ALA C 1 103 ? 71.170 59.847 28.227 1.00 21.72 103 ALA C C 1
ATOM 5291 O O . ALA C 1 103 ? 70.482 59.186 28.998 1.00 20.56 103 ALA C O 1
ATOM 5293 N N . PRO C 1 104 ? 70.955 59.773 26.899 1.00 22.31 104 PRO C N 1
ATOM 5294 C CA . PRO C 1 104 ? 69.840 59.016 26.361 1.00 21.33 104 PRO C CA 1
ATOM 5295 C C . PRO C 1 104 ? 69.979 57.501 26.574 1.00 21.54 104 PRO C C 1
ATOM 5296 O O . PRO C 1 104 ? 71.076 56.948 26.417 1.00 20.78 104 PRO C O 1
ATOM 5300 N N . LYS C 1 105 ? 68.865 56.841 26.861 1.00 22.39 105 LYS C N 1
ATOM 5301 C CA . LYS C 1 105 ? 68.924 55.388 26.788 1.00 24.05 105 LYS C CA 1
ATOM 5302 C C . LYS C 1 105 ? 69.067 54.926 25.320 1.00 23.43 105 LYS C C 1
ATOM 5303 O O . LYS C 1 105 ? 68.646 55.640 24.395 1.00 23.98 105 LYS C O 1
ATOM 5309 N N . PRO C 1 106 ? 69.681 53.755 25.118 1.00 23.56 106 PRO C N 1
ATOM 5310 C CA . PRO C 1 106 ? 69.938 53.342 23.749 1.00 20.98 106 PRO C CA 1
ATOM 5311 C C . PRO C 1 106 ? 68.666 53.270 22.943 1.00 22.40 106 PRO C C 1
ATOM 5312 O O . PRO C 1 106 ? 67.591 52.912 23.472 1.00 22.65 106 PRO C O 1
ATOM 5316 N N . GLY C 1 107 ? 68.779 53.684 21.693 1.00 22.60 107 GLY C N 1
ATOM 5317 C CA . GLY C 1 107 ? 67.623 53.762 20.802 1.00 25.30 107 GLY C CA 1
ATOM 5318 C C . GLY C 1 107 ? 66.896 55.121 20.902 1.00 24.39 107 GLY C C 1
ATOM 5319 O O . GLY C 1 107 ? 66.050 55.406 20.005 1.00 27.77 107 GLY C O 1
ATOM 5320 N N . THR C 1 108 ? 67.254 55.993 21.851 1.00 23.13 108 THR C N 1
ATOM 5321 C CA . THR C 1 108 ? 66.572 57.271 21.915 1.00 23.94 108 THR C CA 1
ATOM 5322 C C . THR C 1 108 ? 67.524 58.444 21.657 1.00 25.89 108 THR C C 1
ATOM 5323 O O . THR C 1 108 ? 67.108 59.609 21.781 1.00 27.90 108 THR C O 1
ATOM 5327 N N . ALA C 1 109 ? 68.782 58.176 21.285 1.00 24.14 109 ALA C N 1
ATOM 5328 C CA . ALA C 1 109 ? 69.711 59.239 21.001 1.00 23.62 109 ALA C CA 1
ATOM 5329 C C . ALA C 1 109 ? 69.355 59.877 19.674 1.00 29.35 109 ALA C C 1
ATOM 5330 O O . ALA C 1 109 ? 69.265 59.204 18.631 1.00 29.85 109 ALA C O 1
ATOM 5332 N N . VAL C 1 110 ? 69.180 61.196 19.704 1.00 22.32 110 VAL C N 1
ATOM 5333 C CA . VAL C 1 110 ? 68.841 62.009 18.544 1.00 25.00 110 VAL C CA 1
ATOM 5334 C C . VAL C 1 110 ? 69.676 63.283 18.435 1.00 24.37 110 VAL C C 1
ATOM 5335 O O . VAL C 1 110 ? 70.326 63.722 19.385 1.00 26.17 110 VAL C O 1
ATOM 5339 N N . THR C 1 111 ? 69.610 63.904 17.258 1.00 25.47 111 THR C N 1
ATOM 5340 C CA A THR C 1 111 ? 70.273 65.189 17.016 0.18 27.24 111 THR C CA 1
ATOM 5341 C CA B THR C 1 111 ? 70.267 65.197 17.018 0.82 27.10 111 THR C CA 1
ATOM 5342 C C . THR C 1 111 ? 69.786 66.264 17.991 1.00 27.35 111 THR C C 1
ATOM 5343 O O . THR C 1 111 ? 68.606 66.352 18.247 1.00 26.64 111 THR C O 1
ATOM 5350 N N . PRO C 1 112 ? 70.717 67.056 18.544 1.00 25.74 112 PRO C N 1
ATOM 5351 C CA . PRO C 1 112 ? 70.237 68.146 19.437 1.00 25.12 112 PRO C CA 1
ATOM 5352 C C . PRO C 1 112 ? 69.308 69.094 18.698 1.00 27.22 112 PRO C C 1
ATOM 5353 O O . PRO C 1 112 ? 69.609 69.602 17.587 1.00 29.61 112 PRO C O 1
ATOM 5357 N N . ASP C 1 113 ? 68.159 69.378 19.347 1.00 26.94 113 ASP C N 1
ATOM 5358 C CA . ASP C 1 113 ? 67.127 70.244 18.748 1.00 26.42 113 ASP C CA 1
ATOM 5359 C C . ASP C 1 113 ? 66.093 70.488 19.832 1.00 26.02 113 ASP C C 1
ATOM 5360 O O . ASP C 1 113 ? 66.122 69.830 20.866 1.00 25.58 113 ASP C O 1
ATOM 5365 N N . PHE C 1 114 ? 65.167 71.402 19.557 1.00 29.06 114 PHE C N 1
ATOM 5366 C CA . PHE C 1 114 ? 64.073 71.677 20.492 1.00 27.26 114 PHE C CA 1
ATOM 5367 C C . PHE C 1 114 ? 62.971 70.693 20.210 1.00 28.58 114 PHE C C 1
ATOM 5368 O O . PHE C 1 114 ? 61.974 71.012 19.524 1.00 30.05 114 PHE C O 1
ATOM 5376 N N . ASN C 1 115 ? 63.151 69.455 20.689 1.00 28.15 115 ASN C N 1
ATOM 5377 C CA . ASN C 1 115 ? 62.038 68.520 20.596 1.00 32.03 115 ASN C CA 1
ATOM 5378 C C . ASN C 1 115 ? 62.067 67.534 21.714 1.00 27.51 115 ASN C C 1
ATOM 5379 O O . ASN C 1 115 ? 63.113 67.324 22.351 1.00 24.14 115 ASN C O 1
ATOM 5384 N N . PRO C 1 116 ? 60.900 66.983 22.003 1.00 28.09 116 PRO C N 1
ATOM 5385 C CA . PRO C 1 116 ? 60.685 66.184 23.195 1.00 23.79 116 PRO C CA 1
ATOM 5386 C C . PRO C 1 116 ? 61.575 64.954 23.235 1.00 23.00 116 PRO C C 1
ATOM 5387 O O . PRO C 1 116 ? 61.939 64.531 24.332 1.00 24.72 116 PRO C O 1
ATOM 5391 N N . GLU C 1 117 ? 61.909 64.411 22.075 1.00 22.59 117 GLU C N 1
ATOM 5392 C CA . GLU C 1 117 ? 62.717 63.169 22.089 1.00 23.16 117 GLU C CA 1
ATOM 5393 C C . GLU C 1 117 ? 64.129 63.502 22.575 1.00 23.95 117 GLU C C 1
ATOM 5394 O O . GLU C 1 117 ? 64.724 62.740 23.350 1.00 24.67 117 GLU C O 1
ATOM 5400 N N . TYR C 1 118 ? 64.666 64.665 22.177 1.00 20.46 118 TYR C N 1
ATOM 5401 C CA . TYR C 1 118 ? 65.987 65.078 22.639 1.00 22.14 118 TYR C CA 1
ATOM 5402 C C . TYR C 1 118 ? 65.947 65.374 24.157 1.00 21.08 118 TYR C C 1
ATOM 5403 O O . TYR C 1 118 ? 66.839 65.016 24.904 1.00 21.86 118 TYR C O 1
ATOM 5412 N N . TYR C 1 119 ? 64.881 66.007 24.629 1.00 18.37 119 TYR C N 1
ATOM 5413 C CA . TYR C 1 119 ? 64.810 66.355 26.058 1.00 19.72 119 TYR C CA 1
ATOM 5414 C C . TYR C 1 119 ? 64.899 65.111 26.924 1.00 19.80 119 TYR C C 1
ATOM 5415 O O . TYR C 1 119 ? 65.393 65.186 28.036 1.00 20.39 119 TYR C O 1
ATOM 5424 N N . LYS C 1 120 ? 64.406 63.986 26.420 1.00 20.80 120 LYS C N 1
ATOM 5425 C CA . LYS C 1 120 ? 64.363 62.767 27.248 1.00 19.52 120 LYS C CA 1
ATOM 5426 C C . LYS C 1 120 ? 65.725 62.337 27.745 1.00 20.63 120 LYS C C 1
ATOM 5427 O O . LYS C 1 120 ? 65.836 61.795 28.858 1.00 20.51 120 LYS C O 1
ATOM 5433 N N . GLY C 1 121 ? 66.772 62.612 26.977 1.00 21.55 121 GLY C N 1
ATOM 5434 C CA . GLY C 1 121 ? 68.111 62.240 27.406 1.00 21.34 121 GLY C CA 1
ATOM 5435 C C . GLY C 1 121 ? 68.558 63.058 28.623 1.00 21.79 121 GLY C C 1
ATOM 5436 O O . GLY C 1 121 ? 69.397 62.601 29.424 1.00 20.54 121 GLY C O 1
ATOM 5437 N N . TYR C 1 122 ? 68.123 64.318 28.707 1.00 18.32 122 TYR C N 1
ATOM 5438 C CA . TYR C 1 122 ? 68.378 65.127 29.902 1.00 18.59 122 TYR C CA 1
ATOM 5439 C C . TYR C 1 122 ? 67.566 64.595 31.073 1.00 19.95 122 TYR C C 1
ATOM 5440 O O . TYR C 1 122 ? 68.044 64.534 32.201 1.00 20.68 122 TYR C O 1
ATOM 5449 N N . ASP C 1 123 ? 66.322 64.223 30.813 1.00 20.33 123 ASP C N 1
ATOM 5450 C CA . ASP C 1 123 ? 65.512 63.663 31.896 1.00 18.95 123 ASP C CA 1
ATOM 5451 C C . ASP C 1 123 ? 66.178 62.414 32.444 1.00 20.28 123 ASP C C 1
ATOM 5452 O O . ASP C 1 123 ? 66.114 62.112 33.667 1.00 22.12 123 ASP C O 1
ATOM 5457 N N . ASN C 1 124 ? 66.790 61.640 31.560 1.00 19.18 124 ASN C N 1
ATOM 5458 C CA . ASN C 1 124 ? 67.379 60.363 31.997 1.00 17.01 124 ASN C CA 1
ATOM 5459 C C . ASN C 1 124 ? 68.665 60.568 32.794 1.00 17.90 124 ASN C C 1
ATOM 5460 O O . ASN C 1 124 ? 69.208 59.604 33.361 1.00 19.37 124 ASN C O 1
ATOM 5465 N N . PHE C 1 125 ? 69.158 61.804 32.830 1.00 19.29 125 PHE C N 1
ATOM 5466 C CA . PHE C 1 125 ? 70.384 62.086 33.564 1.00 19.80 125 PHE C CA 1
ATOM 5467 C C . PHE C 1 125 ? 70.205 61.778 35.050 1.00 19.42 125 PHE C C 1
ATOM 5468 O O . PHE C 1 125 ? 71.238 61.520 35.743 1.00 20.64 125 PHE C O 1
ATOM 5476 N N . ILE C 1 126 ? 68.978 61.832 35.572 1.00 18.06 126 ILE C N 1
ATOM 5477 C CA . ILE C 1 126 ? 68.851 61.448 37.008 1.00 17.38 126 ILE C CA 1
ATOM 5478 C C . ILE C 1 126 ? 69.482 60.044 37.237 1.00 20.72 126 ILE C C 1
ATOM 5479 O O . ILE C 1 126 ? 70.126 59.776 38.284 1.00 20.37 126 ILE C O 1
ATOM 5484 N N . ASN C 1 127 ? 69.308 59.135 36.288 1.00 18.05 127 ASN C N 1
ATOM 5485 C CA . ASN C 1 127 ? 69.857 57.795 36.443 1.00 18.74 127 ASN C CA 1
ATOM 5486 C C . ASN C 1 127 ? 71.373 57.781 36.274 1.00 20.96 127 ASN C C 1
ATOM 5487 O O . ASN C 1 127 ? 72.086 57.071 36.983 1.00 21.53 127 ASN C O 1
ATOM 5492 N N . GLU C 1 128 ? 71.857 58.510 35.273 1.00 19.61 128 GLU C N 1
ATOM 5493 C CA . GLU C 1 128 ? 73.294 58.642 35.053 1.00 19.35 128 GLU C CA 1
ATOM 5494 C C . GLU C 1 128 ? 73.981 59.163 36.310 1.00 19.35 128 GLU C C 1
ATOM 5495 O O . GLU C 1 128 ? 75.001 58.619 36.730 1.00 21.24 128 GLU C O 1
ATOM 5501 N N . LEU C 1 129 ? 73.423 60.228 36.896 1.00 18.75 129 LEU C N 1
ATOM 5502 C CA . LEU C 1 129 ? 74.058 60.807 38.100 1.00 19.36 129 LEU C CA 1
ATOM 5503 C C . LEU C 1 129 ? 74.076 59.837 39.260 1.00 20.49 129 LEU C C 1
ATOM 5504 O O . LEU C 1 129 ? 75.102 59.590 39.873 1.00 21.66 129 LEU C O 1
ATOM 5509 N N . ILE C 1 130 ? 72.909 59.279 39.581 1.00 19.58 130 ILE C N 1
ATOM 5510 C CA . ILE C 1 130 ? 72.770 58.462 40.805 1.00 21.00 130 ILE C CA 1
ATOM 5511 C C . ILE C 1 130 ? 73.430 57.088 40.653 1.00 22.45 130 ILE C C 1
ATOM 5512 O O . ILE C 1 130 ? 74.083 56.586 41.590 1.00 23.90 130 ILE C O 1
ATOM 5517 N N . GLU C 1 131 ? 73.246 56.462 39.494 1.00 21.82 131 GLU C N 1
ATOM 5518 C CA . GLU C 1 131 ? 73.751 55.107 39.300 1.00 21.92 131 GLU C CA 1
ATOM 5519 C C . GLU C 1 131 ? 75.167 54.994 38.772 1.00 23.58 131 GLU C C 1
ATOM 5520 O O . GLU C 1 131 ? 75.808 53.930 38.926 1.00 26.15 131 GLU C O 1
ATOM 5526 N N . VAL C 1 132 ? 75.673 56.053 38.119 1.00 20.89 132 VAL C N 1
ATOM 5527 C CA . VAL C 1 132 ? 77.000 55.926 37.482 1.00 20.15 132 VAL C CA 1
ATOM 5528 C C . VAL C 1 132 ? 77.995 56.958 38.001 1.00 21.48 132 VAL C C 1
ATOM 5529 O O . VAL C 1 132 ? 79.082 56.586 38.468 1.00 23.21 132 VAL C O 1
ATOM 5533 N N . ILE C 1 133 ? 77.660 58.251 37.909 1.00 22.55 133 ILE C N 1
ATOM 5534 C CA . ILE C 1 133 ? 78.660 59.286 38.199 1.00 22.04 133 ILE C CA 1
ATOM 5535 C C . ILE C 1 133 ? 78.939 59.349 39.720 1.00 21.37 133 ILE C C 1
ATOM 5536 O O . ILE C 1 133 ? 80.094 59.373 40.113 1.00 23.22 133 ILE C O 1
ATOM 5541 N N . MET C 1 134 ? 77.900 59.361 40.548 1.00 22.11 134 MET C N 1
ATOM 5542 C CA . MET C 1 134 ? 78.156 59.472 42.016 1.00 21.70 134 MET C CA 1
ATOM 5543 C C . MET C 1 134 ? 78.964 58.245 42.494 1.00 25.81 134 MET C C 1
ATOM 5544 O O . MET C 1 134 ? 79.922 58.403 43.261 1.00 26.13 134 MET C O 1
ATOM 5549 N N . PRO C 1 135 ? 78.628 57.011 42.046 1.00 25.83 135 PRO C N 1
ATOM 5550 C CA . PRO C 1 135 ? 79.476 55.904 42.509 1.00 27.32 135 PRO C CA 1
ATOM 5551 C C . PRO C 1 135 ? 80.895 56.042 41.978 1.00 24.43 135 PRO C C 1
ATOM 5552 O O . PRO C 1 135 ? 81.815 55.624 42.702 1.00 28.12 135 PRO C O 1
ATOM 5556 N N . TYR C 1 136 ? 81.057 56.564 40.756 1.00 23.87 136 TYR C N 1
ATOM 5557 C CA . TYR C 1 136 ? 82.397 56.756 40.197 1.00 23.07 136 TYR C CA 1
ATOM 5558 C C . TYR C 1 136 ? 83.204 57.705 41.064 1.00 23.44 136 TYR C C 1
ATOM 5559 O O . TYR C 1 136 ? 84.381 57.390 41.393 1.00 27.11 136 TYR C O 1
ATOM 5568 N N . MET C 1 137 ? 82.622 58.846 41.399 1.00 24.73 137 MET C N 1
ATOM 5569 C CA . MET C 1 137 ? 83.317 59.827 42.235 1.00 23.92 137 MET C CA 1
ATOM 5570 C C . MET C 1 137 ? 83.669 59.262 43.600 1.00 29.27 137 MET C C 1
ATOM 5571 O O . MET C 1 137 ? 84.760 59.458 44.080 1.00 29.09 137 MET C O 1
ATOM 5576 N N . GLU C 1 138 ? 82.779 58.482 44.199 1.00 27.44 138 GLU C N 1
ATOM 5577 C CA . GLU C 1 138 ? 83.129 57.878 45.500 1.00 28.57 138 GLU C CA 1
ATOM 5578 C C . GLU C 1 138 ? 84.282 56.880 45.427 1.00 31.57 138 GLU C C 1
ATOM 5579 O O . GLU C 1 138 ? 85.141 56.823 46.312 1.00 35.06 138 GLU C O 1
ATOM 5585 N N . GLU C 1 139 ? 84.336 56.112 44.336 1.00 30.05 139 GLU C N 1
ATOM 5586 C CA . GLU C 1 139 ? 85.355 55.123 44.156 1.00 32.34 139 GLU C CA 1
ATOM 5587 C C . GLU C 1 139 ? 86.739 55.701 43.769 1.00 35.72 139 GLU C C 1
ATOM 5588 O O . GLU C 1 139 ? 87.779 55.134 44.125 1.00 39.59 139 GLU C O 1
ATOM 5594 N N . HIS C 1 140 ? 86.753 56.851 43.082 1.00 32.69 140 HIS C N 1
ATOM 5595 C CA . HIS C 1 140 ? 88.002 57.346 42.484 1.00 34.12 140 HIS C CA 1
ATOM 5596 C C . HIS C 1 140 ? 88.585 58.598 43.172 1.00 32.84 140 HIS C C 1
ATOM 5597 O O . HIS C 1 140 ? 89.763 58.898 42.972 1.00 35.62 140 HIS C O 1
ATOM 5604 N N . TYR C 1 141 ? 87.799 59.311 43.977 1.00 31.91 141 TYR C N 1
ATOM 5605 C CA . TYR C 1 141 ? 88.273 60.545 44.597 1.00 31.84 141 TYR C CA 1
ATOM 5606 C C . TYR C 1 141 ? 87.950 60.538 46.085 1.00 33.71 141 TYR C C 1
ATOM 5607 O O . TYR C 1 141 ? 87.136 59.764 46.557 1.00 38.02 141 TYR C O 1
ATOM 5616 N N . SER C 1 142 ? 88.622 61.394 46.826 1.00 32.29 142 SER C N 1
ATOM 5617 C CA . SER C 1 142 ? 88.420 61.449 48.253 1.00 32.06 142 SER C CA 1
ATOM 5618 C C . SER C 1 142 ? 87.283 62.404 48.551 1.00 34.49 142 SER C C 1
ATOM 5619 O O . SER C 1 142 ? 87.511 63.602 48.764 1.00 34.73 142 SER C O 1
ATOM 5622 N N . ILE C 1 143 ? 86.056 61.895 48.544 1.00 31.96 143 ILE C N 1
ATOM 5623 C CA . ILE C 1 143 ? 84.912 62.778 48.702 1.00 31.72 143 ILE C CA 1
ATOM 5624 C C . ILE C 1 143 ? 84.217 62.600 50.039 1.00 30.92 143 ILE C C 1
ATOM 5625 O O . ILE C 1 143 ? 84.355 61.573 50.725 1.00 32.64 143 ILE C O 1
ATOM 5630 N N . LEU C 1 144 ? 83.497 63.652 50.414 1.00 32.06 144 LEU C N 1
ATOM 5631 C CA . LEU C 1 144 ? 82.505 63.570 51.462 1.00 31.77 144 LEU C CA 1
ATOM 5632 C C . LEU C 1 144 ? 81.188 63.145 50.830 1.00 28.52 144 LEU C C 1
ATOM 5633 O O . LEU C 1 144 ? 80.810 63.660 49.751 1.00 29.75 144 LEU C O 1
ATOM 5638 N N . THR C 1 145 ? 80.463 62.246 51.504 1.00 29.39 145 THR C N 1
ATOM 5639 C CA . THR C 1 145 ? 79.162 61.835 50.950 1.00 29.11 145 THR C CA 1
ATOM 5640 C C . THR C 1 145 ? 77.985 62.330 51.777 1.00 26.59 145 THR C C 1
ATOM 5641 O O . THR C 1 145 ? 78.168 62.878 52.862 1.00 30.24 145 THR C O 1
ATOM 5645 N N . GLY C 1 146 ? 76.778 62.110 51.223 1.00 30.02 146 GLY C N 1
ATOM 5646 C CA . GLY C 1 146 ? 75.559 62.486 51.925 1.00 31.02 146 GLY C CA 1
ATOM 5647 C C . GLY C 1 146 ? 75.064 63.867 51.495 1.00 31.92 146 GLY C C 1
ATOM 5648 O O . GLY C 1 146 ? 75.815 64.633 50.894 1.00 25.27 146 GLY C O 1
ATOM 5649 N N . ARG C 1 147 ? 73.819 64.177 51.777 1.00 24.33 147 ARG C N 1
ATOM 5650 C CA . ARG C 1 147 ? 73.231 65.393 51.247 1.00 23.31 147 ARG C CA 1
ATOM 5651 C C . ARG C 1 147 ? 73.922 66.660 51.704 1.00 25.93 147 ARG C C 1
ATOM 5652 O O . ARG C 1 147 ? 74.011 67.592 50.984 1.00 24.54 147 ARG C O 1
ATOM 5660 N N . GLU C 1 148 ? 74.439 66.646 52.920 1.00 28.27 148 GLU C N 1
ATOM 5661 C CA . GLU C 1 148 ? 75.090 67.852 53.438 1.00 26.95 148 GLU C CA 1
ATOM 5662 C C . GLU C 1 148 ? 76.345 68.229 52.628 1.00 24.99 148 GLU C C 1
ATOM 5663 O O . GLU C 1 148 ? 76.881 69.357 52.784 1.00 26.77 148 GLU C O 1
ATOM 5669 N N . ASN C 1 149 ? 76.841 67.272 51.842 1.00 25.57 149 ASN C N 1
ATOM 5670 C CA . ASN C 1 149 ? 78.102 67.394 51.150 1.00 24.48 149 ASN C CA 1
ATOM 5671 C C . ASN C 1 149 ? 77.947 67.310 49.648 1.00 23.81 149 ASN C C 1
ATOM 5672 O O . ASN C 1 149 ? 78.935 67.134 48.944 1.00 24.72 149 ASN C O 1
ATOM 5677 N N . THR C 1 150 ? 76.725 67.473 49.172 1.00 22.55 150 THR C N 1
ATOM 5678 C CA . THR C 1 150 ? 76.449 67.233 47.760 1.00 21.66 150 THR C CA 1
ATOM 5679 C C . THR C 1 150 ? 75.567 68.354 47.220 1.00 21.98 150 THR C C 1
ATOM 5680 O O . THR C 1 150 ? 74.423 68.563 47.708 1.00 23.88 150 THR C O 1
ATOM 5684 N N . ALA C 1 151 ? 76.077 69.045 46.208 1.00 20.74 151 ALA C N 1
ATOM 5685 C CA . ALA C 1 151 ? 75.318 70.156 45.560 1.00 20.45 151 ALA C CA 1
ATOM 5686 C C . ALA C 1 151 ? 75.093 69.795 44.086 1.00 21.37 151 ALA C C 1
ATOM 5687 O O . ALA C 1 151 ? 75.936 69.128 43.477 1.00 22.34 151 ALA C O 1
ATOM 5689 N N . LEU C 1 152 ? 73.976 70.288 43.542 1.00 19.72 152 LEU C N 1
ATOM 5690 C CA . LEU C 1 152 ? 73.623 70.048 42.121 1.00 19.29 152 LEU C CA 1
ATOM 5691 C C . LEU C 1 152 ? 73.126 71.374 41.573 1.00 21.21 152 LEU C C 1
ATOM 5692 O O . LEU C 1 152 ? 72.154 71.936 42.078 1.00 19.83 152 LEU C O 1
ATOM 5697 N N . CYS C 1 153 ? 73.792 71.944 40.566 1.00 18.88 153 CYS C N 1
ATOM 5698 C CA . CYS C 1 153 ? 73.273 73.146 39.979 1.00 18.81 153 CYS C CA 1
ATOM 5699 C C . CYS C 1 153 ? 73.469 73.074 38.475 1.00 18.51 153 CYS C C 1
ATOM 5700 O O . CYS C 1 153 ? 74.094 72.135 37.958 1.00 19.31 153 CYS C O 1
ATOM 5703 N N . GLY C 1 154 ? 72.906 74.063 37.787 1.00 19.72 154 GLY C N 1
ATOM 5704 C CA . GLY C 1 154 ? 72.953 73.977 36.318 1.00 17.58 154 GLY C CA 1
ATOM 5705 C C . GLY C 1 154 ? 72.393 75.231 35.676 1.00 18.46 154 GLY C C 1
ATOM 5706 O O . GLY C 1 154 ? 71.822 76.081 36.359 1.00 19.66 154 GLY C O 1
ATOM 5707 N N . PHE C 1 155 ? 72.622 75.309 34.358 1.00 17.93 155 PHE C N 1
ATOM 5708 C CA . PHE C 1 155 ? 72.097 76.365 33.518 1.00 19.35 155 PHE C CA 1
ATOM 5709 C C . PHE C 1 155 ? 71.028 75.823 32.599 1.00 18.41 155 PHE C C 1
ATOM 5710 O O . PHE C 1 155 ? 71.259 74.783 31.933 1.00 19.34 155 PHE C O 1
ATOM 5718 N N . SER C 1 156 ? 69.896 76.523 32.550 1.00 18.21 156 SER C N 1
ATOM 5719 C CA . SER C 1 156 ? 68.813 76.297 31.570 1.00 19.50 156 SER C CA 1
ATOM 5720 C C . SER C 1 156 ? 68.332 74.878 31.544 1.00 19.90 156 SER C C 1
ATOM 5721 O O . SER C 1 156 ? 67.772 74.460 32.557 1.00 19.25 156 SER C O 1
ATOM 5724 N N . MET C 1 157 ? 68.546 74.091 30.486 1.00 19.92 157 MET C N 1
ATOM 5725 C CA . MET C 1 157 ? 68.125 72.686 30.632 1.00 17.63 157 MET C CA 1
ATOM 5726 C C . MET C 1 157 ? 68.770 71.977 31.822 1.00 18.69 157 MET C C 1
ATOM 5727 O O . MET C 1 157 ? 68.164 71.095 32.467 1.00 19.79 157 MET C O 1
ATOM 5732 N N . GLY C 1 158 ? 70.016 72.340 32.110 1.00 17.48 158 GLY C N 1
ATOM 5733 C CA . GLY C 1 158 ? 70.713 71.738 33.248 1.00 18.30 158 GLY C CA 1
ATOM 5734 C C . GLY C 1 158 ? 70.131 72.180 34.586 1.00 17.18 158 GLY C C 1
ATOM 5735 O O . GLY C 1 158 ? 70.241 71.457 35.599 1.00 18.94 158 GLY C O 1
ATOM 5736 N N . ALA C 1 159 ? 69.557 73.395 34.608 1.00 18.28 159 ALA C N 1
ATOM 5737 C CA . ALA C 1 159 ? 68.904 73.903 35.798 1.00 18.99 159 ALA C CA 1
ATOM 5738 C C . ALA C 1 159 ? 67.524 73.234 36.002 1.00 19.30 159 ALA C C 1
ATOM 5739 O O . ALA C 1 159 ? 67.133 72.923 37.132 1.00 19.36 159 ALA C O 1
ATOM 5741 N N . ARG C 1 160 ? 66.793 72.982 34.905 1.00 17.92 160 ARG C N 1
ATOM 5742 C CA . ARG C 1 160 ? 65.549 72.222 34.966 1.00 18.39 160 ARG C CA 1
ATOM 5743 C C . ARG C 1 160 ? 65.891 70.824 35.532 1.00 17.70 160 ARG C C 1
ATOM 5744 O O . ARG C 1 160 ? 65.209 70.307 36.414 1.00 18.65 160 ARG C O 1
ATOM 5752 N N . THR C 1 161 ? 66.981 70.248 35.010 1.00 17.25 161 THR C N 1
ATOM 5753 C CA . THR C 1 161 ? 67.377 68.899 35.454 1.00 18.13 161 THR C CA 1
ATOM 5754 C C . THR C 1 161 ? 67.830 68.907 36.936 1.00 18.25 161 THR C C 1
ATOM 5755 O O . THR C 1 161 ? 67.481 68.009 37.689 1.00 19.43 161 THR C O 1
ATOM 5759 N N . SER C 1 162 ? 68.536 69.945 37.371 1.00 18.05 162 SER C N 1
ATOM 5760 C CA . SER C 1 162 ? 68.923 70.100 38.781 1.00 16.93 162 SER C CA 1
ATOM 5761 C C . SER C 1 162 ? 67.737 70.201 39.701 1.00 18.54 162 SER C C 1
ATOM 5762 O O . SER C 1 162 ? 67.735 69.548 40.754 1.00 19.42 162 SER C O 1
ATOM 5765 N N . LEU C 1 163 ? 66.743 71.015 39.330 1.00 18.78 163 LEU C N 1
ATOM 5766 C CA . LEU C 1 163 ? 65.539 71.103 40.173 1.00 17.35 163 LEU C CA 1
ATOM 5767 C C . LEU C 1 163 ? 64.803 69.761 40.220 1.00 20.04 163 LEU C C 1
ATOM 5768 O O . LEU C 1 163 ? 64.330 69.360 41.319 1.00 18.98 163 LEU C O 1
ATOM 5773 N N . TYR C 1 164 ? 64.653 69.100 39.058 1.00 18.52 164 TYR C N 1
ATOM 5774 C CA . TYR C 1 164 ? 63.961 67.848 39.050 1.00 18.18 164 TYR C CA 1
ATOM 5775 C C . TYR C 1 164 ? 64.634 66.833 39.993 1.00 20.32 164 TYR C C 1
ATOM 5776 O O . TYR C 1 164 ? 63.975 66.251 40.861 1.00 20.69 164 TYR C O 1
ATOM 5785 N N . ILE C 1 165 ? 65.929 66.632 39.823 1.00 18.82 165 ILE C N 1
ATOM 5786 C CA . ILE C 1 165 ? 66.649 65.637 40.654 1.00 17.78 165 ILE C CA 1
ATOM 5787 C C . ILE C 1 165 ? 66.669 66.083 42.104 1.00 20.37 165 ILE C C 1
ATOM 5788 O O . ILE C 1 165 ? 66.494 65.272 43.032 1.00 21.40 165 ILE C O 1
ATOM 5793 N N . GLY C 1 166 ? 66.918 67.358 42.316 1.00 20.16 166 GLY C N 1
ATOM 5794 C CA . GLY C 1 166 ? 66.984 67.887 43.715 1.00 22.06 166 GLY C CA 1
ATOM 5795 C C . GLY C 1 166 ? 65.710 67.717 44.538 1.00 21.47 166 GLY C C 1
ATOM 5796 O O . GLY C 1 166 ? 65.790 67.489 45.775 1.00 21.49 166 GLY C O 1
ATOM 5797 N N . TYR C 1 167 ? 64.543 67.788 43.893 1.00 20.86 167 TYR C N 1
ATOM 5798 C CA . TYR C 1 167 ? 63.288 67.604 44.628 1.00 23.32 167 TYR C CA 1
ATOM 5799 C C . TYR C 1 167 ? 62.796 66.160 44.592 1.00 22.84 167 TYR C C 1
ATOM 5800 O O . TYR C 1 167 ? 62.115 65.742 45.543 1.00 24.29 167 TYR C O 1
ATOM 5809 N N . MET C 1 168 ? 63.128 65.398 43.527 1.00 19.88 168 MET C N 1
ATOM 5810 C CA . MET C 1 168 ? 62.737 63.976 43.536 1.00 19.92 168 MET C CA 1
ATOM 5811 C C . MET C 1 168 ? 63.624 63.136 44.433 1.00 19.94 168 MET C C 1
ATOM 5812 O O . MET C 1 168 ? 63.169 62.097 44.970 1.00 22.83 168 MET C O 1
ATOM 5817 N N . ARG C 1 169 ? 64.905 63.537 44.558 1.00 20.25 169 ARG C N 1
ATOM 5818 C CA . ARG C 1 169 ? 65.867 62.770 45.395 1.00 22.39 169 ARG C CA 1
ATOM 5819 C C . ARG C 1 169 ? 66.581 63.719 46.333 1.00 20.99 169 ARG C C 1
ATOM 5820 O O . ARG C 1 169 ? 67.816 63.787 46.394 1.00 21.03 169 ARG C O 1
ATOM 5828 N N . SER C 1 170 ? 65.769 64.414 47.133 1.00 22.90 170 SER C N 1
ATOM 5829 C CA . SER C 1 170 ? 66.325 65.365 48.113 1.00 23.39 170 SER C CA 1
ATOM 5830 C C . SER C 1 170 ? 67.084 64.622 49.216 1.00 22.03 170 SER C C 1
ATOM 5831 O O . SER C 1 170 ? 67.797 65.254 49.983 1.00 24.48 170 SER C O 1
ATOM 5834 N N . ASP C 1 171 ? 66.897 63.296 49.326 1.00 22.66 171 ASP C N 1
ATOM 5835 C CA . ASP C 1 171 ? 67.703 62.495 50.248 1.00 22.91 171 ASP C CA 1
ATOM 5836 C C . ASP C 1 171 ? 69.175 62.502 49.871 1.00 23.42 171 ASP C C 1
ATOM 5837 O O . ASP C 1 171 ? 70.043 62.336 50.731 1.00 23.84 171 ASP C O 1
ATOM 5842 N N . LEU C 1 172 ? 69.461 62.674 48.562 1.00 21.48 172 LEU C N 1
ATOM 5843 C CA . LEU C 1 172 ? 70.825 62.671 48.125 1.00 20.32 172 LEU C CA 1
ATOM 5844 C C . LEU C 1 172 ? 71.436 64.044 47.944 1.00 21.92 172 LEU C C 1
ATOM 5845 O O . LEU C 1 172 ? 72.662 64.185 48.039 1.00 23.70 172 LEU C O 1
ATOM 5850 N N . ILE C 1 173 ? 70.593 65.004 47.592 1.00 20.98 173 ILE C N 1
ATOM 5851 C CA . ILE C 1 173 ? 71.067 66.349 47.184 1.00 21.25 173 ILE C CA 1
ATOM 5852 C C . ILE C 1 173 ? 70.713 67.394 48.248 1.00 21.98 173 ILE C C 1
ATOM 5853 O O . ILE C 1 173 ? 69.545 67.599 48.510 1.00 24.52 173 ILE C O 1
ATOM 5858 N N . GLY C 1 174 ? 71.704 68.051 48.850 1.00 20.67 174 GLY C N 1
ATOM 5859 C CA . GLY C 1 174 ? 71.444 69.021 49.907 1.00 21.19 174 GLY C CA 1
ATOM 5860 C C . GLY C 1 174 ? 71.255 70.428 49.356 1.00 23.01 174 GLY C C 1
ATOM 5861 O O . GLY C 1 174 ? 70.543 71.238 49.952 1.00 22.98 174 GLY C O 1
ATOM 5862 N N . TYR C 1 175 ? 71.882 70.732 48.223 1.00 22.75 175 TYR C N 1
ATOM 5863 C CA . TYR C 1 175 ? 71.957 72.128 47.742 1.00 21.86 175 TYR C CA 1
ATOM 5864 C C . TYR C 1 175 ? 71.598 72.095 46.283 1.00 20.29 175 TYR C C 1
ATOM 5865 O O . TYR C 1 175 ? 72.254 71.364 45.539 1.00 21.33 175 TYR C O 1
ATOM 5874 N N . VAL C 1 176 ? 70.595 72.880 45.883 1.00 20.78 176 VAL C N 1
ATOM 5875 C CA . VAL C 1 176 ? 70.094 72.855 44.500 1.00 18.15 176 VAL C CA 1
ATOM 5876 C C . VAL C 1 176 ? 70.157 74.274 43.914 1.00 18.52 176 VAL C C 1
ATOM 5877 O O . VAL C 1 176 ? 69.667 75.205 44.539 1.00 19.83 176 VAL C O 1
ATOM 5881 N N . GLY C 1 177 ? 70.821 74.442 42.757 1.00 20.64 177 GLY C N 1
ATOM 5882 C CA . GLY C 1 177 ? 70.943 75.774 42.157 1.00 20.63 177 GLY C CA 1
ATOM 5883 C C . GLY C 1 177 ? 70.467 75.733 40.704 1.00 19.32 177 GLY C C 1
ATOM 5884 O O . GLY C 1 177 ? 70.875 74.875 39.906 1.00 20.74 177 GLY C O 1
ATOM 5885 N N . ALA C 1 178 ? 69.554 76.630 40.346 1.00 18.05 178 ALA C N 1
ATOM 5886 C CA . ALA C 1 178 ? 68.947 76.568 39.022 1.00 18.24 178 ALA C CA 1
ATOM 5887 C C . ALA C 1 178 ? 69.067 77.951 38.369 1.00 17.50 178 ALA C C 1
ATOM 5888 O O . ALA C 1 178 ? 68.412 78.896 38.797 1.00 17.13 178 ALA C O 1
ATOM 5890 N N . PHE C 1 179 ? 69.951 78.065 37.384 1.00 18.61 179 PHE C N 1
ATOM 5891 C CA . PHE C 1 179 ? 70.248 79.361 36.777 1.00 18.42 179 PHE C CA 1
ATOM 5892 C C . PHE C 1 179 ? 69.491 79.388 35.452 1.00 17.60 179 PHE C C 1
ATOM 5893 O O . PHE C 1 179 ? 69.857 78.654 34.518 1.00 18.92 179 PHE C O 1
ATOM 5901 N N . ALA C 1 180 ? 68.442 80.194 35.372 1.00 17.96 180 ALA C N 1
ATOM 5902 C CA . ALA C 1 180 ? 67.541 80.295 34.201 1.00 19.40 180 ALA C CA 1
ATOM 5903 C C . ALA C 1 180 ? 67.003 78.939 33.749 1.00 17.95 180 ALA C C 1
ATOM 5904 O O . ALA C 1 180 ? 67.156 78.584 32.580 1.00 18.44 180 ALA C O 1
ATOM 5906 N N . PRO C 1 181 ? 66.302 78.230 34.642 1.00 18.55 181 PRO C N 1
ATOM 5907 C CA . PRO C 1 181 ? 65.840 76.874 34.235 1.00 19.36 181 PRO C CA 1
ATOM 5908 C C . PRO C 1 181 ? 64.807 76.891 33.078 1.00 17.04 181 PRO C C 1
ATOM 5909 O O . PRO C 1 181 ? 63.903 77.754 32.961 1.00 19.46 181 PRO C O 1
ATOM 5913 N N . ALA C 1 182 ? 64.947 75.868 32.255 1.00 16.58 182 ALA C N 1
ATOM 5914 C CA . ALA C 1 182 ? 64.123 75.682 31.052 1.00 18.87 182 ALA C CA 1
ATOM 5915 C C . ALA C 1 182 ? 62.680 75.312 31.386 1.00 17.17 182 ALA C C 1
ATOM 5916 O O . ALA C 1 182 ? 62.403 74.727 32.430 1.00 19.11 182 ALA C O 1
ATOM 5918 N N . PRO C 1 183 ? 61.755 75.543 30.433 1.00 18.64 183 PRO C N 1
ATOM 5919 C CA . PRO C 1 183 ? 60.376 75.079 30.585 1.00 17.88 183 PRO C CA 1
ATOM 5920 C C . PRO C 1 183 ? 60.280 73.572 30.722 1.00 18.27 183 PRO C C 1
ATOM 5921 O O . PRO C 1 183 ? 61.157 72.857 30.192 1.00 18.25 183 PRO C O 1
ATOM 5925 N N . GLY C 1 184 ? 59.186 73.108 31.315 1.00 18.45 184 GLY C N 1
ATOM 5926 C CA . GLY C 1 184 ? 58.844 71.702 31.202 1.00 18.32 184 GLY C CA 1
ATOM 5927 C C . GLY C 1 184 ? 59.100 70.860 32.432 1.00 18.04 184 GLY C C 1
ATOM 5928 O O . GLY C 1 184 ? 58.829 69.672 32.375 1.00 19.97 184 GLY C O 1
ATOM 5929 N N . ILE C 1 185 ? 59.569 71.452 33.560 1.00 18.07 185 ILE C N 1
ATOM 5930 C CA . ILE C 1 185 ? 59.573 70.643 34.772 1.00 20.03 185 ILE C CA 1
ATOM 5931 C C . ILE C 1 185 ? 58.104 70.231 35.059 1.00 18.42 185 ILE C C 1
ATOM 5932 O O . ILE C 1 185 ? 57.797 69.061 35.366 1.00 21.06 185 ILE C O 1
ATOM 5937 N N . THR C 1 186 ? 57.237 71.231 34.898 1.00 18.58 186 THR C N 1
ATOM 5938 C CA . THR C 1 186 ? 55.786 71.077 35.064 1.00 20.14 186 THR C CA 1
ATOM 5939 C C . THR C 1 186 ? 55.116 71.423 33.708 1.00 19.77 186 THR C C 1
ATOM 5940 O O . THR C 1 186 ? 55.798 71.884 32.776 1.00 19.78 186 THR C O 1
ATOM 5944 N N . PRO C 1 187 ? 53.802 71.232 33.583 1.00 21.49 187 PRO C N 1
ATOM 5945 C CA . PRO C 1 187 ? 53.227 71.492 32.248 1.00 21.23 187 PRO C CA 1
ATOM 5946 C C . PRO C 1 187 ? 53.303 72.959 31.788 1.00 20.29 187 PRO C C 1
ATOM 5947 O O . PRO C 1 187 ? 53.157 73.907 32.593 1.00 20.99 187 PRO C O 1
ATOM 5951 N N . GLY C 1 188 ? 53.476 73.141 30.476 1.00 21.69 188 GLY C N 1
ATOM 5952 C CA . GLY C 1 188 ? 53.495 74.526 29.972 1.00 22.37 188 GLY C CA 1
ATOM 5953 C C . GLY C 1 188 ? 53.524 74.525 28.468 1.00 23.72 188 GLY C C 1
ATOM 5954 O O . GLY C 1 188 ? 53.414 73.464 27.810 1.00 23.61 188 GLY C O 1
ATOM 5955 N N . GLU C 1 189 ? 53.722 75.711 27.907 1.00 21.00 189 GLU C N 1
ATOM 5956 C CA . GLU C 1 189 ? 53.634 75.878 26.468 1.00 22.56 189 GLU C CA 1
ATOM 5957 C C . GLU C 1 189 ? 54.640 76.932 26.113 1.00 24.78 189 GLU C C 1
ATOM 5958 O O . GLU C 1 189 ? 54.673 77.970 26.793 1.00 24.30 189 GLU C O 1
ATOM 5964 N N . ASP C 1 190 ? 55.437 76.731 25.078 1.00 22.71 190 ASP C N 1
ATOM 5965 C CA . ASP C 1 190 ? 56.260 77.859 24.596 1.00 22.58 190 ASP C CA 1
ATOM 5966 C C . ASP C 1 190 ? 56.470 77.845 23.103 1.00 24.28 190 ASP C C 1
ATOM 5967 O O . ASP C 1 190 ? 55.966 76.981 22.347 1.00 24.00 190 ASP C O 1
ATOM 5972 N N . SER C 1 191 ? 57.229 78.847 22.634 1.00 26.54 191 SER C N 1
ATOM 5973 C CA . SER C 1 191 ? 57.381 79.006 21.201 1.00 26.74 191 SER C CA 1
ATOM 5974 C C . SER C 1 191 ? 58.469 78.104 20.597 1.00 26.12 191 SER C C 1
ATOM 5975 O O . SER C 1 191 ? 58.481 77.916 19.374 1.00 29.88 191 SER C O 1
ATOM 5978 N N . PHE C 1 192 ? 59.360 77.565 21.433 1.00 23.96 192 PHE C N 1
ATOM 5979 C CA . PHE C 1 192 ? 60.425 76.751 20.902 1.00 25.37 192 PHE C CA 1
ATOM 5980 C C . PHE C 1 192 ? 59.946 75.335 20.586 1.00 24.77 192 PHE C C 1
ATOM 5981 O O . PHE C 1 192 ? 60.311 74.775 19.557 1.00 26.89 192 PHE C O 1
ATOM 5989 N N . SER C 1 193 ? 59.172 74.722 21.489 1.00 25.46 193 SER C N 1
ATOM 5990 C CA . SER C 1 193 ? 58.684 73.382 21.124 1.00 26.86 193 SER C CA 1
ATOM 5991 C C . SER C 1 193 ? 57.235 73.147 21.483 1.00 27.15 193 SER C C 1
ATOM 5992 O O . SER C 1 193 ? 56.780 72.011 21.483 1.00 29.55 193 SER C O 1
ATOM 5995 N N . GLY C 1 194 ? 56.480 74.213 21.726 1.00 23.92 194 GLY C N 1
ATOM 5996 C CA . GLY C 1 194 ? 55.040 74.059 21.783 1.00 25.28 194 GLY C CA 1
ATOM 5997 C C . GLY C 1 194 ? 54.662 73.471 23.136 1.00 24.79 194 GLY C C 1
ATOM 5998 O O . GLY C 1 194 ? 55.036 73.979 24.206 1.00 24.42 194 GLY C O 1
ATOM 5999 N N . LYS C 1 195 ? 53.910 72.377 23.097 1.00 23.79 195 LYS C N 1
ATOM 6000 C CA . LYS C 1 195 ? 53.403 71.776 24.347 1.00 22.44 195 LYS C CA 1
ATOM 6001 C C . LYS C 1 195 ? 54.501 71.074 25.147 1.00 23.20 195 LYS C C 1
ATOM 6002 O O . LYS C 1 195 ? 55.297 70.302 24.539 1.00 25.83 195 LYS C O 1
ATOM 6008 N N . HIS C 1 196 ? 54.542 71.329 26.468 1.00 23.40 196 HIS C N 1
ATOM 6009 C CA . HIS C 1 196 ? 55.409 70.580 27.368 1.00 21.27 196 HIS C CA 1
ATOM 6010 C C . HIS C 1 196 ? 54.502 69.856 28.314 1.00 21.85 196 HIS C C 1
ATOM 6011 O O . HIS C 1 196 ? 53.793 70.499 29.089 1.00 23.49 196 HIS C O 1
ATOM 6018 N N . GLU C 1 197 ? 54.550 68.511 28.292 1.00 23.50 197 GLU C N 1
ATOM 6019 C CA . GLU C 1 197 ? 53.646 67.763 29.135 1.00 24.20 197 GLU C CA 1
ATOM 6020 C C . GLU C 1 197 ? 53.973 67.941 30.590 1.00 26.52 197 GLU C C 1
ATOM 6021 O O . GLU C 1 197 ? 53.101 67.798 31.426 1.00 25.14 197 GLU C O 1
ATOM 6027 N N . GLY C 1 198 ? 55.249 68.185 30.880 1.00 23.21 198 GLY C N 1
ATOM 6028 C CA . GLY C 1 198 ? 55.725 68.325 32.259 1.00 24.32 198 GLY C CA 1
ATOM 6029 C C . GLY C 1 198 ? 56.252 66.994 32.766 1.00 23.68 198 GLY C C 1
ATOM 6030 O O . GLY C 1 198 ? 55.659 65.958 32.494 1.00 26.65 198 GLY C O 1
ATOM 6031 N N . LEU C 1 199 ? 57.420 67.017 33.401 1.00 22.44 199 LEU C N 1
ATOM 6032 C CA . LEU C 1 199 ? 57.917 65.830 34.093 1.00 20.73 199 LEU C CA 1
ATOM 6033 C C . LEU C 1 199 ? 57.017 65.400 35.256 1.00 23.57 199 LEU C C 1
ATOM 6034 O O . LEU C 1 199 ? 56.880 64.202 35.505 1.00 24.79 199 LEU C O 1
ATOM 6039 N N . ILE C 1 200 ? 56.469 66.404 35.951 1.00 21.31 200 ILE C N 1
ATOM 6040 C CA . ILE C 1 200 ? 55.635 66.228 37.157 1.00 19.70 200 ILE C CA 1
ATOM 6041 C C . ILE C 1 200 ? 54.551 67.293 37.097 1.00 20.25 200 ILE C C 1
ATOM 6042 O O . ILE C 1 200 ? 54.672 68.281 36.350 1.00 21.79 200 ILE C O 1
ATOM 6047 N N . SER C 1 201 ? 53.497 67.135 37.879 1.00 20.58 201 SER C N 1
ATOM 6048 C CA . SER C 1 201 ? 52.511 68.193 38.000 1.00 19.38 201 SER C CA 1
ATOM 6049 C C . SER C 1 201 ? 53.020 69.280 38.924 1.00 20.62 201 SER C C 1
ATOM 6050 O O . SER C 1 201 ? 53.983 69.048 39.655 1.00 20.52 201 SER C O 1
ATOM 6053 N N . GLU C 1 202 ? 52.395 70.445 38.839 1.00 20.06 202 GLU C N 1
ATOM 6054 C CA . GLU C 1 202 ? 52.764 71.561 39.757 1.00 19.55 202 GLU C CA 1
ATOM 6055 C C . GLU C 1 202 ? 52.686 71.036 41.220 1.00 21.22 202 GLU C C 1
ATOM 6056 O O . GLU C 1 202 ? 53.580 71.321 42.023 1.00 23.91 202 GLU C O 1
ATOM 6062 N N . ASP C 1 203 ? 51.637 70.306 41.588 1.00 20.61 203 ASP C N 1
ATOM 6063 C CA . ASP C 1 203 ? 51.481 69.849 42.976 1.00 24.21 203 ASP C CA 1
ATOM 6064 C C . ASP C 1 203 ? 52.561 68.857 43.411 1.00 25.08 203 ASP C C 1
ATOM 6065 O O . ASP C 1 203 ? 52.858 68.716 44.618 1.00 25.71 203 ASP C O 1
ATOM 6070 N N . GLU C 1 204 ? 53.152 68.155 42.452 1.00 21.50 204 GLU C N 1
ATOM 6071 C CA . GLU C 1 204 ? 54.225 67.234 42.782 1.00 19.75 204 GLU C CA 1
ATOM 6072 C C . GLU C 1 204 ? 55.613 67.890 42.911 1.00 21.32 204 GLU C C 1
ATOM 6073 O O . GLU C 1 204 ? 56.600 67.191 43.283 1.00 22.54 204 GLU C O 1
ATOM 6079 N N . PHE C 1 205 ? 55.706 69.171 42.590 1.00 21.68 205 PHE C N 1
ATOM 6080 C CA . PHE C 1 205 ? 57.008 69.853 42.603 1.00 20.33 205 PHE C CA 1
ATOM 6081 C C . PHE C 1 205 ? 57.313 70.334 44.038 1.00 21.36 205 PHE C C 1
ATOM 6082 O O . PHE C 1 205 ? 57.076 71.467 44.412 1.00 22.21 205 PHE C O 1
ATOM 6090 N N . ARG C 1 206 ? 57.770 69.364 44.835 1.00 21.22 206 ARG C N 1
ATOM 6091 C CA A ARG C 1 206 ? 57.872 69.550 46.294 0.55 23.28 206 ARG C CA 1
ATOM 6092 C CA B ARG C 1 206 ? 57.970 69.619 46.265 0.45 22.06 206 ARG C CA 1
ATOM 6093 C C . ARG C 1 206 ? 58.677 68.415 46.854 1.00 23.28 206 ARG C C 1
ATOM 6094 O O . ARG C 1 206 ? 58.810 67.368 46.218 1.00 24.89 206 ARG C O 1
ATOM 6109 N N . ALA C 1 207 ? 59.160 68.562 48.087 1.00 22.97 207 ALA C N 1
ATOM 6110 C CA . ALA C 1 207 ? 59.771 67.425 48.771 1.00 25.63 207 ALA C CA 1
ATOM 6111 C C . ALA C 1 207 ? 59.499 67.548 50.265 1.00 25.17 207 ALA C C 1
ATOM 6112 O O . ALA C 1 207 ? 59.552 68.656 50.813 1.00 26.36 207 ALA C O 1
ATOM 6114 N N . GLU C 1 208 ? 59.160 66.441 50.932 1.00 25.29 208 GLU C N 1
ATOM 6115 C CA . GLU C 1 208 ? 58.889 66.539 52.361 1.00 24.02 208 GLU C CA 1
ATOM 6116 C C . GLU C 1 208 ? 60.175 66.934 53.071 1.00 29.86 208 GLU C C 1
ATOM 6117 O O . GLU C 1 208 ? 60.154 67.847 53.957 1.00 29.08 208 GLU C O 1
ATOM 6123 N N . ILE C 1 209 ? 61.282 66.251 52.720 1.00 26.45 209 ILE C N 1
ATOM 6124 C CA . ILE C 1 209 ? 62.620 66.660 53.203 1.00 27.71 209 ILE C CA 1
ATOM 6125 C C . ILE C 1 209 ? 63.152 67.702 52.223 1.00 25.83 209 ILE C C 1
ATOM 6126 O O . ILE C 1 209 ? 63.532 67.361 51.083 1.00 27.78 209 ILE C O 1
ATOM 6131 N N . GLN C 1 210 ? 63.133 68.985 52.596 1.00 24.14 210 GLN C N 1
ATOM 6132 C CA . GLN C 1 210 ? 63.422 69.966 51.557 1.00 24.24 210 GLN C CA 1
ATOM 6133 C C . GLN C 1 210 ? 64.962 70.151 51.395 1.00 27.03 210 GLN C C 1
ATOM 6134 O O . GLN C 1 210 ? 65.749 69.848 52.303 1.00 25.51 210 GLN C O 1
ATOM 6140 N N . PRO C 1 211 ? 65.368 70.685 50.256 1.00 26.19 211 PRO C N 1
ATOM 6141 C CA . PRO C 1 211 ? 66.784 71.068 50.140 1.00 23.01 211 PRO C CA 1
ATOM 6142 C C . PRO C 1 211 ? 67.233 71.926 51.271 1.00 24.41 211 PRO C C 1
ATOM 6143 O O . PRO C 1 211 ? 66.442 72.760 51.813 1.00 27.54 211 PRO C O 1
ATOM 6147 N N . ILE C 1 212 ? 68.503 71.790 51.662 1.00 23.40 212 ILE C N 1
ATOM 6148 C CA . ILE C 1 212 ? 69.104 72.721 52.627 1.00 25.54 212 ILE C CA 1
ATOM 6149 C C . ILE C 1 212 ? 69.066 74.110 52.032 1.00 24.78 212 ILE C C 1
ATOM 6150 O O . ILE C 1 212 ? 68.722 75.084 52.729 1.00 26.29 212 ILE C O 1
ATOM 6155 N N . VAL C 1 213 ? 69.507 74.244 50.791 1.00 21.16 213 VAL C N 1
ATOM 6156 C CA . VAL C 1 213 ? 69.405 75.500 50.067 1.00 21.57 213 VAL C CA 1
ATOM 6157 C C . VAL C 1 213 ? 68.843 75.199 48.687 1.00 24.24 213 VAL C C 1
ATOM 6158 O O . VAL C 1 213 ? 69.269 74.209 48.047 1.00 21.65 213 VAL C O 1
ATOM 6162 N N . SER C 1 214 ? 67.833 75.948 48.246 1.00 20.04 214 SER C N 1
ATOM 6163 C CA . SER C 1 214 ? 67.316 75.890 46.885 1.00 18.48 214 SER C CA 1
ATOM 6164 C C . SER C 1 214 ? 67.353 77.319 46.315 1.00 22.96 214 SER C C 1
ATOM 6165 O O . SER C 1 214 ? 66.850 78.222 46.971 1.00 23.01 214 SER C O 1
ATOM 6168 N N . LEU C 1 215 ? 67.988 77.532 45.184 1.00 17.80 215 LEU C N 1
ATOM 6169 C CA . LEU C 1 215 ? 68.203 78.870 44.644 1.00 18.46 215 LEU C CA 1
ATOM 6170 C C . LEU C 1 215 ? 67.864 78.877 43.194 1.00 20.04 215 LEU C C 1
ATOM 6171 O O . LEU C 1 215 ? 68.299 77.976 42.435 1.00 20.37 215 LEU C O 1
ATOM 6176 N N . ILE C 1 216 ? 67.091 79.868 42.759 1.00 17.19 216 ILE C N 1
ATOM 6177 C CA . ILE C 1 216 ? 66.734 79.981 41.340 1.00 16.25 216 ILE C CA 1
ATOM 6178 C C . ILE C 1 216 ? 66.990 81.442 40.919 1.00 16.67 216 ILE C C 1
ATOM 6179 O O . ILE C 1 216 ? 66.631 82.361 41.683 1.00 18.65 216 ILE C O 1
ATOM 6184 N N . ASP C 1 217 ? 67.605 81.677 39.751 1.00 17.70 217 ASP C N 1
ATOM 6185 C CA . ASP C 1 217 ? 67.622 83.047 39.241 1.00 18.83 217 ASP C CA 1
ATOM 6186 C C . ASP C 1 217 ? 67.298 83.054 37.751 1.00 19.33 217 ASP C C 1
ATOM 6187 O O . ASP C 1 217 ? 67.162 81.975 37.124 1.00 19.71 217 ASP C O 1
ATOM 6192 N N . CYS C 1 218 ? 67.169 84.252 37.188 1.00 19.86 218 CYS C N 1
ATOM 6193 C CA . CYS C 1 218 ? 66.953 84.375 35.729 1.00 19.31 218 CYS C CA 1
ATOM 6194 C C . CYS C 1 218 ? 67.170 85.831 35.407 1.00 19.68 218 CYS C C 1
ATOM 6195 O O . CYS C 1 218 ? 66.914 86.712 36.264 1.00 20.38 218 CYS C O 1
ATOM 6198 N N . GLY C 1 219 ? 67.684 86.115 34.203 1.00 19.43 219 GLY C N 1
ATOM 6199 C CA . GLY C 1 219 ? 67.715 87.521 33.762 1.00 19.61 219 GLY C CA 1
ATOM 6200 C C . GLY C 1 219 ? 66.271 88.026 33.597 1.00 21.12 219 GLY C C 1
ATOM 6201 O O . GLY C 1 219 ? 65.338 87.218 33.363 1.00 23.43 219 GLY C O 1
ATOM 6202 N N . THR C 1 220 ? 66.082 89.340 33.678 1.00 21.61 220 THR C N 1
ATOM 6203 C CA . THR C 1 220 ? 64.742 89.828 33.442 1.00 21.30 220 THR C CA 1
ATOM 6204 C C . THR C 1 220 ? 64.340 89.766 31.972 1.00 25.16 220 THR C C 1
ATOM 6205 O O . THR C 1 220 ? 63.157 89.934 31.652 1.00 26.72 220 THR C O 1
ATOM 6209 N N . ASN C 1 221 ? 65.323 89.629 31.080 1.00 24.29 221 ASN C N 1
ATOM 6210 C CA . ASN C 1 221 ? 65.071 89.699 29.638 1.00 24.06 221 ASN C CA 1
ATOM 6211 C C . ASN C 1 221 ? 65.596 88.438 28.908 1.00 23.55 221 ASN C C 1
ATOM 6212 O O . ASN C 1 221 ? 66.223 88.540 27.850 1.00 25.44 221 ASN C O 1
ATOM 6217 N N . ASP C 1 222 ? 65.287 87.282 29.504 1.00 21.98 222 ASP C N 1
ATOM 6218 C CA . ASP C 1 222 ? 65.792 86.047 28.937 1.00 22.06 222 ASP C CA 1
ATOM 6219 C C . ASP C 1 222 ? 64.880 85.611 27.777 1.00 24.74 222 ASP C C 1
ATOM 6220 O O . ASP C 1 222 ? 63.702 85.260 27.985 1.00 24.06 222 ASP C O 1
ATOM 6225 N N . SER C 1 223 ? 65.412 85.680 26.565 1.00 23.95 223 SER C N 1
ATOM 6226 C CA . SER C 1 223 ? 64.608 85.485 25.365 1.00 26.01 223 SER C CA 1
ATOM 6227 C C . SER C 1 223 ? 64.436 83.990 25.079 1.00 27.01 223 SER C C 1
ATOM 6228 O O . SER C 1 223 ? 63.763 83.613 24.104 1.00 30.87 223 SER C O 1
ATOM 6231 N N . VAL C 1 224 ? 65.078 83.143 25.872 1.00 23.63 224 VAL C N 1
ATOM 6232 C CA . VAL C 1 224 ? 65.065 81.704 25.577 1.00 22.95 224 VAL C CA 1
ATOM 6233 C C . VAL C 1 224 ? 64.115 80.971 26.538 1.00 24.11 224 VAL C C 1
ATOM 6234 O O . VAL C 1 224 ? 63.312 80.135 26.121 1.00 25.11 224 VAL C O 1
ATOM 6238 N N . VAL C 1 225 ? 64.178 81.295 27.825 1.00 21.16 225 VAL C N 1
ATOM 6239 C CA . VAL C 1 225 ? 63.319 80.574 28.795 1.00 20.02 225 VAL C CA 1
ATOM 6240 C C . VAL C 1 225 ? 62.258 81.532 29.400 1.00 20.16 225 VAL C C 1
ATOM 6241 O O . VAL C 1 225 ? 61.404 81.098 30.182 1.00 21.17 225 VAL C O 1
ATOM 6245 N N . GLY C 1 226 ? 62.297 82.815 29.025 1.00 21.64 226 GLY C N 1
ATOM 6246 C CA . GLY C 1 226 ? 61.229 83.762 29.380 1.00 20.71 226 GLY C CA 1
ATOM 6247 C C . GLY C 1 226 ? 60.837 83.724 30.838 1.00 21.53 226 GLY C C 1
ATOM 6248 O O . GLY C 1 226 ? 61.675 83.934 31.726 1.00 22.07 226 GLY C O 1
ATOM 6249 N N . GLN C 1 227 ? 59.558 83.438 31.075 1.00 19.89 227 GLN C N 1
ATOM 6250 C CA . GLN C 1 227 ? 59.000 83.516 32.436 1.00 19.29 227 GLN C CA 1
ATOM 6251 C C . GLN C 1 227 ? 58.995 82.155 33.127 1.00 20.39 227 GLN C C 1
ATOM 6252 O O . GLN C 1 227 ? 58.428 82.030 34.210 1.00 21.17 227 GLN C O 1
ATOM 6258 N N . PHE C 1 228 ? 59.601 81.139 32.521 1.00 18.56 228 PHE C N 1
ATOM 6259 C CA . PHE C 1 228 ? 59.537 79.804 33.172 1.00 16.99 228 PHE C CA 1
ATOM 6260 C C . PHE C 1 228 ? 60.239 79.761 34.520 1.00 18.99 228 PHE C C 1
ATOM 6261 O O . PHE C 1 228 ? 59.648 79.235 35.473 1.00 18.51 228 PHE C O 1
ATOM 6269 N N . PRO C 1 229 ? 61.418 80.393 34.672 1.00 18.12 229 PRO C N 1
ATOM 6270 C CA . PRO C 1 229 ? 62.000 80.387 36.030 1.00 18.44 229 PRO C CA 1
ATOM 6271 C C . PRO C 1 229 ? 61.055 81.042 37.014 1.00 17.08 229 PRO C C 1
ATOM 6272 O O . PRO C 1 229 ? 60.947 80.481 38.156 1.00 17.77 229 PRO C O 1
ATOM 6276 N N . LYS C 1 230 ? 60.489 82.204 36.686 1.00 18.06 230 LYS C N 1
ATOM 6277 C CA . LYS C 1 230 ? 59.535 82.841 37.590 1.00 17.02 230 LYS C CA 1
ATOM 6278 C C . LYS C 1 230 ? 58.373 81.880 37.911 1.00 19.33 230 LYS C C 1
ATOM 6279 O O . LYS C 1 230 ? 57.901 81.830 39.051 1.00 19.40 230 LYS C O 1
ATOM 6285 N N . SER C 1 231 ? 57.919 81.125 36.901 1.00 19.85 231 SER C N 1
ATOM 6286 C CA . SER C 1 231 ? 56.820 80.195 37.181 1.00 20.57 231 SER C CA 1
ATOM 6287 C C . SER C 1 231 ? 57.219 79.130 38.206 1.00 19.06 231 SER C C 1
ATOM 6288 O O . SER C 1 231 ? 56.386 78.765 39.045 1.00 20.10 231 SER C O 1
ATOM 6291 N N . TYR C 1 232 ? 58.462 78.657 38.166 1.00 18.36 232 TYR C N 1
ATOM 6292 C CA . TYR C 1 232 ? 58.918 77.701 39.179 1.00 16.35 232 TYR C CA 1
ATOM 6293 C C . TYR C 1 232 ? 59.038 78.357 40.557 1.00 19.20 232 TYR C C 1
ATOM 6294 O O . TYR C 1 232 ? 58.707 77.705 41.559 1.00 18.24 232 TYR C O 1
ATOM 6303 N N . HIS C 1 233 ? 59.524 79.595 40.597 1.00 17.16 233 HIS C N 1
ATOM 6304 C CA . HIS C 1 233 ? 59.488 80.321 41.891 1.00 16.23 233 HIS C CA 1
ATOM 6305 C C . HIS C 1 233 ? 58.076 80.351 42.458 1.00 18.88 233 HIS C C 1
ATOM 6306 O O . HIS C 1 233 ? 57.860 80.082 43.664 1.00 19.54 233 HIS C O 1
ATOM 6313 N N . GLU C 1 234 ? 57.108 80.643 41.595 1.00 19.40 234 GLU C N 1
ATOM 6314 C CA . GLU C 1 234 ? 55.726 80.723 42.062 1.00 19.07 234 GLU C CA 1
ATOM 6315 C C . GLU C 1 234 ? 55.149 79.372 42.537 1.00 18.37 234 GLU C C 1
ATOM 6316 O O . GLU C 1 234 ? 54.499 79.321 43.626 1.00 20.85 234 GLU C O 1
ATOM 6322 N N . ILE C 1 235 ? 55.423 78.314 41.769 1.00 18.21 235 ILE C N 1
ATOM 6323 C CA . ILE C 1 235 ? 54.988 76.969 42.170 1.00 17.76 235 ILE C CA 1
ATOM 6324 C C . ILE C 1 235 ? 55.621 76.566 43.498 1.00 19.44 235 ILE C C 1
ATOM 6325 O O . ILE C 1 235 ? 54.900 76.097 44.386 1.00 20.55 235 ILE C O 1
ATOM 6330 N N . LEU C 1 236 ? 56.943 76.718 43.629 1.00 18.39 236 LEU C N 1
ATOM 6331 C CA . LEU C 1 236 ? 57.607 76.341 44.868 1.00 18.52 236 LEU C CA 1
ATOM 6332 C C . LEU C 1 236 ? 57.060 77.145 46.043 1.00 18.95 236 LEU C C 1
ATOM 6333 O O . LEU C 1 236 ? 56.802 76.583 47.103 1.00 19.85 236 LEU C O 1
ATOM 6338 N N . THR C 1 237 ? 56.868 78.443 45.841 1.00 19.36 237 THR C N 1
ATOM 6339 C CA . THR C 1 237 ? 56.330 79.247 46.957 1.00 20.21 237 THR C CA 1
ATOM 6340 C C . THR C 1 237 ? 54.962 78.748 47.379 1.00 21.44 237 THR C C 1
ATOM 6341 O O . THR C 1 237 ? 54.709 78.555 48.587 1.00 22.61 237 THR C O 1
ATOM 6345 N N . ARG C 1 238 ? 54.051 78.531 46.421 1.00 23.03 238 ARG C N 1
ATOM 6346 C CA . ARG C 1 238 ? 52.695 78.044 46.799 1.00 25.88 238 ARG C CA 1
ATOM 6347 C C . ARG C 1 238 ? 52.746 76.652 47.435 1.00 25.16 238 ARG C C 1
ATOM 6348 O O . ARG C 1 238 ? 51.834 76.279 48.209 1.00 27.92 238 ARG C O 1
ATOM 6356 N N . ASN C 1 239 ? 53.760 75.869 47.079 1.00 21.15 239 ASN C N 1
ATOM 6357 C CA . ASN C 1 239 ? 53.927 74.543 47.652 1.00 22.72 239 ASN C CA 1
ATOM 6358 C C . ASN C 1 239 ? 54.684 74.542 48.977 1.00 23.46 239 ASN C C 1
ATOM 6359 O O . ASN C 1 239 ? 55.053 73.480 49.489 1.00 23.75 239 ASN C O 1
ATOM 6364 N N . ASN C 1 240 ? 54.914 75.722 49.549 1.00 21.45 240 ASN C N 1
ATOM 6365 C CA . ASN C 1 240 ? 55.608 75.851 50.876 1.00 22.98 240 ASN C CA 1
ATOM 6366 C C . ASN C 1 240 ? 57.026 75.359 50.795 1.00 22.31 240 ASN C C 1
ATOM 6367 O O . ASN C 1 240 ? 57.560 74.838 51.817 1.00 24.59 240 ASN C O 1
ATOM 6372 N N . GLN C 1 241 ? 57.663 75.528 49.630 1.00 21.81 241 GLN C N 1
ATOM 6373 C CA . GLN C 1 241 ? 59.039 75.071 49.482 1.00 20.08 241 GLN C CA 1
ATOM 6374 C C . GLN C 1 241 ? 59.973 76.255 49.655 1.00 22.82 241 GLN C C 1
ATOM 6375 O O . GLN C 1 241 ? 60.011 77.141 48.776 1.00 26.97 241 GLN C O 1
ATOM 6381 N N . GLU C 1 242 ? 60.742 76.273 50.729 1.00 21.79 242 GLU C N 1
ATOM 6382 C CA . GLU C 1 242 ? 61.674 77.397 50.991 1.00 22.94 242 GLU C CA 1
ATOM 6383 C C . GLU C 1 242 ? 62.739 77.489 49.894 1.00 21.53 242 GLU C C 1
ATOM 6384 O O . GLU C 1 242 ? 63.327 76.474 49.499 1.00 22.60 242 GLU C O 1
ATOM 6390 N N . HIS C 1 243 ? 63.009 78.703 49.397 1.00 20.86 243 HIS C N 1
ATOM 6391 C CA . HIS C 1 243 ? 64.046 78.845 48.388 1.00 17.67 243 HIS C CA 1
ATOM 6392 C C . HIS C 1 243 ? 64.361 80.320 48.198 1.00 18.39 243 HIS C C 1
ATOM 6393 O O . HIS C 1 243 ? 63.641 81.189 48.741 1.00 22.14 243 HIS C O 1
ATOM 6400 N N . ILE C 1 244 ? 65.473 80.544 47.496 1.00 19.56 244 ILE C N 1
ATOM 6401 C CA . ILE C 1 244 ? 65.909 81.908 47.116 1.00 18.93 244 ILE C CA 1
ATOM 6402 C C . ILE C 1 244 ? 65.576 82.138 45.653 1.00 19.42 244 ILE C C 1
ATOM 6403 O O . ILE C 1 244 ? 65.832 81.267 44.837 1.00 20.00 244 ILE C O 1
ATOM 6408 N N . TRP C 1 245 ? 64.922 83.252 45.324 1.00 19.89 245 TRP C N 1
ATOM 6409 C CA . TRP C 1 245 ? 64.643 83.660 43.933 1.00 18.41 245 TRP C CA 1
ATOM 6410 C C . TRP C 1 245 ? 65.032 85.120 43.745 1.00 16.99 245 TRP C C 1
ATOM 6411 O O . TRP C 1 245 ? 64.700 85.983 44.574 1.00 19.07 245 TRP C O 1
ATOM 6422 N N . PHE C 1 246 ? 65.767 85.379 42.659 1.00 18.26 246 PHE C N 1
ATOM 6423 C CA . PHE C 1 246 ? 65.996 86.773 42.282 1.00 17.34 246 PHE C CA 1
ATOM 6424 C C . PHE C 1 246 ? 66.177 86.832 40.780 1.00 18.01 246 PHE C C 1
ATOM 6425 O O . PHE C 1 246 ? 66.491 85.802 40.120 1.00 19.01 246 PHE C O 1
ATOM 6433 N N . GLU C 1 247 ? 66.030 88.044 40.239 1.00 18.91 247 GLU C N 1
ATOM 6434 C CA . GLU C 1 247 ? 66.217 88.312 38.799 1.00 19.54 247 GLU C CA 1
ATOM 6435 C C . GLU C 1 247 ? 67.363 89.258 38.583 1.00 19.55 247 GLU C C 1
ATOM 6436 O O . GLU C 1 247 ? 67.568 90.208 39.333 1.00 20.91 247 GLU C O 1
ATOM 6442 N N . VAL C 1 248 ? 68.125 89.005 37.517 1.00 19.67 248 VAL C N 1
ATOM 6443 C CA . VAL C 1 248 ? 69.294 89.809 37.161 1.00 20.75 248 VAL C CA 1
ATOM 6444 C C . VAL C 1 248 ? 68.863 90.902 36.175 1.00 21.86 248 VAL C C 1
ATOM 6445 O O . VAL C 1 248 ? 68.399 90.589 35.080 1.00 23.06 248 VAL C O 1
ATOM 6449 N N . PRO C 1 249 ? 68.915 92.164 36.574 1.00 22.08 249 PRO C N 1
ATOM 6450 C CA . PRO C 1 249 ? 68.262 93.211 35.792 1.00 23.34 249 PRO C CA 1
ATOM 6451 C C . PRO C 1 249 ? 68.936 93.414 34.437 1.00 25.51 249 PRO C C 1
ATOM 6452 O O . PRO C 1 249 ? 70.149 93.641 34.351 1.00 28.16 249 PRO C O 1
ATOM 6456 N N . GLY C 1 250 ? 68.118 93.277 33.405 1.00 24.26 250 GLY C N 1
ATOM 6457 C CA . GLY C 1 250 ? 68.541 93.523 32.036 1.00 24.55 250 GLY C CA 1
ATOM 6458 C C . GLY C 1 250 ? 69.191 92.294 31.400 1.00 28.09 250 GLY C C 1
ATOM 6459 O O . GLY C 1 250 ? 69.556 92.368 30.190 1.00 29.15 250 GLY C O 1
ATOM 6460 N N . ALA C 1 251 ? 69.429 91.232 32.172 1.00 25.93 251 ALA C N 1
ATOM 6461 C CA . ALA C 1 251 ? 70.200 90.123 31.575 1.00 25.49 251 ALA C CA 1
ATOM 6462 C C . ALA C 1 251 ? 69.332 89.233 30.702 1.00 24.46 251 ALA C C 1
ATOM 6463 O O . ALA C 1 251 ? 68.130 89.092 30.907 1.00 24.90 251 ALA C O 1
ATOM 6465 N N . ASP C 1 252 ? 69.982 88.622 29.704 1.00 25.29 252 ASP C N 1
ATOM 6466 C CA . ASP C 1 252 ? 69.341 87.660 28.802 1.00 24.37 252 ASP C CA 1
ATOM 6467 C C . ASP C 1 252 ? 69.822 86.261 29.224 1.00 24.97 252 ASP C C 1
ATOM 6468 O O . ASP C 1 252 ? 70.165 86.013 30.383 1.00 22.81 252 ASP C O 1
ATOM 6473 N N . HIS C 1 253 ? 69.845 85.340 28.266 1.00 22.52 253 HIS C N 1
ATOM 6474 C CA . HIS C 1 253 ? 70.140 83.939 28.535 1.00 22.03 253 HIS C CA 1
ATOM 6475 C C . HIS C 1 253 ? 71.655 83.791 28.472 1.00 24.06 253 HIS C C 1
ATOM 6476 O O . HIS C 1 253 ? 72.189 83.286 27.482 1.00 29.71 253 HIS C O 1
ATOM 6483 N N . ASP C 1 254 ? 72.346 84.341 29.474 1.00 23.02 254 ASP C N 1
ATOM 6484 C CA . ASP C 1 254 ? 73.740 84.699 29.273 1.00 25.36 254 ASP C CA 1
ATOM 6485 C C . ASP C 1 254 ? 74.607 84.515 30.535 1.00 23.29 254 ASP C C 1
ATOM 6486 O O . ASP C 1 254 ? 74.108 84.093 31.595 1.00 24.55 254 ASP C O 1
ATOM 6491 N N . TRP C 1 255 ? 75.906 84.770 30.382 1.00 26.08 255 TRP C N 1
ATOM 6492 C CA . TRP C 1 255 ? 76.822 84.565 31.495 1.00 26.69 255 TRP C CA 1
ATOM 6493 C C . TRP C 1 255 ? 76.669 85.578 32.630 1.00 27.59 255 TRP C C 1
ATOM 6494 O O . TRP C 1 255 ? 77.080 85.273 33.753 1.00 25.19 255 TRP C O 1
ATOM 6505 N N . ASN C 1 256 ? 76.026 86.727 32.384 1.00 25.46 256 ASN C N 1
ATOM 6506 C CA . ASN C 1 256 ? 75.649 87.594 33.526 1.00 25.76 256 ASN C CA 1
ATOM 6507 C C . ASN C 1 256 ? 74.651 86.915 34.439 1.00 25.24 256 ASN C C 1
ATOM 6508 O O . ASN C 1 256 ? 74.835 86.905 35.672 1.00 25.13 256 ASN C O 1
ATOM 6513 N N . ALA C 1 257 ? 73.615 86.298 33.855 1.00 22.82 257 ALA C N 1
ATOM 6514 C CA . ALA C 1 257 ? 72.632 85.565 34.639 1.00 21.73 257 ALA C CA 1
ATOM 6515 C C . ALA C 1 257 ? 73.272 84.334 35.300 1.00 21.93 257 ALA C C 1
ATOM 6516 O O . ALA C 1 257 ? 72.999 84.044 36.517 1.00 21.92 257 ALA C O 1
ATOM 6518 N N . ILE C 1 258 ? 74.135 83.621 34.566 1.00 22.20 258 ILE C N 1
ATOM 6519 C CA . ILE C 1 258 ? 74.723 82.398 35.129 1.00 20.55 258 ILE C CA 1
ATOM 6520 C C . ILE C 1 258 ? 75.674 82.739 36.289 1.00 21.45 258 ILE C C 1
ATOM 6521 O O . ILE C 1 258 ? 75.576 82.173 37.391 1.00 21.69 258 ILE C O 1
ATOM 6526 N N . SER C 1 259 ? 76.556 83.696 36.061 1.00 24.11 259 SER C N 1
ATOM 6527 C CA . SER C 1 259 ? 77.521 84.024 37.126 1.00 24.82 259 SER C CA 1
ATOM 6528 C C . SER C 1 259 ? 76.856 84.605 38.371 1.00 24.70 259 SER C C 1
ATOM 6529 O O . SER C 1 259 ? 77.265 84.272 39.500 1.00 24.20 259 SER C O 1
ATOM 6532 N N . ALA C 1 260 ? 75.791 85.385 38.191 1.00 22.44 260 ALA C N 1
ATOM 6533 C CA . ALA C 1 260 ? 75.066 85.859 39.400 1.00 20.70 260 ALA C CA 1
ATOM 6534 C C . ALA C 1 260 ? 74.484 84.667 40.195 1.00 21.53 260 ALA C C 1
ATOM 6535 O O . ALA C 1 260 ? 74.543 84.630 41.464 1.00 21.83 260 ALA C O 1
ATOM 6537 N N . GLY C 1 261 ? 73.926 83.706 39.474 1.00 20.19 261 GLY C N 1
ATOM 6538 C CA . GLY C 1 261 ? 73.385 82.555 40.166 1.00 21.77 261 GLY C CA 1
ATOM 6539 C C . GLY C 1 261 ? 74.455 81.744 40.912 1.00 21.31 261 GLY C C 1
ATOM 6540 O O . GLY C 1 261 ? 74.284 81.392 42.094 1.00 22.14 261 GLY C O 1
ATOM 6541 N N . PHE C 1 262 ? 75.540 81.445 40.221 1.00 23.21 262 PHE C N 1
ATOM 6542 C CA . PHE C 1 262 ? 76.624 80.602 40.813 1.00 20.96 262 PHE C CA 1
ATOM 6543 C C . PHE C 1 262 ? 77.320 81.317 41.977 1.00 23.20 262 PHE C C 1
ATOM 6544 O O . PHE C 1 262 ? 77.645 80.695 43.024 1.00 24.29 262 PHE C O 1
ATOM 6552 N N . TYR C 1 263 ? 77.521 82.642 41.839 1.00 22.80 263 TYR C N 1
ATOM 6553 C CA . TYR C 1 263 ? 78.125 83.442 42.904 1.00 24.79 263 TYR C CA 1
ATOM 6554 C C . TYR C 1 263 ? 77.293 83.362 44.205 1.00 23.15 263 TYR C C 1
ATOM 6555 O O . TYR C 1 263 ? 77.838 83.158 45.298 1.00 24.64 263 TYR C O 1
ATOM 6564 N N . ASN C 1 264 ? 75.980 83.558 44.101 1.00 22.63 264 ASN C N 1
ATOM 6565 C CA . ASN C 1 264 ? 75.158 83.499 45.302 1.00 24.59 264 ASN C CA 1
ATOM 6566 C C . ASN C 1 264 ? 75.062 82.056 45.828 1.00 24.50 264 ASN C C 1
ATOM 6567 O O . ASN C 1 264 ? 75.162 81.815 47.039 1.00 25.90 264 ASN C O 1
ATOM 6572 N N . PHE C 1 265 ? 74.951 81.103 44.892 1.00 21.18 265 PHE C N 1
ATOM 6573 C CA . PHE C 1 265 ? 74.826 79.692 45.306 1.00 20.44 265 PHE C CA 1
ATOM 6574 C C . PHE C 1 265 ? 76.018 79.184 46.086 1.00 24.24 265 PHE C C 1
ATOM 6575 O O . PHE C 1 265 ? 75.867 78.549 47.139 1.00 23.37 265 PHE C O 1
ATOM 6583 N N . ILE C 1 266 ? 77.216 79.453 45.581 1.00 22.57 266 ILE C N 1
ATOM 6584 C CA . ILE C 1 266 ? 78.413 78.892 46.183 1.00 24.02 266 ILE C CA 1
ATOM 6585 C C . ILE C 1 266 ? 78.698 79.552 47.559 1.00 25.41 266 ILE C C 1
ATOM 6586 O O . ILE C 1 266 ? 79.358 78.973 48.416 1.00 29.87 266 ILE C O 1
ATOM 6591 N N . GLN C 1 267 ? 78.141 80.746 47.791 1.00 23.97 267 GLN C N 1
ATOM 6592 C CA . GLN C 1 267 ? 78.238 81.334 49.126 1.00 26.68 267 GLN C CA 1
ATOM 6593 C C . GLN C 1 267 ? 77.425 80.537 50.163 1.00 29.36 267 GLN C C 1
ATOM 6594 O O . GLN C 1 267 ? 77.597 80.732 51.391 1.00 31.04 267 GLN C O 1
ATOM 6600 N N . THR C 1 268 ? 76.487 79.714 49.704 1.00 25.30 268 THR C N 1
ATOM 6601 C CA . THR C 1 268 ? 75.630 78.994 50.664 1.00 27.82 268 THR C CA 1
ATOM 6602 C C . THR C 1 268 ? 76.056 77.518 50.854 1.00 27.71 268 THR C C 1
ATOM 6603 O O . THR C 1 268 ? 75.663 76.884 51.830 1.00 32.59 268 THR C O 1
ATOM 6607 N N . THR C 1 269 ? 76.825 76.955 49.912 1.00 26.87 269 THR C N 1
ATOM 6608 C CA . THR C 1 269 ? 76.961 75.491 49.892 1.00 24.67 269 THR C CA 1
ATOM 6609 C C . THR C 1 269 ? 77.843 74.986 51.055 1.00 28.62 269 THR C C 1
ATOM 6610 O O . THR C 1 269 ? 78.778 75.661 51.476 1.00 30.17 269 THR C O 1
ATOM 6614 N N . PHE C 1 270 ? 77.493 73.809 51.586 1.00 29.87 270 PHE C N 1
ATOM 6615 C CA . PHE C 1 270 ? 78.359 73.056 52.498 1.00 27.29 270 PHE C CA 1
ATOM 6616 C C . PHE C 1 270 ? 78.634 73.802 53.798 1.00 30.16 270 PHE C C 1
ATOM 6617 O O . PHE C 1 270 ? 79.712 73.672 54.384 1.00 34.61 270 PHE C O 1
ATOM 6625 N N . GLY C 1 271 ? 77.670 74.594 54.257 1.00 31.69 271 GLY C N 1
ATOM 6626 C CA . GLY C 1 271 ? 77.843 75.233 55.559 1.00 36.26 271 GLY C CA 1
ATOM 6627 C C . GLY C 1 271 ? 78.725 76.482 55.563 1.00 39.20 271 GLY C C 1
ATOM 6628 O O . GLY C 1 271 ? 79.140 76.942 56.638 1.00 40.27 271 GLY C O 1
ATOM 6629 N N . ALA C 1 272 ? 78.992 77.058 54.384 1.00 34.79 272 ALA C N 1
ATOM 6630 C CA . ALA C 1 272 ? 79.886 78.220 54.289 1.00 36.66 272 ALA C CA 1
ATOM 6631 C C . ALA C 1 272 ? 79.420 79.388 55.147 1.00 40.66 272 ALA C C 1
ATOM 6632 O O . ALA C 1 272 ? 80.233 80.213 55.581 1.00 45.47 272 ALA C O 1
ATOM 6634 N N . LEU C 1 273 ? 78.118 79.480 55.384 1.00 38.94 273 LEU C N 1
ATOM 6635 C CA . LEU C 1 273 ? 77.604 80.596 56.213 1.00 41.36 273 LEU C CA 1
ATOM 6636 C C . LEU C 1 273 ? 77.623 80.241 57.705 1.00 48.05 273 LEU C C 1
ATOM 6637 O O . LEU C 1 273 ? 77.231 81.061 58.554 1.00 51.70 273 LEU C O 1
ATOM 6642 N N . ASN C 1 274 ? 78.068 79.018 57.981 1.00 51.39 274 ASN C N 1
ATOM 6643 C CA . ASN C 1 274 ? 78.094 78.326 59.295 1.00 63.03 274 ASN C CA 1
ATOM 6644 C C . ASN C 1 274 ? 76.754 77.669 59.624 1.00 63.34 274 ASN C C 1
ATOM 6645 O O . ASN C 1 274 ? 76.439 76.591 59.100 1.00 63.47 274 ASN C O 1
#

Solvent-accessible surface area: 32584 Å² total; per-residue (Å²): 153,91,133,64,39,73,67,11,50,110,122,14,41,66,85,68,179,82,39,128,36,16,106,35,130,72,23,68,7,128,0,132,18,7,101,69,98,14,88,0,3,2,1,52,14,61,63,53,50,131,145,110,130,6,10,3,0,4,1,0,2,4,34,83,37,110,13,35,20,7,46,134,30,64,0,0,20,0,0,10,12,11,0,62,138,89,65,75,6,86,66,9,0,4,0,2,1,33,0,36,0,19,128,71,88,30,72,55,105,70,69,74,44,79,58,4,21,115,1,0,30,32,0,19,54,0,0,36,76,15,0,34,65,48,0,110,138,96,40,16,19,64,72,38,18,91,20,14,0,0,0,0,28,8,7,0,0,10,3,0,0,36,0,0,4,37,17,6,14,48,0,0,9,0,0,0,0,0,0,9,11,3,0,5,74,24,109,27,112,78,28,23,160,18,144,27,56,21,47,75,109,49,0,22,3,48,9,41,3,83,22,2,0,0,0,1,3,58,93,9,83,50,3,31,107,41,0,83,35,1,46,67,6,0,76,151,6,84,6,117,41,29,52,20,63,3,79,61,6,53,45,46,63,83,0,5,1,0,0,0,14,2,0,0,16,6,0,13,29,10,55,149,46,31,144,7,166,30,34,28,58,3,52,107,119,16,46,60,88,72,175,86,39,121,22,15,106,37,138,87,17,70,8,130,0,138,19,6,105,70,101,14,90,0,3,2,1,50,14,54,63,65,44,138,136,106,132,5,10,3,0,4,1,0,2,0,14,21,19,66,14,44,23,6,46,72,16,65,1,0,21,0,0,11,13,10,0,68,137,82,63,80,6,92,64,8,0,4,0,1,1,33,0,36,0,15,126,72,86,20,70,56,80,34,50,60,48,81,54,2,19,106,0,0,32,31,0,29,52,0,0,38,79,15,0,32,66,45,0,109,138,101,38,17,20,63,74,44,43,118,34,10,0,0,0,0,9,6,5,0,0,11,4,0,0,41,0,0,3,63,82,1,52,50,0,0,10,0,0,0,0,0,0,9,13,4,0,5,72,22,116,28,109,78,29,23,152,15,148,26,54,23,48,61,95,96,0,101,11,142,69,60,5,64,12,0,0,0,0,2,3,30,93,10,68,27,4,33,115,40,0,64,35,1,25,85,5,0,22,123,9,117,16,86,8,2,14,0,9,0,47,61,2,25,5,17,21,45,0,5,0,0,0,0,10,0,0,0,13,6,0,15,29,13,55,171,222,40,165,70,37,73,67,11,55,108,117,15,40,64,92,66,173,89,48,124,22,14,92,35,127,91,30,69,7,50,0,121,22,6,15,21,51,15,84,0,5,2,2,38,14,60,67,57,48,130,142,114,131,6,10,3,0,3,1,0,2,4,35,88,38,107,11,38,11,6,48,130,28,63,0,0,21,0,0,9,19,6,0,69,151,70,61,74,6,93,73,9,0,4,0,1,1,32,0,34,0,16,88,16,14,14,26,43,37,77,70,73,46,79,58,3,18,109,1,0,32,32,0,26,54,0,0,39,76,14,0,40,65,48,0,108,135,96,40,13,20,62,76,43,53,121,32,5,0,0,0,0,27,7,5,0,0,10,2,0,0,42,0,0,6,67,84,10,80,42,0,0,11,0,0,0,0,0,0,10,11,2,0,5,75,24,117,26,111,79,27,24,144,15,132,25,54,22,44,77,105,95,0,101,11,175,98,54,13,78,24,2,0,0,0,2,3,56,92,9,82,48,4,31,111,41,0,86,37,2,45,61,3,0,76,147,9,117,9,144,42,46,53,20,64,4,80,60,6,56,46,45,61,81,0,5,1,0,0,0,13,0,0,0,7,8,0,14,28,17,66,167

B-factor: mean 28.99, std 11.72, range [14.14, 105.77]